Protein 3R7F (pdb70)

Structure (mmCIF, N/CA/C/O backbone):
data_3R7F
#
_entry.id   3R7F
#
_cell.length_a   251.916
_cell.length_b   152.960
_cell.length_c   51.239
_cell.angle_alpha   90.000
_cell.angle_beta   96.100
_cell.angle_gamma   90.000
#
_symmetry.space_group_name_H-M   'C 1 2 1'
#
loop_
_entity.id
_entity.type
_entity.pdbx_description
1 polymer 'Aspartate carbamoyltransferase'
2 non-polymer 'PHOSPHORIC ACID MONO(FORMAMIDE)ESTER'
3 non-polymer 'PHOSPHATE ION'
4 water water
#
loop_
_atom_site.group_PDB
_atom_site.id
_atom_site.type_symbol
_atom_site.label_atom_id
_atom_site.label_alt_id
_atom_site.label_comp_id
_atom_site.label_asym_id
_atom_site.label_entity_id
_atom_site.label_seq_id
_atom_site.pdbx_PDB_ins_code
_atom_site.Cartn_x
_atom_site.Cartn_y
_atom_site.Cartn_z
_atom_site.occupancy
_atom_site.B_iso_or_equiv
_atom_site.auth_seq_id
_atom_site.auth_comp_id
_atom_site.auth_asym_id
_atom_site.auth_atom_id
_atom_site.pdbx_PDB_model_num
ATOM 1 N N . MET A 1 1 ? -31.306 42.954 -1.046 1.00 73.99 1 MET A N 1
ATOM 2 C CA . MET A 1 1 ? -32.070 41.723 -0.841 1.00 67.70 1 MET A CA 1
ATOM 3 C C . MET A 1 1 ? -33.470 42.029 -0.315 1.00 68.89 1 MET A C 1
ATOM 4 O O . MET A 1 1 ? -33.637 42.863 0.592 1.00 64.92 1 MET A O 1
ATOM 9 N N . LYS A 1 2 ? -34.476 41.356 -0.875 1.00 62.71 2 LYS A N 1
ATOM 10 C CA . LYS A 1 2 ? -35.857 41.715 -0.563 1.00 53.48 2 LYS A CA 1
ATOM 11 C C . LYS A 1 2 ? -36.454 40.951 0.621 1.00 46.83 2 LYS A C 1
ATOM 12 O O . LYS A 1 2 ? -37.408 40.188 0.473 1.00 44.12 2 LYS A O 1
ATOM 18 N N . HIS A 1 3 ? -35.869 41.173 1.791 1.00 41.24 3 HIS A N 1
ATOM 19 C CA . HIS A 1 3 ? -36.479 40.804 3.054 1.00 44.66 3 HIS A CA 1
ATOM 20 C C . HIS A 1 3 ? -37.793 41.563 3.191 1.00 41.79 3 HIS A C 1
ATOM 21 O O . HIS A 1 3 ? -38.031 42.542 2.488 1.00 39.70 3 HIS A O 1
ATOM 28 N N . LEU A 1 4 ? -38.651 41.108 4.092 1.00 38.08 4 LEU A N 1
ATOM 29 C CA . LEU A 1 4 ? -39.762 41.939 4.535 1.00 39.66 4 LEU A CA 1
ATOM 30 C C . LEU A 1 4 ? -39.840 41.868 6.047 1.00 43.14 4 LEU A C 1
ATOM 31 O O . LEU A 1 4 ? -40.229 40.849 6.632 1.00 35.31 4 LEU A O 1
ATOM 36 N N . THR A 1 5 ? -39.475 42.974 6.668 1.00 38.47 5 THR A N 1
ATOM 37 C CA . THR A 1 5 ? -39.331 43.046 8.097 1.00 42.02 5 THR A CA 1
ATOM 38 C C . THR A 1 5 ? -40.351 43.981 8.721 1.00 38.19 5 THR A C 1
ATOM 39 O O . THR A 1 5 ? -40.954 43.662 9.736 1.00 35.32 5 THR A O 1
ATOM 43 N N . THR A 1 6 ? -40.526 45.153 8.120 1.00 40.30 6 THR A N 1
ATOM 44 C CA . THR A 1 6 ? -41.380 46.186 8.694 1.00 39.44 6 THR A CA 1
ATOM 45 C C . THR A 1 6 ? -42.044 46.990 7.579 1.00 44.33 6 THR A C 1
ATOM 46 O O . THR A 1 6 ? -41.481 47.133 6.496 1.00 45.36 6 THR A O 1
ATOM 50 N N . MET A 1 7 ? -43.239 47.514 7.834 1.00 39.19 7 MET A N 1
ATOM 51 C CA . MET A 1 7 ? -43.919 48.348 6.844 1.00 41.15 7 MET A CA 1
ATOM 52 C C . MET A 1 7 ? -43.140 49.628 6.517 1.00 43.30 7 MET A C 1
ATOM 53 O O . MET A 1 7 ? -43.205 50.128 5.391 1.00 41.50 7 MET A O 1
ATOM 58 N N . SER A 1 8 ? -42.394 50.131 7.497 1.00 39.25 8 SER A N 1
ATOM 59 C CA . SER A 1 8 ? -41.607 51.355 7.339 1.00 48.01 8 SER A CA 1
ATOM 60 C C . SER A 1 8 ? -40.609 51.294 6.189 1.00 50.80 8 SER A C 1
ATOM 61 O O . SER A 1 8 ? -40.224 52.326 5.652 1.00 49.42 8 SER A O 1
ATOM 64 N N . GLU A 1 9 ? -40.192 50.086 5.819 1.00 47.67 9 GLU A N 1
ATOM 65 C CA . GLU A 1 9 ? -39.174 49.901 4.790 1.00 48.37 9 GLU A CA 1
ATOM 66 C C . GLU A 1 9 ? -39.776 49.861 3.386 1.00 50.72 9 GLU A C 1
ATOM 67 O O . GLU A 1 9 ? -39.045 49.807 2.393 1.00 52.96 9 GLU A O 1
ATOM 73 N N . LEU A 1 10 ? -41.105 49.858 3.299 1.00 43.53 10 LEU A N 1
ATOM 74 C CA . LEU A 1 10 ? -41.770 49.870 2.002 1.00 43.75 10 LEU A CA 1
ATOM 75 C C . LEU A 1 10 ? -42.243 51.283 1.672 1.00 46.73 10 LEU A C 1
ATOM 76 O O . LEU A 1 10 ? -42.772 51.981 2.529 1.00 40.30 10 LEU A O 1
ATOM 81 N N . SER A 1 11 ? -42.055 51.696 0.426 1.00 42.57 11 SER A N 1
ATOM 82 C CA . SER A 1 11 ? -42.569 52.977 -0.017 1.00 46.84 11 SER A CA 1
ATOM 83 C C . SER A 1 11 ? -44.033 52.770 -0.364 1.00 47.01 11 SER A C 1
ATOM 84 O O . SER A 1 11 ? -44.474 51.631 -0.555 1.00 42.02 11 SER A O 1
ATOM 87 N N . THR A 1 12 ? -44.794 53.855 -0.448 1.00 39.85 12 THR A N 1
ATOM 88 C CA . THR A 1 12 ? -46.208 53.737 -0.767 1.00 40.90 12 THR A CA 1
ATOM 89 C C . THR A 1 12 ? -46.372 53.119 -2.149 1.00 43.24 12 THR A C 1
ATOM 90 O O . THR A 1 12 ? -47.365 52.454 -2.431 1.00 45.44 12 THR A O 1
ATOM 94 N N . GLU A 1 13 ? -45.383 53.328 -3.008 1.00 41.58 13 GLU A N 1
ATOM 95 C CA . GLU A 1 13 ? -45.410 52.740 -4.340 1.00 44.94 13 GLU A CA 1
ATOM 96 C C . GLU A 1 13 ? -45.173 51.220 -4.292 1.00 42.05 13 GLU A C 1
ATOM 97 O O . GLU A 1 13 ? -45.842 50.461 -4.990 1.00 43.29 13 GLU A O 1
ATOM 103 N N . GLU A 1 14 ? -44.212 50.785 -3.484 1.00 42.83 14 GLU A N 1
ATOM 104 C CA . GLU A 1 14 ? -43.970 49.352 -3.299 1.00 47.80 14 GLU A CA 1
ATOM 105 C C . GLU A 1 14 ? -45.217 48.686 -2.728 1.00 41.30 14 GLU A C 1
ATOM 106 O O . GLU A 1 14 ? -45.602 47.601 -3.152 1.00 41.87 14 GLU A O 1
ATOM 112 N N . ILE A 1 15 ? -45.846 49.351 -1.763 1.00 39.38 15 ILE A N 1
ATOM 113 C CA . ILE A 1 15 ? -47.045 48.824 -1.125 1.00 40.80 15 ILE A CA 1
ATOM 114 C C . ILE A 1 15 ? -48.128 48.635 -2.169 1.00 44.41 15 ILE A C 1
ATOM 115 O O . ILE A 1 15 ? -48.740 47.572 -2.257 1.00 38.10 15 ILE A O 1
ATOM 120 N N . LYS A 1 16 ? -48.328 49.651 -2.999 1.00 39.46 16 LYS A N 1
ATOM 121 C CA . LYS A 1 16 ? -49.368 49.583 -4.015 1.00 40.34 16 LYS A CA 1
ATOM 122 C C . LYS A 1 16 ? -49.077 48.512 -5.070 1.00 39.72 16 LYS A C 1
ATOM 123 O O . LYS A 1 16 ? -50.003 47.872 -5.584 1.00 37.51 16 LYS A O 1
ATOM 129 N N . ASP A 1 17 ? -47.802 48.309 -5.387 1.00 36.78 17 ASP A N 1
ATOM 130 C CA . ASP A 1 17 ? -47.423 47.246 -6.320 1.00 39.21 17 ASP A CA 1
ATOM 131 C C . ASP A 1 17 ? -47.732 45.860 -5.750 1.00 38.01 17 ASP A C 1
ATOM 132 O O . ASP A 1 17 ? -48.218 44.969 -6.462 1.00 39.75 17 ASP A O 1
ATOM 137 N N . LEU A 1 18 ? -47.447 45.682 -4.466 1.00 35.75 18 LEU A N 1
ATOM 138 C CA . LEU A 1 18 ? -47.727 44.407 -3.797 1.00 36.47 18 LEU A CA 1
ATOM 139 C C . LEU A 1 18 ? -49.226 44.114 -3.778 1.00 35.40 18 LEU A C 1
ATOM 140 O O . LEU A 1 18 ? -49.653 43.010 -4.104 1.00 36.54 18 LEU A O 1
ATOM 145 N N . LEU A 1 19 ? -50.034 45.110 -3.423 1.00 34.88 19 LEU A N 1
ATOM 146 C CA . LEU A 1 19 ? -51.488 44.931 -3.424 1.00 37.24 19 LEU A CA 1
ATOM 147 C C . LEU A 1 19 ? -51.998 44.575 -4.816 1.00 38.51 19 LEU A C 1
ATOM 148 O O . LEU A 1 19 ? -52.897 43.745 -4.982 1.00 36.41 19 LEU A O 1
ATOM 153 N N . GLN A 1 20 ? -51.427 45.218 -5.824 1.00 35.06 20 GLN A N 1
ATOM 154 C CA . GLN A 1 20 ? -51.851 44.970 -7.195 1.00 41.02 20 GLN A CA 1
ATOM 155 C C . GLN A 1 20 ? -51.463 43.554 -7.646 1.00 35.05 20 GLN A C 1
ATOM 156 O O . GLN A 1 20 ? -52.260 42.846 -8.251 1.00 37.74 20 GLN A O 1
ATOM 162 N N . THR A 1 21 ? -50.238 43.144 -7.343 1.00 36.41 21 THR A N 1
ATOM 163 C CA . THR A 1 21 ? -49.814 41.774 -7.636 1.00 42.23 21 THR A CA 1
ATOM 164 C C . THR A 1 21 ? -50.704 40.756 -6.927 1.00 33.74 21 THR A C 1
ATOM 165 O O . THR A 1 21 ? -51.172 39.793 -7.541 1.00 34.86 21 THR A O 1
ATOM 169 N N . ALA A 1 22 ? -50.962 40.987 -5.640 1.00 33.74 22 ALA A N 1
ATOM 170 C CA . ALA A 1 22 ? -51.832 40.088 -4.878 1.00 34.08 22 ALA A CA 1
ATOM 171 C C . ALA A 1 22 ? -53.214 39.997 -5.507 1.00 34.38 22 ALA A C 1
ATOM 172 O O . ALA A 1 22 ? -53.802 38.913 -5.577 1.00 32.98 22 ALA A O 1
ATOM 174 N N . GLN A 1 23 ? -53.736 41.135 -5.960 1.00 35.39 23 GLN A N 1
ATOM 175 C CA . GLN A 1 23 ? -55.071 41.161 -6.562 1.00 36.82 23 GLN A CA 1
ATOM 176 C C . GLN A 1 23 ? -55.101 40.350 -7.862 1.00 37.10 23 GLN A C 1
ATOM 177 O O . GLN A 1 23 ? -56.055 39.624 -8.138 1.00 39.07 23 GLN A O 1
ATOM 183 N N . GLU A 1 24 ? -54.042 40.465 -8.651 1.00 38.23 24 GLU A N 1
ATOM 184 C CA . GLU A 1 24 ? -53.924 39.659 -9.862 1.00 44.10 24 GLU A CA 1
ATOM 185 C C . GLU A 1 24 ? -53.844 38.165 -9.537 1.00 44.00 24 GLU A C 1
ATOM 186 O O . GLU A 1 24 ? -54.506 37.365 -10.186 1.00 41.80 24 GLU A O 1
ATOM 192 N N . LEU A 1 25 ? -53.049 37.794 -8.529 1.00 39.46 25 LEU A N 1
ATOM 193 C CA . LEU A 1 25 ? -52.963 36.389 -8.118 1.00 35.01 25 LEU A CA 1
ATOM 194 C C . LEU A 1 25 ? -54.305 35.875 -7.621 1.00 41.22 25 LEU A C 1
ATOM 195 O O . LEU A 1 25 ? -54.684 34.744 -7.904 1.00 45.94 25 LEU A O 1
ATOM 200 N N . LYS A 1 26 ? -55.018 36.707 -6.868 1.00 38.03 26 LYS A N 1
ATOM 201 C CA . LYS A 1 26 ? -56.360 36.358 -6.402 1.00 42.50 26 LYS A CA 1
ATOM 202 C C . LYS A 1 26 ? -57.300 36.065 -7.579 1.00 45.32 26 LYS A C 1
ATOM 203 O O . LYS A 1 26 ? -58.192 35.214 -7.485 1.00 43.37 26 LYS A O 1
ATOM 209 N N . SER A 1 27 ? -57.106 36.803 -8.673 1.00 47.93 27 SER A N 1
ATOM 210 C CA . SER A 1 27 ? -57.928 36.666 -9.878 1.00 55.79 27 SER A CA 1
ATOM 211 C C . SER A 1 27 ? -57.561 35.441 -10.714 1.00 58.65 27 SER A C 1
ATOM 212 O O . SER A 1 27 ? -58.185 35.187 -11.741 1.00 61.85 27 SER A O 1
ATOM 215 N N . GLY A 1 28 ? -56.542 34.698 -10.288 1.00 62.58 28 GLY A N 1
ATOM 216 C CA . GLY A 1 28 ? -56.198 33.436 -10.929 1.00 60.60 28 GLY A CA 1
ATOM 217 C C . GLY A 1 28 ? -54.870 33.409 -11.671 1.00 61.41 28 GLY A C 1
ATOM 218 O O . GLY A 1 28 ? -54.439 32.362 -12.153 1.00 66.22 28 GLY A O 1
ATOM 219 N N . LYS A 1 29 ? -54.219 34.560 -11.780 1.00 60.14 29 LYS A N 1
ATOM 220 C CA . LYS A 1 29 ? -52.900 34.619 -12.398 1.00 61.66 29 LYS A CA 1
ATOM 221 C C . LYS A 1 29 ? -51.926 33.666 -11.710 1.00 62.03 29 LYS A C 1
ATOM 222 O O . LYS A 1 29 ? -51.818 33.651 -10.489 1.00 67.96 29 LYS A O 1
ATOM 228 N N . THR A 1 30 ? -51.213 32.872 -12.495 1.00 60.54 30 THR A N 1
ATOM 229 C CA . THR A 1 30 ? -50.209 31.967 -11.942 1.00 64.77 30 THR A CA 1
ATOM 230 C C . THR A 1 30 ? -49.012 31.807 -12.877 1.00 70.50 30 THR A C 1
ATOM 231 O O . THR A 1 30 ? -49.137 31.963 -14.096 1.00 75.22 30 THR A O 1
ATOM 235 N N . ASP A 1 31 ? -47.848 31.511 -12.312 1.00 59.92 31 ASP A N 1
ATOM 236 C CA . ASP A 1 31 ? -46.702 31.130 -13.135 1.00 60.53 31 ASP A CA 1
ATOM 237 C C . ASP A 1 31 ? -45.816 30.099 -12.434 1.00 65.48 31 ASP A C 1
ATOM 238 O O . ASP A 1 31 ? -46.011 29.798 -11.251 1.00 65.70 31 ASP A O 1
ATOM 243 N N . ASN A 1 32 ? -44.861 29.543 -13.174 1.00 59.02 32 ASN A N 1
ATOM 244 C CA . ASN A 1 32 ? -44.035 28.456 -12.664 1.00 59.52 32 ASN A CA 1
ATOM 245 C C . ASN A 1 32 ? -42.630 28.874 -12.263 1.00 53.87 32 ASN A C 1
ATOM 246 O O . ASN A 1 32 ? -41.767 28.024 -12.064 1.00 55.34 32 ASN A O 1
ATOM 251 N N . GLN A 1 33 ? -42.397 30.176 -12.147 1.00 50.88 33 GLN A N 1
ATOM 252 C CA . GLN A 1 33 ? -41.056 30.676 -11.872 1.00 50.14 33 GLN A CA 1
ATOM 253 C C . GLN A 1 33 ? -40.444 30.134 -10.575 1.00 50.85 33 GLN A C 1
ATOM 254 O O . GLN A 1 33 ? -39.222 30.003 -10.476 1.00 50.18 33 GLN A O 1
ATOM 260 N N . LEU A 1 34 ? -41.278 29.830 -9.580 1.00 44.96 34 LEU A N 1
ATOM 261 C CA . LEU A 1 34 ? -40.759 29.408 -8.274 1.00 45.82 34 LEU A CA 1
ATOM 262 C C . LEU A 1 34 ? -40.915 27.909 -8.028 1.00 44.71 34 LEU A C 1
ATOM 263 O O . LEU A 1 34 ? -40.578 27.409 -6.955 1.00 40.21 34 LEU A O 1
ATOM 268 N N . THR A 1 35 ? -41.428 27.197 -9.026 1.00 42.02 35 THR A N 1
ATOM 269 C CA . THR A 1 35 ? -41.643 25.757 -8.902 1.00 42.44 35 THR A CA 1
ATOM 270 C C . THR A 1 35 ? -40.376 25.038 -8.443 1.00 43.36 35 THR A C 1
ATOM 271 O O . THR A 1 35 ? -39.309 25.208 -9.027 1.00 41.22 35 THR A O 1
ATOM 275 N N . GLY A 1 36 ? -40.490 24.250 -7.381 1.00 43.17 36 GLY A N 1
ATOM 276 C CA . GLY A 1 36 ? -39.364 23.469 -6.907 1.00 37.28 36 GLY A CA 1
ATOM 277 C C . GLY A 1 36 ? -38.399 24.195 -5.985 1.00 42.02 36 GLY A C 1
ATOM 278 O O . GLY A 1 36 ? -37.504 23.574 -5.407 1.00 43.45 36 GLY A O 1
ATOM 279 N N . LYS A 1 37 ? -38.548 25.507 -5.844 1.00 36.24 37 LYS A N 1
ATOM 280 C CA . LYS A 1 37 ? -37.743 26.227 -4.859 1.00 37.84 37 LYS A CA 1
ATOM 281 C C . LYS A 1 37 ? -38.200 25.855 -3.445 1.00 35.90 37 LYS A C 1
ATOM 282 O O . LYS A 1 37 ? -39.292 25.322 -3.268 1.00 33.70 37 LYS A O 1
ATOM 288 N N . PHE A 1 38 ? -37.358 26.117 -2.452 1.00 31.48 38 PHE A N 1
ATOM 289 C CA . PHE A 1 38 ? -37.657 25.714 -1.086 1.00 35.26 38 PHE A CA 1
ATOM 290 C C . PHE A 1 38 ? -37.933 26.899 -0.177 1.00 33.37 38 PHE A C 1
ATOM 291 O O . PHE A 1 38 ? -37.165 27.849 -0.139 1.00 33.56 38 PHE A O 1
ATOM 299 N N . ALA A 1 39 ? -39.023 26.813 0.577 1.00 32.64 39 ALA A N 1
ATOM 300 C CA . ALA A 1 39 ? -39.316 27.770 1.633 1.00 31.06 39 ALA A CA 1
ATOM 301 C C . ALA A 1 39 ? -39.299 27.049 2.977 1.00 34.08 39 ALA A C 1
ATOM 302 O O . ALA A 1 39 ? -39.770 25.912 3.082 1.00 33.90 39 ALA A O 1
ATOM 304 N N . ALA A 1 40 ? -38.769 27.707 4.004 1.00 33.83 40 ALA A N 1
ATOM 305 C CA . ALA A 1 40 ? -38.828 27.162 5.353 1.00 33.50 40 ALA A CA 1
ATOM 306 C C . ALA A 1 40 ? -39.658 28.070 6.228 1.00 34.90 40 ALA A C 1
ATOM 307 O O . ALA A 1 40 ? -39.454 29.284 6.244 1.00 34.62 40 ALA A O 1
ATOM 309 N N . ASN A 1 41 ? -40.599 27.475 6.950 1.00 33.06 41 ASN A N 1
ATOM 310 C CA . ASN A 1 41 ? -41.427 28.199 7.910 1.00 34.70 41 ASN A CA 1
ATOM 311 C C . ASN A 1 41 ? -40.960 27.886 9.318 1.00 37.99 41 ASN A C 1
ATOM 312 O O . ASN A 1 41 ? -41.104 26.743 9.783 1.00 35.43 41 ASN A O 1
ATOM 317 N N . LEU A 1 42 ? -40.390 28.892 9.978 1.00 35.52 42 LEU A N 1
ATOM 318 C CA . LEU A 1 42 ? -39.864 28.751 11.327 1.00 41.76 42 LEU A CA 1
ATOM 319 C C . LEU A 1 42 ? -40.736 29.513 12.297 1.00 44.30 42 LEU A C 1
ATOM 320 O O . LEU A 1 42 ? -40.572 30.725 12.491 1.00 38.21 42 LEU A O 1
ATOM 325 N N . PHE A 1 43 ? -41.657 28.795 12.911 1.00 41.51 43 PHE A N 1
ATOM 326 C CA . PHE A 1 43 ? -42.591 29.407 13.829 1.00 43.92 43 PHE A CA 1
ATOM 327 C C . PHE A 1 43 ? -42.275 29.042 15.281 1.00 51.04 43 PHE A C 1
ATOM 328 O O . PHE A 1 43 ? -42.493 27.907 15.711 1.00 53.44 43 PHE A O 1
ATOM 336 N N . PHE A 1 44 ? -41.734 30.019 16.009 1.00 48.52 44 PHE A N 1
ATOM 337 C CA . PHE A 1 44 ? -41.331 29.848 17.405 1.00 55.94 44 PHE A CA 1
ATOM 338 C C . PHE A 1 44 ? -42.448 30.234 18.361 1.00 60.15 44 PHE A C 1
ATOM 339 O O . PHE A 1 44 ? -42.317 30.092 19.575 1.00 60.91 44 PHE A O 1
ATOM 347 N N . GLU A 1 45 ? -43.540 30.740 17.802 1.00 50.04 45 GLU A N 1
ATOM 348 C CA . GLU A 1 45 ? -44.719 31.072 18.576 1.00 47.14 45 GLU A CA 1
ATOM 349 C C . GLU A 1 45 ? -45.908 30.504 17.826 1.00 49.32 45 GLU A C 1
ATOM 350 O O . GLU A 1 45 ? -45.826 30.263 16.623 1.00 48.18 45 GLU A O 1
ATOM 356 N N . PRO A 1 46 ? -47.017 30.270 18.536 1.00 48.12 46 PRO A N 1
ATOM 357 C CA . PRO A 1 46 ? -48.203 29.698 17.898 1.00 52.21 46 PRO A CA 1
ATOM 358 C C . PRO A 1 46 ? -48.739 30.610 16.791 1.00 46.40 46 PRO A C 1
ATOM 359 O O . PRO A 1 46 ? -48.619 31.829 16.866 1.00 43.49 46 PRO A O 1
ATOM 363 N N . SER A 1 47 ? -49.327 30.007 15.771 1.00 45.27 47 SER A N 1
ATOM 364 C CA . SER A 1 47 ? -49.948 30.749 14.698 1.00 44.90 47 SER A CA 1
ATOM 365 C C . SER A 1 47 ? -50.856 29.824 13.929 1.00 46.40 47 SER A C 1
ATOM 366 O O . SER A 1 47 ? -50.501 28.671 13.688 1.00 45.25 47 SER A O 1
ATOM 369 N N . THR A 1 48 ? -52.030 30.319 13.548 1.00 42.14 48 THR A N 1
ATOM 370 C CA . THR A 1 48 ? -52.903 29.572 12.647 1.00 41.65 48 THR A CA 1
ATOM 371 C C . THR A 1 48 ? -52.972 30.241 11.272 1.00 41.37 48 THR A C 1
ATOM 372 O O . THR A 1 48 ? -52.552 29.665 10.280 1.00 35.05 48 THR A O 1
ATOM 376 N N . ARG A 1 49 ? -53.505 31.458 11.216 1.00 38.51 49 ARG A N 1
ATOM 377 C CA . ARG A 1 49 ? -53.627 32.176 9.952 1.00 37.75 49 ARG A CA 1
ATOM 378 C C . ARG A 1 49 ? -52.295 32.341 9.224 1.00 33.29 49 ARG A C 1
ATOM 379 O O . ARG A 1 49 ? -52.167 31.992 8.057 1.00 37.15 49 ARG A O 1
ATOM 387 N N . THR A 1 50 ? -51.308 32.902 9.909 1.00 32.24 50 THR A N 1
ATOM 388 C CA . THR A 1 50 ? -50.088 33.317 9.232 1.00 36.12 50 THR A CA 1
ATOM 389 C C . THR A 1 50 ? -49.284 32.097 8.763 1.00 32.25 50 THR A C 1
ATOM 390 O O . THR A 1 50 ? -48.839 32.017 7.610 1.00 32.39 50 THR A O 1
ATOM 394 N N . ARG A 1 51 ? -49.124 31.141 9.663 1.00 31.52 51 ARG A N 1
ATOM 395 C CA . ARG A 1 51 ? -48.392 29.919 9.370 1.00 32.89 51 ARG A CA 1
ATOM 396 C C . ARG A 1 51 ? -49.012 29.160 8.198 1.00 33.15 51 ARG A C 1
ATOM 397 O O . ARG A 1 51 ? -48.329 28.793 7.247 1.00 30.81 51 ARG A O 1
ATOM 405 N N . PHE A 1 52 ? -50.315 28.930 8.247 1.00 32.72 52 PHE A N 1
ATOM 406 C CA . PHE A 1 52 ? -50.932 28.112 7.213 1.00 30.24 52 PHE A CA 1
ATOM 407 C C . PHE A 1 52 ? -51.236 28.861 5.925 1.00 32.00 52 PHE A C 1
ATOM 408 O O . PHE A 1 52 ? -51.184 28.268 4.851 1.00 29.07 52 PHE A O 1
ATOM 416 N N . SER A 1 53 ? -51.494 30.167 6.007 1.00 28.88 53 SER A N 1
ATOM 417 C CA . SER A 1 53 ? -51.647 30.923 4.758 1.00 29.63 53 SER A CA 1
ATOM 418 C C . SER A 1 53 ? -50.301 31.037 4.060 1.00 25.63 53 SER A C 1
ATOM 419 O O . SER A 1 53 ? -50.231 30.988 2.832 1.00 30.35 53 SER A O 1
ATOM 422 N N . PHE A 1 54 ? -49.218 31.173 4.824 1.00 28.24 54 PHE A N 1
ATOM 423 C CA . PHE A 1 54 ? -47.893 31.124 4.204 1.00 27.00 54 PHE A CA 1
ATOM 424 C C . PHE A 1 54 ? -47.643 29.786 3.528 1.00 31.46 54 PHE A C 1
ATOM 425 O O . PHE A 1 54 ? -47.075 29.735 2.430 1.00 31.30 54 PHE A O 1
ATOM 433 N N . GLU A 1 55 ? -48.041 28.698 4.189 1.00 29.35 55 GLU A N 1
ATOM 434 C CA . GLU A 1 55 ? -47.847 27.381 3.593 1.00 31.68 55 GLU A CA 1
ATOM 435 C C . GLU A 1 55 ? -48.661 27.200 2.307 1.00 29.20 55 GLU A C 1
ATOM 436 O O . GLU A 1 55 ? -48.164 26.694 1.306 1.00 30.49 55 GLU A O 1
ATOM 442 N N . VAL A 1 56 ? -49.925 27.594 2.344 1.00 28.17 56 VAL A N 1
ATOM 443 C CA . VAL A 1 56 ? -50.758 27.531 1.153 1.00 29.53 56 VAL A CA 1
ATOM 444 C C . VAL A 1 56 ? -50.125 28.359 0.035 1.00 32.39 56 VAL A C 1
ATOM 445 O O . VAL A 1 56 ? -50.048 27.919 -1.117 1.00 32.87 56 VAL A O 1
ATOM 449 N N . ALA A 1 57 ? -49.649 29.552 0.386 1.00 30.17 57 ALA A N 1
ATOM 450 C CA . ALA A 1 57 ? -49.063 30.453 -0.598 1.00 29.48 57 ALA A CA 1
ATOM 451 C C . ALA A 1 57 ? -47.825 29.824 -1.234 1.00 34.61 57 ALA A C 1
ATOM 452 O O . ALA A 1 57 ? -47.643 29.868 -2.459 1.00 30.71 57 ALA A O 1
ATOM 454 N N . GLU A 1 58 ? -46.972 29.240 -0.397 1.00 29.77 58 GLU A N 1
ATOM 455 C CA . GLU A 1 58 ? -45.773 28.576 -0.898 1.00 34.45 58 GLU A CA 1
ATOM 456 C C . GLU A 1 58 ? -46.129 27.462 -1.868 1.00 34.19 58 GLU A C 1
ATOM 457 O O . GLU A 1 58 ? -45.552 27.364 -2.952 1.00 35.16 58 GLU A O 1
ATOM 463 N N . LYS A 1 59 ? -47.103 26.642 -1.481 1.00 29.24 59 LYS A N 1
ATOM 464 C CA . LYS A 1 59 ? -47.530 25.525 -2.300 1.00 33.48 59 LYS A CA 1
ATOM 465 C C . LYS A 1 59 ? -48.261 25.980 -3.560 1.00 39.45 59 LYS A C 1
ATOM 466 O O . LYS A 1 59 ? -48.099 25.382 -4.620 1.00 36.60 59 LYS A O 1
ATOM 472 N N . LYS A 1 60 ? -49.027 27.063 -3.473 1.00 34.82 60 LYS A N 1
ATOM 473 C CA . LYS A 1 60 ? -49.675 27.574 -4.680 1.00 36.06 60 LYS A CA 1
ATOM 474 C C . LYS A 1 60 ? -48.634 28.106 -5.667 1.00 36.06 60 LYS A C 1
ATOM 475 O O . LYS A 1 60 ? -48.876 28.158 -6.866 1.00 38.13 60 LYS A O 1
ATOM 481 N N . LEU A 1 61 ? -47.470 28.491 -5.157 1.00 33.56 61 LEU A N 1
ATOM 482 C CA . LEU A 1 61 ? -46.373 28.922 -6.017 1.00 33.37 61 LEU A CA 1
ATOM 483 C C . LEU A 1 61 ? -45.540 27.745 -6.520 1.00 38.02 61 LEU A C 1
ATOM 484 O O . LEU A 1 61 ? -44.564 27.939 -7.244 1.00 37.06 61 LEU A O 1
ATOM 489 N N . GLY A 1 62 ? -45.919 26.530 -6.124 1.00 34.91 62 GLY A N 1
ATOM 490 C CA . GLY A 1 62 ? -45.212 25.327 -6.541 1.00 38.80 62 GLY A CA 1
ATOM 491 C C . GLY A 1 62 ? -43.936 25.044 -5.755 1.00 39.27 62 GLY A C 1
ATOM 492 O O . GLY A 1 62 ? -43.085 24.286 -6.206 1.00 38.21 62 GLY A O 1
ATOM 493 N N . MET A 1 63 ? -43.788 25.650 -4.580 1.00 35.55 63 MET A N 1
ATOM 494 C CA . MET A 1 63 ? -42.558 25.479 -3.799 1.00 34.08 63 MET A CA 1
ATOM 495 C C . MET A 1 63 ? -42.584 24.227 -2.921 1.00 37.58 63 MET A C 1
ATOM 496 O O . MET A 1 63 ? -43.648 23.736 -2.562 1.00 31.98 63 MET A O 1
ATOM 501 N N . ASN A 1 64 ? -41.399 23.723 -2.588 1.00 34.89 64 ASN A N 1
ATOM 502 C CA . ASN A 1 64 ? -41.243 22.722 -1.550 1.00 36.71 64 ASN A CA 1
ATOM 503 C C . ASN A 1 64 ? -41.169 23.438 -0.217 1.00 35.12 64 ASN A C 1
ATOM 504 O O . ASN A 1 64 ? -40.584 24.516 -0.129 1.00 33.19 64 ASN A O 1
ATOM 509 N N . VAL A 1 65 ? -41.740 22.833 0.819 1.00 34.83 65 VAL A N 1
ATOM 510 C CA . VAL A 1 65 ? -41.854 23.483 2.122 1.00 32.81 65 VAL A CA 1
ATOM 511 C C . VAL A 1 65 ? -41.237 22.646 3.247 1.00 33.96 65 VAL A C 1
ATOM 512 O O . VAL A 1 65 ? -41.484 21.444 3.350 1.00 35.66 65 VAL A O 1
ATOM 516 N N . LEU A 1 66 ? -40.422 23.288 4.078 1.00 33.90 66 LEU A N 1
ATOM 517 C CA . LEU A 1 66 ? -39.924 22.662 5.298 1.00 40.21 66 LEU A CA 1
ATOM 518 C C . LEU A 1 66 ? -40.590 23.377 6.453 1.00 38.47 66 LEU A C 1
ATOM 519 O O . LEU A 1 66 ? -40.589 24.602 6.509 1.00 33.28 66 LEU A O 1
ATOM 524 N N . ASN A 1 67 ? -41.149 22.625 7.384 1.00 34.83 67 ASN A N 1
ATOM 525 C CA . ASN A 1 67 ? -41.792 23.250 8.532 1.00 40.60 67 ASN A CA 1
ATOM 526 C C . ASN A 1 67 ? -41.007 22.976 9.794 1.00 44.30 67 ASN A C 1
ATOM 527 O O . ASN A 1 67 ? -40.791 21.823 10.146 1.00 39.45 67 ASN A O 1
ATOM 532 N N . LEU A 1 68 ? -40.563 24.035 10.462 1.00 43.26 68 LEU A N 1
ATOM 533 C CA . LEU A 1 68 ? -39.875 23.897 11.739 1.00 49.39 68 LEU A CA 1
ATOM 534 C C . LEU A 1 68 ? -40.661 24.530 12.875 1.00 52.40 68 LEU A C 1
ATOM 535 O O . LEU A 1 68 ? -40.974 25.722 12.831 1.00 49.91 68 LEU A O 1
ATOM 540 N N . ASP A 1 69 ? -40.991 23.733 13.888 1.00 62.49 69 ASP A N 1
ATOM 541 C CA . ASP A 1 69 ? -41.477 24.286 15.149 1.00 68.91 69 ASP A CA 1
ATOM 542 C C . ASP A 1 69 ? -40.276 24.557 16.047 1.00 77.50 69 ASP A C 1
ATOM 543 O O . ASP A 1 69 ? -39.541 23.638 16.412 1.00 85.95 69 ASP A O 1
ATOM 548 N N . GLY A 1 70 ? -40.077 25.822 16.398 1.00 75.74 70 GLY A N 1
ATOM 549 C CA . GLY A 1 70 ? -38.889 26.229 17.127 1.00 79.11 70 GLY A CA 1
ATOM 550 C C . GLY A 1 70 ? -38.944 25.993 18.624 1.00 87.81 70 GLY A C 1
ATOM 551 O O . GLY A 1 70 ? -37.905 25.851 19.278 1.00 89.82 70 GLY A O 1
ATOM 552 N N . THR A 1 71 ? -40.153 25.960 19.173 1.00 89.01 71 THR A N 1
ATOM 553 C CA . THR A 1 71 ? -40.328 25.654 20.588 1.00 96.68 71 THR A CA 1
ATOM 554 C C . THR A 1 71 ? -40.143 24.153 20.832 1.00 98.54 71 THR A C 1
ATOM 555 O O . THR A 1 71 ? -40.196 23.680 21.973 1.00 96.55 71 THR A O 1
ATOM 559 N N . SER A 1 72 ? -39.911 23.413 19.750 1.00 96.67 72 SER A N 1
ATOM 560 C CA . SER A 1 72 ? -39.729 21.969 19.838 1.00 95.49 72 SER A CA 1
ATOM 561 C C . SER A 1 72 ? -38.260 21.563 19.721 1.00 96.72 72 SER A C 1
ATOM 562 O O . SER A 1 72 ? -37.347 22.391 19.839 1.00 86.79 72 SER A O 1
ATOM 565 N N . THR A 1 73 ? -38.060 20.273 19.475 1.00 95.48 73 THR A N 1
ATOM 566 C CA . THR A 1 73 ? -36.737 19.665 19.426 1.00 90.98 73 THR A CA 1
ATOM 567 C C . THR A 1 73 ? -36.024 19.912 18.092 1.00 89.87 73 THR A C 1
ATOM 568 O O . THR A 1 73 ? -34.787 19.940 18.035 1.00 83.06 73 THR A O 1
ATOM 572 N N . SER A 1 74 ? -36.809 20.099 17.030 1.00 86.50 74 SER A N 1
ATOM 573 C CA . SER A 1 74 ? -36.272 20.344 15.689 1.00 84.46 74 SER A CA 1
ATOM 574 C C . SER A 1 74 ? -35.463 21.647 15.566 1.00 84.22 74 SER A C 1
ATOM 575 O O . SER A 1 74 ? -35.002 21.992 14.475 1.00 78.90 74 SER A O 1
ATOM 578 N N . VAL A 1 75 ? -35.313 22.369 16.677 1.00 83.81 75 VAL A N 1
ATOM 579 C CA . VAL A 1 75 ? -34.359 23.480 16.768 1.00 83.38 75 VAL A CA 1
ATOM 580 C C . VAL A 1 75 ? -33.579 23.389 18.080 1.00 85.14 75 VAL A C 1
ATOM 581 O O . VAL A 1 75 ? -34.170 23.374 19.165 1.00 85.35 75 VAL A O 1
ATOM 585 N N . GLN A 1 76 ? -32.254 23.315 17.978 1.00 80.76 76 GLN A N 1
ATOM 586 C CA . GLN A 1 76 ? -31.405 23.208 19.162 1.00 84.57 76 GLN A CA 1
ATOM 587 C C . GLN A 1 76 ? -31.575 24.422 20.082 1.00 87.10 76 GLN A C 1
ATOM 588 O O . GLN A 1 76 ? -31.703 25.563 19.618 1.00 82.55 76 GLN A O 1
ATOM 594 N N . LYS A 1 77 ? -31.592 24.164 21.386 1.00 87.40 77 LYS A N 1
ATOM 595 C CA . LYS A 1 77 ? -31.717 25.228 22.372 1.00 91.55 77 LYS A CA 1
ATOM 596 C C . LYS A 1 77 ? -30.396 25.989 22.488 1.00 89.61 77 LYS A C 1
ATOM 597 O O . LYS A 1 77 ? -29.314 25.395 22.421 1.00 80.98 77 LYS A O 1
ATOM 603 N N . GLY A 1 78 ? -30.492 27.308 22.644 1.00 91.32 78 GLY A N 1
ATOM 604 C CA . GLY A 1 78 ? -29.316 28.155 22.742 1.00 91.53 78 GLY A CA 1
ATOM 605 C C . GLY A 1 78 ? -28.585 28.301 21.418 1.00 88.69 78 GLY A C 1
ATOM 606 O O . GLY A 1 78 ? -27.997 29.350 21.139 1.00 83.36 78 GLY A O 1
ATOM 607 N N . GLU A 1 79 ? -28.620 27.241 20.610 1.00 85.16 79 GLU A N 1
ATOM 608 C CA . GLU A 1 79 ? -28.002 27.228 19.284 1.00 79.68 79 GLU A CA 1
ATOM 609 C C . GLU A 1 79 ? -28.609 28.311 18.389 1.00 68.41 79 GLU A C 1
ATOM 610 O O . GLU A 1 79 ? -29.787 28.258 18.051 1.00 68.74 79 GLU A O 1
ATOM 616 N N . THR A 1 80 ? -27.778 29.277 18.002 1.00 70.13 80 THR A N 1
ATOM 617 C CA . THR A 1 80 ? -28.243 30.572 17.506 1.00 60.78 80 THR A CA 1
ATOM 618 C C . THR A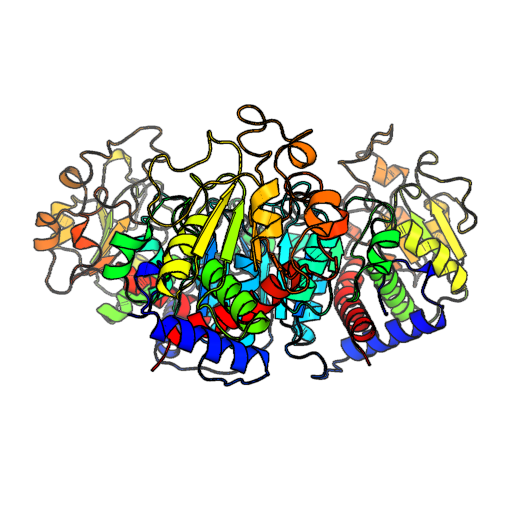 1 80 ? -29.191 30.547 16.298 1.00 57.09 80 THR A C 1
ATOM 619 O O . THR A 1 80 ? -29.129 29.663 15.438 1.00 52.76 80 THR A O 1
ATOM 623 N N . LEU A 1 81 ? -30.072 31.540 16.259 1.00 57.72 81 LEU A N 1
ATOM 624 C CA . LEU A 1 81 ? -30.997 31.725 15.152 1.00 52.53 81 LEU A CA 1
ATOM 625 C C . LEU A 1 81 ? -30.220 31.963 13.860 1.00 49.67 81 LEU A C 1
ATOM 626 O O . LEU A 1 81 ? -30.627 31.506 12.792 1.00 46.88 81 LEU A O 1
ATOM 631 N N . TYR A 1 82 ? -29.103 32.683 13.961 1.00 50.58 82 TYR A N 1
ATOM 632 C CA . TYR A 1 82 ? -28.213 32.871 12.816 1.00 48.91 82 TYR A CA 1
ATOM 633 C C . TYR A 1 82 ? -27.738 31.526 12.250 1.00 45.62 82 TYR A C 1
ATOM 634 O O . TYR A 1 82 ? -27.756 31.319 11.039 1.00 43.46 82 TYR A O 1
ATOM 643 N N . ASP A 1 83 ? -27.333 30.606 13.123 1.00 44.73 83 ASP A N 1
ATOM 644 C CA . ASP A 1 83 ? -26.847 29.306 12.668 1.00 46.95 83 ASP A CA 1
ATOM 645 C C . ASP A 1 83 ? -27.964 28.472 12.047 1.00 44.27 83 ASP A C 1
ATOM 646 O O . ASP A 1 83 ? -27.751 27.749 11.066 1.00 41.56 83 ASP A O 1
ATOM 651 N N . THR A 1 84 ? -29.156 28.574 12.623 1.00 42.14 84 THR A N 1
ATOM 652 C CA . THR A 1 84 ? -30.311 27.883 12.070 1.00 41.50 84 THR A CA 1
ATOM 653 C C . THR A 1 84 ? -30.566 28.347 10.647 1.00 36.46 84 THR A C 1
ATOM 654 O O . THR A 1 84 ? -30.732 27.523 9.754 1.00 42.68 84 THR A O 1
ATOM 658 N N . ILE A 1 85 ? -30.571 29.663 10.429 1.00 37.84 85 ILE A N 1
ATOM 659 C CA . ILE A 1 85 ? -30.771 30.196 9.083 1.00 38.18 85 ILE A CA 1
ATOM 660 C C . ILE A 1 85 ? -29.676 29.756 8.112 1.00 38.32 85 ILE A C 1
ATOM 661 O O . ILE A 1 85 ? -29.964 29.322 6.998 1.00 38.64 85 ILE A O 1
ATOM 666 N N . ARG A 1 86 ? -28.421 29.867 8.538 1.00 40.26 86 ARG A N 1
ATOM 667 C CA . ARG A 1 86 ? -27.290 29.460 7.708 1.00 39.52 86 ARG A CA 1
ATOM 668 C C . ARG A 1 86 ? -27.339 27.960 7.407 1.00 37.26 86 ARG A C 1
ATOM 669 O O . ARG A 1 86 ? -27.021 27.522 6.300 1.00 38.60 86 ARG A O 1
ATOM 677 N N . THR A 1 87 ? -27.755 27.172 8.388 1.00 38.66 87 THR A N 1
ATOM 678 C CA . THR A 1 87 ? -27.966 25.749 8.158 1.00 38.36 87 THR A CA 1
ATOM 679 C C . THR A 1 87 ? -28.998 25.555 7.041 1.00 35.60 87 THR A C 1
ATOM 680 O O . THR A 1 87 ? -28.789 24.782 6.107 1.00 37.49 87 THR A O 1
ATOM 684 N N . LEU A 1 88 ? -30.108 26.277 7.130 1.00 39.66 88 LEU A N 1
ATOM 685 C CA . LEU A 1 88 ? -31.155 26.173 6.114 1.00 34.03 88 LEU A CA 1
ATOM 686 C C . LEU A 1 88 ? -30.673 26.636 4.733 1.00 34.02 88 LEU A C 1
ATOM 687 O O . LEU A 1 88 ? -30.978 26.007 3.723 1.00 36.63 88 LEU A O 1
ATOM 692 N N . GLU A 1 89 ? -29.921 27.734 4.684 1.00 37.42 89 GLU A N 1
ATOM 693 C CA . GLU A 1 89 ? -29.298 28.158 3.432 1.00 37.91 89 GLU A CA 1
ATOM 694 C C . GLU A 1 89 ? -28.459 27.035 2.825 1.00 35.59 89 GLU A C 1
ATOM 695 O O . GLU A 1 89 ? -28.574 26.730 1.634 1.00 35.78 89 GLU A O 1
ATOM 701 N N . SER A 1 90 ? -27.601 26.442 3.653 1.00 36.52 90 SER A N 1
ATOM 702 C CA . SER A 1 90 ? -26.696 25.373 3.217 1.00 36.68 90 SER A CA 1
ATOM 703 C C . SER A 1 90 ? -27.426 24.187 2.604 1.00 39.01 90 SER A C 1
ATOM 704 O O . SER A 1 90 ? -26.979 23.613 1.608 1.00 40.16 90 SER A O 1
ATOM 707 N N . ILE A 1 91 ? -28.549 23.803 3.202 1.00 38.79 91 ILE A N 1
ATOM 708 C CA . ILE A 1 91 ? -29.295 22.669 2.676 1.00 37.42 91 ILE A CA 1
ATOM 709 C C . ILE A 1 91 ? -30.205 23.054 1.504 1.00 40.67 91 ILE A C 1
ATOM 710 O O . ILE A 1 91 ? -30.861 22.193 0.922 1.00 38.64 91 ILE A O 1
ATOM 715 N N . GLY A 1 92 ? -30.238 24.337 1.145 1.00 41.06 92 GLY A N 1
ATOM 716 C CA . GLY A 1 92 ? -30.888 24.736 -0.096 1.00 40.64 92 GLY A CA 1
ATOM 717 C C . GLY A 1 92 ? -32.184 25.519 0.031 1.00 38.86 92 GLY A C 1
ATOM 718 O O . GLY A 1 92 ? -32.911 25.689 -0.947 1.00 37.30 92 GLY A O 1
ATOM 719 N N . VAL A 1 93 ? -32.479 26.004 1.229 1.00 35.87 93 VAL A N 1
ATOM 720 C CA . VAL A 1 93 ? -33.662 26.834 1.432 1.00 38.45 93 VAL A CA 1
ATOM 721 C C . VAL A 1 93 ? -33.486 28.205 0.754 1.00 38.40 93 VAL A C 1
ATOM 722 O O . VAL A 1 93 ? -32.443 28.841 0.894 1.00 36.72 93 VAL A O 1
ATOM 726 N N . ASP A 1 94 ? -34.501 28.649 0.013 1.00 33.61 94 ASP A N 1
ATOM 727 C CA . ASP A 1 94 ? -34.403 29.902 -0.752 1.00 38.92 94 ASP A CA 1
ATOM 728 C C . ASP A 1 94 ? -35.002 31.113 -0.050 1.00 40.58 94 ASP A C 1
ATOM 729 O O . ASP A 1 94 ? -34.646 32.245 -0.350 1.00 39.18 94 ASP A O 1
ATOM 734 N N . VAL A 1 95 ? -35.914 30.867 0.885 1.00 36.73 95 VAL A N 1
ATOM 735 C CA . VAL A 1 95 ? -36.550 31.941 1.637 1.00 35.09 95 VAL A CA 1
ATOM 736 C C . VAL A 1 95 ? -37.019 31.390 2.975 1.00 34.03 95 VAL A C 1
ATOM 737 O O . VAL A 1 95 ? -37.446 30.237 3.072 1.00 34.47 95 VAL A O 1
ATOM 741 N N . CYS A 1 96 ? -36.917 32.204 4.012 1.00 33.64 96 CYS A N 1
ATOM 742 C CA A CYS A 1 96 ? -37.331 31.791 5.347 0.56 37.17 96 CYS A CA 1
ATOM 743 C CA B CYS A 1 96 ? -37.334 31.783 5.332 0.44 37.15 96 CYS A CA 1
ATOM 744 C C . CYS A 1 96 ? -38.437 32.693 5.862 1.00 36.43 96 CYS A C 1
ATOM 745 O O . CYS A 1 96 ? -38.344 33.904 5.768 1.00 36.00 96 CYS A O 1
ATOM 750 N N . VAL A 1 97 ? -39.471 32.086 6.422 1.00 33.11 97 VAL A N 1
ATOM 751 C CA . VAL A 1 97 ? -40.555 32.806 7.061 1.00 33.46 97 VAL A CA 1
ATOM 752 C C . VAL A 1 97 ? -40.421 32.576 8.560 1.00 34.27 97 VAL A C 1
ATOM 753 O O . VAL A 1 97 ? -40.436 31.431 9.007 1.00 36.76 97 VAL A O 1
ATOM 757 N N . ILE A 1 98 ? -40.295 33.646 9.337 1.00 32.70 98 ILE A N 1
ATOM 758 C CA . ILE A 1 98 ? -40.022 33.501 10.761 1.00 38.29 98 ILE A CA 1
ATOM 759 C C . ILE A 1 98 ? -41.001 34.250 11.647 1.00 39.26 98 ILE A C 1
ATOM 760 O O . ILE A 1 98 ? -41.244 35.433 11.442 1.00 38.47 98 ILE A O 1
ATOM 765 N N . ARG A 1 99 ? -41.565 33.555 12.632 1.00 40.85 99 ARG A N 1
ATOM 766 C CA . ARG A 1 99 ? -42.257 34.227 13.728 1.00 41.16 99 ARG A CA 1
ATOM 767 C C . ARG A 1 99 ? -41.460 33.963 14.997 1.00 44.49 99 ARG A C 1
ATOM 768 O O . ARG A 1 99 ? -41.292 32.809 15.394 1.00 41.58 99 ARG A O 1
ATOM 776 N N . HIS A 1 100 ? -40.966 35.036 15.611 1.00 52.10 100 HIS A N 1
ATOM 777 C CA . HIS A 1 100 ? -40.105 34.945 16.785 1.00 59.60 100 HIS A CA 1
ATOM 778 C C . HIS A 1 100 ? -40.610 35.865 17.890 1.00 64.08 100 HIS A C 1
ATOM 779 O O . HIS A 1 100 ? -41.261 36.869 17.621 1.00 64.60 100 HIS A O 1
ATOM 786 N N . SER A 1 101 ? -40.299 35.525 19.136 1.00 72.06 101 SER A N 1
ATOM 787 C CA . SER A 1 101 ? -40.793 36.289 20.280 1.00 75.34 101 SER A CA 1
ATOM 788 C C . SER A 1 101 ? -40.090 37.635 20.478 1.00 72.97 101 SER A C 1
ATOM 789 O O . SER A 1 101 ? -40.656 38.547 21.082 1.00 77.15 101 SER A O 1
ATOM 792 N N . GLU A 1 102 ? -38.867 37.761 19.968 1.00 74.05 102 GLU A N 1
ATOM 793 C CA . GLU A 1 102 ? -38.058 38.955 20.225 1.00 83.16 102 GLU A CA 1
ATOM 794 C C . GLU A 1 102 ? -38.390 40.135 19.312 1.00 85.21 102 GLU A C 1
ATOM 795 O O . GLU A 1 102 ? -38.435 39.992 18.087 1.00 79.26 102 GLU A O 1
ATOM 801 N N . ASP A 1 103 ? -38.608 41.303 19.915 1.00 86.93 103 ASP A N 1
ATOM 802 C CA . ASP A 1 103 ? -38.862 42.523 19.149 1.00 83.29 103 ASP A CA 1
ATOM 803 C C . ASP A 1 103 ? -37.632 42.931 18.353 1.00 89.58 103 ASP A C 1
ATOM 804 O O . ASP A 1 103 ? -36.570 43.204 18.924 1.00 91.23 103 ASP A O 1
ATOM 809 N N . GLU A 1 104 ? -37.781 42.964 17.032 1.00 86.42 104 GLU A N 1
ATOM 810 C CA . GLU A 1 104 ? -36.703 43.382 16.141 1.00 87.64 104 GLU A CA 1
ATOM 811 C C . GLU A 1 104 ? -35.534 42.389 16.094 1.00 87.08 104 GLU A C 1
ATOM 812 O O . GLU A 1 104 ? -34.377 42.786 15.915 1.00 87.66 104 GLU A O 1
ATOM 818 N N . TYR A 1 105 ? -35.844 41.101 16.248 1.00 84.81 105 TYR A N 1
ATOM 819 C CA . TYR A 1 105 ? -34.851 40.048 16.071 1.00 83.67 105 TYR A CA 1
ATOM 820 C C . TYR A 1 105 ? -34.233 40.234 14.695 1.00 81.61 105 TYR A C 1
ATOM 821 O O . TYR A 1 105 ? -33.081 39.872 14.454 1.00 82.18 105 TYR A O 1
ATOM 830 N N . TYR A 1 106 ? -35.022 40.822 13.801 1.00 83.37 106 TYR A N 1
ATOM 831 C CA . TYR A 1 106 ? -34.662 40.973 12.395 1.00 79.82 106 TYR A CA 1
ATOM 832 C C . TYR A 1 106 ? -33.433 41.846 12.102 1.00 77.01 106 TYR A C 1
ATOM 833 O O . TYR A 1 106 ? -32.548 41.432 11.355 1.00 73.21 106 TYR A O 1
ATOM 842 N N . GLU A 1 107 ? -33.386 43.044 12.681 1.00 81.70 107 GLU A N 1
ATOM 843 C CA . GLU A 1 107 ? -32.360 44.038 12.343 1.00 82.83 107 GLU A CA 1
ATOM 844 C C . GLU A 1 107 ? -30.972 43.442 12.104 1.00 73.25 107 GLU A C 1
ATOM 845 O O . GLU A 1 107 ? -30.471 43.427 10.978 1.00 68.12 107 GLU A O 1
ATOM 851 N N . GLU A 1 108 ? -30.358 42.970 13.182 1.00 72.71 108 GLU A N 1
ATOM 852 C CA . GLU A 1 108 ? -29.029 42.385 13.129 1.00 74.82 108 GLU A CA 1
ATOM 853 C C . GLU A 1 108 ? -28.994 41.184 12.187 1.00 70.10 108 GLU A C 1
ATOM 854 O O . GLU A 1 108 ? -28.189 41.132 11.254 1.00 69.18 108 GLU A O 1
ATOM 860 N N . LEU A 1 109 ? -29.889 40.232 12.433 1.00 69.97 109 LEU A N 1
ATOM 861 C CA . LEU A 1 109 ? -29.966 38.992 11.671 1.00 63.75 109 LEU A CA 1
ATOM 862 C C . LEU A 1 109 ? -30.037 39.225 10.167 1.00 62.96 109 LEU A C 1
ATOM 863 O O . LEU A 1 109 ? -29.298 38.618 9.393 1.00 59.17 109 LEU A O 1
ATOM 868 N N . VAL A 1 110 ? -30.938 40.107 9.759 1.00 61.37 110 VAL A N 1
ATOM 869 C CA . VAL A 1 110 ? -31.224 40.321 8.345 1.00 59.08 110 VAL A CA 1
ATOM 870 C C . VAL A 1 110 ? -30.011 40.768 7.541 1.00 64.41 110 VAL A C 1
ATOM 871 O O . VAL A 1 110 ? -29.833 40.348 6.393 1.00 65.70 110 VAL A O 1
ATOM 875 N N . SER A 1 111 ? -29.178 41.614 8.142 1.00 59.88 111 SER A N 1
ATOM 876 C CA . SER A 1 111 ? -27.997 42.121 7.452 1.00 62.95 111 SER A CA 1
ATOM 877 C C . SER A 1 111 ? -26.914 41.054 7.285 1.00 62.93 111 SER A C 1
ATOM 878 O O . SER A 1 111 ? -26.051 41.168 6.414 1.00 67.06 111 SER A O 1
ATOM 881 N N . GLN A 1 112 ? -26.955 40.013 8.109 1.00 57.42 112 GLN A N 1
ATOM 882 C CA . GLN A 1 112 ? -25.878 39.029 8.077 1.00 59.29 112 GLN A CA 1
ATOM 883 C C . GLN A 1 112 ? -26.176 37.725 7.338 1.00 54.28 112 GLN A C 1
ATOM 884 O O . GLN A 1 112 ? -25.264 36.942 7.098 1.00 48.08 112 GLN A O 1
ATOM 890 N N . VAL A 1 113 ? -27.430 37.499 6.952 1.00 47.72 113 VAL A N 1
ATOM 891 C CA . VAL A 1 113 ? -27.764 36.269 6.237 1.00 47.52 113 VAL A CA 1
ATOM 892 C C . VAL A 1 113 ? -27.861 36.528 4.741 1.00 48.69 113 VAL A C 1
ATOM 893 O O . VAL A 1 113 ? -27.829 37.671 4.307 1.00 49.59 113 VAL A O 1
ATOM 897 N N . ASN A 1 114 ? -27.991 35.466 3.954 1.00 45.13 114 ASN A N 1
ATOM 898 C CA . ASN A 1 114 ? -27.846 35.575 2.506 1.00 45.98 114 ASN A CA 1
ATOM 899 C C . ASN A 1 114 ? -29.077 35.139 1.723 1.00 50.57 114 ASN A C 1
ATOM 900 O O . ASN A 1 114 ? -29.033 35.024 0.491 1.00 48.46 114 ASN A O 1
ATOM 905 N N . ILE A 1 115 ? -30.164 34.863 2.439 1.00 44.11 115 ILE A N 1
ATOM 906 C CA . ILE A 1 115 ? -31.451 34.608 1.796 1.00 42.04 115 ILE A CA 1
ATOM 907 C C . ILE A 1 115 ? -32.497 35.522 2.428 1.00 40.52 115 ILE A C 1
ATOM 908 O O . ILE A 1 115 ? -32.344 35.966 3.570 1.00 37.54 115 ILE A O 1
ATOM 913 N N . PRO A 1 116 ? -33.558 35.823 1.679 1.00 35.36 116 PRO A N 1
ATOM 914 C CA . PRO A 1 116 ? -34.575 36.735 2.210 1.00 37.86 116 PRO A CA 1
ATOM 915 C C . PRO A 1 116 ? -35.316 36.142 3.402 1.00 39.67 116 PRO A C 1
ATOM 916 O O . PRO A 1 116 ? -35.666 34.953 3.420 1.00 37.90 116 PRO A O 1
ATOM 920 N N . ILE A 1 117 ? -35.513 36.983 4.407 1.00 37.42 117 ILE A N 1
ATOM 921 C CA . ILE A 1 117 ? -36.262 36.636 5.596 1.00 36.46 117 ILE A CA 1
ATOM 922 C C . ILE A 1 117 ? -37.580 37.404 5.561 1.00 41.41 117 ILE A C 1
ATOM 923 O O . ILE A 1 117 ? -37.593 38.619 5.326 1.00 36.59 117 ILE A O 1
ATOM 928 N N . LEU A 1 118 ? -38.680 36.687 5.782 1.00 32.86 118 LEU A N 1
ATOM 929 C CA . LEU A 1 118 ? -40.007 37.278 5.798 1.00 37.15 118 LEU A CA 1
ATOM 930 C C . LEU A 1 118 ? -40.529 37.236 7.223 1.00 38.30 118 LEU A C 1
ATOM 931 O O . LEU A 1 118 ? -40.699 36.160 7.810 1.00 36.47 118 LEU A O 1
ATOM 936 N N . ASN A 1 119 ? -40.747 38.414 7.790 1.00 34.07 119 ASN A N 1
ATOM 937 C CA . ASN A 1 119 ? -41.214 38.534 9.166 1.00 34.20 119 ASN A CA 1
ATOM 938 C C . ASN A 1 119 ? -42.684 38.140 9.286 1.00 37.76 119 ASN A C 1
ATOM 939 O O . ASN A 1 119 ? -43.562 38.809 8.736 1.00 38.59 119 ASN A O 1
ATOM 944 N N . ALA A 1 120 ? -42.949 37.052 10.010 1.00 36.15 120 ALA A N 1
ATOM 945 C CA . ALA A 1 120 ? -44.312 36.587 10.253 1.00 34.99 120 ALA A CA 1
ATOM 946 C C . ALA A 1 120 ? -44.830 37.073 11.603 1.00 34.70 120 ALA A C 1
ATOM 947 O O . ALA A 1 120 ? -45.836 36.570 12.110 1.00 35.91 120 ALA A O 1
ATOM 949 N N . GLY A 1 121 ? -44.124 38.032 12.191 1.00 38.44 121 GLY A N 1
ATOM 950 C CA . GLY A 1 121 ? -44.482 38.557 13.496 1.00 40.50 121 GLY A CA 1
ATOM 951 C C . GLY A 1 121 ? -43.310 38.491 14.470 1.00 50.55 121 GLY A C 1
ATOM 952 O O . GLY A 1 121 ? -42.826 37.412 14.818 1.00 46.44 121 GLY A O 1
ATOM 953 N N . ASP A 1 122 ? -42.837 39.659 14.890 1.00 46.59 122 ASP A N 1
ATOM 954 C CA . ASP A 1 122 ? -41.795 39.760 15.903 1.00 56.66 122 ASP A CA 1
ATOM 955 C C . ASP A 1 122 ? -42.428 40.501 17.067 1.00 63.91 122 ASP A C 1
ATOM 956 O O . ASP A 1 122 ? -41.759 41.244 17.779 1.00 65.51 122 ASP A O 1
ATOM 961 N N . GLY A 1 123 ? -43.736 40.303 17.223 1.00 70.58 123 GLY A N 1
ATOM 962 C CA . GLY A 1 123 ? -44.542 41.002 18.210 1.00 69.45 123 GLY A CA 1
ATOM 963 C C . GLY A 1 123 ? -43.869 41.139 19.558 1.00 79.96 123 GLY A C 1
ATOM 964 O O . GLY A 1 123 ? -43.094 40.267 19.969 1.00 80.80 123 GLY A O 1
ATOM 965 N N . CYS A 1 124 ? -44.178 42.230 20.255 1.00 76.54 124 CYS A N 1
ATOM 966 C CA . CYS A 1 124 ? -45.195 43.185 19.813 1.00 75.81 124 CYS A CA 1
ATOM 967 C C . CYS A 1 124 ? -44.669 44.248 18.832 1.00 73.56 124 CYS A C 1
ATOM 968 O O . CYS A 1 124 ? -45.149 45.386 18.831 1.00 75.59 124 CYS A O 1
ATOM 971 N N . GLY A 1 125 ? -43.699 43.876 17.996 1.00 71.42 125 GLY A N 1
ATOM 972 C CA . GLY A 1 125 ? -43.091 44.806 17.058 1.00 57.45 125 GLY A CA 1
ATOM 973 C C . GLY A 1 125 ? -43.895 44.998 15.784 1.00 60.02 125 GLY A C 1
ATOM 974 O O . GLY A 1 125 ? -44.773 45.864 15.716 1.00 53.32 125 GLY A O 1
ATOM 975 N N . GLN A 1 126 ? -43.603 44.185 14.772 1.00 48.69 126 GLN A N 1
ATOM 976 C CA . GLN A 1 126 ? -44.232 44.344 13.468 1.00 46.55 126 GLN A CA 1
ATOM 977 C C . GLN A 1 126 ? -44.870 43.043 12.966 1.00 44.43 126 GLN A C 1
ATOM 978 O O . GLN A 1 126 ? -44.465 41.947 13.346 1.00 38.44 126 GLN A O 1
ATOM 984 N N . HIS A 1 127 ? -45.877 43.188 12.115 1.00 42.11 127 HIS A N 1
ATOM 985 C CA . HIS A 1 127 ? -46.504 42.065 11.438 1.00 40.22 127 HIS A CA 1
ATOM 986 C C . HIS A 1 127 ? -46.842 42.529 10.020 1.00 33.08 127 HIS A C 1
ATOM 987 O O . HIS A 1 127 ? -48.000 42.777 9.687 1.00 34.61 127 HIS A O 1
ATOM 994 N N . PRO A 1 128 ? -45.816 42.665 9.181 1.00 34.35 128 PRO A N 1
ATOM 995 C CA . PRO A 1 128 ? -46.002 43.364 7.901 1.00 33.63 128 PRO A CA 1
ATOM 996 C C . PRO A 1 128 ? -46.971 42.677 6.932 1.00 36.43 128 PRO A C 1
ATOM 997 O O . PRO A 1 128 ? -47.696 43.391 6.233 1.00 34.92 128 PRO A O 1
ATOM 1001 N N . THR A 1 129 ? -47.009 41.342 6.880 1.00 32.29 129 THR A N 1
ATOM 1002 C CA . THR A 1 129 ? -47.955 40.710 5.968 1.00 29.54 129 THR A CA 1
ATOM 1003 C C . THR A 1 129 ? -49.385 40.862 6.466 1.00 27.53 129 THR A C 1
ATOM 1004 O O . THR A 1 129 ? -50.324 40.882 5.674 1.00 29.62 129 THR A O 1
ATOM 1008 N N . GLN A 1 130 ? -49.563 40.968 7.776 1.00 28.92 130 GLN A N 1
ATOM 1009 C CA . GLN A 1 130 ? -50.880 41.313 8.297 1.00 29.32 130 GLN A CA 1
ATOM 1010 C C . GLN A 1 130 ? -51.294 42.744 7.881 1.00 28.71 130 GLN A C 1
ATOM 1011 O O . GLN A 1 130 ? -52.423 42.966 7.472 1.00 30.38 130 GLN A O 1
ATOM 1017 N N . SER A 1 131 ? -50.391 43.716 7.976 1.00 32.66 131 SER A N 1
ATOM 1018 C CA . SER A 1 131 ? -50.723 45.066 7.483 1.00 33.22 131 SER A CA 1
ATOM 1019 C C . SER A 1 131 ? -51.051 45.059 6.004 1.00 29.75 131 SER A C 1
ATOM 1020 O O . SER A 1 131 ? -52.032 45.654 5.574 1.00 30.79 131 SER A O 1
ATOM 1023 N N . LEU A 1 132 ? -50.222 44.389 5.215 1.00 29.59 132 LEU A N 1
ATOM 1024 C CA . LEU A 1 132 ? -50.485 44.333 3.784 1.00 28.15 132 LEU A CA 1
ATOM 1025 C C . LEU A 1 132 ? -51.859 43.760 3.458 1.00 32.19 132 LEU A C 1
ATOM 1026 O O . LEU A 1 132 ? -52.556 44.286 2.593 1.00 33.41 132 LEU A O 1
ATOM 1031 N N . LEU A 1 133 ? -52.272 42.689 4.136 1.00 29.40 133 LEU A N 1
ATOM 1032 C CA . LEU A 1 133 ? -53.543 42.079 3.771 1.00 29.73 133 LEU A CA 1
ATOM 1033 C C . LEU A 1 133 ? -54.713 42.942 4.255 1.00 26.86 133 LEU A C 1
ATOM 1034 O O . LEU A 1 133 ? -55.792 42.926 3.656 1.00 31.64 133 LEU A O 1
ATOM 1039 N N . ASP A 1 134 ? -54.519 43.652 5.365 1.00 28.58 134 ASP A N 1
ATOM 1040 C CA . ASP A 1 134 ? -55.511 44.627 5.842 1.00 33.41 134 ASP A CA 1
ATOM 1041 C C . ASP A 1 134 ? -55.663 45.768 4.822 1.00 32.77 134 ASP A C 1
ATOM 1042 O O . ASP A 1 134 ? -56.767 46.168 4.466 1.00 32.48 134 ASP A O 1
ATOM 1047 N N . LEU A 1 135 ? -54.537 46.289 4.359 1.00 29.84 135 LEU A N 1
ATOM 1048 C CA . LEU A 1 135 ? -54.551 47.323 3.322 1.00 30.11 135 LEU A CA 1
ATOM 1049 C C . LEU A 1 135 ? -55.237 46.832 2.054 1.00 35.32 135 LEU A C 1
ATOM 1050 O O . LEU A 1 135 ? -56.034 47.560 1.442 1.00 34.26 135 LEU A O 1
ATOM 1055 N N . MET A 1 136 ? -54.948 45.586 1.669 1.00 32.09 136 MET A N 1
ATOM 1056 C CA . MET A 1 136 ? -55.535 45.018 0.462 1.00 31.03 136 MET A CA 1
ATOM 1057 C C . MET A 1 136 ? -57.044 44.954 0.595 1.00 31.03 136 MET A C 1
ATOM 1058 O O . MET A 1 136 ? -57.780 45.232 -0.349 1.00 29.75 136 MET A O 1
ATOM 1063 N N . THR A 1 137 ? -57.503 44.572 1.779 1.00 27.32 137 THR A N 1
ATOM 1064 C CA . THR A 1 137 ? -58.932 44.440 2.035 1.00 27.09 137 THR A CA 1
ATOM 1065 C C . THR A 1 137 ? -59.617 45.817 2.003 1.00 31.00 137 THR A C 1
ATOM 1066 O O . THR A 1 137 ? -60.719 45.972 1.487 1.00 30.52 137 THR A O 1
ATOM 1070 N N . ILE A 1 138 ? -58.968 46.805 2.594 1.00 28.94 138 ILE A N 1
ATOM 1071 C CA . ILE A 1 138 ? -59.489 48.170 2.583 1.00 31.11 138 ILE A CA 1
ATOM 1072 C C . ILE A 1 138 ? -59.506 48.717 1.152 1.00 28.32 138 ILE A C 1
ATOM 1073 O O . ILE A 1 138 ? -60.484 49.314 0.721 1.00 34.76 138 ILE A O 1
ATOM 1078 N N . TYR A 1 139 ? -58.438 48.463 0.407 1.00 30.58 139 TYR A N 1
ATOM 1079 C CA . TYR A 1 139 ? -58.348 48.953 -0.958 1.00 31.83 139 TYR A CA 1
ATOM 1080 C C . TYR A 1 139 ? -59.408 48.331 -1.851 1.00 35.33 139 TYR A C 1
ATOM 1081 O O . TYR A 1 139 ? -59.978 49.011 -2.693 1.00 30.50 139 TYR A O 1
ATOM 1090 N N . GLU A 1 140 ? -59.692 47.042 -1.664 1.00 32.17 140 GLU A N 1
ATOM 1091 C CA . GLU A 1 140 ? -60.754 46.395 -2.427 1.00 32.43 140 GLU A CA 1
ATOM 1092 C C . GLU A 1 140 ? -62.109 47.009 -2.106 1.00 34.53 140 GLU A C 1
ATOM 1093 O O . GLU A 1 140 ? -62.993 47.033 -2.953 1.00 34.81 140 GLU A O 1
ATOM 1099 N N . GLU A 1 141 ? -62.287 47.475 -0.873 1.00 32.04 141 GLU A N 1
ATOM 1100 C CA . GLU A 1 141 ? -63.573 48.015 -0.459 1.00 34.02 141 GLU A CA 1
ATOM 1101 C C . GLU A 1 141 ? -63.832 49.429 -0.994 1.00 31.52 141 GLU A C 1
ATOM 1102 O O . GLU A 1 141 ? -64.956 49.747 -1.389 1.00 38.82 141 GLU A O 1
ATOM 1108 N N . PHE A 1 142 ? -62.805 50.273 -1.002 1.00 31.31 142 PHE A N 1
ATOM 1109 C CA . PHE A 1 142 ? -62.990 51.694 -1.328 1.00 32.94 142 PHE A CA 1
ATOM 1110 C C . PHE A 1 142 ? -62.207 52.188 -2.538 1.00 35.70 142 PHE A C 1
ATOM 1111 O O . PHE A 1 142 ? -62.469 53.283 -3.052 1.00 33.78 142 PHE A O 1
ATOM 1119 N N . ASN A 1 143 ? -61.225 51.409 -2.969 1.00 29.44 143 ASN A N 1
ATOM 1120 C CA . ASN A 1 143 ? -60.418 51.763 -4.138 1.00 34.26 143 ASN A CA 1
ATOM 1121 C C . ASN A 1 143 ? -59.528 52.979 -3.923 1.00 40.92 143 ASN A C 1
ATOM 1122 O O . ASN A 1 143 ? -58.955 53.528 -4.872 1.00 38.90 143 ASN A O 1
ATOM 1127 N N . THR A 1 144 ? -59.398 53.390 -2.669 1.00 31.69 144 THR A N 1
ATOM 1128 C CA . THR A 1 144 ? -58.418 54.392 -2.312 1.00 33.98 144 THR A CA 1
ATOM 1129 C C . THR A 1 144 ? -58.186 54.317 -0.807 1.00 31.39 144 THR A C 1
ATOM 1130 O O . THR A 1 144 ? -59.008 53.764 -0.083 1.00 34.77 144 THR A O 1
ATOM 1134 N N . PHE A 1 145 ? -57.067 54.862 -0.346 1.00 29.83 145 PHE A N 1
ATOM 1135 C CA . PHE A 1 145 ? -56.857 55.117 1.074 1.00 30.54 145 PHE A CA 1
ATOM 1136 C C . PHE A 1 145 ? -57.066 56.600 1.407 1.00 34.50 145 PHE A C 1
ATOM 1137 O O . PHE A 1 145 ? -57.242 56.958 2.569 1.00 31.64 145 PHE A O 1
ATOM 1145 N N . LYS A 1 146 ? -57.048 57.456 0.389 1.00 32.31 146 LYS A N 1
ATOM 1146 C CA . LYS A 1 146 ? -57.090 58.912 0.608 1.00 34.09 146 LYS A CA 1
ATOM 1147 C C . LYS A 1 146 ? -58.446 59.389 1.105 1.00 33.34 146 LYS A C 1
ATOM 1148 O O . LYS A 1 146 ? -59.466 59.178 0.457 1.00 33.98 146 LYS A O 1
ATOM 1154 N N . GLY A 1 147 ? -58.456 60.004 2.281 1.00 28.24 147 GLY A N 1
ATOM 1155 C CA . GLY A 1 147 ? -59.696 60.531 2.830 1.00 34.23 147 GLY A CA 1
ATOM 1156 C C . GLY A 1 147 ? -60.538 59.553 3.627 1.00 39.08 147 GLY A C 1
ATOM 1157 O O . GLY A 1 147 ? -61.625 59.899 4.084 1.00 33.15 147 GLY A O 1
ATOM 1158 N N . LEU A 1 148 ? -60.050 58.325 3.791 1.00 32.60 148 LEU A N 1
ATOM 1159 C CA . LEU A 1 148 ? -60.728 57.357 4.652 1.00 34.19 148 LEU A CA 1
ATOM 1160 C C . LEU A 1 148 ? -60.485 57.709 6.118 1.00 34.67 148 LEU A C 1
ATOM 1161 O O . LEU A 1 148 ? -59.454 58.292 6.466 1.00 31.28 148 LEU A O 1
ATOM 1166 N N . THR A 1 149 ? -61.438 57.361 6.971 1.00 32.48 149 THR A N 1
ATOM 1167 C CA . THR A 1 149 ? -61.170 57.319 8.402 1.00 34.01 149 THR A CA 1
ATOM 1168 C C . THR A 1 149 ? -61.149 55.856 8.853 1.00 31.11 149 THR A C 1
ATOM 1169 O O . THR A 1 149 ? -62.109 55.117 8.631 1.00 29.13 149 THR A O 1
ATOM 1173 N N . VAL A 1 150 ? -60.032 55.439 9.444 1.00 34.36 150 VAL A N 1
ATOM 1174 C CA . VAL A 1 150 ? -59.870 54.075 9.938 1.00 30.86 150 VAL A CA 1
ATOM 1175 C C . VAL A 1 150 ? -59.655 54.171 11.447 1.00 34.03 150 VAL A C 1
ATOM 1176 O O . VAL A 1 150 ? -58.791 54.905 11.904 1.00 34.03 150 VAL A O 1
ATOM 1180 N N . SER A 1 151 ? -60.467 53.471 12.225 1.00 33.08 151 SER A N 1
ATOM 1181 C CA . SER A 1 151 ? -60.272 53.482 13.669 1.00 30.58 151 SER A CA 1
ATOM 1182 C C . SER A 1 151 ? -59.793 52.099 14.137 1.00 32.03 151 SER A C 1
ATOM 1183 O O . SER A 1 151 ? -60.240 51.056 13.625 1.00 30.60 151 SER A O 1
ATOM 1186 N N . ILE A 1 152 ? -58.870 52.108 15.094 1.00 32.18 152 ILE A N 1
ATOM 1187 C CA . ILE A 1 152 ? -58.245 50.889 15.613 1.00 31.80 152 ILE A CA 1
ATOM 1188 C C . ILE A 1 152 ? -58.468 50.829 17.124 1.00 33.11 152 ILE A C 1
ATOM 1189 O O . ILE A 1 152 ? -58.233 51.804 17.834 1.00 30.95 152 ILE A O 1
ATOM 1194 N N . HIS A 1 153 ? -58.930 49.685 17.615 1.00 30.82 153 HIS A N 1
ATOM 1195 C CA . HIS A 1 153 ? -59.499 49.626 18.955 1.00 31.07 153 HIS A CA 1
ATOM 1196 C C . HIS A 1 153 ? -58.896 48.544 19.831 1.00 35.66 153 HIS A C 1
ATOM 1197 O O . HIS A 1 153 ? -58.846 47.381 19.444 1.00 31.21 153 HIS A O 1
ATOM 1204 N N . GLY A 1 154 ? -58.500 48.924 21.036 1.00 31.48 154 GLY A N 1
ATOM 1205 C CA . GLY A 1 154 ? -58.054 47.963 22.016 1.00 33.95 154 GLY A CA 1
ATOM 1206 C C . GLY A 1 154 ? -56.732 48.360 22.628 1.00 35.67 154 GLY A C 1
ATOM 1207 O O . GLY A 1 154 ? -56.515 49.530 22.952 1.00 34.86 154 GLY A O 1
ATOM 1208 N N . ASP A 1 155 ? -55.840 47.382 22.783 1.00 35.12 155 ASP A N 1
ATOM 1209 C CA . ASP A 1 155 ? -54.556 47.615 23.428 1.00 36.52 155 ASP A CA 1
ATOM 1210 C C . ASP A 1 155 ? -53.542 48.104 22.402 1.00 40.64 155 ASP A C 1
ATOM 1211 O O . ASP A 1 155 ? -52.711 47.335 21.918 1.00 44.31 155 ASP A O 1
ATOM 1216 N N . ILE A 1 156 ? -53.613 49.391 22.082 1.00 37.73 156 ILE A N 1
ATOM 1217 C CA . ILE A 1 156 ? -52.808 49.975 21.020 1.00 37.37 156 ILE A CA 1
ATOM 1218 C C . ILE A 1 156 ? -51.321 49.919 21.345 1.00 46.54 156 ILE A C 1
ATOM 1219 O O . ILE A 1 156 ? -50.496 49.639 20.484 1.00 46.46 156 ILE A O 1
ATOM 1224 N N . LYS A 1 157 ? -50.987 50.208 22.594 1.00 44.93 157 LYS A N 1
ATOM 1225 C CA . LYS A 1 157 ? -49.596 50.275 23.013 1.00 52.64 157 LYS A CA 1
ATOM 1226 C C . LYS A 1 157 ? -48.836 48.963 22.761 1.00 50.89 157 LYS A C 1
ATOM 1227 O O . LYS A 1 157 ? -47.674 48.983 22.358 1.00 53.51 157 LYS A O 1
ATOM 1233 N N . HIS A 1 158 ? -49.489 47.824 22.971 1.00 48.27 158 HIS A N 1
ATOM 1234 C CA . HIS A 1 158 ? -48.801 46.544 22.812 1.00 49.01 158 HIS A CA 1
ATOM 1235 C C . HIS A 1 158 ? -49.118 45.807 21.514 1.00 55.39 158 HIS A C 1
ATOM 1236 O O . HIS A 1 158 ? -48.795 44.632 21.383 1.00 52.91 158 HIS A O 1
ATOM 1243 N N . SER A 1 159 ? -49.740 46.479 20.552 1.00 49.69 159 SER A N 1
ATOM 1244 C CA . SER A 1 159 ? -50.169 45.781 19.334 1.00 46.54 159 SER A CA 1
ATOM 1245 C C . SER A 1 159 ? -49.197 45.931 18.159 1.00 50.89 159 SER A C 1
ATOM 1246 O O . SER A 1 159 ? -48.884 47.045 17.738 1.00 53.90 159 SER A O 1
ATOM 1249 N N . ARG A 1 160 ? -48.720 44.808 17.625 1.00 53.30 160 ARG A N 1
ATOM 1250 C CA . ARG A 1 160 ? -47.920 44.857 16.400 1.00 52.22 160 ARG A CA 1
ATOM 1251 C C . ARG A 1 160 ? -48.778 45.182 15.174 1.00 44.59 160 ARG A C 1
ATOM 1252 O O . ARG A 1 160 ? -48.323 45.844 14.249 1.00 48.10 160 ARG A O 1
ATOM 1260 N N . VAL A 1 161 ? -50.019 44.709 15.173 1.00 41.24 161 VAL A N 1
ATOM 1261 C CA . VAL A 1 161 ? -50.966 45.059 14.119 1.00 44.17 161 VAL A CA 1
ATOM 1262 C C . VAL A 1 161 ? -51.234 46.587 14.141 1.00 46.12 161 VAL A C 1
ATOM 1263 O O . VAL A 1 161 ? -51.019 47.274 13.145 1.00 43.53 161 VAL A O 1
ATOM 1267 N N . ALA A 1 162 ? -51.661 47.114 15.287 1.00 40.05 162 ALA A N 1
ATOM 1268 C CA . ALA A 1 162 ? -52.029 48.525 15.392 1.00 39.54 162 ALA A CA 1
ATOM 1269 C C . ALA A 1 162 ? -50.860 49.424 14.991 1.00 46.57 162 ALA A C 1
ATOM 1270 O O . ALA A 1 162 ? -51.056 50.444 14.327 1.00 43.63 162 ALA A O 1
ATOM 1272 N N . ARG A 1 163 ? -49.654 49.006 15.384 1.00 52.51 163 ARG A N 1
ATOM 1273 C CA . ARG A 1 163 ? -48.375 49.659 15.046 1.00 57.42 163 ARG A CA 1
ATOM 1274 C C . ARG A 1 163 ? -47.986 49.596 13.551 1.00 51.49 163 ARG A C 1
ATOM 1275 O O . ARG A 1 163 ? -47.645 50.604 12.954 1.00 47.88 163 ARG A O 1
ATOM 1283 N N . SER A 1 164 ? -47.998 48.402 12.959 1.00 51.58 164 SER A N 1
ATOM 1284 C CA . SER A 1 164 ? -47.784 48.288 11.522 1.00 46.44 164 SER A CA 1
ATOM 1285 C C . SER A 1 164 ? -48.802 49.204 10.781 1.00 55.57 164 SER A C 1
ATOM 1286 O O . SER A 1 164 ? -48.457 49.857 9.795 1.00 52.12 164 SER A O 1
ATOM 1289 N N . ASN A 1 165 ? -50.039 49.269 11.280 1.00 42.86 165 ASN A N 1
ATOM 1290 C CA . ASN A 1 165 ? -51.146 49.882 10.538 1.00 38.95 165 ASN A CA 1
ATOM 1291 C C . ASN A 1 165 ? -51.313 51.403 10.645 1.00 38.11 165 ASN A C 1
ATOM 1292 O O . ASN A 1 165 ? -51.520 52.062 9.639 1.00 36.77 165 ASN A O 1
ATOM 1297 N N . ALA A 1 166 ? -51.243 51.955 11.851 1.00 38.19 166 ALA A N 1
ATOM 1298 C CA . ALA A 1 166 ? -51.556 53.367 12.038 1.00 41.02 166 ALA A CA 1
ATOM 1299 C C . ALA A 1 166 ? -50.642 54.259 11.207 1.00 41.55 166 ALA A C 1
ATOM 1300 O O . ALA A 1 166 ? -51.105 55.144 10.505 1.00 39.45 166 ALA A O 1
ATOM 1302 N N . GLU A 1 167 ? -49.341 54.037 11.302 1.00 37.68 167 GLU A N 1
ATOM 1303 C CA . GLU A 1 167 ? -48.399 54.885 10.593 1.00 41.02 167 GLU A CA 1
ATOM 1304 C C . GLU A 1 167 ? -48.518 54.718 9.078 1.00 37.72 167 GLU A C 1
ATOM 1305 O O . GLU A 1 167 ? -48.494 55.700 8.340 1.00 36.29 167 GLU A O 1
ATOM 1311 N N . VAL A 1 168 ? -48.661 53.485 8.606 1.00 34.27 168 VAL A N 1
ATOM 1312 C CA . VAL A 1 168 ? -48.714 53.284 7.167 1.00 33.48 168 VAL A CA 1
ATOM 1313 C C . VAL A 1 168 ? -50.002 53.846 6.568 1.00 35.42 168 VAL A C 1
ATOM 1314 O O . VAL A 1 168 ? -49.978 54.429 5.488 1.00 33.42 168 VAL A O 1
ATOM 1318 N N . LEU A 1 169 ? -51.118 53.688 7.272 1.00 31.97 169 LEU A N 1
ATOM 1319 C CA . LEU A 1 169 ? -52.382 54.258 6.813 1.00 32.31 169 LEU A CA 1
ATOM 1320 C C . LEU A 1 169 ? -52.263 55.782 6.658 1.00 37.67 169 LEU A C 1
ATOM 1321 O O . LEU A 1 169 ? -52.720 56.347 5.667 1.00 33.20 169 LEU A O 1
ATOM 1326 N N . THR A 1 170 ? -51.649 56.449 7.627 1.00 35.10 170 THR A N 1
ATOM 1327 C CA . THR A 1 170 ? -51.500 57.901 7.512 1.00 36.46 170 THR A CA 1
ATOM 1328 C C . THR A 1 170 ? -50.582 58.265 6.329 1.00 38.54 170 THR A C 1
ATOM 1329 O O . THR A 1 170 ? -50.850 59.228 5.617 1.00 33.49 170 THR A O 1
ATOM 1333 N N . ARG A 1 171 ? -49.520 57.490 6.107 1.00 37.07 171 ARG A N 1
ATOM 1334 C CA . ARG A 1 171 ? -48.645 57.721 4.955 1.00 40.72 171 ARG A CA 1
ATOM 1335 C C . ARG A 1 171 ? -49.441 57.599 3.659 1.00 41.87 171 ARG A C 1
ATOM 1336 O O . ARG A 1 171 ? -49.152 58.280 2.678 1.00 41.71 171 ARG A O 1
ATOM 1344 N N . LEU A 1 172 ? -50.447 56.730 3.663 1.00 35.65 172 LEU A N 1
ATOM 1345 C CA . LEU A 1 172 ? -51.273 56.486 2.475 1.00 32.49 172 LEU A CA 1
ATOM 1346 C C . LEU A 1 172 ? -52.436 57.468 2.318 1.00 33.91 172 LEU A C 1
ATOM 1347 O O . LEU A 1 172 ? -53.178 57.405 1.337 1.00 33.52 172 LEU A O 1
ATOM 1352 N N . GLY A 1 173 ? -52.606 58.365 3.280 1.00 34.26 173 GLY A N 1
ATOM 1353 C CA . GLY A 1 173 ? -53.582 59.430 3.135 1.00 32.31 173 GLY A CA 1
ATOM 1354 C C . GLY A 1 173 ? -54.834 59.266 3.968 1.00 38.44 173 GLY A C 1
ATOM 1355 O O . GLY A 1 173 ? -55.788 60.030 3.813 1.00 32.95 173 GLY A O 1
ATOM 1356 N N . ALA A 1 174 ? -54.853 58.269 4.848 1.00 30.98 174 ALA A N 1
ATOM 1357 C CA . ALA A 1 174 ? -56.029 58.054 5.693 1.00 33.16 174 ALA A CA 1
ATOM 1358 C C . ALA A 1 174 ? -55.898 58.770 7.030 1.00 29.58 174 ALA A C 1
ATOM 1359 O O . ALA A 1 174 ? -54.798 59.083 7.471 1.00 33.66 174 ALA A O 1
ATOM 1361 N N . ARG A 1 175 ? -57.031 59.013 7.675 1.00 31.91 175 ARG A N 1
ATOM 1362 C CA . ARG A 1 175 ? -57.063 59.566 9.032 1.00 36.06 175 ARG A CA 1
ATOM 1363 C C . ARG A 1 175 ? -57.247 58.403 10.010 1.00 33.58 175 ARG A C 1
ATOM 1364 O O . ARG A 1 175 ? -58.155 57.60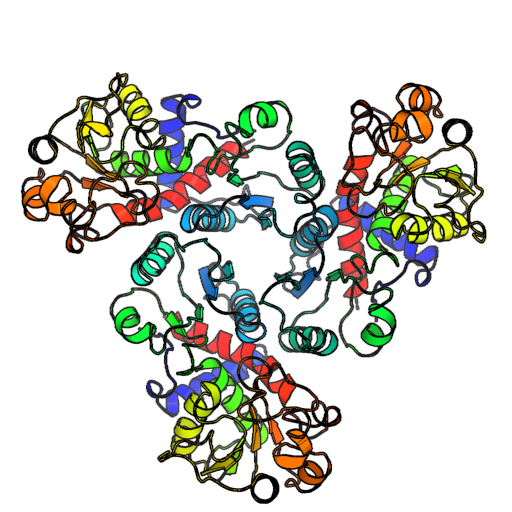2 9.827 1.00 33.67 175 ARG A O 1
ATOM 1372 N N . VAL A 1 176 ? -56.393 58.294 11.025 1.00 32.53 176 VAL A N 1
ATOM 1373 C CA . VAL A 1 176 ? -56.469 57.158 11.963 1.00 34.62 176 VAL A CA 1
ATOM 1374 C C . VAL A 1 176 ? -56.992 57.596 13.332 1.00 33.04 176 VAL A C 1
ATOM 1375 O O . VAL A 1 176 ? -56.578 58.628 13.871 1.00 34.89 176 VAL A O 1
ATOM 1379 N N . LEU A 1 177 ? -57.940 56.836 13.868 1.00 30.26 177 LEU A N 1
ATOM 1380 C CA . LEU A 1 177 ? -58.443 57.064 15.221 1.00 31.45 177 LEU A CA 1
ATOM 1381 C C . LEU A 1 177 ? -58.121 55.846 16.083 1.00 33.31 177 LEU A C 1
ATOM 1382 O O . LEU A 1 177 ? -58.047 54.731 15.568 1.00 31.03 177 LEU A O 1
ATOM 1387 N N . PHE A 1 178 ? -57.937 56.058 17.385 1.00 32.11 178 PHE A N 1
ATOM 1388 C CA . PHE A 1 178 ? -57.759 54.955 18.332 1.00 32.21 178 PHE A CA 1
ATOM 1389 C C . PHE A 1 178 ? -58.853 55.030 19.385 1.00 36.33 178 PHE A C 1
ATOM 1390 O O . PHE A 1 178 ? -59.280 56.119 19.758 1.00 32.18 178 PHE A O 1
ATOM 1398 N N . SER A 1 179 ? -59.272 53.885 19.907 1.00 31.91 179 SER A N 1
ATOM 1399 C CA . SER A 1 179 ? -60.101 53.876 21.111 1.00 32.47 179 SER A CA 1
ATOM 1400 C C . SER A 1 179 ? -59.721 52.686 21.969 1.00 34.49 179 SER A C 1
ATOM 1401 O O . SER A 1 179 ? -59.077 51.738 21.495 1.00 33.38 179 SER A O 1
ATOM 1404 N N . GLY A 1 180 ? -60.109 52.745 23.237 1.00 33.05 180 GLY A N 1
ATOM 1405 C CA . GLY A 1 180 ? -59.928 51.630 24.155 1.00 30.43 180 GLY A CA 1
ATOM 1406 C C . GLY A 1 180 ? -59.566 52.171 25.527 1.00 35.03 180 GLY A C 1
ATOM 1407 O O . GLY A 1 180 ? -59.583 53.387 25.743 1.00 33.88 180 GLY A O 1
ATOM 1408 N N . PRO A 1 181 ? -59.242 51.278 26.472 1.00 34.86 181 PRO A N 1
ATOM 1409 C CA . PRO A 1 181 ? -58.863 51.758 27.805 1.00 33.41 181 PRO A CA 1
ATOM 1410 C C . PRO A 1 181 ? -57.736 52.767 27.685 1.00 35.85 181 PRO A C 1
ATOM 1411 O O . PRO A 1 181 ? -56.771 52.550 26.940 1.00 34.21 181 PRO A O 1
ATOM 1415 N N . SER A 1 182 ? -57.859 53.881 28.397 1.00 35.20 182 SER A N 1
ATOM 1416 C CA . SER A 1 182 ? -56.886 54.950 28.251 1.00 33.95 182 SER A CA 1
ATOM 1417 C C . SER A 1 182 ? -55.502 54.473 28.681 1.00 38.18 182 SER A C 1
ATOM 1418 O O . SER A 1 182 ? -54.494 54.976 28.202 1.00 35.69 182 SER A O 1
ATOM 1421 N N . GLU A 1 183 ? -55.453 53.491 29.577 1.00 39.41 183 GLU A N 1
ATOM 1422 C CA . GLU A 1 183 ? -54.166 53.025 30.078 1.00 44.63 183 GLU A CA 1
ATOM 1423 C C . GLU A 1 183 ? -53.423 52.160 29.057 1.00 46.31 183 GLU A C 1
ATOM 1424 O O . GLU A 1 183 ? -52.237 51.896 29.223 1.00 47.05 183 GLU A O 1
ATOM 1430 N N . TRP A 1 184 ? -54.116 51.748 27.993 1.00 40.89 184 TRP A N 1
ATOM 1431 C CA . TRP A 1 184 ? -53.515 50.928 26.937 1.00 41.28 184 TRP A CA 1
ATOM 1432 C C . TRP A 1 184 ? -53.142 51.772 25.733 1.00 44.99 184 TRP A C 1
ATOM 1433 O O . TRP A 1 184 ? -52.787 51.252 24.681 1.00 46.48 184 TRP A O 1
ATOM 1444 N N . GLN A 1 185 ? -53.268 53.079 25.878 1.00 42.05 185 GLN A N 1
ATOM 1445 C CA . GLN A 1 185 ? -52.953 53.984 24.798 1.00 49.02 185 GLN A CA 1
ATOM 1446 C C . GLN A 1 185 ? -51.512 54.439 24.978 1.00 60.26 185 GLN A C 1
ATOM 1447 O O . GLN A 1 185 ? -51.010 54.502 26.101 1.00 56.25 185 GLN A O 1
ATOM 1453 N N . ASP A 1 186 ? -50.831 54.725 23.877 1.00 59.74 186 ASP A N 1
ATOM 1454 C CA . ASP A 1 186 ? -49.577 55.446 23.992 1.00 68.02 186 ASP A CA 1
ATOM 1455 C C . ASP A 1 186 ? -49.834 56.900 23.620 1.00 74.91 186 ASP A C 1
ATOM 1456 O O . ASP A 1 186 ? -49.801 57.276 22.448 1.00 73.28 186 ASP A O 1
ATOM 1461 N N . GLU A 1 187 ? -50.138 57.707 24.632 1.00 76.27 187 GLU A N 1
ATOM 1462 C CA . GLU A 1 187 ? -50.435 59.117 24.412 1.00 84.27 187 GLU A CA 1
ATOM 1463 C C . GLU A 1 187 ? -49.187 59.911 24.029 1.00 86.50 187 GLU A C 1
ATOM 1464 O O . GLU A 1 187 ? -49.018 61.063 24.429 1.00 91.55 187 GLU A O 1
ATOM 1470 N N . GLU A 1 188 ? -48.314 59.271 23.257 1.00 83.56 188 GLU A N 1
ATOM 1471 C CA . GLU A 1 188 ? -47.203 59.948 22.604 1.00 88.36 188 GLU A CA 1
ATOM 1472 C C . GLU A 1 188 ? -47.259 59.624 21.111 1.00 87.09 188 GLU A C 1
ATOM 1473 O O . GLU A 1 188 ? -46.303 59.860 20.369 1.00 84.18 188 GLU A O 1
ATOM 1479 N N . ASN A 1 189 ? -48.391 59.077 20.676 1.00 83.52 189 ASN A N 1
ATOM 1480 C CA . ASN A 1 189 ? -48.564 58.707 19.276 1.00 78.75 189 ASN A CA 1
ATOM 1481 C C . ASN A 1 189 ? -48.862 59.914 18.396 1.00 72.21 189 ASN A C 1
ATOM 1482 O O . ASN A 1 189 ? -49.706 60.756 18.717 1.00 67.00 189 ASN A O 1
ATOM 1487 N N . THR A 1 190 ? -48.161 59.991 17.276 1.00 64.63 190 THR A N 1
ATOM 1488 C CA . THR A 1 190 ? -48.377 61.085 16.350 1.00 66.62 190 THR A CA 1
ATOM 1489 C C . THR A 1 190 ? -49.338 60.673 15.238 1.00 66.26 190 THR A C 1
ATOM 1490 O O . THR A 1 190 ? -49.876 61.532 14.527 1.00 63.71 190 THR A O 1
ATOM 1494 N N . PHE A 1 191 ? -49.577 59.364 15.113 1.00 58.54 191 PHE A N 1
ATOM 1495 C CA . PHE A 1 191 ? -50.294 58.828 13.953 1.00 54.65 191 PHE A CA 1
ATOM 1496 C C . PHE A 1 191 ? -51.800 58.639 14.107 1.00 55.45 191 PHE A C 1
ATOM 1497 O O . PHE A 1 191 ? -52.496 58.416 13.118 1.00 59.78 191 PHE A O 1
ATOM 1505 N N . GLY A 1 192 ? -52.317 58.730 15.323 1.00 48.15 192 GLY A N 1
ATOM 1506 C CA . GLY A 1 192 ? -53.751 58.607 15.501 1.00 45.27 192 GLY A CA 1
ATOM 1507 C C . GLY A 1 192 ? -54.324 59.554 16.532 1.00 43.62 192 GLY A C 1
ATOM 1508 O O . GLY A 1 192 ? -53.596 60.100 17.353 1.00 42.67 192 GLY A O 1
ATOM 1509 N N . THR A 1 193 ? -55.637 59.746 16.484 1.00 38.03 193 THR A N 1
ATOM 1510 C CA . THR A 1 193 ? -56.322 60.567 17.472 1.00 42.07 193 THR A CA 1
ATOM 1511 C C . THR A 1 193 ? -57.178 59.655 18.324 1.00 37.78 193 THR A C 1
ATOM 1512 O O . THR A 1 193 ? -57.985 58.888 17.801 1.00 35.69 193 THR A O 1
ATOM 1516 N N . TYR A 1 194 ? -56.992 59.743 19.633 1.00 34.03 194 TYR A N 1
ATOM 1517 C CA . TYR A 1 194 ? -57.738 58.937 20.589 1.00 33.70 194 TYR A CA 1
ATOM 1518 C C . TYR A 1 194 ? -59.148 59.494 20.763 1.00 39.23 194 TYR A C 1
ATOM 1519 O O . TYR A 1 194 ? -59.328 60.698 20.957 1.00 36.91 194 TYR A O 1
ATOM 1528 N N . VAL A 1 195 ? -60.152 58.621 20.658 1.00 33.79 195 VAL A N 1
ATOM 1529 C CA . VAL A 1 195 ? -61.554 59.017 20.837 1.00 34.57 195 VAL A CA 1
ATOM 1530 C C . VAL A 1 195 ? -62.286 57.889 21.561 1.00 37.34 195 VAL A C 1
ATOM 1531 O O . VAL A 1 195 ? -61.675 56.865 21.881 1.00 35.59 195 VAL A O 1
ATOM 1535 N N . SER A 1 196 ? -63.583 58.060 21.820 1.00 33.01 196 SER A N 1
ATOM 1536 C CA . SER A 1 196 ? -64.392 56.940 22.313 1.00 29.70 196 SER A CA 1
ATOM 1537 C C . SER A 1 196 ? -64.865 56.054 21.163 1.00 32.84 196 SER A C 1
ATOM 1538 O O . SER A 1 196 ? -65.055 56.531 20.045 1.00 33.31 196 SER A O 1
ATOM 1541 N N . MET A 1 197 ? -65.062 54.766 21.441 1.00 29.94 197 MET A N 1
ATOM 1542 C CA . MET A 1 197 ? -65.653 53.856 20.467 1.00 31.50 197 MET A CA 1
ATOM 1543 C C . MET A 1 197 ? -66.983 54.420 19.933 1.00 34.59 197 MET A C 1
ATOM 1544 O O . MET A 1 197 ? -67.277 54.314 18.744 1.00 31.96 197 MET A O 1
ATOM 1549 N N . ASP A 1 198 ? -67.786 55.014 20.814 1.00 32.02 198 ASP A N 1
ATOM 1550 C CA . ASP A 1 198 ? -69.097 55.534 20.420 1.00 33.80 198 ASP A CA 1
ATOM 1551 C C . ASP A 1 198 ? -68.996 56.645 19.385 1.00 33.90 198 ASP A C 1
ATOM 1552 O O . ASP A 1 198 ? -69.863 56.772 18.521 1.00 33.20 198 ASP A O 1
ATOM 1557 N N . GLU A 1 199 ? -67.928 57.427 19.458 1.00 32.26 199 GLU A N 1
ATOM 1558 C CA . GLU A 1 199 ? -67.662 58.429 18.437 1.00 36.51 199 GLU A CA 1
ATOM 1559 C C . GLU A 1 199 ? -67.052 57.800 17.180 1.00 38.27 199 GLU A C 1
ATOM 1560 O O . GLU A 1 199 ? -67.468 58.108 16.060 1.00 35.50 199 GLU A O 1
ATOM 1566 N N . ALA A 1 200 ? -66.060 56.933 17.371 1.00 34.46 200 ALA A N 1
ATOM 1567 C CA . ALA A 1 200 ? -65.393 56.261 16.251 1.00 36.67 200 ALA A CA 1
ATOM 1568 C C . ALA A 1 200 ? -66.352 55.514 15.325 1.00 31.09 200 ALA A C 1
ATOM 1569 O O . ALA A 1 200 ? -66.199 55.575 14.109 1.00 36.53 200 ALA A O 1
ATOM 1571 N N . VAL A 1 201 ? -67.333 54.802 15.869 1.00 31.82 201 VAL A N 1
ATOM 1572 C CA . VAL A 1 201 ? -68.185 53.998 14.991 1.00 34.35 201 VAL A CA 1
ATOM 1573 C C . VAL A 1 201 ? -68.957 54.828 13.988 1.00 39.59 201 VAL A C 1
ATOM 1574 O O . VAL A 1 201 ? -69.276 54.344 12.898 1.00 37.79 201 VAL A O 1
ATOM 1578 N N . GLU A 1 202 ? -69.253 56.075 14.333 1.00 34.93 202 GLU A N 1
ATOM 1579 C CA . GLU A 1 202 ? -70.048 56.896 13.427 1.00 37.24 202 GLU A CA 1
ATOM 1580 C C . GLU A 1 202 ? -69.198 57.569 12.367 1.00 36.18 202 GLU A C 1
ATOM 1581 O O . GLU A 1 202 ? -69.681 57.848 11.271 1.00 42.02 202 GLU A O 1
ATOM 1587 N N . SER A 1 203 ? -67.933 57.833 12.678 1.00 34.42 203 SER A N 1
ATOM 1588 C CA . SER A 1 203 ? -67.083 58.559 11.736 1.00 37.08 203 SER A CA 1
ATOM 1589 C C . SER A 1 203 ? -66.147 57.679 10.900 1.00 40.31 203 SER A C 1
ATOM 1590 O O . SER A 1 203 ? -65.505 58.164 9.969 1.00 37.44 203 SER A O 1
ATOM 1593 N N . SER A 1 204 ? -66.074 56.390 11.211 1.00 31.97 204 SER A N 1
ATOM 1594 C CA . SER A 1 204 ? -65.092 55.524 10.556 1.00 34.18 204 SER A CA 1
ATOM 1595 C C . SER A 1 204 ? -65.609 54.899 9.273 1.00 33.78 204 SER A C 1
ATOM 1596 O O . SER A 1 204 ? -66.759 54.485 9.208 1.00 32.68 204 SER A O 1
ATOM 1599 N N . ASP A 1 205 ? -64.745 54.814 8.263 1.00 30.47 205 ASP A N 1
ATOM 1600 C CA . ASP A 1 205 ? -64.995 53.926 7.121 1.00 31.48 205 ASP A CA 1
ATOM 1601 C C . ASP A 1 205 ? -64.569 52.480 7.424 1.00 34.02 205 ASP A C 1
ATOM 1602 O O . ASP A 1 205 ? -65.081 51.532 6.827 1.00 33.25 205 ASP A O 1
ATOM 1607 N N . VAL A 1 206 ? -63.614 52.326 8.338 1.00 31.74 206 VAL A N 1
ATOM 1608 C CA . VAL A 1 206 ? -63.122 51.017 8.735 1.00 31.75 206 VAL A CA 1
ATOM 1609 C C . VAL A 1 206 ? -63.060 50.981 10.261 1.00 32.56 206 VAL A C 1
ATOM 1610 O O . VAL A 1 206 ? -62.442 51.837 10.877 1.00 33.00 206 VAL A O 1
ATOM 1614 N N . VAL A 1 207 ? -63.722 49.997 10.861 1.00 33.14 207 VAL A N 1
ATOM 1615 C CA . VAL A 1 207 ? -63.625 49.773 12.297 1.00 28.56 207 VAL A CA 1
ATOM 1616 C C . VAL A 1 207 ? -62.755 48.529 12.511 1.00 34.81 207 VAL A C 1
ATOM 1617 O O . VAL A 1 207 ? -63.197 47.403 12.266 1.00 30.70 207 VAL A O 1
ATOM 1621 N N . MET A 1 208 ? -61.502 48.739 12.905 1.00 32.75 208 MET A N 1
ATOM 1622 C CA . MET A 1 208 ? -60.558 47.623 13.038 1.00 34.38 208 MET A CA 1
ATOM 1623 C C . MET A 1 208 ? -60.396 47.241 14.499 1.00 34.95 208 MET A C 1
ATOM 1624 O O . MET A 1 208 ? -59.915 48.047 15.299 1.00 31.85 208 MET A O 1
ATOM 1629 N N . LEU A 1 209 ? -60.822 46.023 14.846 1.00 32.44 209 LEU A N 1
ATOM 1630 C CA . LEU A 1 209 ? -60.749 45.542 16.225 1.00 30.50 209 LEU A CA 1
ATOM 1631 C C . LEU A 1 209 ? -59.486 44.717 16.457 1.00 34.10 209 LEU A C 1
ATOM 1632 O O . LEU A 1 209 ? -58.997 44.041 15.560 1.00 37.40 209 LEU A O 1
ATOM 1637 N N . LEU A 1 210 ? -58.947 44.795 17.661 1.00 36.73 210 LEU A N 1
ATOM 1638 C CA . LEU A 1 210 ? -57.814 43.971 18.041 1.00 32.00 210 LEU A CA 1
ATOM 1639 C C . LEU A 1 210 ? -58.313 42.877 18.992 1.00 35.50 210 LEU A C 1
ATOM 1640 O O . LEU A 1 210 ? -59.351 43.032 19.643 1.00 31.47 210 LEU A O 1
ATOM 1645 N N . ARG A 1 211 ? -57.581 41.771 19.076 1.00 33.51 211 ARG A N 1
ATOM 1646 C CA . ARG A 1 211 ? -57.914 40.752 20.057 1.00 36.25 211 ARG A CA 1
ATOM 1647 C C . ARG A 1 211 ? -57.620 41.295 21.457 1.00 32.56 211 ARG A C 1
ATOM 1648 O O . ARG A 1 211 ? -56.551 41.845 21.700 1.00 35.28 211 ARG A O 1
ATOM 1656 N N . ILE A 1 212 ? -58.574 41.162 22.368 1.00 33.41 212 ILE A N 1
ATOM 1657 C CA . ILE A 1 212 ? -58.310 41.506 23.765 1.00 40.00 212 ILE A CA 1
ATOM 1658 C C . ILE A 1 212 ? -57.804 40.230 24.436 1.00 53.45 212 ILE A C 1
ATOM 1659 O O . ILE A 1 212 ? -58.581 39.306 24.680 1.00 48.97 212 ILE A O 1
ATOM 1664 N N . GLN A 1 213 ? -56.499 40.172 24.691 1.00 58.56 213 GLN A N 1
ATOM 1665 C CA . GLN A 1 213 ? -55.851 38.949 25.161 1.00 68.92 213 GLN A CA 1
ATOM 1666 C C . GLN A 1 213 ? -56.279 38.562 26.581 1.00 80.08 213 GLN A C 1
ATOM 1667 O O . GLN A 1 213 ? -56.270 39.399 27.490 1.00 77.99 213 GLN A O 1
ATOM 1673 N N . ASN A 1 214 ? -56.667 37.296 26.752 1.00 82.78 214 ASN A N 1
ATOM 1674 C CA . ASN A 1 214 ? -56.958 36.736 28.074 1.00 88.44 214 ASN A CA 1
ATOM 1675 C C . ASN A 1 214 ? -55.647 36.476 28.796 1.00 96.11 214 ASN A C 1
ATOM 1676 O O . ASN A 1 214 ? -55.536 36.648 30.012 1.00 100.18 214 ASN A O 1
ATOM 1681 N N . GLU A 1 215 ? -54.658 36.053 28.013 1.00 98.78 215 GLU A N 1
ATOM 1682 C CA . GLU A 1 215 ? -53.415 35.496 28.533 1.00 101.68 215 GLU A CA 1
ATOM 1683 C C . GLU A 1 215 ? -52.347 36.552 28.827 1.00 106.15 215 GLU A C 1
ATOM 1684 O O . GLU A 1 215 ? -51.298 36.231 29.389 1.00 109.49 215 GLU A O 1
ATOM 1690 N N . ARG A 1 216 ? -52.608 37.804 28.456 1.00 99.14 216 ARG A N 1
ATOM 1691 C CA . ARG A 1 216 ? -51.578 38.833 28.571 1.00 102.47 216 ARG A CA 1
ATOM 1692 C C . ARG A 1 216 ? -52.011 40.085 29.330 1.00 105.01 216 ARG A C 1
ATOM 1693 O O . ARG A 1 216 ? -51.161 40.855 29.779 1.00 104.35 216 ARG A O 1
ATOM 1701 N N . HIS A 1 217 ? -53.319 40.294 29.475 1.00 105.16 217 HIS A N 1
ATOM 1702 C CA . HIS A 1 217 ? -53.806 41.533 30.088 1.00 109.93 217 HIS A CA 1
ATOM 1703 C C . HIS A 1 217 ? -53.514 41.611 31.594 1.00 113.19 217 HIS A C 1
ATOM 1704 O O . HIS A 1 217 ? -54.361 41.300 32.436 1.00 110.40 217 HIS A O 1
ATOM 1711 N N . GLN A 1 218 ? -52.287 42.026 31.904 1.00 117.28 218 GLN A N 1
ATOM 1712 C CA . GLN A 1 218 ? -51.825 42.227 33.274 1.00 117.08 218 GLN A CA 1
ATOM 1713 C C . GLN A 1 218 ? -52.333 43.583 33.753 1.00 116.26 218 GLN A C 1
ATOM 1714 O O . GLN A 1 218 ? -51.558 44.443 34.185 1.00 111.38 218 GLN A O 1
ATOM 1720 N N . SER A 1 219 ? -53.649 43.757 33.676 1.00 112.83 219 SER A N 1
ATOM 1721 C CA . SER A 1 219 ? -54.272 45.065 33.825 1.00 108.57 219 SER A CA 1
ATOM 1722 C C . SER A 1 219 ? -55.440 45.068 34.809 1.00 104.79 219 SER A C 1
ATOM 1723 O O . SER A 1 219 ? -55.774 44.042 35.410 1.00 99.48 219 SER A O 1
ATOM 1726 N N . ALA A 1 220 ? -56.052 46.241 34.961 1.00 102.55 220 ALA A N 1
ATOM 1727 C CA . ALA A 1 220 ? -57.271 46.398 35.744 1.00 98.73 220 ALA A CA 1
ATOM 1728 C C . ALA A 1 220 ? -58.481 46.397 34.808 1.00 94.05 220 ALA A C 1
ATOM 1729 O O . ALA A 1 220 ? -59.507 47.027 35.095 1.00 89.57 220 ALA A O 1
ATOM 1731 N N . VAL A 1 221 ? -58.348 45.681 33.690 1.00 88.82 221 VAL A N 1
ATOM 1732 C CA . VAL A 1 221 ? -59.363 45.680 32.637 1.00 79.73 221 VAL A CA 1
ATOM 1733 C C . VAL A 1 221 ? -60.070 44.323 32.476 1.00 74.96 221 VAL A C 1
ATOM 1734 O O . VAL A 1 221 ? -59.554 43.394 31.841 1.00 74.13 221 VAL A O 1
ATOM 1738 N N . SER A 1 222 ? -61.260 44.237 33.066 1.00 65.74 222 SER A N 1
ATOM 1739 C CA . SER A 1 222 ? -62.091 43.039 33.042 1.00 65.25 222 SER A CA 1
ATOM 1740 C C . SER A 1 222 ? -62.589 42.690 31.634 1.00 63.82 222 SER A C 1
ATOM 1741 O O . SER A 1 222 ? -62.963 43.574 30.859 1.00 52.21 222 SER A O 1
ATOM 1744 N N . GLN A 1 223 ? -62.596 41.398 31.312 1.00 54.61 223 GLN A N 1
ATOM 1745 C CA . GLN A 1 223 ? -63.082 40.941 30.018 1.00 52.72 223 GLN A CA 1
ATOM 1746 C C . GLN A 1 223 ? -64.600 40.837 30.007 1.00 54.64 223 GLN A C 1
ATOM 1747 O O . GLN A 1 223 ? -65.225 40.977 28.956 1.00 50.05 223 GLN A O 1
ATOM 1753 N N . GLU A 1 224 ? -65.188 40.589 31.176 1.00 54.44 224 GLU A N 1
ATOM 1754 C CA . GLU A 1 224 ? -66.623 40.324 31.280 1.00 54.61 224 GLU A CA 1
ATOM 1755 C C . GLU A 1 224 ? -67.477 41.524 30.854 1.00 52.02 224 GLU A C 1
ATOM 1756 O O . GLU A 1 224 ? -68.498 41.362 30.167 1.00 52.82 224 GLU A O 1
ATOM 1762 N N . GLY A 1 225 ? -67.062 42.719 31.261 1.00 40.39 225 GLY A N 1
ATOM 1763 C CA . GLY A 1 225 ? -67.786 43.925 30.890 1.00 43.98 225 GLY A CA 1
ATOM 1764 C C . GLY A 1 225 ? -67.189 44.657 29.697 1.00 37.94 225 GLY A C 1
ATOM 1765 O O . GLY A 1 225 ? -67.685 45.717 29.310 1.00 37.16 225 GLY A O 1
ATOM 1766 N N . TYR A 1 226 ? -66.138 44.092 29.106 1.00 34.88 226 TYR A N 1
ATOM 1767 C CA . TYR A 1 226 ? -65.374 44.798 28.079 1.00 35.87 226 TYR A CA 1
ATOM 1768 C C . TYR A 1 226 ? -66.244 45.188 26.892 1.00 34.72 226 TYR A C 1
ATOM 1769 O O . TYR A 1 226 ? -66.184 46.315 26.415 1.00 36.94 226 TYR A O 1
ATOM 1778 N N . LEU A 1 227 ? -67.049 44.247 26.415 1.00 34.21 227 LEU A N 1
ATOM 1779 C CA . LEU A 1 227 ? -67.842 44.462 25.213 1.00 34.77 227 LEU A CA 1
ATOM 1780 C C . LEU A 1 227 ? -68.754 45.683 25.364 1.00 35.47 227 LEU A C 1
ATOM 1781 O O . LEU A 1 227 ? -68.733 46.602 24.538 1.00 34.05 227 LEU A O 1
ATOM 1786 N N . ASN A 1 228 ? -69.539 45.696 26.435 1.00 33.35 228 ASN A N 1
ATOM 1787 C CA . ASN A 1 228 ? -70.427 46.815 26.723 1.00 34.24 228 ASN A CA 1
ATOM 1788 C C . ASN A 1 228 ? -69.658 48.134 26.910 1.00 35.31 228 ASN A C 1
ATOM 1789 O O . ASN A 1 228 ? -70.034 49.166 26.386 1.00 35.06 228 ASN A O 1
ATOM 1794 N N . LYS A 1 229 ? -68.567 48.073 27.654 1.00 33.18 229 LYS A N 1
ATOM 1795 C CA . LYS A 1 229 ? -67.806 49.246 28.010 1.00 34.98 229 LYS A CA 1
ATOM 1796 C C . LYS A 1 229 ? -67.030 49.864 26.844 1.00 37.04 229 LYS A C 1
ATOM 1797 O O . LYS A 1 229 ? -67.071 51.090 26.644 1.00 35.72 229 LYS A O 1
ATOM 1803 N N . TYR A 1 230 ? -66.341 49.017 26.077 1.00 33.09 230 TYR A N 1
ATOM 1804 C CA . TYR A 1 230 ? -65.369 49.468 25.086 1.00 33.17 230 TYR A CA 1
ATOM 1805 C C . TYR A 1 230 ? -65.542 48.858 23.700 1.00 34.31 230 TYR A C 1
ATOM 1806 O O . TYR A 1 230 ? -65.036 49.399 22.724 1.00 35.05 230 TYR A O 1
ATOM 1815 N N . GLY A 1 231 ? -66.198 47.707 23.619 1.00 31.76 231 GLY A N 1
ATOM 1816 C CA . GLY A 1 231 ? -66.176 46.914 22.399 1.00 33.28 231 GLY A CA 1
ATOM 1817 C C . GLY A 1 231 ? -67.245 47.236 21.373 1.00 35.67 231 GLY A C 1
ATOM 1818 O O . GLY A 1 231 ? -68.060 48.134 21.566 1.00 32.29 231 GLY A O 1
ATOM 1819 N N . LEU A 1 232 ? -67.238 46.495 20.270 1.00 29.95 232 LEU A N 1
ATOM 1820 C CA . LEU A 1 232 ? -68.209 46.722 19.221 1.00 32.12 232 LEU A CA 1
ATOM 1821 C C . LEU A 1 232 ? -69.475 45.939 19.529 1.00 34.22 232 LEU A C 1
ATOM 1822 O O . LEU A 1 232 ? -69.602 44.774 19.160 1.00 32.34 232 LEU A O 1
ATOM 1827 N N . THR A 1 233 ? -70.403 46.587 20.223 1.00 31.66 233 THR A N 1
ATOM 1828 C CA . THR A 1 233 ? -71.702 46.003 20.515 1.00 31.63 233 THR A CA 1
ATOM 1829 C C . THR A 1 233 ? -72.567 46.061 19.261 1.00 30.67 233 THR A C 1
ATOM 1830 O O . THR A 1 233 ? -72.244 46.759 18.299 1.00 34.55 233 THR A O 1
ATOM 1834 N N . VAL A 1 234 ? -73.674 45.333 19.285 1.00 33.49 234 VAL A N 1
ATOM 1835 C CA . VAL A 1 234 ? -74.670 45.406 18.229 1.00 34.72 234 VAL A CA 1
ATOM 1836 C C . VAL A 1 234 ? -75.191 46.846 18.078 1.00 35.99 234 VAL A C 1
ATOM 1837 O O . VAL A 1 234 ? -75.319 47.354 16.965 1.00 36.74 234 VAL A O 1
ATOM 1841 N N . GLU A 1 235 ? -75.482 47.501 19.200 1.00 34.98 235 GLU A N 1
ATOM 1842 C CA . GLU A 1 235 ? -75.969 48.882 19.170 1.00 38.75 235 GLU A CA 1
ATOM 1843 C C . GLU A 1 235 ? -74.945 49.835 18.547 1.00 35.29 235 GLU A C 1
ATOM 1844 O O . GLU A 1 235 ? -75.303 50.744 17.803 1.00 36.62 235 GLU A O 1
ATOM 1850 N N . ARG A 1 236 ? -73.668 49.635 18.849 1.00 35.04 236 ARG A N 1
ATOM 1851 C CA . ARG A 1 236 ? -72.623 50.468 18.245 1.00 32.47 236 ARG A CA 1
ATOM 1852 C C . ARG A 1 236 ? -72.458 50.167 16.766 1.00 36.38 236 ARG A C 1
ATOM 1853 O O . ARG A 1 236 ? -72.273 51.080 15.956 1.00 32.18 236 ARG A O 1
ATOM 1861 N N . ALA A 1 237 ? -72.529 48.886 16.404 1.00 33.21 237 ALA A N 1
ATOM 1862 C CA . ALA A 1 237 ? -72.385 48.505 14.998 1.00 33.72 237 ALA A CA 1
ATOM 1863 C C . ALA A 1 237 ? -73.522 49.072 14.161 1.00 34.72 237 ALA A C 1
ATOM 1864 O O . ALA A 1 237 ? -73.318 49.458 13.012 1.00 34.52 237 ALA A O 1
ATOM 1866 N N . GLU A 1 238 ? -74.726 49.097 14.727 1.00 33.18 238 GLU A N 1
ATOM 1867 C CA . GLU A 1 238 ? -75.881 49.677 14.030 1.00 39.88 238 GLU A CA 1
ATOM 1868 C C . GLU A 1 238 ? -75.698 51.158 13.709 1.00 40.86 238 GLU A C 1
ATOM 1869 O O . GLU A 1 238 ? -76.392 51.700 12.848 1.00 40.57 238 GLU A O 1
ATOM 1875 N N . ARG A 1 239 ? -74.765 51.821 14.388 1.00 35.15 239 ARG A N 1
ATOM 1876 C CA . ARG A 1 239 ? -74.536 53.238 14.110 1.00 36.98 239 ARG A CA 1
ATOM 1877 C C . ARG A 1 239 ? -73.367 53.459 13.163 1.00 39.30 239 ARG A C 1
ATOM 1878 O O . ARG A 1 239 ? -72.925 54.588 12.971 1.00 34.07 239 ARG A O 1
ATOM 1886 N N . MET A 1 240 ? -72.871 52.382 12.560 1.00 34.93 240 MET A N 1
ATOM 1887 C CA . MET A 1 240 ? -71.769 52.508 11.611 1.00 34.56 240 MET A CA 1
ATOM 1888 C C . MET A 1 240 ? -72.245 53.136 10.318 1.00 35.91 240 MET A C 1
ATOM 1889 O O . MET A 1 240 ? -73.432 53.067 9.994 1.00 33.56 240 MET A O 1
ATOM 1894 N N . LYS A 1 241 ? -71.316 53.727 9.569 1.00 32.22 241 LYS A N 1
ATOM 1895 C CA . LYS A 1 241 ? -71.642 54.302 8.270 1.00 38.12 241 LYS A CA 1
ATOM 1896 C C . LYS A 1 241 ? -72.130 53.226 7.316 1.00 42.30 241 LYS A C 1
ATOM 1897 O O . LYS A 1 241 ? -71.800 52.044 7.468 1.00 38.54 241 LYS A O 1
ATOM 1903 N N . ARG A 1 242 ? -72.936 53.636 6.342 1.00 42.43 242 ARG A N 1
ATOM 1904 C CA . ARG A 1 242 ? -73.579 52.696 5.425 1.00 45.20 242 ARG A CA 1
ATOM 1905 C C . ARG A 1 242 ? -72.584 51.766 4.738 1.00 40.07 242 ARG A C 1
ATOM 1906 O O . ARG A 1 242 ? -72.827 50.560 4.609 1.00 40.78 242 ARG A O 1
ATOM 1914 N N . HIS A 1 243 ? -71.472 52.334 4.289 1.00 36.27 243 HIS A N 1
ATOM 1915 C CA . HIS A 1 243 ? -70.488 51.577 3.525 1.00 40.79 243 HIS A CA 1
ATOM 1916 C C . HIS A 1 243 ? -69.258 51.196 4.343 1.00 34.90 243 HIS A C 1
ATOM 1917 O O . HIS A 1 243 ? -68.256 50.751 3.792 1.00 35.23 243 HIS A O 1
ATOM 1924 N N . ALA A 1 244 ? -69.344 51.346 5.659 1.00 31.93 244 ALA A N 1
ATOM 1925 C CA . ALA A 1 244 ? -68.210 51.026 6.520 1.00 32.10 244 ALA A CA 1
ATOM 1926 C C . ALA A 1 244 ? -68.072 49.515 6.731 1.00 29.69 244 ALA A C 1
ATOM 1927 O O . ALA A 1 244 ? -69.023 48.761 6.565 1.00 29.97 244 ALA A O 1
ATOM 1929 N N . ILE A 1 245 ? -66.876 49.086 7.112 1.00 29.28 245 ILE A N 1
ATOM 1930 C CA . ILE A 1 245 ? -66.611 47.675 7.319 1.00 33.69 245 ILE A CA 1
ATOM 1931 C C . ILE A 1 245 ? -65.932 47.413 8.661 1.00 29.92 245 ILE A C 1
ATOM 1932 O O . ILE A 1 245 ? -65.262 48.280 9.227 1.00 29.64 245 ILE A O 1
ATOM 1937 N N . ILE A 1 246 ? -66.127 46.198 9.155 1.00 30.83 246 ILE A N 1
ATOM 1938 C CA . ILE A 1 246 ? -65.485 45.731 10.370 1.00 31.20 246 ILE A CA 1
ATOM 1939 C C . ILE A 1 246 ? -64.314 44.815 10.001 1.00 33.51 246 ILE A C 1
ATOM 1940 O O . ILE A 1 246 ? -64.464 43.935 9.167 1.00 31.50 246 ILE A O 1
ATOM 1945 N N . MET A 1 247 ? -63.159 45.032 10.626 1.00 30.90 247 MET A N 1
ATOM 1946 C CA . MET A 1 247 ? -61.982 44.201 10.423 1.00 28.49 247 MET A CA 1
ATOM 1947 C C . MET A 1 247 ? -61.407 43.726 11.764 1.00 32.58 247 MET A C 1
ATOM 1948 O O . MET A 1 247 ? -61.616 44.361 12.801 1.00 31.65 247 MET A O 1
ATOM 1953 N N . HIS A 1 248 ? -60.683 42.610 11.730 1.00 29.10 248 HIS A N 1
ATOM 1954 C CA . HIS A 1 248 ? -60.101 42.004 12.931 1.00 29.11 248 HIS A CA 1
ATOM 1955 C C . HIS A 1 248 ? -59.054 41.014 12.434 1.00 29.02 248 HIS A C 1
ATOM 1956 O O . HIS A 1 248 ? -59.347 40.195 11.579 1.00 29.63 248 HIS A O 1
ATOM 1963 N N . PRO A 1 249 ? -57.816 41.101 12.932 1.00 32.43 249 PRO A N 1
ATOM 1964 C CA . PRO A 1 249 ? -56.824 40.178 12.362 1.00 29.12 249 PRO A CA 1
ATOM 1965 C C . PRO A 1 249 ? -57.023 38.732 12.830 1.00 33.95 249 PRO A C 1
ATOM 1966 O O . PRO A 1 249 ? -56.419 37.845 12.234 1.00 29.58 249 PRO A O 1
ATOM 1970 N N . ALA A 1 250 ? -57.846 38.513 13.859 1.00 31.93 250 ALA A N 1
ATOM 1971 C CA . ALA A 1 250 ? -58.081 37.180 14.409 1.00 32.45 250 ALA A CA 1
ATOM 1972 C C . ALA A 1 250 ? -56.823 36.627 15.102 1.00 35.56 250 ALA A C 1
ATOM 1973 O O . ALA A 1 250 ? -55.727 37.117 14.876 1.00 33.36 250 ALA A O 1
ATOM 1975 N N . PRO A 1 251 ? -56.977 35.610 15.967 1.00 35.71 251 PRO A N 1
ATOM 1976 C CA . PRO A 1 251 ? -58.233 34.946 16.328 1.00 35.70 251 PRO A CA 1
ATOM 1977 C C . PRO A 1 251 ? -59.143 35.892 17.104 1.00 33.98 251 PRO A C 1
ATOM 1978 O O . PRO A 1 251 ? -58.660 36.751 17.845 1.00 34.26 251 PRO A O 1
ATOM 1982 N N . VAL A 1 252 ? -60.449 35.746 16.911 1.00 32.42 252 VAL A N 1
ATOM 1983 C CA . VAL A 1 252 ? -61.415 36.617 17.559 1.00 35.45 252 VAL A CA 1
ATOM 1984 C C . VAL A 1 252 ? -61.815 36.078 18.926 1.00 40.34 252 VAL A C 1
ATOM 1985 O O . VAL A 1 252 ? -62.147 34.898 19.068 1.00 36.54 252 VAL A O 1
ATOM 1989 N N . ASN A 1 253 ? -61.787 36.950 19.924 1.00 38.70 253 ASN A N 1
ATOM 1990 C CA . ASN A 1 253 ? -62.284 36.623 21.254 1.00 37.99 253 ASN A CA 1
ATOM 1991 C C . ASN A 1 253 ? -63.752 37.007 21.296 1.00 37.02 253 ASN A C 1
ATOM 1992 O O . ASN A 1 253 ? -64.108 38.115 21.705 1.00 37.40 253 ASN A O 1
ATOM 1997 N N . ARG A 1 254 ? -64.609 36.101 20.843 1.00 33.78 254 ARG A N 1
ATOM 1998 C CA . ARG A 1 254 ? -66.025 36.402 20.686 1.00 37.81 254 ARG A CA 1
ATOM 1999 C C . ARG A 1 254 ? -66.678 36.827 22.007 1.00 41.13 254 ARG A C 1
ATOM 2000 O O . ARG A 1 254 ? -66.491 36.182 23.032 1.00 36.97 254 ARG A O 1
ATOM 2008 N N . GLY A 1 255 ? -67.427 37.926 21.976 1.00 37.03 255 GLY A N 1
ATOM 2009 C CA . GLY A 1 255 ? -68.104 38.416 23.159 1.00 33.55 255 GLY A CA 1
ATOM 2010 C C . GLY A 1 255 ? -67.235 39.327 24.004 1.00 36.22 255 GLY A C 1
ATOM 2011 O O . GLY A 1 255 ? -67.669 39.805 25.058 1.00 36.14 255 GLY A O 1
ATOM 2012 N N . VAL A 1 256 ? -66.001 39.561 23.563 1.00 34.95 256 VAL A N 1
ATOM 2013 C CA . VAL A 1 256 ? -65.123 40.502 24.262 1.00 35.16 256 VAL A CA 1
ATOM 2014 C C . VAL A 1 256 ? -64.910 41.785 23.438 1.00 36.45 256 VAL A C 1
ATOM 2015 O O . VAL A 1 256 ? -65.564 42.791 23.697 1.00 36.10 256 VAL A O 1
ATOM 2019 N N . GLU A 1 257 ? -64.033 41.761 22.434 1.00 32.62 257 GLU A N 1
ATOM 2020 C CA . GLU A 1 257 ? -63.874 42.952 21.587 1.00 33.03 257 GLU A CA 1
ATOM 2021 C C . GLU A 1 257 ? -65.065 43.194 20.652 1.00 33.14 257 GLU A C 1
ATOM 2022 O O . GLU A 1 257 ? -65.267 44.308 20.170 1.00 31.28 257 GLU A O 1
ATOM 2028 N N . ILE A 1 258 ? -65.852 42.154 20.396 1.00 31.18 258 ILE A N 1
ATOM 2029 C CA . ILE A 1 258 ? -66.936 42.252 19.430 1.00 31.02 258 ILE A CA 1
ATOM 2030 C C . ILE A 1 258 ? -68.076 41.338 19.838 1.00 34.16 258 ILE A C 1
ATOM 2031 O O . ILE A 1 258 ? -67.847 40.303 20.448 1.00 36.38 258 ILE A O 1
ATOM 2036 N N . ASP A 1 259 ? -69.306 41.728 19.520 1.00 33.84 259 ASP A N 1
ATOM 2037 C CA . ASP A 1 259 ? -70.455 40.868 19.772 1.00 32.25 259 ASP A CA 1
ATOM 2038 C C . ASP A 1 259 ? -70.382 39.656 18.853 1.00 37.68 259 ASP A C 1
ATOM 2039 O O . ASP A 1 259 ? -70.059 39.781 17.667 1.00 32.99 259 ASP A O 1
ATOM 2044 N N . ASP A 1 260 ? -70.716 38.495 19.397 1.00 33.90 260 ASP A N 1
ATOM 2045 C CA . ASP A 1 260 ? -70.606 37.234 18.665 1.00 36.26 260 ASP A CA 1
ATOM 2046 C C . ASP A 1 260 ? -71.373 37.279 17.340 1.00 40.17 260 ASP A C 1
ATOM 2047 O O . ASP A 1 260 ? -70.934 36.714 16.331 1.00 36.31 260 ASP A O 1
ATOM 2052 N N . SER A 1 261 ? -72.496 37.990 17.332 1.00 39.57 261 SER A N 1
ATOM 2053 C CA . SER A 1 261 ? -73.359 38.027 16.161 1.00 36.06 261 SER A CA 1
ATOM 2054 C C . SER A 1 261 ? -72.766 38.836 15.007 1.00 41.99 261 SER A C 1
ATOM 2055 O O . SER A 1 261 ? -73.287 38.793 13.893 1.00 33.32 261 SER A O 1
ATOM 2058 N N . LEU A 1 262 ? -71.690 39.578 15.265 1.00 33.10 262 LEU A N 1
ATOM 2059 C CA . LEU A 1 262 ? -71.177 40.505 14.254 1.00 35.22 262 LEU A CA 1
ATOM 2060 C C . LEU A 1 262 ? -70.013 39.953 13.418 1.00 36.02 262 LEU A C 1
ATOM 2061 O O . LEU A 1 262 ? -69.700 40.495 12.355 1.00 36.86 262 LEU A O 1
ATOM 2066 N N . VAL A 1 263 ? -69.362 38.899 13.903 1.00 32.24 263 VAL A N 1
ATOM 2067 C CA . VAL A 1 263 ? -68.170 38.350 13.226 1.00 30.83 263 VAL A CA 1
ATOM 2068 C C . VAL A 1 263 ? -68.416 38.021 11.744 1.00 31.63 263 VAL A C 1
ATOM 2069 O O . VAL A 1 263 ? -67.567 38.254 10.885 1.00 33.34 263 VAL A O 1
ATOM 2073 N N . GLU A 1 264 ? -69.604 37.519 11.446 1.00 31.42 264 GLU A N 1
ATOM 2074 C CA . GLU A 1 264 ? -69.974 37.219 10.075 1.00 37.48 264 GLU A CA 1
ATOM 2075 C C . GLU A 1 264 ? -71.212 37.987 9.630 1.00 38.45 264 GLU A C 1
ATOM 2076 O O . GLU A 1 264 ? -72.012 37.486 8.847 1.00 45.20 264 GLU A O 1
ATOM 2082 N N . SER A 1 265 ? -71.357 39.213 10.113 1.00 40.84 265 SER A N 1
ATOM 2083 C CA . SER A 1 265 ? -72.463 40.064 9.700 1.00 35.00 265 SER A CA 1
ATOM 2084 C C . SER A 1 265 ? -72.127 40.715 8.355 1.00 38.00 265 SER A C 1
ATOM 2085 O O . SER A 1 265 ? -71.013 40.578 7.857 1.00 35.31 265 SER A O 1
ATOM 2088 N N . GLU A 1 266 ? -73.098 41.417 7.777 1.00 33.42 266 GLU A N 1
ATOM 2089 C CA . GLU A 1 266 ? -72.960 42.040 6.455 1.00 39.51 266 GLU A CA 1
ATOM 2090 C C . GLU A 1 266 ? -71.753 42.975 6.272 1.00 34.57 266 GLU A C 1
ATOM 2091 O O . GLU A 1 266 ? -71.140 42.996 5.195 1.00 34.53 266 GLU A O 1
ATOM 2097 N N . LYS A 1 267 ? -71.418 43.757 7.297 1.00 31.67 267 LYS A N 1
ATOM 2098 C CA . LYS A 1 267 ? -70.323 44.735 7.173 1.00 34.85 267 LYS A CA 1
ATOM 2099 C C . LYS A 1 267 ? -68.961 44.137 7.540 1.00 33.55 267 LYS A C 1
ATOM 2100 O O . LYS A 1 267 ? -67.912 44.764 7.373 1.00 34.70 267 LYS A O 1
ATOM 2106 N N . SER A 1 268 ? -68.972 42.903 8.010 1.00 31.28 268 SER A N 1
ATOM 2107 C CA . SER A 1 268 ? -67.727 42.261 8.402 1.00 32.49 268 SER A CA 1
ATOM 2108 C C . SER A 1 268 ? -66.900 41.794 7.212 1.00 30.58 268 SER A C 1
ATOM 2109 O O . SER A 1 268 ? -67.431 41.195 6.270 1.00 32.66 268 SER A O 1
ATOM 2112 N N . ARG A 1 269 ? -65.597 42.059 7.265 1.00 29.84 269 ARG A N 1
ATOM 2113 C CA . ARG A 1 269 ? -64.661 41.520 6.280 1.00 32.18 269 ARG A CA 1
ATOM 2114 C C . ARG A 1 269 ? -63.598 40.648 6.942 1.00 29.26 269 ARG A C 1
ATOM 2115 O O . ARG A 1 269 ? -62.527 40.419 6.385 1.00 31.07 269 ARG A O 1
ATOM 2123 N N . ILE A 1 270 ? -63.908 40.142 8.127 1.00 29.88 270 ILE A N 1
ATOM 2124 C CA . ILE A 1 270 ? -62.930 39.403 8.914 1.00 27.03 270 ILE A CA 1
ATOM 2125 C C . ILE A 1 270 ? -62.414 38.159 8.189 1.00 29.58 270 ILE A C 1
ATOM 2126 O O . ILE A 1 270 ? -61.211 37.943 8.118 1.00 31.18 270 ILE A O 1
ATOM 2131 N N . PHE A 1 271 ? -63.314 37.349 7.644 1.00 28.95 271 PHE A N 1
ATOM 2132 C CA . PHE A 1 271 ? -62.882 36.173 6.881 1.00 32.15 271 PHE A CA 1
ATOM 2133 C C . PHE A 1 271 ? -62.343 36.523 5.487 1.00 31.66 271 PHE A C 1
ATOM 2134 O O . PHE A 1 271 ? -61.468 35.836 4.976 1.00 32.18 271 PHE A O 1
ATOM 2142 N N . LYS A 1 272 ? -62.812 37.622 4.900 1.00 29.54 272 LYS A N 1
ATOM 2143 C CA . LYS A 1 272 ? -62.210 38.085 3.650 1.00 29.98 272 LYS A CA 1
ATOM 2144 C C . LYS A 1 272 ? -60.725 38.440 3.834 1.00 29.27 272 LYS A C 1
ATOM 2145 O O . LYS A 1 272 ? -59.891 38.165 2.969 1.00 30.39 272 LYS A O 1
ATOM 2151 N N . GLN A 1 273 ? -60.391 39.054 4.963 1.00 29.64 273 GLN A N 1
ATOM 2152 C CA . GLN A 1 273 ? -58.991 39.311 5.304 1.00 27.83 273 GLN A CA 1
ATOM 2153 C C . GLN A 1 273 ? -58.153 38.038 5.187 1.00 30.39 273 GLN A C 1
ATOM 2154 O O . GLN A 1 273 ? -57.073 38.031 4.591 1.00 29.35 273 GLN A O 1
ATOM 2160 N N . MET A 1 274 ? -58.645 36.959 5.783 1.00 30.20 274 MET A N 1
ATOM 2161 C CA . MET A 1 274 ? -57.903 35.705 5.766 1.00 33.97 274 MET A CA 1
ATOM 2162 C C . MET A 1 274 ? -57.743 35.163 4.354 1.00 28.60 274 MET A C 1
ATOM 2163 O O . MET A 1 274 ? -56.697 34.616 4.031 1.00 32.04 274 MET A O 1
ATOM 2168 N N . LYS A 1 275 ? -58.773 35.315 3.516 1.00 28.45 275 LYS A N 1
ATOM 2169 C CA . LYS A 1 275 ? -58.659 34.919 2.110 1.00 29.76 275 LYS A CA 1
ATOM 2170 C C . LYS A 1 275 ? -57.512 35.667 1.452 1.00 31.19 275 LYS A C 1
ATOM 2171 O O . LYS A 1 275 ? -56.679 35.068 0.766 1.00 29.12 275 LYS A O 1
ATOM 2177 N N . ASN A 1 276 ? -57.482 36.986 1.678 1.00 29.74 276 ASN A N 1
ATOM 2178 C CA . ASN A 1 276 ? -56.525 37.887 1.045 1.00 27.90 276 ASN A CA 1
ATOM 2179 C C . ASN A 1 276 ? -55.102 37.629 1.499 1.00 28.88 276 ASN A C 1
ATOM 2180 O O . ASN A 1 276 ? -54.151 37.836 0.744 1.00 30.49 276 ASN A O 1
ATOM 2185 N N . GLY A 1 277 ? -54.947 37.211 2.752 1.00 26.45 277 GLY A N 1
ATOM 2186 C CA . GLY A 1 277 ? -53.619 36.949 3.279 1.00 26.59 277 GLY A CA 1
ATOM 2187 C C . GLY A 1 277 ? -52.817 35.968 2.438 1.00 29.97 277 GLY A C 1
ATOM 2188 O O . GLY A 1 277 ? -51.599 36.085 2.339 1.00 29.96 277 GLY A O 1
ATOM 2189 N N . VAL A 1 278 ? -53.476 34.981 1.839 1.00 28.14 278 VAL A N 1
ATOM 2190 C CA . VAL A 1 278 ? -52.732 34.028 1.016 1.00 28.15 278 VAL A CA 1
ATOM 2191 C C . VAL A 1 278 ? -52.095 34.730 -0.197 1.00 32.37 278 VAL A C 1
ATOM 2192 O O . VAL A 1 278 ? -50.914 34.548 -0.491 1.00 30.73 278 VAL A O 1
ATOM 2196 N N . PHE A 1 279 ? -52.882 35.539 -0.897 1.00 28.61 279 PHE A N 1
ATOM 2197 C CA . PHE A 1 279 ? -52.392 36.228 -2.102 1.00 31.88 279 PHE A CA 1
ATOM 2198 C C . PHE A 1 279 ? -51.372 37.302 -1.802 1.00 29.60 279 PHE A C 1
ATOM 2199 O O . PHE A 1 279 ? -50.393 37.458 -2.533 1.00 32.01 279 PHE A O 1
ATOM 2207 N N . ILE A 1 280 ? -51.569 38.017 -0.698 1.00 30.77 280 ILE A N 1
ATOM 2208 C CA . ILE A 1 280 ? -50.549 38.933 -0.213 1.00 27.55 280 ILE A CA 1
ATOM 2209 C C . ILE A 1 280 ? -49.223 38.202 0.025 1.00 30.25 280 ILE A C 1
ATOM 2210 O O . ILE A 1 280 ? -48.156 38.661 -0.389 1.00 33.23 280 ILE A O 1
ATOM 2215 N N . ARG A 1 281 ? -49.284 37.059 0.702 1.00 31.57 281 ARG A N 1
ATOM 2216 C CA . ARG A 1 281 ? -48.073 36.306 1.017 1.00 31.36 281 ARG A CA 1
ATOM 2217 C C . ARG A 1 281 ? -47.418 35.700 -0.231 1.00 28.20 281 ARG A C 1
ATOM 2218 O O . ARG A 1 281 ? -46.192 35.621 -0.327 1.00 28.46 281 ARG A O 1
ATOM 2226 N N . MET A 1 282 ? -48.230 35.298 -1.201 1.00 28.42 282 MET A N 1
ATOM 2227 C CA . MET A 1 282 ? -47.686 34.914 -2.510 1.00 28.69 282 MET A CA 1
ATOM 2228 C C . MET A 1 282 ? -46.912 36.075 -3.142 1.00 31.63 282 MET A C 1
ATOM 2229 O O . MET A 1 282 ? -45.771 35.904 -3.578 1.00 31.07 282 MET A O 1
ATOM 2234 N N . ALA A 1 283 ? -47.512 37.267 -3.150 1.00 30.81 283 ALA A N 1
ATOM 2235 C CA . ALA A 1 283 ? -46.853 38.436 -3.747 1.00 28.14 283 ALA A CA 1
ATOM 2236 C C . ALA A 1 283 ? -45.546 38.763 -3.031 1.00 31.56 283 ALA A C 1
ATOM 2237 O O . ALA A 1 283 ? -44.534 39.096 -3.653 1.00 34.01 283 ALA A O 1
ATOM 2239 N N . VAL A 1 284 ? -45.559 38.650 -1.710 1.00 32.85 284 VAL A N 1
ATOM 2240 C CA . VAL A 1 284 ? -44.371 38.958 -0.918 1.00 29.79 284 VAL A CA 1
ATOM 2241 C C . VAL A 1 284 ? -43.237 37.963 -1.158 1.00 31.50 284 VAL A C 1
ATOM 2242 O O . VAL A 1 284 ? -42.062 38.337 -1.150 1.00 32.50 284 VAL A O 1
ATOM 2246 N N . ILE A 1 285 ? -43.590 36.693 -1.349 1.00 33.00 285 ILE A N 1
ATOM 2247 C CA . ILE A 1 285 ? -42.596 35.673 -1.678 1.00 34.57 285 ILE A CA 1
ATOM 2248 C C . ILE A 1 285 ? -42.025 35.917 -3.085 1.00 35.60 285 ILE A C 1
ATOM 2249 O O . ILE A 1 285 ? -40.816 35.793 -3.310 1.00 32.47 285 ILE A O 1
ATOM 2254 N N . GLN A 1 286 ? -42.897 36.270 -4.026 1.00 31.43 286 GLN A N 1
ATOM 2255 C CA . GLN A 1 286 ? -42.446 36.600 -5.375 1.00 35.62 286 GLN A CA 1
ATOM 2256 C C . GLN A 1 286 ? -41.511 37.798 -5.347 1.00 36.25 286 GLN A C 1
ATOM 2257 O O . GLN A 1 286 ? -40.521 37.822 -6.045 1.00 38.94 286 GLN A O 1
ATOM 2263 N N . ARG A 1 287 ? -41.811 38.783 -4.515 1.00 35.52 287 ARG A N 1
ATOM 2264 C CA . ARG A 1 287 ? -40.914 39.921 -4.356 1.00 34.99 287 ARG A CA 1
ATOM 2265 C C . ARG A 1 287 ? -39.565 39.493 -3.758 1.00 42.31 287 ARG A C 1
ATOM 2266 O O . ARG A 1 287 ? -38.511 39.986 -4.165 1.00 39.36 287 ARG A O 1
ATOM 2274 N N . ALA A 1 288 ? -39.601 38.573 -2.792 1.00 35.84 288 ALA A N 1
ATOM 2275 C CA . ALA A 1 288 ? -38.386 38.062 -2.152 1.00 36.21 288 ALA A CA 1
ATOM 2276 C C . ALA A 1 288 ? -37.435 37.364 -3.124 1.00 38.38 288 ALA A C 1
ATOM 2277 O O . ALA A 1 288 ? -36.222 37.483 -2.999 1.00 39.40 288 ALA A O 1
ATOM 2279 N N . LEU A 1 289 ? -37.992 36.618 -4.071 1.00 36.40 289 LEU A N 1
ATOM 2280 C CA . LEU A 1 289 ? -37.201 35.688 -4.877 1.00 43.78 289 LEU A CA 1
ATOM 2281 C C . LEU A 1 289 ? -37.056 36.098 -6.339 1.00 52.83 289 LEU A C 1
ATOM 2282 O O . LEU A 1 289 ? -36.519 35.342 -7.146 1.00 54.07 289 LEU A O 1
ATOM 2287 N N . GLN A 1 290 ? -37.547 37.275 -6.699 1.00 50.74 290 GLN A N 1
ATOM 2288 C CA . GLN A 1 290 ? -37.428 37.694 -8.092 1.00 65.88 290 GLN A CA 1
ATOM 2289 C C . GLN A 1 290 ? -36.035 38.206 -8.409 1.00 68.40 290 GLN A C 1
ATOM 2290 O O . GLN A 1 290 ? -35.333 38.721 -7.535 1.00 64.58 290 GLN A O 1
ATOM 2296 N N . THR A 1 291 ? -35.640 38.028 -9.666 1.00 75.82 291 THR A N 1
ATOM 2297 C CA . THR A 1 291 ? -34.361 38.520 -10.166 1.00 86.07 291 THR A CA 1
ATOM 2298 C C . THR A 1 291 ? -34.573 39.315 -11.453 1.00 90.04 291 THR A C 1
ATOM 2299 O O . THR A 1 291 ? -35.630 39.922 -11.652 1.00 89.43 291 THR A O 1
ATOM 2303 N N . MET B 1 1 ? -70.676 18.402 -1.745 1.00 73.40 1 MET B N 1
ATOM 2304 C CA . MET B 1 1 ? -70.083 18.315 -0.412 1.00 64.92 1 MET B CA 1
ATOM 2305 C C . MET B 1 1 ? -70.714 17.203 0.429 1.00 61.12 1 MET B C 1
ATOM 2306 O O . MET B 1 1 ? -71.866 17.309 0.866 1.00 67.69 1 MET B O 1
ATOM 2311 N N . LYS B 1 2 ? -69.948 16.141 0.658 1.00 57.69 2 LYS B N 1
ATOM 2312 C CA . LYS B 1 2 ? -70.411 15.004 1.446 1.00 41.61 2 LYS B CA 1
ATOM 2313 C C . LYS B 1 2 ? -69.502 14.781 2.644 1.00 40.57 2 LYS B C 1
ATOM 2314 O O . LYS B 1 2 ? -68.364 14.355 2.481 1.00 37.28 2 LYS B O 1
ATOM 2320 N N . HIS B 1 3 ? -70.004 15.071 3.839 1.00 36.13 3 HIS B N 1
ATOM 2321 C CA . HIS B 1 3 ? -69.267 14.822 5.066 1.00 35.07 3 HIS B CA 1
ATOM 2322 C C . HIS B 1 3 ? -69.201 13.317 5.325 1.00 35.84 3 HIS B C 1
ATOM 2323 O O . HIS B 1 3 ? -70.053 12.563 4.852 1.00 36.81 3 HIS B O 1
ATOM 2330 N N . LEU B 1 4 ? -68.194 12.874 6.068 1.00 30.75 4 LEU B N 1
ATOM 2331 C CA . LEU B 1 4 ? -68.218 11.513 6.613 1.00 33.90 4 LEU B CA 1
ATOM 2332 C C . LEU B 1 4 ? -68.118 11.558 8.139 1.00 32.51 4 LEU B C 1
ATOM 2333 O O . LEU B 1 4 ? -67.064 11.859 8.697 1.00 36.57 4 LEU B O 1
ATOM 2338 N N . THR B 1 5 ? -69.212 11.271 8.817 1.00 31.68 5 THR B N 1
ATOM 2339 C CA . THR B 1 5 ? -69.219 11.340 10.272 1.00 36.52 5 THR B CA 1
ATOM 2340 C C . THR B 1 5 ? -69.298 9.962 10.917 1.00 33.75 5 THR B C 1
ATOM 2341 O O . THR B 1 5 ? -68.412 9.591 11.673 1.00 35.75 5 THR B O 1
ATOM 2345 N N . THR B 1 6 ? -70.362 9.214 10.627 1.00 34.95 6 THR B N 1
ATOM 2346 C CA . THR B 1 6 ? -70.546 7.875 11.195 1.00 37.73 6 THR B CA 1
ATOM 2347 C C . THR B 1 6 ? -71.045 6.890 10.131 1.00 39.95 6 THR B C 1
ATOM 2348 O O . THR B 1 6 ? -71.636 7.294 9.130 1.00 38.58 6 THR B O 1
ATOM 2352 N N . MET B 1 7 ? -70.831 5.597 10.370 1.00 35.04 7 MET B N 1
ATOM 2353 C CA . MET B 1 7 ? -71.336 4.552 9.482 1.00 38.40 7 MET B CA 1
ATOM 2354 C C . MET B 1 7 ? -72.864 4.565 9.398 1.00 37.46 7 MET B C 1
ATOM 2355 O O . MET B 1 7 ? -73.439 4.337 8.334 1.00 35.86 7 MET B O 1
ATOM 2360 N N . SER B 1 8 ? -73.520 4.849 10.515 1.00 36.60 8 SER B N 1
ATOM 2361 C CA . SER B 1 8 ? -74.979 4.833 10.542 1.00 41.83 8 SER B CA 1
ATOM 2362 C C . SER B 1 8 ? -75.613 5.886 9.637 1.00 46.23 8 SER B C 1
ATOM 2363 O O . SER B 1 8 ? -76.787 5.763 9.273 1.00 45.91 8 SER B O 1
ATOM 2366 N N . GLU B 1 9 ? -74.846 6.910 9.265 1.00 45.87 9 GLU B N 1
ATOM 2367 C CA . GLU B 1 9 ? -75.349 7.938 8.348 1.00 45.91 9 GLU B CA 1
ATOM 2368 C C . GLU B 1 9 ? -75.209 7.542 6.884 1.00 47.85 9 GLU B C 1
ATOM 2369 O O . GLU B 1 9 ? -75.747 8.219 6.006 1.00 51.95 9 GLU B O 1
ATOM 2375 N N . LEU B 1 10 ? -74.472 6.468 6.607 1.00 41.47 10 LEU B N 1
ATOM 2376 C CA . LEU B 1 10 ? -74.373 5.972 5.236 1.00 40.67 10 LEU B CA 1
ATOM 2377 C C . LEU B 1 10 ? -75.421 4.908 4.960 1.00 46.99 10 LEU B C 1
ATOM 2378 O O . LEU B 1 10 ? -75.688 4.059 5.812 1.00 42.90 10 LEU B O 1
ATOM 2383 N N . SER B 1 11 ? -76.008 4.945 3.768 1.00 43.46 11 SER B N 1
ATOM 2384 C CA . SER B 1 11 ? -76.884 3.870 3.338 1.00 44.81 11 SER B CA 1
ATOM 2385 C C . SER B 1 11 ? -76.018 2.675 2.937 1.00 44.74 11 SER B C 1
ATOM 2386 O O . SER B 1 11 ? -74.805 2.821 2.734 1.00 38.24 11 SER B O 1
ATOM 2389 N N . THR B 1 12 ? -76.625 1.494 2.823 1.00 39.32 12 THR B N 1
ATOM 2390 C CA . THR B 1 12 ? -75.868 0.316 2.411 1.00 42.29 12 THR B CA 1
ATOM 2391 C C . THR B 1 12 ? -75.387 0.483 0.973 1.00 43.09 12 THR B C 1
ATOM 2392 O O . THR B 1 12 ? -74.297 0.034 0.621 1.00 40.97 12 THR B O 1
ATOM 2396 N N . GLU B 1 13 ? -76.187 1.145 0.142 1.00 41.51 13 GLU B N 1
ATOM 2397 C CA . GLU B 1 13 ? -75.751 1.452 -1.220 1.00 47.29 13 GLU B CA 1
ATOM 2398 C C . GLU B 1 13 ? -74.528 2.399 -1.243 1.00 40.62 13 GLU B C 1
ATOM 2399 O O . GLU B 1 13 ? -73.598 2.202 -2.022 1.00 42.01 13 GLU B O 1
ATOM 2405 N N . GLU B 1 14 ? -74.529 3.420 -0.390 1.00 41.95 14 GLU B N 1
ATOM 2406 C CA . GLU B 1 14 ? -73.379 4.321 -0.283 1.00 39.56 14 GLU B CA 1
ATOM 2407 C C . GLU B 1 14 ? -72.113 3.575 0.146 1.00 34.65 14 GLU B C 1
ATOM 2408 O O . GLU B 1 14 ? -71.039 3.787 -0.403 1.00 35.72 14 GLU B O 1
ATOM 2414 N N . ILE B 1 15 ? -72.252 2.704 1.138 1.00 36.43 15 ILE B N 1
ATOM 2415 C CA . ILE B 1 15 ? -71.143 1.873 1.601 1.00 37.03 15 ILE B CA 1
ATOM 2416 C C . ILE B 1 15 ? -70.597 1.006 0.459 1.00 36.22 15 ILE B C 1
ATOM 2417 O O . ILE B 1 15 ? -69.389 0.943 0.216 1.00 32.97 15 ILE B O 1
ATOM 2422 N N . LYS B 1 16 ? -71.497 0.353 -0.260 1.00 37.19 16 LYS B N 1
ATOM 2423 C CA . LYS B 1 16 ? -71.091 -0.511 -1.366 1.00 37.86 16 LYS B CA 1
ATOM 2424 C C . LYS B 1 16 ? -70.413 0.265 -2.497 1.00 32.97 16 LYS B C 1
ATOM 2425 O O . LYS B 1 16 ? -69.436 -0.208 -3.092 1.00 36.77 16 LYS B O 1
ATOM 2431 N N . ASP B 1 17 ? -70.913 1.461 -2.782 1.00 33.73 17 ASP B N 1
ATOM 2432 C CA . ASP B 1 17 ? -70.265 2.323 -3.775 1.00 38.05 17 ASP B CA 1
ATOM 2433 C C . ASP B 1 17 ? -68.844 2.717 -3.360 1.00 34.44 17 ASP B C 1
ATOM 2434 O O . ASP B 1 17 ? -67.917 2.663 -4.166 1.00 37.92 17 ASP B O 1
ATOM 2439 N N . LEU B 1 18 ? -68.669 3.103 -2.098 1.00 32.92 18 LEU B N 1
ATOM 2440 C CA . LEU B 1 18 ? -67.337 3.465 -1.592 1.00 29.99 18 LEU B CA 1
ATOM 2441 C C . LEU B 1 18 ? -66.335 2.319 -1.684 1.00 30.29 18 LEU B C 1
ATOM 2442 O O . LEU B 1 18 ? -65.186 2.511 -2.095 1.00 33.26 18 LEU B O 1
ATOM 2447 N N . LEU B 1 19 ? -66.773 1.126 -1.292 1.00 30.85 19 LEU B N 1
ATOM 2448 C CA . LEU B 1 19 ? -65.938 -0.066 -1.363 1.00 32.62 19 LEU B CA 1
ATOM 2449 C C . LEU B 1 19 ? -65.568 -0.330 -2.815 1.00 30.05 19 LEU B C 1
ATOM 2450 O O . LEU B 1 19 ? -64.430 -0.664 -3.139 1.00 31.93 19 LEU B O 1
ATOM 2455 N N . GLN B 1 20 ? -66.534 -0.143 -3.697 1.00 31.95 20 GLN B N 1
ATOM 2456 C CA . GLN B 1 20 ? -66.303 -0.371 -5.121 1.00 35.52 20 GLN B CA 1
ATOM 2457 C C . GLN B 1 20 ? -65.333 0.634 -5.708 1.00 35.99 20 GLN B C 1
ATOM 2458 O O . GLN B 1 20 ? -64.438 0.278 -6.468 1.00 34.29 20 GLN B O 1
ATOM 2464 N N . THR B 1 21 ? -65.511 1.904 -5.359 1.00 35.89 21 THR B N 1
ATOM 2465 C CA . THR B 1 21 ? -64.556 2.915 -5.779 1.00 33.23 21 THR B CA 1
ATOM 2466 C C . THR B 1 21 ? -63.168 2.590 -5.225 1.00 31.54 21 THR B C 1
ATOM 2467 O O . THR B 1 21 ? -62.162 2.644 -5.941 1.00 33.92 21 THR B O 1
ATOM 2471 N N . ALA B 1 22 ? -63.103 2.226 -3.949 1.00 28.36 22 ALA B N 1
ATOM 2472 C CA . ALA B 1 22 ? -61.800 1.959 -3.350 1.00 28.96 22 ALA B CA 1
ATOM 2473 C C . ALA B 1 22 ? -61.118 0.785 -4.063 1.00 33.67 22 ALA B C 1
ATOM 2474 O O . ALA B 1 22 ? -59.908 0.802 -4.326 1.00 31.66 22 ALA B O 1
ATOM 2476 N N . GLN B 1 23 ? -61.902 -0.238 -4.375 1.00 33.00 23 GLN B N 1
ATOM 2477 C CA . GLN B 1 23 ? -61.363 -1.392 -5.084 1.00 38.37 23 GLN B CA 1
ATOM 2478 C C . GLN B 1 23 ? -60.803 -0.964 -6.444 1.00 36.70 23 GLN B C 1
ATOM 2479 O O . GLN B 1 23 ? -59.731 -1.416 -6.852 1.00 36.58 23 GLN B O 1
ATOM 2485 N N . GLU B 1 24 ? -61.504 -0.065 -7.130 1.00 36.86 24 GLU B N 1
ATOM 2486 C CA . GLU B 1 24 ? -61.009 0.443 -8.420 1.00 39.01 24 GLU B CA 1
ATOM 2487 C C . GLU B 1 24 ? -59.710 1.218 -8.273 1.00 42.07 24 GLU B C 1
ATOM 2488 O O . GLU B 1 24 ? -58.800 1.075 -9.091 1.00 38.32 24 GLU B O 1
ATOM 2494 N N . LEU B 1 25 ? -59.614 2.040 -7.228 1.00 37.41 25 LEU B N 1
ATOM 2495 C CA . LEU B 1 25 ? -58.391 2.800 -6.997 1.00 36.18 25 LEU B CA 1
ATOM 2496 C C . LEU B 1 25 ? -57.245 1.869 -6.628 1.00 36.14 25 LEU B C 1
ATOM 2497 O O . LEU B 1 25 ? -56.101 2.079 -7.034 1.00 40.62 25 LEU B O 1
ATOM 2502 N N . LYS B 1 26 ? -57.549 0.852 -5.832 1.00 34.09 26 LYS B N 1
ATOM 2503 C CA . LYS B 1 26 ? -56.554 -0.147 -5.469 1.00 37.12 26 LYS B CA 1
ATOM 2504 C C . LYS B 1 26 ? -56.003 -0.832 -6.727 1.00 39.92 26 LYS B C 1
ATOM 2505 O O . LYS B 1 26 ? -54.817 -1.180 -6.802 1.00 38.32 26 LYS B O 1
ATOM 2511 N N . SER B 1 27 ? -56.879 -1.028 -7.708 1.00 41.57 27 SER B N 1
ATOM 2512 C CA . SER B 1 27 ? -56.494 -1.618 -8.995 1.00 52.67 27 SER B CA 1
ATOM 2513 C C . SER B 1 27 ? -55.620 -0.698 -9.847 1.00 59.70 27 SER B C 1
ATOM 2514 O O . SER B 1 27 ? -55.034 -1.145 -10.827 1.00 63.61 27 SER B O 1
ATOM 2517 N N . GLY B 1 28 ? -55.549 0.583 -9.493 1.00 52.15 28 GLY B N 1
ATOM 2518 C CA . GLY B 1 28 ? -54.693 1.510 -10.220 1.00 58.42 28 GLY B CA 1
ATOM 2519 C C . GLY B 1 28 ? -55.405 2.628 -10.971 1.00 60.60 28 GLY B C 1
ATOM 2520 O O . GLY B 1 28 ? -54.762 3.506 -11.554 1.00 60.66 28 GLY B O 1
ATOM 2521 N N . LYS B 1 29 ? -56.732 2.601 -10.971 1.00 55.36 29 LYS B N 1
ATOM 2522 C CA . LYS B 1 29 ? -57.493 3.703 -11.543 1.00 54.91 29 LYS B CA 1
ATOM 2523 C C . LYS B 1 29 ? -57.081 5.026 -10.906 1.00 60.61 29 LYS B C 1
ATOM 2524 O O . LYS B 1 29 ? -56.960 5.139 -9.688 1.00 59.59 29 LYS B O 1
ATOM 2530 N N . THR B 1 30 ? -56.859 6.033 -11.735 1.00 63.69 30 THR B N 1
ATOM 2531 C CA . THR B 1 30 ? -56.387 7.309 -11.231 1.00 60.51 30 THR B CA 1
ATOM 2532 C C . THR B 1 30 ? -56.878 8.418 -12.142 1.00 64.14 30 THR B C 1
ATOM 2533 O O . THR B 1 30 ? -57.146 8.187 -13.327 1.00 65.05 30 THR B O 1
ATOM 2537 N N . ASP B 1 31 ? -57.020 9.616 -11.588 1.00 53.54 31 ASP B N 1
ATOM 2538 C CA . ASP B 1 31 ? -57.319 10.790 -12.401 1.00 56.65 31 ASP B CA 1
ATOM 2539 C C . ASP B 1 31 ? -56.816 12.073 -11.747 1.00 59.49 31 ASP B C 1
ATOM 2540 O O . ASP B 1 31 ? -56.330 12.058 -10.614 1.00 51.98 31 ASP B O 1
ATOM 2545 N N . ASN B 1 32 ? -56.925 13.180 -12.473 1.00 51.85 32 ASN B N 1
ATOM 2546 C CA . ASN B 1 32 ? -56.314 14.420 -12.037 1.00 56.20 32 ASN B CA 1
ATOM 2547 C C . ASN B 1 32 ? -57.317 15.399 -11.473 1.00 46.68 32 ASN B C 1
ATOM 2548 O O . ASN B 1 32 ? -57.001 16.569 -11.298 1.00 47.81 32 ASN B O 1
ATOM 2553 N N . GLN B 1 33 ? -58.528 14.929 -11.201 1.00 45.69 33 GLN B N 1
ATOM 2554 C CA . GLN B 1 33 ? -59.596 15.826 -10.767 1.00 51.33 33 GLN B CA 1
ATOM 2555 C C . GLN B 1 33 ? -59.302 16.607 -9.482 1.00 49.39 33 GLN B C 1
ATOM 2556 O O . GLN B 1 33 ? -59.855 17.695 -9.283 1.00 46.51 33 GLN B O 1
ATOM 2562 N N . LEU B 1 34 ? -58.462 16.060 -8.602 1.00 43.10 34 LEU B N 1
ATOM 2563 C CA . LEU B 1 34 ? -58.212 16.731 -7.322 1.00 42.53 34 LEU B CA 1
ATOM 2564 C C . LEU B 1 34 ? -56.792 17.271 -7.215 1.00 38.59 34 LEU B C 1
ATOM 2565 O O . LEU B 1 34 ? -56.411 17.816 -6.185 1.00 36.72 34 LEU B O 1
ATOM 2570 N N . THR B 1 35 ? -56.010 17.125 -8.280 1.00 36.29 35 THR B N 1
ATOM 2571 C CA . THR B 1 35 ? -54.638 17.611 -8.268 1.00 39.57 35 THR B CA 1
ATOM 2572 C C . THR B 1 35 ? -54.608 19.093 -7.899 1.00 42.82 35 THR B C 1
ATOM 2573 O O . THR B 1 35 ? -55.361 19.891 -8.454 1.00 39.96 35 THR B O 1
ATOM 2577 N N . GLY B 1 36 ? -53.744 19.452 -6.956 1.00 37.88 36 GLY B N 1
ATOM 2578 C CA . GLY B 1 36 ? -53.620 20.832 -6.531 1.00 39.07 36 GLY B CA 1
ATOM 2579 C C . GLY B 1 36 ? -54.574 21.284 -5.441 1.00 38.84 36 GLY B C 1
ATOM 2580 O O . GLY B 1 36 ? -54.324 22.302 -4.792 1.00 36.65 36 GLY B O 1
ATOM 2581 N N . LYS B 1 37 ? -55.667 20.555 -5.232 1.00 33.57 37 LYS B N 1
ATOM 2582 C CA . LYS B 1 37 ? -56.579 20.886 -4.129 1.00 36.83 37 LYS B CA 1
ATOM 2583 C C . LYS B 1 37 ? -55.903 20.716 -2.759 1.00 35.19 37 LYS B C 1
ATOM 2584 O O . LYS B 1 37 ? -54.868 20.066 -2.666 1.00 34.60 37 LYS B O 1
ATOM 2590 N N . PHE B 1 38 ? -56.469 21.320 -1.714 1.00 31.57 38 PHE B N 1
ATOM 2591 C CA . PHE B 1 38 ? -55.852 21.297 -0.383 1.00 29.30 38 PHE B CA 1
ATOM 2592 C C . PHE B 1 38 ? -56.667 20.478 0.608 1.00 29.28 38 PHE B C 1
ATOM 2593 O O . PHE B 1 38 ? -57.878 20.649 0.725 1.00 29.40 38 PHE B O 1
ATOM 2601 N N . ALA B 1 39 ? -55.988 19.571 1.297 1.00 27.54 39 ALA B N 1
ATOM 2602 C CA . ALA B 1 39 ? -56.579 18.829 2.396 1.00 31.87 39 ALA B CA 1
ATOM 2603 C C . ALA B 1 39 ? -55.885 19.261 3.675 1.00 29.51 39 ALA B C 1
ATOM 2604 O O . ALA B 1 39 ? -54.659 19.425 3.696 1.00 31.42 39 ALA B O 1
ATOM 2606 N N . ALA B 1 40 ? -56.655 19.449 4.742 1.00 30.78 40 ALA B N 1
ATOM 2607 C CA . ALA B 1 40 ? -56.050 19.730 6.049 1.00 28.75 40 ALA B CA 1
ATOM 2608 C C . ALA B 1 40 ? -56.299 18.566 7.011 1.00 30.63 40 ALA B C 1
ATOM 2609 O O . ALA B 1 40 ? -57.432 18.150 7.194 1.00 27.96 40 ALA B O 1
ATOM 2611 N N . ASN B 1 41 ? -55.231 18.045 7.608 1.00 26.68 41 ASN B N 1
ATOM 2612 C CA . ASN B 1 41 ? -55.344 17.000 8.622 1.00 30.48 41 ASN B CA 1
ATOM 2613 C C . ASN B 1 41 ? -55.210 17.616 10.007 1.00 33.67 41 ASN B C 1
ATOM 2614 O O . ASN B 1 41 ? -54.133 18.072 10.392 1.00 33.03 41 ASN B O 1
ATOM 2619 N N . LEU B 1 42 ? -56.312 17.645 10.740 1.00 33.47 42 LEU B N 1
ATOM 2620 C CA . LEU B 1 42 ? -56.346 18.269 12.053 1.00 34.38 42 LEU B CA 1
ATOM 2621 C C . LEU B 1 42 ? -56.410 17.168 13.072 1.00 36.32 42 LEU B C 1
ATOM 2622 O O . LEU B 1 42 ? -57.488 16.739 13.482 1.00 32.53 42 LEU B O 1
ATOM 2627 N N . PHE B 1 43 ? -55.251 16.680 13.466 1.00 33.52 43 PHE B N 1
ATOM 2628 C CA . PHE B 1 43 ? -55.225 15.618 14.439 1.00 40.44 43 PHE B CA 1
ATOM 2629 C C . PHE B 1 43 ? -54.952 16.209 15.822 1.00 47.69 43 PHE B C 1
ATOM 2630 O O . PHE B 1 43 ? -53.807 16.304 16.256 1.00 45.45 43 PHE B O 1
ATOM 2638 N N . PHE B 1 44 ? -56.025 16.654 16.478 1.00 49.06 44 PHE B N 1
ATOM 2639 C CA . PHE B 1 44 ? -55.929 17.271 17.804 1.00 56.22 44 PHE B CA 1
ATOM 2640 C C . PHE B 1 44 ? -55.513 16.231 18.821 1.00 56.68 44 PHE B C 1
ATOM 2641 O O . PHE B 1 44 ? -54.871 16.547 19.821 1.00 64.47 44 PHE B O 1
ATOM 2649 N N . GLU B 1 45 ? -55.897 14.990 18.546 1.00 51.09 45 GLU B N 1
ATOM 2650 C CA . GLU B 1 45 ? -55.498 13.840 19.339 1.00 51.57 45 GLU B CA 1
ATOM 2651 C C . GLU B 1 45 ? -54.594 12.973 18.490 1.00 58.04 45 GLU B C 1
ATOM 2652 O O . GLU B 1 45 ? -54.710 12.959 17.267 1.00 57.06 45 GLU B O 1
ATOM 2658 N N . PRO B 1 46 ? -53.702 12.220 19.135 1.00 68.50 46 PRO B N 1
ATOM 2659 C CA . PRO B 1 46 ? -52.676 11.491 18.391 1.00 67.03 46 PRO B CA 1
ATOM 2660 C C . PRO B 1 46 ? -53.239 10.316 17.608 1.00 62.82 46 PRO B C 1
ATOM 2661 O O . PRO B 1 46 ? -54.354 9.862 17.844 1.00 64.88 46 PRO B O 1
ATOM 2665 N N . SER B 1 47 ? -52.441 9.827 16.672 1.00 62.29 47 SER B N 1
ATOM 2666 C CA . SER B 1 47 ? -52.743 8.614 15.948 1.00 60.51 47 SER B CA 1
ATOM 2667 C C . SER B 1 47 ? -51.519 8.268 15.137 1.00 62.34 47 SER B C 1
ATOM 2668 O O . SER B 1 47 ? -50.969 9.101 14.434 1.00 56.25 47 SER B O 1
ATOM 2671 N N . THR B 1 48 ? -51.074 7.030 15.213 1.00 73.56 48 THR B N 1
ATOM 2672 C CA . THR B 1 48 ? -49.986 6.683 14.332 1.00 79.18 48 THR B CA 1
ATOM 2673 C C . THR B 1 48 ? -50.532 6.669 12.912 1.00 68.59 48 THR B C 1
ATOM 2674 O O . THR B 1 48 ? -50.350 7.630 12.126 1.00 62.59 48 THR B O 1
ATOM 2678 N N . ARG B 1 49 ? -51.284 5.610 12.641 1.00 55.09 49 ARG B N 1
ATOM 2679 C CA . ARG B 1 49 ? -51.547 5.154 11.292 1.00 49.56 49 ARG B CA 1
ATOM 2680 C C . ARG B 1 49 ? -52.692 5.826 10.527 1.00 49.88 49 ARG B C 1
ATOM 2681 O O . ARG B 1 49 ? -52.691 5.809 9.292 1.00 47.88 49 ARG B O 1
ATOM 2689 N N . THR B 1 50 ? -53.686 6.372 11.225 1.00 43.04 50 THR B N 1
ATOM 2690 C CA . THR B 1 50 ? -54.830 6.942 10.518 1.00 42.16 50 THR B CA 1
ATOM 2691 C C . THR B 1 50 ? -54.386 8.208 9.774 1.00 31.56 50 THR B C 1
ATOM 2692 O O . THR B 1 50 ? -54.715 8.371 8.600 1.00 29.62 50 THR B O 1
ATOM 2696 N N . ARG B 1 51 ? -53.585 9.052 10.428 1.00 34.47 51 ARG B N 1
ATOM 2697 C CA . ARG B 1 51 ? -53.099 10.279 9.802 1.00 35.60 51 ARG B CA 1
ATOM 2698 C C . ARG B 1 51 ? -52.209 10.014 8.594 1.00 33.96 51 ARG B C 1
ATOM 2699 O O . ARG B 1 51 ? -52.362 10.659 7.560 1.00 31.10 51 ARG B O 1
ATOM 2707 N N . PHE B 1 52 ? -51.276 9.076 8.734 1.00 33.63 52 PHE B N 1
ATOM 2708 C CA . PHE B 1 52 ? -50.366 8.713 7.652 1.00 33.18 52 PHE B CA 1
ATOM 2709 C C . PHE B 1 52 ? -51.099 8.110 6.458 1.00 34.16 52 PHE B C 1
ATOM 2710 O O . PHE B 1 52 ? -50.769 8.379 5.301 1.00 30.16 52 PHE B O 1
ATOM 2718 N N . SER B 1 53 ? -52.109 7.306 6.753 1.00 28.06 53 SER B N 1
ATOM 2719 C CA . SER B 1 53 ? -52.928 6.688 5.723 1.00 33.99 53 SER B CA 1
ATOM 2720 C C . SER B 1 53 ? -53.723 7.750 4.937 1.00 28.79 53 SER B C 1
ATOM 2721 O O . SER B 1 53 ? -53.808 7.712 3.708 1.00 30.23 53 SER B O 1
ATOM 2724 N N . PHE B 1 54 ? -54.321 8.691 5.655 1.00 28.69 54 PHE B N 1
ATOM 2725 C CA . PHE B 1 54 ? -54.974 9.836 5.014 1.00 32.12 54 PHE B CA 1
ATOM 2726 C C . PHE B 1 54 ? -53.996 10.673 4.185 1.00 27.94 54 PHE B C 1
ATOM 2727 O O . PHE B 1 54 ? -54.313 11.112 3.079 1.00 28.50 54 PHE B O 1
ATOM 2735 N N . GLU B 1 55 ? -52.805 10.892 4.718 1.00 27.27 55 GLU B N 1
ATOM 2736 C CA . GLU B 1 55 ? -51.834 11.705 4.002 1.00 29.38 55 GLU B CA 1
ATOM 2737 C C . GLU B 1 55 ? -51.372 11.033 2.703 1.00 31.97 55 GLU B C 1
ATOM 2738 O O . GLU B 1 55 ? -51.249 11.691 1.679 1.00 30.83 55 GLU B O 1
ATOM 2744 N N . VAL B 1 56 ? -51.090 9.727 2.742 1.00 27.20 56 VAL B N 1
ATOM 2745 C CA . VAL B 1 56 ? -50.793 9.007 1.506 1.00 28.26 56 VAL B CA 1
ATOM 2746 C C . VAL B 1 56 ? -51.955 9.120 0.505 1.00 27.74 56 VAL B C 1
ATOM 2747 O O . VAL B 1 56 ? -51.742 9.362 -0.681 1.00 32.18 56 VAL B O 1
ATOM 2751 N N . ALA B 1 57 ? -53.184 8.945 0.992 1.00 25.32 57 ALA B N 1
ATOM 2752 C CA . ALA B 1 57 ? -54.360 9.020 0.142 1.00 27.97 57 ALA B CA 1
ATOM 2753 C C . ALA B 1 57 ? -54.431 10.381 -0.526 1.00 33.60 57 ALA B C 1
ATOM 2754 O O . ALA B 1 57 ? -54.609 10.474 -1.744 1.00 30.88 57 ALA B O 1
ATOM 2756 N N . GLU B 1 58 ? -54.284 11.434 0.276 1.00 32.24 58 GLU B N 1
ATOM 2757 C CA . GLU B 1 58 ? -54.340 12.807 -0.231 1.00 29.73 58 GLU B CA 1
ATOM 2758 C C . GLU B 1 58 ? -53.271 13.018 -1.295 1.00 30.16 58 GLU B C 1
ATOM 2759 O O . GLU B 1 58 ? -53.535 13.551 -2.371 1.00 29.81 58 GLU B O 1
ATOM 2765 N N . LYS B 1 59 ? -52.060 12.581 -0.990 1.00 29.51 59 LYS B N 1
ATOM 2766 C CA . LYS B 1 59 ? -50.954 12.748 -1.915 1.00 31.02 59 LYS B CA 1
ATOM 2767 C C . LYS B 1 59 ? -51.096 11.919 -3.188 1.00 36.42 59 LYS B C 1
ATOM 2768 O O . LYS B 1 59 ? -50.753 12.393 -4.266 1.00 35.13 59 LYS B O 1
ATOM 2774 N N . LYS B 1 60 ? -51.633 10.704 -3.075 1.00 31.88 60 LYS B N 1
ATOM 2775 C CA . LYS B 1 60 ? -51.917 9.906 -4.274 1.00 35.21 60 LYS B CA 1
ATOM 2776 C C . LYS B 1 60 ? -53.002 10.532 -5.145 1.00 37.66 60 LYS B C 1
ATOM 2777 O O . LYS B 1 60 ? -53.069 10.273 -6.339 1.00 38.33 60 LYS B O 1
ATOM 2783 N N . LEU B 1 61 ? -53.856 11.354 -4.551 1.00 32.51 61 LEU B N 1
ATOM 2784 C CA . LEU B 1 61 ? -54.866 12.063 -5.326 1.00 30.70 61 LEU B CA 1
ATOM 2785 C C . LEU B 1 61 ? -54.302 13.359 -5.921 1.00 33.03 61 LEU B C 1
ATOM 2786 O O . LEU B 1 61 ? -55.028 14.125 -6.557 1.00 34.63 61 LEU B O 1
ATOM 2791 N N . GLY B 1 62 ? -53.015 13.611 -5.700 1.00 33.79 62 GLY B N 1
ATOM 2792 C CA . GLY B 1 62 ? -52.389 14.845 -6.165 1.00 34.22 62 GLY B CA 1
ATOM 2793 C C . GLY B 1 62 ? -52.651 16.082 -5.299 1.00 37.72 62 GLY B C 1
ATOM 2794 O O . GLY B 1 62 ? -52.404 17.208 -5.731 1.00 35.02 62 GLY B O 1
ATOM 2795 N N . MET B 1 63 ? -53.136 15.893 -4.075 1.00 32.33 63 MET B N 1
ATOM 2796 C CA . MET B 1 63 ? -53.503 17.048 -3.244 1.00 29.18 63 MET B CA 1
ATOM 2797 C C . MET B 1 63 ? -52.319 17.643 -2.493 1.00 31.56 63 MET B C 1
ATOM 2798 O O . MET B 1 63 ? -51.354 16.947 -2.201 1.00 31.94 63 MET B O 1
ATOM 2803 N N . ASN B 1 64 ? -52.390 18.943 -2.212 1.00 30.22 64 ASN B N 1
ATOM 2804 C CA . ASN B 1 64 ? -51.496 19.579 -1.257 1.00 30.05 64 ASN B CA 1
ATOM 2805 C C . ASN B 1 64 ? -52.042 19.334 0.133 1.00 27.29 64 ASN B C 1
ATOM 2806 O O . ASN B 1 64 ? -53.252 19.233 0.304 1.00 30.46 64 ASN B O 1
ATOM 2811 N N . VAL B 1 65 ? -51.157 19.266 1.123 1.00 31.59 65 VAL B N 1
ATOM 2812 C CA . VAL B 1 65 ? -51.533 18.809 2.460 1.00 32.84 65 VAL B CA 1
ATOM 2813 C C . VAL B 1 65 ? -51.070 19.764 3.550 1.00 31.86 65 VAL B C 1
ATOM 2814 O O . VAL B 1 65 ? -49.903 20.150 3.594 1.00 31.42 65 VAL B O 1
ATOM 2818 N N . LEU B 1 66 ? -51.986 20.142 4.434 1.00 29.74 66 LEU B N 1
ATOM 2819 C CA . LEU B 1 66 ? -51.610 20.920 5.614 1.00 30.96 66 LEU B CA 1
ATOM 2820 C C . LEU B 1 66 ? -51.811 20.025 6.833 1.00 33.02 66 LEU B C 1
ATOM 2821 O O . LEU B 1 66 ? -52.859 19.395 6.988 1.00 32.17 66 LEU B O 1
ATOM 2826 N N . ASN B 1 67 ? -50.802 19.948 7.688 1.00 32.56 67 ASN B N 1
ATOM 2827 C CA . ASN B 1 67 ? -50.919 19.156 8.911 1.00 36.50 67 ASN B CA 1
ATOM 2828 C C . ASN B 1 67 ? -50.971 20.048 10.140 1.00 36.13 67 ASN B C 1
ATOM 2829 O O . ASN B 1 67 ? -50.070 20.844 10.342 1.00 33.65 67 ASN B O 1
ATOM 2834 N N . LEU B 1 68 ? -52.039 19.923 10.930 1.00 38.36 68 LEU B N 1
ATOM 2835 C CA . LEU B 1 68 ? -52.204 20.635 12.206 1.00 43.57 68 LEU B CA 1
ATOM 2836 C C . LEU B 1 68 ? -52.371 19.655 13.377 1.00 52.47 68 LEU B C 1
ATOM 2837 O O . LEU B 1 68 ? -52.793 18.506 13.181 1.00 49.59 68 LEU B O 1
ATOM 2842 N N . ASP B 1 69 ? -52.070 20.096 14.597 1.00 64.10 69 ASP B N 1
ATOM 2843 C CA . ASP B 1 69 ? -52.350 19.256 15.777 1.00 70.42 69 ASP B CA 1
ATOM 2844 C C . ASP B 1 69 ? -52.689 19.997 17.074 1.00 77.52 69 ASP B C 1
ATOM 2845 O O . ASP B 1 69 ? -52.574 19.428 18.168 1.00 80.11 69 ASP B O 1
ATOM 2850 N N . GLY B 1 70 ? -53.108 21.253 16.950 1.00 80.86 70 GLY B N 1
ATOM 2851 C CA . GLY B 1 70 ? -53.617 22.007 18.086 1.00 88.49 70 GLY B CA 1
ATOM 2852 C C . GLY B 1 70 ? -52.568 22.646 18.980 1.00 92.49 70 GLY B C 1
ATOM 2853 O O . GLY B 1 70 ? -52.800 23.710 19.562 1.00 92.55 70 GLY B O 1
ATOM 2854 N N . THR B 1 71 ? -51.415 21.996 19.095 1.00 92.03 71 THR B N 1
ATOM 2855 C CA . THR B 1 71 ? -50.337 22.490 19.947 1.00 97.09 71 THR B CA 1
ATOM 2856 C C . THR B 1 71 ? -49.857 23.889 19.532 1.00 100.00 71 THR B C 1
ATOM 2857 O O . THR B 1 71 ? -50.077 24.877 20.246 1.00 95.57 71 THR B O 1
ATOM 2861 N N . SER B 1 72 ? -49.210 23.970 18.371 1.00 95.09 72 SER B N 1
ATOM 2862 C CA . SER B 1 72 ? -48.586 25.216 17.934 1.00 88.52 72 SER B CA 1
ATOM 2863 C C . SER B 1 72 ? -49.516 26.080 17.068 1.00 83.92 72 SER B C 1
ATOM 2864 O O . SER B 1 72 ? -49.067 27.017 16.397 1.00 70.75 72 SER B O 1
ATOM 2867 N N . THR B 1 73 ? -50.811 25.772 17.083 1.00 81.66 73 THR B N 1
ATOM 2868 C CA . THR B 1 73 ? -51.780 26.644 16.417 1.00 80.51 73 THR B CA 1
ATOM 2869 C C . THR B 1 73 ? -52.471 27.588 17.408 1.00 75.62 73 THR B C 1
ATOM 2870 O O . THR B 1 73 ? -52.513 27.319 18.615 1.00 79.57 73 THR B O 1
ATOM 2874 N N . SER B 1 74 ? -52.986 28.702 16.885 1.00 78.01 74 SER B N 1
ATOM 2875 C CA . SER B 1 74 ? -53.805 29.638 17.661 1.00 79.62 74 SER B CA 1
ATOM 2876 C C . SER B 1 74 ? -55.113 28.980 18.146 1.00 85.43 74 SER B C 1
ATOM 2877 O O . SER B 1 74 ? -55.998 29.657 18.684 1.00 79.71 74 SER B O 1
ATOM 2880 N N . VAL B 1 75 ? -55.225 27.665 17.935 1.00 84.23 75 VAL B N 1
ATOM 2881 C CA . VAL B 1 75 ? -56.321 26.863 18.484 1.00 85.17 75 VAL B CA 1
ATOM 2882 C C . VAL B 1 75 ? -56.236 26.872 20.007 1.00 91.97 75 VAL B C 1
ATOM 2883 O O . VAL B 1 75 ? -57.249 27.034 20.697 1.00 89.78 75 VAL B O 1
ATOM 2887 N N . GLN B 1 76 ? -55.014 26.703 20.518 1.00 94.91 76 GLN B N 1
ATOM 2888 C CA . GLN B 1 76 ? -54.755 26.684 21.956 1.00 97.85 76 GLN B CA 1
ATOM 2889 C C . GLN B 1 76 ? -55.133 28.012 22.614 1.00 96.89 76 GLN B C 1
ATOM 2890 O O . GLN B 1 76 ? -55.226 28.105 23.843 1.00 94.51 76 GLN B O 1
ATOM 2896 N N . LYS B 1 77 ? -55.339 29.039 21.789 1.00 94.03 77 LYS B N 1
ATOM 2897 C CA . LYS B 1 77 ? -56.020 30.251 22.237 1.00 91.35 77 LYS B CA 1
ATOM 2898 C C . LYS B 1 77 ? -57.493 29.904 22.449 1.00 86.78 77 LYS B C 1
ATOM 2899 O O . LYS B 1 77 ? -57.857 28.731 22.561 1.00 85.80 77 LYS B O 1
ATOM 2905 N N . GLY B 1 78 ? -58.346 30.917 22.498 1.00 85.38 78 GLY B N 1
ATOM 2906 C CA . GLY B 1 78 ? -59.758 30.664 22.704 1.00 82.67 78 GLY B CA 1
ATOM 2907 C C . GLY B 1 78 ? -60.482 30.278 21.428 1.00 73.72 78 GLY B C 1
ATOM 2908 O O . GLY B 1 78 ? -61.703 30.102 21.440 1.00 76.37 78 GLY B O 1
ATOM 2909 N N . GLU B 1 79 ? -59.742 30.139 20.328 1.00 66.55 79 GLU B N 1
ATOM 2910 C CA . GLU B 1 79 ? -60.376 29.984 19.017 1.00 59.63 79 GLU B CA 1
ATOM 2911 C C . GLU B 1 79 ? -61.257 28.735 18.911 1.00 51.84 79 GLU B C 1
ATOM 2912 O O . GLU B 1 79 ? -60.810 27.615 19.158 1.00 50.39 79 GLU B O 1
ATOM 2918 N N . THR B 1 80 ? -62.519 28.938 18.544 1.00 51.42 80 THR B N 1
ATOM 2919 C CA . THR B 1 80 ? -63.449 27.822 18.412 1.00 47.94 80 THR B CA 1
ATOM 2920 C C . THR B 1 80 ? -63.121 26.958 17.196 1.00 46.72 80 THR B C 1
ATOM 2921 O O . THR B 1 80 ? -62.479 27.410 16.239 1.00 43.48 80 THR B O 1
ATOM 2925 N N . LEU B 1 81 ? -63.575 25.712 17.238 1.00 47.24 81 LEU B N 1
ATOM 2926 C CA . LEU B 1 81 ? -63.338 24.777 16.151 1.00 44.72 81 LEU B CA 1
ATOM 2927 C C . LEU B 1 81 ? -63.955 25.310 14.860 1.00 40.18 81 LEU B C 1
ATOM 2928 O O . LEU B 1 81 ? -63.345 25.241 13.791 1.00 36.47 81 LEU B O 1
ATOM 2933 N N . TYR B 1 82 ? -65.177 25.822 14.972 1.00 39.22 82 TYR B N 1
ATOM 2934 C CA . TYR B 1 82 ? -65.844 26.484 13.861 1.00 39.24 82 TYR B CA 1
ATOM 2935 C C . TYR B 1 82 ? -64.953 27.567 13.235 1.00 40.20 82 TYR B C 1
ATOM 2936 O O . TYR B 1 82 ? -64.779 27.611 12.017 1.00 37.05 82 TYR B O 1
ATOM 2945 N N . ASP B 1 83 ? -64.391 28.439 14.067 1.00 38.05 83 ASP B N 1
ATOM 2946 C CA . ASP B 1 83 ? -63.537 29.511 13.566 1.00 38.79 83 ASP B CA 1
ATOM 2947 C C . ASP B 1 83 ? -62.281 28.964 12.879 1.00 35.60 83 ASP B C 1
ATOM 2948 O O . ASP B 1 83 ? -61.835 29.504 11.871 1.00 35.25 83 ASP B O 1
ATOM 2953 N N . THR B 1 84 ? -61.720 27.894 13.431 1.00 34.23 84 THR B N 1
ATOM 2954 C CA . THR B 1 84 ? -60.556 27.232 12.840 1.00 36.78 84 THR B CA 1
ATOM 2955 C C . THR B 1 84 ? -60.884 26.696 11.450 1.00 32.49 84 THR B C 1
ATOM 2956 O O . THR B 1 84 ? -60.140 26.925 10.501 1.00 32.97 84 THR B O 1
ATOM 2960 N N . ILE B 1 85 ? -62.015 26.009 11.329 1.00 35.04 85 ILE B N 1
ATOM 2961 C CA . ILE B 1 85 ? -62.436 25.485 10.038 1.00 33.46 85 ILE B CA 1
ATOM 2962 C C . ILE B 1 85 ? -62.734 26.620 9.053 1.00 35.49 85 ILE B C 1
ATOM 2963 O O . ILE B 1 85 ? -62.259 26.588 7.915 1.00 33.46 85 ILE B O 1
ATOM 2968 N N . ARG B 1 86 ? -63.507 27.625 9.480 1.00 33.25 86 ARG B N 1
ATOM 2969 C CA . ARG B 1 86 ? -63.786 28.778 8.613 1.00 32.96 86 ARG B CA 1
ATOM 2970 C C . ARG B 1 86 ? -62.501 29.472 8.168 1.00 28.15 86 ARG B C 1
ATOM 2971 O O . ARG B 1 86 ? -62.384 29.923 7.027 1.00 33.98 86 ARG B O 1
ATOM 2979 N N . THR B 1 87 ? -61.530 29.543 9.068 1.00 27.93 87 THR B N 1
ATOM 2980 C CA . THR B 1 87 ? -60.212 30.068 8.731 1.00 31.00 87 THR B CA 1
ATOM 2981 C C . THR B 1 87 ? -59.561 29.230 7.622 1.00 31.92 87 THR B C 1
ATOM 2982 O O . THR B 1 87 ? -59.035 29.773 6.650 1.00 30.07 87 THR B O 1
ATOM 2986 N N . LEU B 1 88 ? -59.598 27.906 7.774 1.00 28.29 88 LEU B N 1
ATOM 2987 C CA . LEU B 1 88 ? -59.029 27.008 6.766 1.00 29.20 88 LEU B CA 1
ATOM 2988 C C . LEU B 1 88 ? -59.760 27.143 5.428 1.00 28.67 88 LEU B C 1
ATOM 2989 O O . LEU B 1 88 ? -59.120 27.192 4.376 1.00 31.85 88 LEU B O 1
ATOM 2994 N N . GLU B 1 89 ? -61.091 27.205 5.460 1.00 28.81 89 GLU B N 1
ATOM 2995 C CA . GLU B 1 89 ? -61.857 27.517 4.245 1.00 32.31 89 GLU B CA 1
ATOM 2996 C C . GLU B 1 89 ? -61.342 28.772 3.547 1.00 35.87 89 GLU B C 1
ATOM 2997 O O . GLU B 1 89 ? -61.136 28.777 2.323 1.00 31.07 89 GLU B O 1
ATOM 3003 N N . SER B 1 90 ? -61.151 29.841 4.320 1.00 29.53 90 SER B N 1
ATOM 3004 C CA . SER B 1 90 ? -60.759 31.133 3.750 1.00 29.43 90 SER B CA 1
ATOM 3005 C C . SER B 1 90 ? -59.400 31.079 3.062 1.00 32.34 90 SER B C 1
ATOM 3006 O O . SER B 1 90 ? -59.202 31.699 2.005 1.00 31.04 90 SER B O 1
ATOM 3009 N N . ILE B 1 91 ? -58.449 30.355 3.657 1.00 29.79 91 ILE B N 1
ATOM 3010 C CA . ILE B 1 91 ? -57.125 30.238 3.043 1.00 29.42 91 ILE B CA 1
ATOM 3011 C C . ILE B 1 91 ? -57.060 29.174 1.933 1.00 31.91 91 ILE B C 1
ATOM 3012 O O . ILE B 1 91 ? -56.013 28.963 1.315 1.00 32.61 91 ILE B O 1
ATOM 3017 N N . GLY B 1 92 ? -58.182 28.527 1.661 1.00 29.76 92 GLY B N 1
ATOM 3018 C CA . GLY B 1 92 ? -58.284 27.684 0.476 1.00 29.70 92 GLY B CA 1
ATOM 3019 C C . GLY B 1 92 ? -58.314 26.172 0.705 1.00 32.99 92 GLY B C 1
ATOM 3020 O O . GLY B 1 92 ? -58.163 25.412 -0.236 1.00 31.56 92 GLY B O 1
ATOM 3021 N N . VAL B 1 93 ? -58.516 25.725 1.938 1.00 30.42 93 VAL B N 1
ATOM 3022 C CA . VAL B 1 93 ? -58.624 24.286 2.190 1.00 29.15 93 VAL B CA 1
ATOM 3023 C C . VAL B 1 93 ? -59.941 23.760 1.631 1.00 31.69 93 VAL B C 1
ATOM 3024 O O . VAL B 1 93 ? -60.983 24.375 1.832 1.00 29.54 93 VAL B O 1
ATOM 3028 N N . ASP B 1 94 ? -59.900 22.620 0.933 1.00 31.68 94 ASP B N 1
ATOM 3029 C CA . ASP B 1 94 ? -61.103 22.055 0.323 1.00 26.66 94 ASP B CA 1
ATOM 3030 C C . ASP B 1 94 ? -61.780 20.973 1.155 1.00 28.35 94 ASP B C 1
ATOM 3031 O O . ASP B 1 94 ? -62.970 20.724 1.000 1.00 31.04 94 ASP B O 1
ATOM 3036 N N . VAL B 1 95 ? -61.020 20.330 2.034 1.00 28.42 95 VAL B N 1
ATOM 3037 C CA . VAL B 1 95 ? -61.568 19.268 2.867 1.00 30.03 95 VAL B CA 1
ATOM 3038 C C . VAL B 1 95 ? -60.744 19.156 4.145 1.00 29.90 95 VAL B C 1
ATOM 3039 O O . VAL B 1 95 ? -59.525 19.328 4.135 1.00 26.66 95 VAL B O 1
ATOM 3043 N N . CYS B 1 96 ? -61.413 18.878 5.253 1.00 29.05 96 CYS B N 1
ATOM 3044 C CA A CYS B 1 96 ? -60.717 18.706 6.523 0.73 30.02 96 CYS B CA 1
ATOM 3045 C CA B CYS B 1 96 ? -60.721 18.718 6.512 0.27 29.95 96 CYS B CA 1
ATOM 3046 C C . CYS B 1 96 ? -60.898 17.309 7.070 1.00 28.64 96 CYS B C 1
ATOM 3047 O O . CYS B 1 96 ? -62.006 16.798 7.129 1.00 29.13 96 CYS B O 1
ATOM 3052 N N . VAL B 1 97 ? -59.798 16.705 7.494 1.00 29.70 97 VAL B N 1
ATOM 3053 C CA . VAL B 1 97 ? -59.843 15.432 8.181 1.00 30.52 97 VAL B CA 1
ATOM 3054 C C . VAL B 1 97 ? -59.569 15.710 9.661 1.00 34.98 97 VAL B C 1
ATOM 3055 O O . VAL B 1 97 ? -58.541 16.296 10.008 1.00 35.12 97 VAL B O 1
ATOM 3059 N N . ILE B 1 98 ? -60.477 15.285 10.529 1.00 31.05 98 ILE B N 1
ATOM 3060 C CA . ILE B 1 98 ? -60.390 15.662 11.934 1.00 35.24 98 ILE B CA 1
ATOM 3061 C C . ILE B 1 98 ? -60.430 14.489 12.901 1.00 33.17 98 ILE B C 1
ATOM 3062 O O . ILE B 1 98 ? -61.365 13.673 12.881 1.00 32.36 98 ILE B O 1
ATOM 3067 N N . ARG B 1 99 ? -59.407 14.397 13.745 1.00 35.08 99 ARG B N 1
ATOM 3068 C CA . ARG B 1 99 ? -59.485 13.541 14.927 1.00 38.94 99 ARG B CA 1
ATOM 3069 C C . ARG B 1 99 ? -59.513 14.453 16.154 1.00 43.69 99 ARG B C 1
ATOM 3070 O O . ARG B 1 99 ? -58.597 15.249 16.356 1.00 40.31 99 ARG B O 1
ATOM 3078 N N . HIS B 1 100 ? -60.573 14.357 16.953 1.00 43.98 100 HIS B N 1
ATOM 3079 C CA . HIS B 1 100 ? -60.818 15.340 18.015 1.00 46.56 100 HIS B CA 1
ATOM 3080 C C . HIS B 1 100 ? -61.394 14.648 19.240 1.00 54.03 100 HIS B C 1
ATOM 3081 O O . HIS B 1 100 ? -62.126 13.672 19.110 1.00 55.31 100 HIS B O 1
ATOM 3088 N N . SER B 1 101 ? -61.083 15.171 20.424 1.00 56.64 101 SER B N 1
ATOM 3089 C CA . SER B 1 101 ? -61.457 14.520 21.682 1.00 61.53 101 SER B CA 1
ATOM 3090 C C . SER B 1 101 ? -62.907 14.757 22.105 1.00 61.55 101 SER B C 1
ATOM 3091 O O . SER B 1 101 ? -63.457 13.993 22.896 1.00 63.62 101 SER B O 1
ATOM 3094 N N . GLU B 1 102 ? -63.521 15.822 21.596 1.00 60.44 102 GLU B N 1
ATOM 3095 C CA . GLU B 1 102 ? -64.886 16.160 21.989 1.00 62.30 102 GLU B CA 1
ATOM 3096 C C . GLU B 1 102 ? -65.906 15.180 21.423 1.00 63.47 102 GLU B C 1
ATOM 3097 O O . GLU B 1 102 ? -65.862 14.835 20.235 1.00 60.27 102 GLU B O 1
ATOM 3103 N N . ASP B 1 103 ? -66.817 14.737 22.288 1.00 62.94 103 ASP B N 1
ATOM 3104 C CA . ASP B 1 103 ? -67.941 13.899 21.883 1.00 63.23 103 ASP B CA 1
ATOM 3105 C C . ASP B 1 103 ? -68.705 14.555 20.746 1.00 64.60 103 ASP B C 1
ATOM 3106 O O . ASP B 1 103 ? -69.181 15.688 20.885 1.00 69.31 103 ASP B O 1
ATOM 3111 N N . GLU B 1 104 ? -68.822 13.839 19.631 1.00 58.49 104 GLU B N 1
ATOM 3112 C CA . GLU B 1 104 ? -69.602 14.301 18.488 1.00 61.21 104 GLU B CA 1
ATOM 3113 C C . GLU B 1 104 ? -69.325 15.764 18.140 1.00 58.46 104 GLU B C 1
ATOM 3114 O O . GLU B 1 104 ? -70.250 16.545 17.898 1.00 60.43 104 GLU B O 1
ATOM 3120 N N . TYR B 1 105 ? -68.048 16.129 18.122 1.00 56.21 105 TYR B N 1
ATOM 3121 C CA . TYR B 1 105 ? -67.649 17.485 17.749 1.00 62.32 105 TYR B CA 1
ATOM 3122 C C . TYR B 1 105 ? -68.303 17.830 16.410 1.00 56.25 105 TYR B C 1
ATOM 3123 O O . TYR B 1 105 ? -68.723 18.959 16.188 1.00 60.47 105 TYR B O 1
ATOM 3132 N N . TYR B 1 106 ? -68.406 16.827 15.538 1.00 60.01 106 TYR B N 1
ATOM 3133 C CA . TYR B 1 106 ? -68.883 17.006 14.164 1.00 60.51 106 TYR B CA 1
ATOM 3134 C C . TYR B 1 106 ? -70.328 17.497 14.031 1.00 60.94 106 TYR B C 1
ATOM 3135 O O . TYR B 1 106 ? -70.622 18.313 13.161 1.00 62.54 106 TYR B O 1
ATOM 3144 N N . GLU B 1 107 ? -71.228 16.995 14.874 1.00 65.26 107 GLU B N 1
ATOM 3145 C CA . GLU B 1 107 ? -72.663 17.222 14.669 1.00 66.73 107 GLU B CA 1
ATOM 3146 C C . GLU B 1 107 ? -73.041 18.694 14.560 1.00 65.55 107 GLU B C 1
ATOM 3147 O O . GLU B 1 107 ? -73.767 19.096 13.641 1.00 62.11 107 GLU B O 1
ATOM 3153 N N . GLU B 1 108 ? -72.557 19.491 15.504 1.00 62.87 108 GLU B N 1
ATOM 3154 C CA . GLU B 1 108 ? -72.768 20.925 15.453 1.00 64.71 108 GLU B CA 1
ATOM 3155 C C . GLU B 1 108 ? -72.042 21.483 14.234 1.00 61.24 108 GLU B C 1
ATOM 3156 O O . GLU B 1 108 ? -72.630 22.163 13.393 1.00 63.01 108 GLU B O 1
ATOM 3162 N N . LEU B 1 109 ? -70.757 21.162 14.146 1.00 59.61 109 LEU B N 1
ATOM 3163 C CA . LEU B 1 109 ? -69.874 21.642 13.085 1.00 52.89 109 LEU B CA 1
ATOM 3164 C C . LEU B 1 109 ? -70.366 21.418 11.644 1.00 56.22 109 LEU B C 1
ATOM 3165 O O . LEU B 1 109 ? -70.292 22.326 10.822 1.00 51.99 109 LEU B O 1
ATOM 3170 N N . VAL B 1 110 ? -70.861 20.220 11.325 1.00 53.40 110 VAL B N 1
ATOM 3171 C CA . VAL B 1 110 ? -71.215 19.911 9.936 1.00 49.02 110 VAL B CA 1
ATOM 3172 C C . VAL B 1 110 ? -72.434 20.663 9.412 1.00 54.83 110 VAL B C 1
ATOM 3173 O O . VAL B 1 110 ? -72.586 20.835 8.203 1.00 54.93 110 VAL B O 1
ATOM 3177 N N . SER B 1 111 ? -73.314 21.107 10.299 1.00 53.42 111 SER B N 1
ATOM 3178 C CA . SER B 1 111 ? -74.416 21.951 9.848 1.00 57.98 111 SER B CA 1
ATOM 3179 C C . SER B 1 111 ? -73.946 23.389 9.597 1.00 54.68 111 SER B C 1
ATOM 3180 O O . SER B 1 111 ? -74.627 24.167 8.924 1.00 57.63 111 SER B O 1
ATOM 3183 N N . GLN B 1 112 ? -72.775 23.732 10.128 1.00 55.34 112 GLN B N 1
ATOM 3184 C CA . GLN B 1 112 ? -72.304 25.123 10.123 1.00 50.88 112 GLN B CA 1
ATOM 3185 C C . GLN B 1 112 ? -71.321 25.450 9.003 1.00 49.76 112 GLN B C 1
ATOM 3186 O O . GLN B 1 112 ? -71.350 26.542 8.451 1.00 47.10 112 GLN B O 1
ATOM 3192 N N . VAL B 1 113 ? -70.432 24.512 8.680 1.00 47.87 113 VAL B N 1
ATOM 3193 C CA . VAL B 1 113 ? -69.309 24.828 7.803 1.00 39.53 113 VAL B CA 1
ATOM 3194 C C . VAL B 1 113 ? -69.636 24.605 6.337 1.00 42.43 113 VAL B C 1
ATOM 3195 O O . VAL B 1 113 ? -70.691 24.088 6.000 1.00 41.66 113 VAL B O 1
ATOM 3199 N N . ASN B 1 114 ? -68.721 25.001 5.463 1.00 39.87 114 ASN B N 1
ATOM 3200 C CA . ASN B 1 114 ? -69.009 25.018 4.037 1.00 42.87 114 ASN B CA 1
ATOM 3201 C C . ASN B 1 114 ? -68.096 24.116 3.221 1.00 41.02 114 ASN B C 1
ATOM 3202 O O . ASN B 1 114 ? -68.114 24.158 1.997 1.00 45.77 114 ASN B O 1
ATOM 3207 N N . ILE B 1 115 ? -67.270 23.333 3.906 1.00 36.35 115 ILE B N 1
ATOM 3208 C CA . ILE B 1 115 ? -66.441 22.329 3.240 1.00 36.58 115 ILE B CA 1
ATOM 3209 C C . ILE B 1 115 ? -66.639 21.006 3.956 1.00 35.87 115 ILE B C 1
ATOM 3210 O O . ILE B 1 115 ? -67.031 20.984 5.125 1.00 32.57 115 ILE B O 1
ATOM 3215 N N . PRO B 1 116 ? -66.393 19.896 3.254 1.00 34.18 116 PRO B N 1
ATOM 3216 C CA . PRO B 1 116 ? -66.608 18.587 3.893 1.00 34.50 116 PRO B CA 1
ATOM 3217 C C . PRO B 1 116 ? -65.620 18.283 5.022 1.00 28.51 116 PRO B C 1
ATOM 3218 O O . PRO B 1 116 ? -64.429 18.619 4.977 1.00 29.46 116 PRO B O 1
ATOM 3222 N N . ILE B 1 117 ? -66.164 17.669 6.062 1.00 30.44 117 ILE B N 1
ATOM 3223 C CA 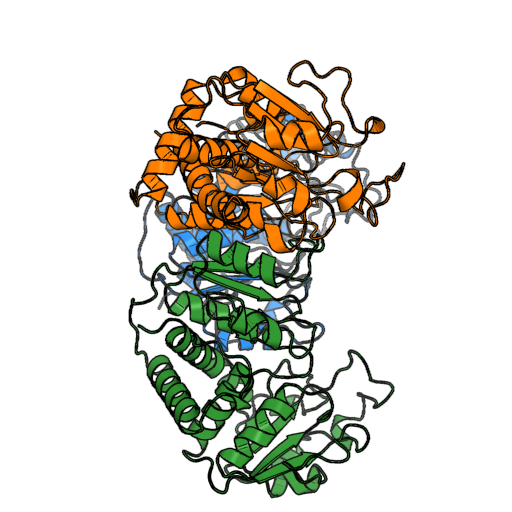. ILE B 1 117 ? -65.410 17.224 7.221 1.00 30.16 117 ILE B CA 1
ATOM 3224 C C . ILE B 1 117 ? -65.415 15.701 7.218 1.00 29.28 117 ILE B C 1
ATOM 3225 O O . ILE B 1 117 ? -66.477 15.091 7.111 1.00 30.46 117 ILE B O 1
ATOM 3230 N N . LEU B 1 118 ? -64.232 15.103 7.319 1.00 27.62 118 LEU B N 1
ATOM 3231 C CA . LEU B 1 118 ? -64.091 13.657 7.377 1.00 31.94 118 LEU B CA 1
ATOM 3232 C C . LEU B 1 118 ? -63.643 13.278 8.787 1.00 32.63 118 LEU B C 1
ATOM 3233 O O . LEU B 1 118 ? -62.535 13.616 9.222 1.00 29.67 118 LEU B O 1
ATOM 3238 N N . ASN B 1 119 ? -64.524 12.594 9.503 1.00 30.68 119 ASN B N 1
ATOM 3239 C CA . ASN B 1 119 ? -64.249 12.181 10.873 1.00 32.68 119 ASN B CA 1
ATOM 3240 C C . ASN B 1 119 ? -63.215 11.063 10.931 1.00 33.06 119 ASN B C 1
ATOM 3241 O O . ASN B 1 119 ? -63.476 9.949 10.480 1.00 33.31 119 ASN B O 1
ATOM 3246 N N . ALA B 1 120 ? -62.034 11.369 11.461 1.00 32.45 120 ALA B N 1
ATOM 3247 C CA . ALA B 1 120 ? -60.993 10.374 11.647 1.00 29.57 120 ALA B CA 1
ATOM 3248 C C . ALA B 1 120 ? -60.988 9.870 13.091 1.00 38.21 120 ALA B C 1
ATOM 3249 O O . ALA B 1 120 ? -60.068 9.166 13.495 1.00 35.87 120 ALA B O 1
ATOM 3251 N N . GLY B 1 121 ? -62.012 10.240 13.861 1.00 38.01 121 GLY B N 1
ATOM 3252 C CA . GLY B 1 121 ? -62.142 9.797 15.245 1.00 42.97 121 GLY B CA 1
ATOM 3253 C C . GLY B 1 121 ? -62.663 10.907 16.147 1.00 42.27 121 GLY B C 1
ATOM 3254 O O . GLY B 1 121 ? -62.083 11.990 16.198 1.00 46.11 121 GLY B O 1
ATOM 3255 N N . ASP B 1 122 ? -63.771 10.660 16.845 1.00 47.41 122 ASP B N 1
ATOM 3256 C CA . ASP B 1 122 ? -64.313 11.656 17.781 1.00 51.16 122 ASP B CA 1
ATOM 3257 C C . ASP B 1 122 ? -64.261 11.170 19.240 1.00 56.68 122 ASP B C 1
ATOM 3258 O O . ASP B 1 122 ? -63.740 10.087 19.532 1.00 54.80 122 ASP B O 1
ATOM 3263 N N . GLY B 1 123 ? -64.816 11.971 20.148 1.00 58.73 123 GLY B N 1
ATOM 3264 C CA . GLY B 1 123 ? -64.827 11.634 21.562 1.00 62.90 123 GLY B CA 1
ATOM 3265 C C . GLY B 1 123 ? -65.555 10.331 21.859 1.00 60.90 123 GLY B C 1
ATOM 3266 O O . GLY B 1 123 ? -65.164 9.578 22.747 1.00 62.96 123 GLY B O 1
ATOM 3267 N N . CYS B 1 124 ? -66.622 10.071 21.110 1.00 62.30 124 CYS B N 1
ATOM 3268 C CA . CYS B 1 124 ? -67.406 8.853 21.272 1.00 55.85 124 CYS B CA 1
ATOM 3269 C C . CYS B 1 124 ? -66.685 7.619 20.723 1.00 66.95 124 CYS B C 1
ATOM 3270 O O . CYS B 1 124 ? -66.998 6.491 21.099 1.00 67.38 124 CYS B O 1
ATOM 3273 N N . GLY B 1 125 ? -65.717 7.829 19.840 1.00 60.92 125 GLY B N 1
ATOM 3274 C CA . GLY B 1 125 ? -64.980 6.716 19.271 1.00 57.77 125 GLY B CA 1
ATOM 3275 C C . GLY B 1 125 ? -65.427 6.280 17.881 1.00 50.74 125 GLY B C 1
ATOM 3276 O O . GLY B 1 125 ? -64.857 5.342 17.331 1.00 55.42 125 GLY B O 1
ATOM 3277 N N . GLN B 1 126 ? -66.436 6.939 17.312 1.00 48.19 126 GLN B N 1
ATOM 3278 C CA . GLN B 1 126 ? -66.840 6.652 15.937 1.00 46.36 126 GLN B CA 1
ATOM 3279 C C . GLN B 1 126 ? -65.645 6.840 15.005 1.00 44.28 126 GLN B C 1
ATOM 3280 O O . GLN B 1 126 ? -65.001 7.893 15.014 1.00 40.14 126 GLN B O 1
ATOM 3286 N N . HIS B 1 127 ? -65.363 5.830 14.187 1.00 37.94 127 HIS B N 1
ATOM 3287 C CA . HIS B 1 127 ? -64.213 5.869 13.289 1.00 37.97 127 HIS B CA 1
ATOM 3288 C C . HIS B 1 127 ? -64.568 5.242 11.930 1.00 36.32 127 HIS B C 1
ATOM 3289 O O . HIS B 1 127 ? -64.136 4.130 11.616 1.00 33.81 127 HIS B O 1
ATOM 3296 N N . PRO B 1 128 ? -65.348 5.964 11.118 1.00 33.46 128 PRO B N 1
ATOM 3297 C CA . PRO B 1 128 ? -65.966 5.347 9.941 1.00 32.49 128 PRO B CA 1
ATOM 3298 C C . PRO B 1 128 ? -64.980 4.793 8.911 1.00 33.85 128 PRO B C 1
ATOM 3299 O O . PRO B 1 128 ? -65.304 3.775 8.303 1.00 31.33 128 PRO B O 1
ATOM 3303 N N . THR B 1 129 ? -63.822 5.418 8.710 1.00 30.99 129 THR B N 1
ATOM 3304 C CA . THR B 1 129 ? -62.909 4.896 7.698 1.00 32.48 129 THR B CA 1
ATOM 3305 C C . THR B 1 129 ? -62.275 3.585 8.163 1.00 34.00 129 THR B C 1
ATOM 3306 O O . THR B 1 129 ? -61.856 2.775 7.339 1.00 30.06 129 THR B O 1
ATOM 3310 N N . GLN B 1 130 ? -62.208 3.370 9.475 1.00 33.94 130 GLN B N 1
ATOM 3311 C CA . GLN B 1 130 ? -61.752 2.079 9.983 1.00 32.04 130 GLN B CA 1
ATOM 3312 C C . GLN B 1 130 ? -62.807 1.022 9.662 1.00 32.05 130 GLN B C 1
ATOM 3313 O O . GLN B 1 130 ? -62.481 -0.042 9.142 1.00 32.68 130 GLN B O 1
ATOM 3319 N N . SER B 1 131 ? -64.069 1.316 9.969 1.00 30.97 131 SER B N 1
ATOM 3320 C CA . SER B 1 131 ? -65.154 0.392 9.642 1.00 34.50 131 SER B CA 1
ATOM 3321 C C . SER B 1 131 ? -65.203 0.100 8.146 1.00 32.38 131 SER B C 1
ATOM 3322 O O . SER B 1 131 ? -65.347 -1.044 7.745 1.00 32.39 131 SER B O 1
ATOM 3325 N N . LEU B 1 132 ? -65.062 1.134 7.325 1.00 28.64 132 LEU B N 1
ATOM 3326 C CA . LEU B 1 132 ? -65.065 0.941 5.880 1.00 32.71 132 LEU B CA 1
ATOM 3327 C C . LEU B 1 132 ? -63.925 0.054 5.388 1.00 29.68 132 LEU B C 1
ATOM 3328 O O . LEU B 1 132 ? -64.116 -0.754 4.488 1.00 32.51 132 LEU B O 1
ATOM 3333 N N . LEU B 1 133 ? -62.726 0.226 5.933 1.00 28.77 133 LEU B N 1
ATOM 3334 C CA . LEU B 1 133 ? -61.607 -0.570 5.453 1.00 32.72 133 LEU B CA 1
ATOM 3335 C C . LEU B 1 133 ? -61.769 -2.029 5.918 1.00 32.31 133 LEU B C 1
ATOM 3336 O O . LEU B 1 133 ? -61.337 -2.952 5.227 1.00 29.45 133 LEU B O 1
ATOM 3341 N N . ASP B 1 134 ? -62.393 -2.223 7.083 1.00 30.04 134 ASP B N 1
ATOM 3342 C CA . ASP B 1 134 ? -62.698 -3.569 7.565 1.00 31.58 134 ASP B CA 1
ATOM 3343 C C . ASP B 1 134 ? -63.696 -4.243 6.616 1.00 30.62 134 ASP B C 1
ATOM 3344 O O . ASP B 1 134 ? -63.525 -5.403 6.254 1.00 31.22 134 ASP B O 1
ATOM 3349 N N . LEU B 1 135 ? -64.748 -3.520 6.247 1.00 31.67 135 LEU B N 1
ATOM 3350 C CA . LEU B 1 135 ? -65.761 -4.061 5.359 1.00 30.79 135 LEU B CA 1
ATOM 3351 C C . LEU B 1 135 ? -65.167 -4.393 4.002 1.00 32.80 135 LEU B C 1
ATOM 3352 O O . LEU B 1 135 ? -65.478 -5.434 3.408 1.00 32.47 135 LEU B O 1
ATOM 3357 N N . MET B 1 136 ? -64.303 -3.510 3.513 1.00 30.21 136 MET B N 1
ATOM 3358 C CA . MET B 1 136 ? -63.649 -3.721 2.232 1.00 30.67 136 MET B CA 1
ATOM 3359 C C . MET B 1 136 ? -62.826 -5.004 2.237 1.00 36.05 136 MET B C 1
ATOM 3360 O O . MET B 1 136 ? -62.783 -5.735 1.251 1.00 32.21 136 MET B O 1
ATOM 3365 N N . THR B 1 137 ? -62.139 -5.248 3.347 1.00 31.27 137 THR B N 1
ATOM 3366 C CA . THR B 1 137 ? -61.298 -6.424 3.487 1.00 33.06 137 THR B CA 1
ATOM 3367 C C . THR B 1 137 ? -62.156 -7.692 3.508 1.00 33.55 137 THR B C 1
ATOM 3368 O O . THR B 1 137 ? -61.836 -8.697 2.864 1.00 31.72 137 THR B O 1
ATOM 3372 N N . ILE B 1 138 ? -63.256 -7.629 4.243 1.00 31.35 138 ILE B N 1
ATOM 3373 C CA . ILE B 1 138 ? -64.200 -8.730 4.288 1.00 35.30 138 ILE B CA 1
ATOM 3374 C C . ILE B 1 138 ? -64.806 -8.995 2.911 1.00 37.66 138 ILE B C 1
ATOM 3375 O O . ILE B 1 138 ? -64.863 -10.141 2.456 1.00 32.64 138 ILE B O 1
ATOM 3380 N N . TYR B 1 139 ? -65.234 -7.928 2.243 1.00 31.93 139 TYR B N 1
ATOM 3381 C CA . TYR B 1 139 ? -65.882 -8.051 0.948 1.00 32.66 139 TYR B CA 1
ATOM 3382 C C . TYR B 1 139 ? -64.936 -8.607 -0.107 1.00 36.50 139 TYR B C 1
ATOM 3383 O O . TYR B 1 139 ? -65.360 -9.357 -0.980 1.00 34.84 139 TYR B O 1
ATOM 3392 N N . GLU B 1 140 ? -63.659 -8.237 -0.034 1.00 32.64 140 GLU B N 1
ATOM 3393 C CA . GLU B 1 140 ? -62.672 -8.780 -0.957 1.00 35.14 140 GLU B CA 1
ATOM 3394 C C . GLU B 1 140 ? -62.540 -10.286 -0.776 1.00 41.24 140 GLU B C 1
ATOM 3395 O O . GLU B 1 140 ? -62.251 -11.014 -1.731 1.00 35.64 140 GLU B O 1
ATOM 3401 N N . GLU B 1 141 ? -62.737 -10.751 0.454 1.00 34.02 141 GLU B N 1
ATOM 3402 C CA . GLU B 1 141 ? -62.548 -12.164 0.747 1.00 36.18 141 GLU B CA 1
ATOM 3403 C C . GLU B 1 141 ? -63.727 -13.010 0.268 1.00 34.21 141 GLU B C 1
ATOM 3404 O O . GLU B 1 141 ? -63.532 -14.057 -0.348 1.00 36.45 141 GLU B O 1
ATOM 3410 N N . PHE B 1 142 ? -64.945 -12.542 0.520 1.00 29.60 142 PHE B N 1
ATOM 3411 C CA . PHE B 1 142 ? -66.123 -13.380 0.334 1.00 35.94 142 PHE B CA 1
ATOM 3412 C C . PHE B 1 142 ? -67.116 -12.892 -0.715 1.00 34.30 142 PHE B C 1
ATOM 3413 O O . PHE B 1 142 ? -68.071 -13.601 -1.030 1.00 32.95 142 PHE B O 1
ATOM 3421 N N . ASN B 1 143 ? -66.901 -11.682 -1.227 1.00 36.01 143 ASN B N 1
ATOM 3422 C CA . ASN B 1 143 ? -67.766 -11.079 -2.246 1.00 32.64 143 ASN B CA 1
ATOM 3423 C C . ASN B 1 143 ? -69.205 -10.879 -1.811 1.00 34.59 143 ASN B C 1
ATOM 3424 O O . ASN B 1 143 ? -70.099 -10.728 -2.641 1.00 34.37 143 ASN B O 1
ATOM 3429 N N . THR B 1 144 ? -69.432 -10.864 -0.506 1.00 32.75 144 THR B N 1
ATOM 3430 C CA . THR B 1 144 ? -70.772 -10.655 0.014 1.00 32.09 144 THR B CA 1
ATOM 3431 C C . THR B 1 144 ? -70.612 -10.442 1.496 1.00 33.31 144 THR B C 1
ATOM 3432 O O . THR B 1 144 ? -69.576 -10.800 2.055 1.00 35.51 144 THR B O 1
ATOM 3436 N N . PHE B 1 145 ? -71.627 -9.851 2.116 1.00 30.02 145 PHE B N 1
ATOM 3437 C CA . PHE B 1 145 ? -71.757 -9.809 3.564 1.00 33.90 145 PHE B CA 1
ATOM 3438 C C . PHE B 1 145 ? -72.903 -10.696 4.032 1.00 34.13 145 PHE B C 1
ATOM 3439 O O . PHE B 1 145 ? -73.025 -10.999 5.223 1.00 30.67 145 PHE B O 1
ATOM 3447 N N . LYS B 1 146 ? -73.765 -11.082 3.102 1.00 32.43 146 LYS B N 1
ATOM 3448 C CA . LYS B 1 146 ? -75.003 -11.757 3.463 1.00 35.57 146 LYS B CA 1
ATOM 3449 C C . LYS B 1 146 ? -74.752 -13.179 3.952 1.00 33.66 146 LYS B C 1
ATOM 3450 O O . LYS B 1 146 ? -74.144 -13.986 3.247 1.00 31.92 146 LYS B O 1
ATOM 3456 N N . GLY B 1 147 ? -75.223 -13.478 5.161 1.00 34.13 147 GLY B N 1
ATOM 3457 C CA . GLY B 1 147 ? -75.035 -14.800 5.745 1.00 36.32 147 GLY B CA 1
ATOM 3458 C C . GLY B 1 147 ? -73.637 -15.067 6.299 1.00 39.23 147 GLY B C 1
ATOM 3459 O O . GLY B 1 147 ? -73.329 -16.196 6.689 1.00 34.96 147 GLY B O 1
ATOM 3460 N N . LEU B 1 148 ? -72.768 -14.058 6.324 1.00 33.16 148 LEU B N 1
ATOM 3461 C CA . LEU B 1 148 ? -71.451 -14.256 6.947 1.00 32.54 148 LEU B CA 1
ATOM 3462 C C . LEU B 1 148 ? -71.608 -14.319 8.460 1.00 33.14 148 LEU B C 1
ATOM 3463 O O . LEU B 1 148 ? -72.496 -13.692 9.016 1.00 32.87 148 LEU B O 1
ATOM 3468 N N . THR B 1 149 ? -70.749 -15.087 9.126 1.00 33.10 149 THR B N 1
ATOM 3469 C CA . THR B 1 149 ? -70.677 -15.035 10.576 1.00 35.35 149 THR B CA 1
ATOM 3470 C C . THR B 1 149 ? -69.402 -14.308 10.967 1.00 33.31 149 THR B C 1
ATOM 3471 O O . THR B 1 149 ? -68.306 -14.708 10.594 1.00 32.03 149 THR B O 1
ATOM 3475 N N . VAL B 1 150 ? -69.557 -13.187 11.657 1.00 31.95 150 VAL B N 1
ATOM 3476 C CA . VAL B 1 150 ? -68.403 -12.395 12.038 1.00 30.38 150 VAL B CA 1
ATOM 3477 C C . VAL B 1 150 ? -68.347 -12.339 13.550 1.00 32.00 150 VAL B C 1
ATOM 3478 O O . VAL B 1 150 ? -69.322 -11.982 14.205 1.00 33.00 150 VAL B O 1
ATOM 3482 N N . SER B 1 151 ? -67.205 -12.699 14.113 1.00 31.41 151 SER B N 1
ATOM 3483 C CA . SER B 1 151 ? -67.087 -12.664 15.551 1.00 32.37 151 SER B CA 1
ATOM 3484 C C . SER B 1 151 ? -66.099 -11.577 15.949 1.00 31.17 151 SER B C 1
ATOM 3485 O O . SER B 1 151 ? -65.090 -11.357 15.266 1.00 27.97 151 SER B O 1
ATOM 3488 N N . ILE B 1 152 ? -66.414 -10.884 17.040 1.00 30.24 152 ILE B N 1
ATOM 3489 C CA . ILE B 1 152 ? -65.610 -9.751 17.507 1.00 31.47 152 ILE B CA 1
ATOM 3490 C C . ILE B 1 152 ? -65.239 -10.001 18.963 1.00 30.65 152 ILE B C 1
ATOM 3491 O O . ILE B 1 152 ? -66.084 -10.383 19.761 1.00 31.31 152 ILE B O 1
ATOM 3496 N N . HIS B 1 153 ? -63.967 -9.812 19.300 1.00 31.46 153 HIS B N 1
ATOM 3497 C CA . HIS B 1 153 ? -63.442 -10.352 20.549 1.00 31.92 153 HIS B CA 1
ATOM 3498 C C . HIS B 1 153 ? -62.718 -9.315 21.417 1.00 34.94 153 HIS B C 1
ATOM 3499 O O . HIS B 1 153 ? -61.802 -8.633 20.961 1.00 33.38 153 HIS B O 1
ATOM 3506 N N . GLY B 1 154 ? -63.130 -9.224 22.674 1.00 33.39 154 GLY B N 1
ATOM 3507 C CA . GLY B 1 154 ? -62.395 -8.446 23.649 1.00 35.46 154 GLY B CA 1
ATOM 3508 C C . GLY B 1 154 ? -63.321 -7.597 24.473 1.00 37.49 154 GLY B C 1
ATOM 3509 O O . GLY B 1 154 ? -64.383 -8.063 24.888 1.00 33.16 154 GLY B O 1
ATOM 3510 N N . ASP B 1 155 ? -62.916 -6.350 24.712 1.00 38.08 155 ASP B N 1
ATOM 3511 C CA . ASP B 1 155 ? -63.708 -5.437 25.529 1.00 37.57 155 ASP B CA 1
ATOM 3512 C C . ASP B 1 155 ? -64.759 -4.773 24.656 1.00 39.63 155 ASP B C 1
ATOM 3513 O O . ASP B 1 155 ? -64.588 -3.632 24.216 1.00 40.33 155 ASP B O 1
ATOM 3518 N N . ILE B 1 156 ? -65.847 -5.492 24.411 1.00 38.34 156 ILE B N 1
ATOM 3519 C CA . ILE B 1 156 ? -66.887 -5.016 23.507 1.00 39.46 156 ILE B CA 1
ATOM 3520 C C . ILE B 1 156 ? -67.576 -3.768 24.075 1.00 45.56 156 ILE B C 1
ATOM 3521 O O . ILE B 1 156 ? -67.856 -2.804 23.353 1.00 40.81 156 ILE B O 1
ATOM 3526 N N . LYS B 1 157 ? -67.847 -3.814 25.374 1.00 43.38 157 LYS B N 1
ATOM 3527 C CA . LYS B 1 157 ? -68.538 -2.742 26.083 1.00 52.14 157 LYS B CA 1
ATOM 3528 C C . LYS B 1 157 ? -67.884 -1.371 25.849 1.00 48.50 157 LYS B C 1
ATOM 3529 O O . LYS B 1 157 ? -68.576 -0.386 25.608 1.00 52.76 157 LYS B O 1
ATOM 3535 N N . HIS B 1 158 ? -66.553 -1.321 25.887 1.00 46.35 158 HIS B N 1
ATOM 3536 C CA . HIS B 1 158 ? -65.827 -0.056 25.743 1.00 52.23 158 HIS B CA 1
ATOM 3537 C C . HIS B 1 158 ? -65.179 0.187 24.375 1.00 51.53 158 HIS B C 1
ATOM 3538 O O . HIS B 1 158 ? -64.339 1.076 24.242 1.00 50.23 158 HIS B O 1
ATOM 3545 N N . SER B 1 159 ? -65.550 -0.595 23.367 1.00 47.69 159 SER B N 1
ATOM 3546 C CA . SER B 1 159 ? -65.036 -0.366 22.019 1.00 46.50 159 SER B CA 1
ATOM 3547 C C . SER B 1 159 ? -66.162 0.128 21.125 1.00 53.43 159 SER B C 1
ATOM 3548 O O . SER B 1 159 ? -67.029 -0.657 20.722 1.00 45.61 159 SER B O 1
ATOM 3551 N N . ARG B 1 160 ? -66.172 1.418 20.806 1.00 43.80 160 ARG B N 1
ATOM 3552 C CA . ARG B 1 160 ? -67.273 1.916 19.985 1.00 52.27 160 ARG B CA 1
ATOM 3553 C C . ARG B 1 160 ? -67.117 1.489 18.526 1.00 40.63 160 ARG B C 1
ATOM 3554 O O . ARG B 1 160 ? -68.101 1.398 17.801 1.00 42.28 160 ARG B O 1
ATOM 3562 N N . VAL B 1 161 ? -65.886 1.203 18.112 1.00 41.11 161 VAL B N 1
ATOM 3563 C CA . VAL B 1 161 ? -65.649 0.627 16.794 1.00 44.73 161 VAL B CA 1
ATOM 3564 C C . VAL B 1 161 ? -66.207 -0.808 16.659 1.00 45.63 161 VAL B C 1
ATOM 3565 O O . VAL B 1 161 ? -66.807 -1.149 15.635 1.00 43.11 161 VAL B O 1
ATOM 3569 N N . ALA B 1 162 ? -66.011 -1.646 17.678 1.00 40.45 162 ALA B N 1
ATOM 3570 C CA . ALA B 1 162 ? -66.651 -2.961 17.682 1.00 39.96 162 ALA B CA 1
ATOM 3571 C C . ALA B 1 162 ? -68.156 -2.788 17.526 1.00 37.63 162 ALA B C 1
ATOM 3572 O O . ALA B 1 162 ? -68.791 -3.450 16.710 1.00 38.31 162 ALA B O 1
ATOM 3574 N N . ARG B 1 163 ? -68.726 -1.878 18.302 1.00 39.49 163 ARG B N 1
ATOM 3575 C CA . ARG B 1 163 ? -70.170 -1.708 18.299 1.00 39.94 163 ARG B CA 1
ATOM 3576 C C . ARG B 1 163 ? -70.711 -1.123 16.993 1.00 41.57 163 ARG B C 1
ATOM 3577 O O . ARG B 1 163 ? -71.780 -1.527 16.527 1.00 38.72 163 ARG B O 1
ATOM 3585 N N A SER B 1 164 ? -69.972 -0.184 16.409 0.43 38.61 164 SER B N 1
ATOM 3586 N N B SER B 1 164 ? -69.980 -0.187 16.394 0.57 38.59 164 SER B N 1
ATOM 3587 C CA A SER B 1 164 ? -70.334 0.357 15.107 0.43 39.58 164 SER B CA 1
ATOM 3588 C CA B SER B 1 164 ? -70.394 0.339 15.100 0.57 39.59 164 SER B CA 1
ATOM 3589 C C A SER B 1 164 ? -70.235 -0.725 14.038 0.43 35.95 164 SER B C 1
ATOM 3590 C C B SER B 1 164 ? -70.235 -0.724 14.014 0.57 35.93 164 SER B C 1
ATOM 3591 O O A SER B 1 164 ? -71.112 -0.848 13.190 0.43 35.87 164 SER B O 1
ATOM 3592 O O B SER B 1 164 ? -71.072 -0.835 13.127 0.57 35.84 164 SER B O 1
ATOM 3597 N N . ASN B 1 165 ? -69.158 -1.502 14.081 1.00 35.41 165 ASN B N 1
ATOM 3598 C CA . ASN B 1 165 ? -68.979 -2.616 13.147 1.00 36.39 165 ASN B CA 1
ATOM 3599 C C . ASN B 1 165 ? -70.097 -3.648 13.258 1.00 34.93 165 ASN B C 1
ATOM 3600 O O . ASN B 1 165 ? -70.631 -4.108 12.253 1.00 33.90 165 ASN B O 1
ATOM 3605 N N . ALA B 1 166 ? -70.449 -4.019 14.482 1.00 35.12 166 ALA B N 1
ATOM 3606 C CA . ALA B 1 166 ? -71.529 -4.981 14.686 1.00 37.20 166 ALA B CA 1
ATOM 3607 C C . ALA B 1 166 ? -72.824 -4.459 14.057 1.00 36.52 166 ALA B C 1
ATOM 3608 O O . ALA B 1 166 ? -73.523 -5.164 13.326 1.00 35.83 166 ALA B O 1
ATOM 3610 N N . GLU B 1 167 ? -73.141 -3.206 14.337 1.00 35.04 167 GLU B N 1
ATOM 3611 C CA . GLU B 1 167 ? -74.363 -2.624 13.822 1.00 37.70 167 GLU B CA 1
ATOM 3612 C C . GLU B 1 167 ? -74.386 -2.607 12.291 1.00 36.36 167 GLU B C 1
ATOM 3613 O O . GLU B 1 167 ? -75.369 -3.015 11.679 1.00 36.88 167 GLU B O 1
ATOM 3619 N N . VAL B 1 168 ? -73.309 -2.145 11.661 1.00 32.55 168 VAL B N 1
ATOM 3620 C CA . VAL B 1 168 ? -73.311 -2.059 10.200 1.00 30.64 168 VAL B CA 1
ATOM 3621 C C . VAL B 1 168 ? -73.256 -3.445 9.537 1.00 36.05 168 VAL B C 1
ATOM 3622 O O . VAL B 1 168 ? -73.874 -3.664 8.496 1.00 33.41 168 VAL B O 1
ATOM 3626 N N . LEU B 1 169 ? -72.525 -4.379 10.140 1.00 33.02 169 LEU B N 1
ATOM 3627 C CA . LEU B 1 169 ? -72.471 -5.754 9.625 1.00 32.73 169 LEU B CA 1
ATOM 3628 C C . LEU B 1 169 ? -73.859 -6.377 9.634 1.00 34.67 169 LEU B C 1
ATOM 3629 O O . LEU B 1 169 ? -74.243 -7.088 8.706 1.00 34.60 169 LEU B O 1
ATOM 3634 N N . THR B 1 170 ? -74.605 -6.106 10.695 1.00 34.62 170 THR B N 1
ATOM 3635 C CA . THR B 1 170 ? -75.973 -6.580 10.804 1.00 35.45 170 THR B CA 1
ATOM 3636 C C . THR B 1 170 ? -76.880 -5.955 9.749 1.00 39.24 170 THR B C 1
ATOM 3637 O O . THR B 1 170 ? -77.722 -6.647 9.184 1.00 37.45 170 THR B O 1
ATOM 3641 N N . ARG B 1 171 ? -76.701 -4.661 9.465 1.00 34.97 171 ARG B N 1
ATOM 3642 C CA . ARG B 1 171 ? -77.459 -4.005 8.395 1.00 34.52 171 ARG B CA 1
ATOM 3643 C C . ARG B 1 171 ? -77.131 -4.639 7.059 1.00 32.40 171 ARG B C 1
ATOM 3644 O O . ARG B 1 171 ? -77.983 -4.713 6.182 1.00 36.39 171 ARG B O 1
ATOM 3652 N N . LEU B 1 172 ? -75.885 -5.077 6.896 1.00 30.15 172 LEU B N 1
ATOM 3653 C CA . LEU B 1 172 ? -75.446 -5.672 5.639 1.00 30.81 172 LEU B CA 1
ATOM 3654 C C . LEU B 1 172 ? -75.802 -7.168 5.484 1.00 34.82 172 LEU B C 1
ATOM 3655 O O . LEU B 1 172 ? -75.468 -7.787 4.470 1.00 34.40 172 LEU B O 1
ATOM 3660 N N . GLY B 1 173 ? -76.455 -7.747 6.487 1.00 36.51 173 GLY B N 1
ATOM 3661 C CA . GLY B 1 173 ? -76.950 -9.116 6.383 1.00 37.57 173 GLY B CA 1
ATOM 3662 C C . GLY B 1 173 ? -76.104 -10.184 7.057 1.00 38.09 173 GLY B C 1
ATOM 3663 O O . GLY B 1 173 ? -76.337 -11.388 6.880 1.00 37.42 173 GLY B O 1
ATOM 3664 N N . ALA B 1 174 ? -75.101 -9.759 7.815 1.00 33.78 174 ALA B N 1
ATOM 3665 C CA . ALA B 1 174 ? -74.221 -10.700 8.492 1.00 34.19 174 ALA B CA 1
ATOM 3666 C C . ALA B 1 174 ? -74.718 -11.018 9.896 1.00 37.27 174 ALA B C 1
ATOM 3667 O O . ALA B 1 174 ? -75.550 -10.302 10.454 1.00 37.61 174 ALA B O 1
ATOM 3669 N N . ARG B 1 175 ? -74.196 -12.106 10.451 1.00 36.18 175 ARG B N 1
ATOM 3670 C CA . ARG B 1 175 ? -74.480 -12.511 11.819 1.00 38.97 175 ARG B CA 1
ATOM 3671 C C . ARG B 1 175 ? -73.261 -12.201 12.678 1.00 32.98 175 ARG B C 1
ATOM 3672 O O . ARG B 1 175 ? -72.138 -12.579 12.340 1.00 36.15 175 ARG B O 1
ATOM 3680 N N . VAL B 1 176 ? -73.481 -11.535 13.803 1.00 34.77 176 VAL B N 1
ATOM 3681 C CA . VAL B 1 176 ? -72.368 -11.086 14.626 1.00 35.06 176 VAL B CA 1
ATOM 3682 C C . VAL B 1 176 ? -72.282 -11.854 15.942 1.00 33.80 176 VAL B C 1
ATOM 3683 O O . VAL B 1 176 ? -73.280 -12.007 16.643 1.00 33.45 176 VAL B O 1
ATOM 3687 N N . LEU B 1 177 ? -71.090 -12.353 16.256 1.00 31.83 177 LEU B N 1
ATOM 3688 C CA . LEU B 1 177 ? -70.826 -12.973 17.554 1.00 34.20 177 LEU B CA 1
ATOM 3689 C C . LEU B 1 177 ? -69.810 -12.137 18.329 1.00 33.46 177 LEU B C 1
ATOM 3690 O O . LEU B 1 177 ? -68.949 -11.471 17.737 1.00 33.14 177 LEU B O 1
ATOM 3695 N N . PHE B 1 178 ? -69.914 -12.201 19.652 1.00 32.93 178 PHE B N 1
ATOM 3696 C CA . PHE B 1 178 ? -68.957 -11.589 20.561 1.00 37.25 178 PHE B CA 1
ATOM 3697 C C . PHE B 1 178 ? -68.371 -12.639 21.490 1.00 36.84 178 PHE B C 1
ATOM 3698 O O . PHE B 1 178 ? -69.044 -13.609 21.845 1.00 32.28 178 PHE B O 1
ATOM 3706 N N . SER B 1 179 ? -67.125 -12.437 21.898 1.00 33.04 179 SER B N 1
ATOM 3707 C CA . SER B 1 179 ? -66.552 -13.220 22.986 1.00 32.40 179 SER B CA 1
ATOM 3708 C C . SER B 1 179 ? -65.621 -12.334 23.815 1.00 35.46 179 SER B C 1
ATOM 3709 O O . SER B 1 179 ? -65.213 -11.250 23.377 1.00 34.96 179 SER B O 1
ATOM 3712 N N . GLY B 1 180 ? -65.299 -12.792 25.017 1.00 32.61 180 GLY B N 1
ATOM 3713 C CA . GLY B 1 180 ? -64.383 -12.087 25.893 1.00 30.59 180 GLY B CA 1
ATOM 3714 C C . GLY B 1 180 ? -64.856 -12.195 27.330 1.00 36.71 180 GLY B C 1
ATOM 3715 O O . GLY B 1 180 ? -65.880 -12.832 27.595 1.00 32.92 180 GLY B O 1
ATOM 3716 N N . PRO B 1 181 ? -64.124 -11.570 28.267 1.00 34.43 181 PRO B N 1
ATOM 3717 C CA . PRO B 1 181 ? -64.583 -11.554 29.664 1.00 34.18 181 PRO B CA 1
ATOM 3718 C C . PRO B 1 181 ? -66.044 -11.116 29.744 1.00 35.59 181 PRO B C 1
ATOM 3719 O O . PRO B 1 181 ? -66.429 -10.118 29.132 1.00 40.29 181 PRO B O 1
ATOM 3723 N N . SER B 1 182 ? -66.861 -11.860 30.479 1.00 37.34 182 SER B N 1
ATOM 3724 C CA . SER B 1 182 ? -68.284 -11.545 30.553 1.00 36.36 182 SER B CA 1
ATOM 3725 C C . SER B 1 182 ? -68.538 -10.137 31.097 1.00 40.78 182 SER B C 1
ATOM 3726 O O . SER B 1 182 ? -69.542 -9.505 30.757 1.00 39.66 182 SER B O 1
ATOM 3729 N N . GLU B 1 183 ? -67.623 -9.643 31.925 1.00 36.49 183 GLU B N 1
ATOM 3730 C CA . GLU B 1 183 ? -67.765 -8.313 32.519 1.00 44.17 183 GLU B CA 1
ATOM 3731 C C . GLU B 1 183 ? -67.539 -7.194 31.488 1.00 46.23 183 GLU B C 1
ATOM 3732 O O . GLU B 1 183 ? -67.901 -6.046 31.727 1.00 42.63 183 GLU B O 1
ATOM 3738 N N . TRP B 1 184 ? -66.936 -7.531 30.348 1.00 42.64 184 TRP B N 1
ATOM 3739 C CA . TRP B 1 184 ? -66.674 -6.543 29.298 1.00 41.40 184 TRP B CA 1
ATOM 3740 C C . TRP B 1 184 ? -67.739 -6.588 28.228 1.00 41.53 184 TRP B C 1
ATOM 3741 O O . TRP B 1 184 ? -67.607 -5.941 27.194 1.00 44.68 184 TRP B O 1
ATOM 3752 N N . GLN B 1 185 ? -68.778 -7.378 28.460 1.00 43.87 185 GLN B N 1
ATOM 3753 C CA . GLN B 1 185 ? -69.822 -7.540 27.463 1.00 50.11 185 GLN B CA 1
ATOM 3754 C C . GLN B 1 185 ? -70.949 -6.536 27.652 1.00 62.52 185 GLN B C 1
ATOM 3755 O O . GLN B 1 185 ? -71.255 -6.115 28.772 1.00 59.90 185 GLN B O 1
ATOM 3761 N N . ASP B 1 186 ? -71.551 -6.160 26.531 1.00 64.89 186 ASP B N 1
ATOM 3762 C CA . ASP B 1 186 ? -72.612 -5.166 26.492 1.00 80.96 186 ASP B CA 1
ATOM 3763 C C . ASP B 1 186 ? -73.962 -5.884 26.453 1.00 87.66 186 ASP B C 1
ATOM 3764 O O . ASP B 1 186 ? -74.426 -6.291 25.387 1.00 89.41 186 ASP B O 1
ATOM 3769 N N . GLU B 1 187 ? -74.578 -6.049 27.621 1.00 94.25 187 GLU B N 1
ATOM 3770 C CA . GLU B 1 187 ? -75.836 -6.791 27.740 1.00 100.37 187 GLU B CA 1
ATOM 3771 C C . GLU B 1 187 ? -76.929 -6.233 26.833 1.00 98.68 187 GLU B C 1
ATOM 3772 O O . GLU B 1 187 ? -77.718 -6.985 26.258 1.00 97.14 187 GLU B O 1
ATOM 3778 N N . GLU B 1 188 ? -76.973 -4.909 26.725 1.00 97.29 188 GLU B N 1
ATOM 3779 C CA . GLU B 1 188 ? -77.966 -4.232 25.903 1.00 98.50 188 GLU B CA 1
ATOM 3780 C C . GLU B 1 188 ? -77.864 -4.644 24.437 1.00 97.51 188 GLU B C 1
ATOM 3781 O O . GLU B 1 188 ? -78.855 -4.599 23.703 1.00 97.33 188 GLU B O 1
ATOM 3787 N N . ASN B 1 189 ? -76.667 -5.047 24.014 1.00 94.18 189 ASN B N 1
ATOM 3788 C CA . ASN B 1 189 ? -76.401 -5.250 22.590 1.00 89.90 189 ASN B CA 1
ATOM 3789 C C . ASN B 1 189 ? -77.366 -6.205 21.893 1.00 86.67 189 ASN B C 1
ATOM 3790 O O . ASN B 1 189 ? -77.578 -7.347 22.316 1.00 85.62 189 ASN B O 1
ATOM 3795 N N . THR B 1 190 ? -77.945 -5.703 20.813 1.00 83.00 190 THR B N 1
ATOM 3796 C CA . THR B 1 190 ? -78.945 -6.423 20.053 1.00 80.05 190 THR B CA 1
ATOM 3797 C C . THR B 1 190 ? -78.331 -6.839 18.730 1.00 74.79 190 THR B C 1
ATOM 3798 O O . THR B 1 190 ? -78.975 -7.510 17.916 1.00 77.37 190 THR B O 1
ATOM 3802 N N . PHE B 1 191 ? -77.081 -6.430 18.519 1.00 71.24 191 PHE B N 1
ATOM 3803 C CA . PHE B 1 191 ? -76.365 -6.766 17.293 1.00 68.75 191 PHE B CA 1
ATOM 3804 C C . PHE B 1 191 ? -75.257 -7.762 17.575 1.00 57.40 191 PHE B C 1
ATOM 3805 O O . PHE B 1 191 ? -74.166 -7.615 17.039 1.00 62.94 191 PHE B O 1
ATOM 3813 N N . GLY B 1 192 ? -75.509 -8.762 18.413 1.00 55.96 192 GLY B N 1
ATOM 3814 C CA . GLY B 1 192 ? -74.502 -9.785 18.635 1.00 48.90 192 GLY B CA 1
ATOM 3815 C C . GLY B 1 192 ? -74.842 -10.859 19.651 1.00 49.33 192 GLY B C 1
ATOM 3816 O O . GLY B 1 192 ? -75.488 -10.592 20.661 1.00 53.80 192 GLY B O 1
ATOM 3817 N N . THR B 1 193 ? -74.382 -12.076 19.381 1.00 41.66 193 THR B N 1
ATOM 3818 C CA . THR B 1 193 ? -74.586 -13.206 20.283 1.00 42.82 193 THR B CA 1
ATOM 3819 C C . THR B 1 193 ? -73.275 -13.519 20.985 1.00 35.01 193 THR B C 1
ATOM 3820 O O . THR B 1 193 ? -72.262 -13.747 20.339 1.00 34.38 193 THR B O 1
ATOM 3824 N N . TYR B 1 194 ? -73.300 -13.498 22.311 1.00 34.22 194 TYR B N 1
ATOM 3825 C CA . TYR B 1 194 ? -72.122 -13.791 23.127 1.00 35.76 194 TYR B CA 1
ATOM 3826 C C . TYR B 1 194 ? -71.856 -15.295 23.161 1.00 36.38 194 TYR B C 1
ATOM 3827 O O . TYR B 1 194 ? -72.763 -16.078 23.418 1.00 40.15 194 TYR B O 1
ATOM 3836 N N . VAL B 1 195 ? -70.610 -15.687 22.908 1.00 32.75 195 VAL B N 1
ATOM 3837 C CA . VAL B 1 195 ? -70.210 -17.089 22.891 1.00 35.00 195 VAL B CA 1
ATOM 3838 C C . VAL B 1 195 ? -68.772 -17.164 23.379 1.00 35.32 195 VAL B C 1
ATOM 3839 O O . VAL B 1 195 ? -68.140 -16.129 23.579 1.00 33.54 195 VAL B O 1
ATOM 3843 N N . SER B 1 196 ? -68.256 -18.376 23.581 1.00 29.83 196 SER B N 1
ATOM 3844 C CA . SER B 1 196 ? -66.843 -18.547 23.893 1.00 28.55 196 SER B CA 1
ATOM 3845 C C . SER B 1 196 ? -65.992 -18.427 22.630 1.00 32.78 196 SER B C 1
ATOM 3846 O O . SER B 1 196 ? -66.437 -18.755 21.525 1.00 33.79 196 SER B O 1
ATOM 3849 N N . MET B 1 197 ? -64.759 -17.969 22.800 1.00 29.42 197 MET B N 1
ATOM 3850 C CA . MET B 1 197 ? -63.811 -17.921 21.698 1.00 31.14 197 MET B CA 1
ATOM 3851 C C . MET B 1 197 ? -63.636 -19.309 21.048 1.00 34.27 197 MET B C 1
ATOM 3852 O O . MET B 1 197 ? -63.531 -19.428 19.826 1.00 32.28 197 MET B O 1
ATOM 3857 N N . ASP B 1 198 ? -63.607 -20.349 21.874 1.00 28.41 198 ASP B N 1
ATOM 3858 C CA . ASP B 1 198 ? -63.422 -21.722 21.399 1.00 32.32 198 ASP B CA 1
ATOM 3859 C C . ASP B 1 198 ? -64.552 -22.177 20.484 1.00 30.38 198 ASP B C 1
ATOM 3860 O O . ASP B 1 198 ? -64.336 -22.978 19.577 1.00 32.67 198 ASP B O 1
ATOM 3865 N N . GLU B 1 199 ? -65.753 -21.669 20.731 1.00 29.67 199 GLU B N 1
ATOM 3866 C CA . GLU B 1 199 ? -66.875 -21.884 19.826 1.00 32.55 199 GLU B CA 1
ATOM 3867 C C . GLU B 1 199 ? -66.766 -20.984 18.597 1.00 36.58 199 GLU B C 1
ATOM 3868 O O . GLU B 1 199 ? -66.951 -21.439 17.457 1.00 31.62 199 GLU B O 1
ATOM 3874 N N . ALA B 1 200 ? -66.457 -19.708 18.828 1.00 30.83 200 ALA B N 1
ATOM 3875 C CA . ALA B 1 200 ? -66.464 -18.732 17.743 1.00 33.45 200 ALA B CA 1
ATOM 3876 C C . ALA B 1 200 ? -65.462 -19.066 16.647 1.00 32.18 200 ALA B C 1
ATOM 3877 O O . ALA B 1 200 ? -65.724 -18.806 15.478 1.00 34.30 200 ALA B O 1
ATOM 3879 N N . VAL B 1 201 ? -64.308 -19.625 17.015 1.00 32.68 201 VAL B N 1
ATOM 3880 C CA . VAL B 1 201 ? -63.282 -19.857 16.015 1.00 34.34 201 VAL B CA 1
ATOM 3881 C C . VAL B 1 201 ? -63.746 -20.878 14.994 1.00 35.34 201 VAL B C 1
ATOM 3882 O O . VAL B 1 201 ? -63.279 -20.874 13.863 1.00 32.57 201 VAL B O 1
ATOM 3886 N N . GLU B 1 202 ? -64.669 -21.752 15.381 1.00 33.21 202 GLU B N 1
ATOM 3887 C CA . GLU B 1 202 ? -65.097 -22.800 14.455 1.00 39.01 202 GLU B CA 1
ATOM 3888 C C . GLU B 1 202 ? -66.285 -22.378 13.599 1.00 35.32 202 GLU B C 1
ATOM 3889 O O . GLU B 1 202 ? -66.483 -22.900 12.503 1.00 37.35 202 GLU B O 1
ATOM 3895 N N . SER B 1 203 ? -67.082 -21.442 14.097 1.00 31.78 203 SER B N 1
ATOM 3896 C CA . SER B 1 203 ? -68.279 -21.038 13.363 1.00 37.12 203 SER B CA 1
ATOM 3897 C C . SER B 1 203 ? -68.114 -19.729 12.564 1.00 39.08 203 SER B C 1
ATOM 3898 O O . SER B 1 203 ? -68.975 -19.395 11.754 1.00 35.39 203 SER B O 1
ATOM 3901 N N . SER B 1 204 ? -67.005 -19.012 12.761 1.00 33.43 204 SER B N 1
ATOM 3902 C CA . SER B 1 204 ? -66.817 -17.686 12.134 1.00 33.15 204 SER B CA 1
ATOM 3903 C C . SER B 1 204 ? -66.209 -17.725 10.732 1.00 32.88 204 SER B C 1
ATOM 3904 O O . SER B 1 204 ? -65.309 -18.510 10.462 1.00 34.17 204 SER B O 1
ATOM 3907 N N . ASP B 1 205 ? -66.694 -16.866 9.840 1.00 28.61 205 ASP B N 1
ATOM 3908 C CA . ASP B 1 205 ? -65.976 -16.606 8.583 1.00 31.75 205 ASP B CA 1
ATOM 3909 C C . ASP B 1 205 ? -64.896 -15.537 8.810 1.00 32.25 205 ASP B C 1
ATOM 3910 O O . ASP B 1 205 ? -63.897 -15.481 8.102 1.00 31.52 205 ASP B O 1
ATOM 3915 N N . VAL B 1 206 ? -65.118 -14.690 9.810 1.00 30.59 206 VAL B N 1
ATOM 3916 C CA . VAL B 1 206 ? -64.203 -13.599 10.128 1.00 29.61 206 VAL B CA 1
ATOM 3917 C C . VAL B 1 206 ? -64.041 -13.511 11.636 1.00 30.65 206 VAL B C 1
ATOM 3918 O O . VAL B 1 206 ? -65.026 -13.418 12.371 1.00 30.38 206 VAL B O 1
ATOM 3922 N N . VAL B 1 207 ? -62.796 -13.581 12.091 1.00 29.73 207 VAL B N 1
ATOM 3923 C CA . VAL B 1 207 ? -62.470 -13.416 13.498 1.00 29.74 207 VAL B CA 1
ATOM 3924 C C . VAL B 1 207 ? -61.816 -12.031 13.699 1.00 32.63 207 VAL B C 1
ATOM 3925 O O . VAL B 1 207 ? -60.679 -11.812 13.277 1.00 29.80 207 VAL B O 1
ATOM 3929 N N . MET B 1 208 ? -62.555 -11.094 14.296 1.00 28.30 208 MET B N 1
ATOM 3930 C CA . MET B 1 208 ? -62.062 -9.725 14.474 1.00 32.28 208 MET B CA 1
ATOM 3931 C C . MET B 1 208 ? -61.595 -9.511 15.900 1.00 31.80 208 MET B C 1
ATOM 3932 O O . MET B 1 208 ? -62.394 -9.547 16.833 1.00 31.40 208 MET B O 1
ATOM 3937 N N . LEU B 1 209 ? -60.300 -9.277 16.057 1.00 30.65 209 LEU B N 1
ATOM 3938 C CA . LEU B 1 209 ? -59.718 -9.099 17.377 1.00 31.57 209 LEU B CA 1
ATOM 3939 C C . LEU B 1 209 ? -59.599 -7.624 17.729 1.00 34.18 209 LEU B C 1
ATOM 3940 O O . LEU B 1 209 ? -59.319 -6.794 16.870 1.00 34.76 209 LEU B O 1
ATOM 3945 N N . LEU B 1 210 ? -59.831 -7.306 18.996 1.00 34.58 210 LEU B N 1
ATOM 3946 C CA . LEU B 1 210 ? -59.615 -5.960 19.499 1.00 32.59 210 LEU B CA 1
ATOM 3947 C C . LEU B 1 210 ? -58.301 -5.934 20.285 1.00 36.38 210 LEU B C 1
ATOM 3948 O O . LEU B 1 210 ? -57.887 -6.933 20.881 1.00 31.53 210 LEU B O 1
ATOM 3953 N N . ARG B 1 211 ? -57.634 -4.792 20.276 1.00 34.24 211 ARG B N 1
ATOM 3954 C CA . ARG B 1 211 ? -56.483 -4.596 21.141 1.00 34.63 211 ARG B CA 1
ATOM 3955 C C . ARG B 1 211 ? -56.945 -4.712 22.593 1.00 35.23 211 ARG B C 1
ATOM 3956 O O . ARG B 1 211 ? -57.977 -4.159 22.970 1.00 36.83 211 ARG B O 1
ATOM 3964 N N . ILE B 1 212 ? -56.200 -5.453 23.400 1.00 37.41 212 ILE B N 1
ATOM 3965 C CA . ILE B 1 212 ? -56.504 -5.529 24.821 1.00 44.83 212 ILE B CA 1
ATOM 3966 C C . ILE B 1 212 ? -55.632 -4.489 25.517 1.00 52.46 212 ILE B C 1
ATOM 3967 O O . ILE B 1 212 ? -54.400 -4.580 25.490 1.00 47.54 212 ILE B O 1
ATOM 3972 N N . GLN B 1 213 ? -56.270 -3.485 26.106 1.00 50.70 213 GLN B N 1
ATOM 3973 C CA . GLN B 1 213 ? -55.536 -2.352 26.659 1.00 70.86 213 GLN B CA 1
ATOM 3974 C C . GLN B 1 213 ? -54.935 -2.695 28.007 1.00 79.68 213 GLN B C 1
ATOM 3975 O O . GLN B 1 213 ? -55.671 -2.936 28.967 1.00 82.20 213 GLN B O 1
ATOM 3981 N N . ASN B 1 214 ? -53.604 -2.721 28.081 1.00 85.78 214 ASN B N 1
ATOM 3982 C CA . ASN B 1 214 ? -52.922 -2.738 29.377 1.00 89.22 214 ASN B CA 1
ATOM 3983 C C . ASN B 1 214 ? -53.345 -1.464 30.078 1.00 91.11 214 ASN B C 1
ATOM 3984 O O . ASN B 1 214 ? -53.506 -1.413 31.303 1.00 94.46 214 ASN B O 1
ATOM 3989 N N . GLU B 1 215 ? -53.530 -0.439 29.251 1.00 95.02 215 GLU B N 1
ATOM 3990 C CA . GLU B 1 215 ? -54.143 0.816 29.644 1.00 97.13 215 GLU B CA 1
ATOM 3991 C C . GLU B 1 215 ? -55.502 0.535 30.287 1.00 98.90 215 GLU B C 1
ATOM 3992 O O . GLU B 1 215 ? -55.849 -0.619 30.557 1.00 97.79 215 GLU B O 1
ATOM 3998 N N . ARG B 1 216 ? -56.272 1.590 30.529 1.00 106.52 216 ARG B N 1
ATOM 3999 C CA . ARG B 1 216 ? -57.585 1.439 31.141 1.00 108.61 216 ARG B CA 1
ATOM 4000 C C . ARG B 1 216 ? -57.484 0.507 32.342 1.00 109.56 216 ARG B C 1
ATOM 4001 O O . ARG B 1 216 ? -56.901 0.861 33.371 1.00 106.89 216 ARG B O 1
ATOM 4009 N N . HIS B 1 217 ? -58.041 -0.692 32.190 1.00 106.62 217 HIS B N 1
ATOM 4010 C CA . HIS B 1 217 ? -58.023 -1.700 33.245 1.00 104.82 217 HIS B CA 1
ATOM 4011 C C . HIS B 1 217 ? -58.270 -1.114 34.640 1.00 108.81 217 HIS B C 1
ATOM 4012 O O . HIS B 1 217 ? -57.609 -1.509 35.605 1.00 108.81 217 HIS B O 1
ATOM 4019 N N . GLN B 1 218 ? -59.209 -0.170 34.739 1.00 109.11 218 GLN B N 1
ATOM 4020 C CA . GLN B 1 218 ? -59.664 0.312 36.041 1.00 100.14 218 GLN B CA 1
ATOM 4021 C C . GLN B 1 218 ? -59.917 -0.941 36.869 1.00 102.71 218 GLN B C 1
ATOM 4022 O O . GLN B 1 218 ? -59.139 -1.273 37.770 1.00 102.64 218 GLN B O 1
ATOM 4028 N N . SER B 1 219 ? -60.999 -1.645 36.541 1.00 104.54 219 SER B N 1
ATOM 4029 C CA . SER B 1 219 ? -61.201 -3.013 37.008 1.00 100.89 219 SER B CA 1
ATOM 4030 C C . SER B 1 219 ? -60.472 -3.955 36.046 1.00 103.20 219 SER B C 1
ATOM 4031 O O . SER B 1 219 ? -60.918 -4.187 34.917 1.00 101.74 219 SER B O 1
ATOM 4034 N N . ALA B 1 220 ? -59.344 -4.488 36.501 1.00 101.57 220 ALA B N 1
ATOM 4035 C CA . ALA B 1 220 ? -58.409 -5.167 35.614 1.00 95.42 220 ALA B CA 1
ATOM 4036 C C . ALA B 1 220 ? -58.699 -6.645 35.365 1.00 94.79 220 ALA B C 1
ATOM 4037 O O . ALA B 1 220 ? -58.964 -7.421 36.289 1.00 94.86 220 ALA B O 1
ATOM 4039 N N . VAL B 1 221 ? -58.658 -7.011 34.090 1.00 87.51 221 VAL B N 1
ATOM 4040 C CA . VAL B 1 221 ? -58.506 -8.396 33.682 1.00 69.69 221 VAL B CA 1
ATOM 4041 C C . VAL B 1 221 ? -57.009 -8.579 33.425 1.00 69.25 221 VAL B C 1
ATOM 4042 O O . VAL B 1 221 ? -56.377 -7.714 32.819 1.00 72.29 221 VAL B O 1
ATOM 4046 N N . SER B 1 222 ? -56.430 -9.681 33.896 1.00 58.62 222 SER B N 1
ATOM 4047 C CA . SER B 1 222 ? -54.989 -9.889 33.753 1.00 59.74 222 SER B CA 1
ATOM 4048 C C . SER B 1 222 ? -54.554 -10.090 32.303 1.00 60.20 222 SER B C 1
ATOM 4049 O O . SER B 1 222 ? -55.140 -10.890 31.574 1.00 52.65 222 SER B O 1
ATOM 4052 N N . GLN B 1 223 ? -53.511 -9.374 31.898 1.00 55.63 223 GLN B N 1
ATOM 4053 C CA . GLN B 1 223 ? -52.984 -9.498 30.545 1.00 51.05 223 GLN B CA 1
ATOM 4054 C C . GLN B 1 223 ? -52.116 -10.737 30.390 1.00 50.77 223 GLN B C 1
ATOM 4055 O O . GLN B 1 223 ? -52.044 -11.318 29.307 1.00 47.78 223 GLN B O 1
ATOM 4061 N N . GLU B 1 224 ? -51.451 -11.144 31.464 1.00 48.87 224 GLU B N 1
ATOM 4062 C CA . GLU B 1 224 ? -50.500 -12.253 31.361 1.00 54.53 224 GLU B CA 1
ATOM 4063 C C . GLU B 1 224 ? -51.140 -13.593 30.952 1.00 53.17 224 GLU B C 1
ATOM 4064 O O . GLU B 1 224 ? -50.581 -14.341 30.136 1.00 54.23 224 GLU B O 1
ATOM 4070 N N . GLY B 1 225 ? -52.301 -13.906 31.517 1.00 46.26 225 GLY B N 1
ATOM 4071 C CA . GLY B 1 225 ? -52.963 -15.150 31.152 1.00 46.25 225 GLY B CA 1
ATOM 4072 C C . GLY B 1 225 ? -54.067 -14.967 30.124 1.00 38.66 225 GLY B C 1
ATOM 4073 O O . GLY B 1 225 ? -54.827 -15.900 29.850 1.00 36.51 225 GLY B O 1
ATOM 4074 N N . TYR B 1 226 ? -54.162 -13.772 29.553 1.00 35.95 226 TYR B N 1
ATOM 4075 C CA . TYR B 1 226 ? -55.284 -13.441 28.675 1.00 32.73 226 TYR B CA 1
ATOM 4076 C C . TYR B 1 226 ? -55.317 -14.293 27.410 1.00 33.65 226 TYR B C 1
ATOM 4077 O O . TYR B 1 226 ? -56.380 -14.781 27.026 1.00 33.98 226 TYR B O 1
ATOM 4086 N N . LEU B 1 227 ? -54.166 -14.484 26.765 1.00 29.48 227 LEU B N 1
ATOM 4087 C CA . LEU B 1 227 ? -54.131 -15.211 25.496 1.00 33.22 227 LEU B CA 1
ATOM 4088 C C . LEU B 1 227 ? -54.712 -16.629 25.646 1.00 35.35 227 LEU B C 1
ATOM 4089 O O . LEU B 1 227 ? -55.624 -17.039 24.917 1.00 32.64 227 LEU B O 1
ATOM 4094 N N . ASN B 1 228 ? -54.172 -17.374 26.600 1.00 32.48 228 ASN B N 1
ATOM 4095 C CA . ASN B 1 228 ? -54.642 -18.722 26.875 1.00 33.53 228 ASN B CA 1
ATOM 4096 C C . ASN B 1 228 ? -56.121 -18.750 27.260 1.00 34.16 228 ASN B C 1
ATOM 4097 O O . ASN B 1 228 ? -56.884 -19.573 26.777 1.00 34.11 228 ASN B O 1
ATOM 4102 N N . LYS B 1 229 ? -56.524 -17.832 28.121 1.00 32.63 229 LYS B N 1
ATOM 4103 C CA . LYS B 1 229 ? -57.864 -17.853 28.663 1.00 35.29 229 LYS B CA 1
ATOM 4104 C C . LYS B 1 229 ? -58.915 -17.422 27.630 1.00 35.48 229 LYS B C 1
ATOM 4105 O O . LYS B 1 229 ? -59.958 -18.052 27.504 1.00 33.84 229 LYS B O 1
ATOM 4111 N N . TYR B 1 230 ? -58.630 -16.350 26.892 1.00 34.16 230 TYR B N 1
ATOM 4112 C CA . TYR B 1 230 ? -59.639 -15.691 26.075 1.00 32.13 230 TYR B CA 1
ATOM 4113 C C . TYR B 1 230 ? -59.236 -15.441 24.622 1.00 33.65 230 TYR B C 1
ATOM 4114 O O . TYR B 1 230 ? -60.094 -15.204 23.774 1.00 32.07 230 TYR B O 1
ATOM 4123 N N . GLY B 1 231 ? -57.938 -15.447 24.351 1.00 30.29 231 GLY B N 1
ATOM 4124 C CA . GLY B 1 231 ? -57.418 -14.879 23.121 1.00 28.73 231 GLY B CA 1
ATOM 4125 C C . GLY B 1 231 ? -57.248 -15.872 21.993 1.00 34.83 231 GLY B C 1
ATOM 4126 O O . GLY B 1 231 ? -57.513 -17.074 22.146 1.00 31.76 231 GLY B O 1
ATOM 4127 N N . LEU B 1 232 ? -56.790 -15.378 20.845 1.00 33.13 232 LEU B N 1
ATOM 4128 C CA . LEU B 1 232 ? -56.572 -16.264 19.712 1.00 33.06 232 LEU B CA 1
ATOM 4129 C C . LEU B 1 232 ? -55.225 -16.971 19.816 1.00 32.50 232 LEU B C 1
ATOM 4130 O O . LEU B 1 232 ? -54.206 -16.457 19.359 1.00 31.51 232 LEU B O 1
ATOM 4135 N N . THR B 1 233 ? -55.234 -18.163 20.418 1.00 31.78 233 THR B N 1
ATOM 4136 C CA . THR B 1 233 ? -54.036 -18.978 20.547 1.00 32.49 233 THR B CA 1
ATOM 4137 C C . THR B 1 233 ? -53.782 -19.714 19.232 1.00 32.38 233 THR B C 1
ATOM 4138 O O . THR B 1 233 ? -54.651 -19.771 18.370 1.00 32.83 233 THR B O 1
ATOM 4142 N N . VAL B 1 234 ? -52.603 -20.304 19.094 1.00 29.58 234 VAL B N 1
ATOM 4143 C CA . VAL B 1 234 ? -52.312 -21.139 17.931 1.00 35.38 234 VAL B CA 1
ATOM 4144 C C . VAL B 1 234 ? -53.300 -22.306 17.818 1.00 36.25 234 VAL B C 1
ATOM 4145 O O . VAL B 1 234 ? -53.834 -22.592 16.734 1.00 36.42 234 VAL B O 1
ATOM 4149 N N . GLU B 1 235 ? -53.580 -22.958 18.940 1.00 35.32 235 GLU B N 1
ATOM 4150 C CA . GLU B 1 235 ? -54.505 -24.099 18.930 1.00 34.13 235 GLU B CA 1
ATOM 4151 C C . GLU B 1 235 ? -55.917 -23.678 18.494 1.00 37.00 235 GLU B C 1
ATOM 4152 O O . GLU B 1 235 ? -56.604 -24.406 17.769 1.00 38.39 235 GLU B O 1
ATOM 4158 N N . ARG B 1 236 ? -56.346 -22.490 18.904 1.00 32.14 236 ARG B N 1
ATOM 4159 C CA . ARG B 1 236 ? -57.650 -21.990 18.490 1.00 31.04 236 ARG B CA 1
ATOM 4160 C C . ARG B 1 236 ? -57.651 -21.625 17.017 1.00 33.68 236 ARG B C 1
ATOM 4161 O O . ARG B 1 236 ? -58.596 -21.939 16.302 1.00 32.74 236 ARG B O 1
ATOM 4169 N N . ALA B 1 237 ? -56.599 -20.945 16.563 1.00 34.26 237 ALA B N 1
ATOM 4170 C CA . ALA B 1 237 ? -56.524 -20.543 15.160 1.00 35.08 237 ALA B CA 1
ATOM 4171 C C . ALA B 1 237 ? -56.539 -21.773 14.255 1.00 35.87 237 ALA B C 1
ATOM 4172 O O . ALA B 1 237 ? -57.078 -21.747 13.140 1.00 32.92 237 ALA B O 1
ATOM 4174 N N . GLU B 1 238 ? -55.938 -22.855 14.735 1.00 34.43 238 GLU B N 1
ATOM 4175 C CA . GLU B 1 238 ? -55.857 -24.074 13.935 1.00 39.04 238 GLU B CA 1
ATOM 4176 C C . GLU B 1 238 ? -57.208 -24.759 13.760 1.00 36.65 238 GLU B C 1
ATOM 4177 O O . GLU B 1 238 ? -57.359 -25.625 12.913 1.00 38.52 238 GLU B O 1
ATOM 4183 N N . ARG B 1 239 ? -58.196 -24.334 14.539 1.00 34.00 239 ARG B N 1
ATOM 4184 C CA . ARG B 1 239 ? -59.551 -24.839 14.396 1.00 33.66 239 ARG B CA 1
ATOM 4185 C C . ARG B 1 239 ? -60.462 -23.933 13.575 1.00 37.64 239 ARG B C 1
ATOM 4186 O O . ARG B 1 239 ? -61.631 -24.247 13.383 1.00 32.65 239 ARG B O 1
ATOM 4194 N N . MET B 1 240 ? -59.938 -22.802 13.102 1.00 36.87 240 MET B N 1
ATOM 4195 C CA . MET B 1 240 ? -60.714 -21.950 12.206 1.00 34.80 240 MET B CA 1
ATOM 4196 C C . MET B 1 240 ? -61.001 -22.697 10.907 1.00 34.87 240 MET B C 1
ATOM 4197 O O . MET B 1 240 ? -60.233 -23.559 10.500 1.00 34.61 240 MET B O 1
ATOM 4202 N N . LYS B 1 241 ? -62.104 -22.347 10.256 1.00 36.44 241 LYS B N 1
ATOM 4203 C CA . LYS B 1 241 ? -62.429 -22.909 8.953 1.00 40.41 241 LYS B CA 1
ATOM 4204 C C . LYS B 1 241 ? -61.396 -22.503 7.913 1.00 39.54 241 LYS B C 1
ATOM 4205 O O . LYS B 1 241 ? -60.667 -21.526 8.087 1.00 34.67 241 LYS B O 1
ATOM 4211 N N . ARG B 1 242 ? -61.344 -23.255 6.824 1.00 32.47 242 ARG B N 1
ATOM 4212 C CA . ARG B 1 242 ? -60.259 -23.117 5.868 1.00 35.03 242 ARG B CA 1
ATOM 4213 C C . ARG B 1 242 ? -60.218 -21.783 5.147 1.00 29.60 242 ARG B C 1
ATOM 4214 O O . ARG B 1 242 ? -59.152 -21.317 4.782 1.00 34.27 242 ARG B O 1
ATOM 4222 N N . HIS B 1 243 ? -61.381 -21.175 4.959 1.00 30.99 243 HIS B N 1
ATOM 4223 C CA A HIS B 1 243 ? -61.382 -19.887 4.265 0.48 35.92 243 HIS B CA 1
ATOM 4224 C CA B HIS B 1 243 ? -61.576 -19.916 4.250 0.52 36.01 243 HIS B CA 1
ATOM 4225 C C . HIS B 1 243 ? -61.668 -18.709 5.193 1.00 35.58 243 HIS B C 1
ATOM 4226 O O . HIS B 1 243 ? -61.870 -17.583 4.733 1.00 34.44 243 HIS B O 1
ATOM 4239 N N . ALA B 1 244 ? -61.624 -18.949 6.504 1.00 29.94 244 ALA B N 1
ATOM 4240 C CA . ALA B 1 244 ? -61.859 -17.863 7.466 1.00 32.90 244 ALA B CA 1
ATOM 4241 C C . ALA B 1 244 ? -60.645 -16.961 7.623 1.00 34.43 244 ALA B C 1
ATOM 4242 O O . ALA B 1 244 ? -59.525 -17.372 7.332 1.00 32.92 244 ALA B O 1
ATOM 4244 N N . ILE B 1 245 ? -60.867 -15.731 8.088 1.00 32.73 245 ILE B N 1
ATOM 4245 C CA . ILE B 1 245 ? -59.770 -14.769 8.210 1.00 31.99 245 ILE B CA 1
ATOM 4246 C C . ILE B 1 245 ? -59.682 -14.104 9.585 1.00 31.32 245 ILE B C 1
ATOM 4247 O O . ILE B 1 245 ? -60.666 -14.023 10.327 1.00 29.58 245 ILE B O 1
ATOM 4252 N N . ILE B 1 246 ? -58.488 -13.620 9.907 1.00 29.59 246 ILE B N 1
ATOM 4253 C CA . ILE B 1 246 ? -58.252 -12.921 11.160 1.00 29.22 246 ILE B CA 1
ATOM 4254 C C . ILE B 1 246 ? -58.043 -11.447 10.848 1.00 31.80 246 ILE B C 1
ATOM 4255 O O . ILE B 1 246 ? -57.266 -11.097 9.958 1.00 28.97 246 ILE B O 1
ATOM 4260 N N . MET B 1 247 ? -58.730 -10.593 11.596 1.00 29.74 247 MET B N 1
ATOM 4261 C CA . MET B 1 247 ? -58.609 -9.146 11.443 1.00 30.26 247 MET B CA 1
ATOM 4262 C C . MET B 1 247 ? -58.270 -8.488 12.785 1.00 33.37 247 MET B C 1
ATOM 4263 O O . MET B 1 247 ? -58.557 -9.045 13.860 1.00 32.33 247 MET B O 1
ATOM 4268 N N . HIS B 1 248 ? -57.659 -7.312 12.715 1.00 29.39 248 HIS B N 1
ATOM 4269 C CA . HIS B 1 248 ? -57.264 -6.544 13.899 1.00 28.78 248 HIS B CA 1
ATOM 4270 C C . HIS B 1 248 ? -56.988 -5.113 13.408 1.00 33.74 248 HIS B C 1
ATOM 4271 O O . HIS B 1 248 ? -56.259 -4.930 12.435 1.00 32.80 248 HIS B O 1
ATOM 4278 N N . PRO B 1 249 ? -57.575 -4.094 14.058 1.00 34.57 249 PRO B N 1
ATOM 4279 C CA . PRO B 1 249 ? -57.340 -2.712 13.582 1.00 36.23 249 PRO B CA 1
ATOM 4280 C C . PRO B 1 249 ? -55.915 -2.199 13.811 1.00 35.57 249 PRO B C 1
ATOM 4281 O O . PRO B 1 249 ? -55.518 -1.225 13.166 1.00 37.17 249 PRO B O 1
ATOM 4285 N N . ALA B 1 250 ? -55.165 -2.853 14.699 1.00 32.24 250 ALA B N 1
ATOM 4286 C CA . ALA B 1 250 ? -53.836 -2.402 15.100 1.00 37.03 250 ALA B CA 1
ATOM 4287 C C . ALA B 1 250 ? -53.910 -1.101 15.926 1.00 38.51 250 ALA B C 1
ATOM 4288 O O . ALA B 1 250 ? -54.880 -0.356 15.826 1.00 37.57 250 ALA B O 1
ATOM 4290 N N . PRO B 1 251 ? -52.890 -0.835 16.757 1.00 37.15 251 PRO B N 1
ATOM 4291 C CA . PRO B 1 251 ? -51.700 -1.672 16.930 1.00 37.46 251 PRO B CA 1
ATOM 4292 C C . PRO B 1 251 ? -52.010 -2.948 17.695 1.00 40.37 251 PRO B C 1
ATOM 4293 O O . PRO B 1 251 ? -52.920 -2.984 18.516 1.00 37.21 251 PRO B O 1
ATOM 4297 N N . VAL B 1 252 ? -51.228 -3.982 17.421 1.00 36.14 252 VAL B N 1
ATOM 4298 C CA . VAL B 1 252 ? -51.427 -5.281 18.013 1.00 38.45 252 VAL B CA 1
ATOM 4299 C C . VAL B 1 252 ? -50.618 -5.441 19.293 1.00 43.01 252 VAL B C 1
ATOM 4300 O O . VAL B 1 252 ? -49.420 -5.153 19.340 1.00 40.64 252 VAL B O 1
ATOM 4304 N N . ASN B 1 253 ? -51.291 -5.896 20.336 1.00 37.05 253 ASN B N 1
ATOM 4305 C CA . ASN B 1 253 ? -50.630 -6.245 21.574 1.00 39.60 253 ASN B CA 1
ATOM 4306 C C . ASN B 1 253 ? -50.248 -7.724 21.505 1.00 38.91 253 ASN B C 1
ATOM 4307 O O . ASN B 1 253 ? -50.978 -8.599 21.982 1.00 39.50 253 ASN B O 1
ATOM 4312 N N . ARG B 1 254 ? -49.113 -8.005 20.873 1.00 38.15 254 ARG B N 1
ATOM 4313 C CA . ARG B 1 254 ? -48.710 -9.382 20.603 1.00 41.49 254 ARG B CA 1
ATOM 4314 C C . ARG B 1 254 ? -48.549 -10.196 21.889 1.00 42.49 254 ARG B C 1
ATOM 4315 O O . ARG B 1 254 ? -47.923 -9.746 22.848 1.00 38.95 254 ARG B O 1
ATOM 4323 N N . GLY B 1 255 ? -49.127 -11.393 21.909 1.00 39.06 255 GLY B N 1
ATOM 4324 C CA . GLY B 1 255 ? -49.035 -12.251 23.079 1.00 36.29 255 GLY B CA 1
ATOM 4325 C C . GLY B 1 255 ? -50.184 -12.017 24.035 1.00 36.19 255 GLY B C 1
ATOM 4326 O O . GLY B 1 255 ? -50.275 -12.657 25.088 1.00 36.95 255 GLY B O 1
ATOM 4327 N N . VAL B 1 256 ? -51.073 -11.096 23.673 1.00 33.65 256 VAL B N 1
ATOM 4328 C CA . VAL B 1 256 ? -52.245 -10.838 24.498 1.00 35.18 256 VAL B CA 1
ATOM 4329 C C . VAL B 1 256 ? -53.544 -11.243 23.782 1.00 36.08 256 VAL B C 1
ATOM 4330 O O . VAL B 1 256 ? -54.081 -12.314 24.055 1.00 35.21 256 VAL B O 1
ATOM 4334 N N . GLU B 1 257 ? -54.052 -10.432 22.859 1.00 36.21 257 GLU B N 1
ATOM 4335 C CA . GLU B 1 257 ? -55.265 -10.853 22.149 1.00 32.69 257 GLU B CA 1
ATOM 4336 C C . GLU B 1 257 ? -54.980 -11.962 21.143 1.00 29.53 257 GLU B C 1
ATOM 4337 O O . GLU B 1 257 ? -55.895 -12.659 20.697 1.00 33.15 257 GLU B O 1
ATOM 4343 N N . ILE B 1 258 ? -53.714 -12.124 20.783 1.00 29.63 258 ILE B N 1
ATOM 4344 C CA . ILE B 1 258 ? -53.358 -13.045 19.712 1.00 30.53 258 ILE B CA 1
ATOM 4345 C C . ILE B 1 258 ? -51.955 -13.586 19.914 1.00 32.22 258 ILE B C 1
ATOM 4346 O O . ILE B 1 258 ? -51.080 -12.886 20.420 1.00 36.80 258 ILE B O 1
ATOM 4351 N N . ASP B 1 259 ? -51.729 -14.833 19.526 1.00 31.82 259 ASP B N 1
ATOM 4352 C CA . ASP B 1 259 ? -50.375 -15.358 19.547 1.00 36.23 259 ASP B CA 1
ATOM 4353 C C . ASP B 1 259 ? -49.499 -14.575 18.577 1.00 38.53 259 ASP B C 1
ATOM 4354 O O . ASP B 1 259 ? -49.913 -14.251 17.468 1.00 36.62 259 ASP B O 1
ATOM 4359 N N . ASP B 1 260 ? -48.271 -14.307 18.998 1.00 37.40 260 ASP B N 1
ATOM 4360 C CA . ASP B 1 260 ? -47.326 -13.538 18.204 1.00 38.62 260 ASP B CA 1
ATOM 4361 C C . ASP B 1 260 ? -47.115 -14.106 16.788 1.00 44.09 260 ASP B C 1
ATOM 4362 O O . ASP B 1 260 ? -46.951 -13.349 15.825 1.00 40.17 260 ASP B O 1
ATOM 4367 N N . SER B 1 261 ? -47.129 -15.432 16.663 1.00 36.91 261 SER B N 1
ATOM 4368 C CA . SER B 1 261 ? -46.858 -16.089 15.386 1.00 38.58 261 SER B CA 1
ATOM 4369 C C . SER B 1 261 ? -48.020 -16.013 14.398 1.00 36.96 261 SER B C 1
ATOM 4370 O O . SER B 1 261 ? -47.876 -16.399 13.239 1.00 37.49 261 SER B O 1
ATOM 4373 N N . LEU B 1 262 ? -49.173 -15.539 14.853 1.00 35.53 262 LEU B N 1
ATOM 4374 C CA . LEU B 1 262 ? -50.354 -15.513 14.001 1.00 36.44 262 LEU B CA 1
ATOM 4375 C C . LEU B 1 262 ? -50.565 -14.168 13.265 1.00 35.81 262 LEU B C 1
ATOM 4376 O O . LEU B 1 262 ? -51.317 -14.104 12.284 1.00 36.66 262 LEU B O 1
ATOM 4381 N N . VAL B 1 263 ? -49.917 -13.110 13.731 1.00 34.70 263 VAL B N 1
ATOM 4382 C CA . VAL B 1 263 ? -50.115 -11.775 13.140 1.00 31.48 263 VAL B CA 1
ATOM 4383 C C . VAL B 1 263 ? -49.904 -11.779 11.623 1.00 31.58 263 VAL B C 1
ATOM 4384 O O . VAL B 1 263 ? -50.690 -11.186 10.884 1.00 29.60 263 VAL B O 1
ATOM 4388 N N . GLU B 1 264 ? -48.870 -12.482 11.163 1.00 33.34 264 GLU B N 1
ATOM 4389 C CA . GLU B 1 264 ? -48.624 -12.651 9.728 1.00 33.44 264 GLU B CA 1
ATOM 4390 C C . GLU B 1 264 ? -48.773 -14.098 9.231 1.00 37.78 264 GLU B C 1
ATOM 4391 O O . GLU B 1 264 ? -48.028 -14.558 8.371 1.00 46.93 264 GLU B O 1
ATOM 4397 N N . SER B 1 265 ? -49.760 -14.806 9.756 1.00 40.32 265 SER B N 1
ATOM 4398 C CA . SER B 1 265 ? -50.013 -16.162 9.315 1.00 40.70 265 SER B CA 1
ATOM 4399 C C . SER B 1 265 ? -50.920 -16.131 8.090 1.00 40.37 265 SER B C 1
ATOM 4400 O O . SER B 1 265 ? -51.429 -15.076 7.703 1.00 36.08 265 SER B O 1
ATOM 4403 N N . GLU B 1 266 ? -51.122 -17.303 7.502 1.00 35.87 266 GLU B N 1
ATOM 4404 C CA . GLU B 1 266 ? -51.908 -17.484 6.282 1.00 42.85 266 GLU B CA 1
ATOM 4405 C C . GLU B 1 266 ? -53.322 -16.875 6.306 1.00 33.76 266 GLU B C 1
ATOM 4406 O O . GLU B 1 266 ? -53.752 -16.301 5.324 1.00 33.33 266 GLU B O 1
ATOM 4412 N N . LYS B 1 267 ? -54.044 -17.023 7.416 1.00 34.05 267 LYS B N 1
ATOM 4413 C CA . LYS B 1 267 ? -55.419 -16.522 7.523 1.00 34.22 267 LYS B CA 1
ATOM 4414 C C . LYS B 1 267 ? -55.496 -15.047 7.977 1.00 32.66 267 LYS B C 1
ATOM 4415 O O . LYS B 1 267 ? -56.562 -14.447 7.978 1.00 30.37 267 LYS B O 1
ATOM 4421 N N . SER B 1 268 ? -54.367 -14.478 8.365 1.00 30.44 268 SER B N 1
ATOM 4422 C CA . SER B 1 268 ? -54.340 -13.080 8.811 1.00 32.88 268 SER B CA 1
ATOM 4423 C C . SER B 1 268 ? -54.486 -12.103 7.646 1.00 32.26 268 SER B C 1
ATOM 4424 O O . SER B 1 268 ? -53.800 -12.230 6.625 1.00 31.29 268 SER B O 1
ATOM 4427 N N . ARG B 1 269 ? -55.376 -11.127 7.809 1.00 32.14 269 ARG B N 1
ATOM 4428 C CA . ARG B 1 269 ? -55.507 -10.016 6.862 1.00 31.40 269 ARG B CA 1
ATOM 4429 C C . ARG B 1 269 ? -55.168 -8.674 7.528 1.00 31.30 269 ARG B C 1
ATOM 4430 O O . ARG B 1 269 ? -55.505 -7.621 7.017 1.00 31.00 269 ARG B O 1
ATOM 4438 N N . ILE B 1 270 ? -54.489 -8.728 8.663 1.00 31.20 270 ILE B N 1
ATOM 4439 C CA . ILE B 1 270 ? -54.155 -7.534 9.435 1.00 33.22 270 ILE B CA 1
ATOM 4440 C C . ILE B 1 270 ? -53.403 -6.479 8.634 1.00 30.25 270 ILE B C 1
ATOM 4441 O O . ILE B 1 270 ? -53.804 -5.318 8.621 1.00 28.80 270 ILE B O 1
ATOM 4446 N N . PHE B 1 271 ? -52.338 -6.862 7.942 1.00 33.09 271 PHE B N 1
ATOM 4447 C CA . PHE B 1 271 ? -51.628 -5.873 7.126 1.00 35.15 271 PHE B CA 1
ATOM 4448 C C . PHE B 1 271 ? -52.340 -5.536 5.824 1.00 33.77 271 PHE B C 1
ATOM 4449 O O . PHE B 1 271 ? -52.210 -4.426 5.312 1.00 33.44 271 PHE B O 1
ATOM 4457 N N . LYS B 1 272 ? -53.125 -6.475 5.302 1.00 30.86 272 LYS B N 1
ATOM 4458 C CA . LYS B 1 272 ? -53.963 -6.160 4.150 1.00 29.10 272 LYS B CA 1
ATOM 4459 C C . LYS B 1 272 ? -54.977 -5.051 4.478 1.00 30.19 272 LYS B C 1
ATOM 4460 O O . LYS B 1 272 ? -55.245 -4.189 3.645 1.00 30.44 272 LYS B O 1
ATOM 4466 N N . GLN B 1 273 ? -55.539 -5.080 5.683 1.00 29.86 273 GLN B N 1
ATOM 4467 C CA . GLN B 1 273 ? -56.439 -4.012 6.132 1.00 30.32 273 GLN B CA 1
ATOM 4468 C C . GLN B 1 273 ? -55.768 -2.644 5.969 1.00 28.53 273 GLN B C 1
ATOM 4469 O O . GLN B 1 273 ? -56.377 -1.700 5.500 1.00 28.34 273 GLN B O 1
ATOM 4475 N N . MET B 1 274 ? -54.498 -2.557 6.352 1.00 31.22 274 MET B N 1
ATOM 4476 C CA . MET B 1 274 ? -53.793 -1.287 6.318 1.00 35.37 274 MET B CA 1
ATOM 4477 C C . MET B 1 274 ? -53.555 -0.832 4.886 1.00 33.73 274 MET B C 1
ATOM 4478 O O . MET B 1 274 ? -53.637 0.357 4.601 1.00 31.52 274 MET B O 1
ATOM 4483 N N . LYS B 1 275 ? -53.261 -1.778 3.992 1.00 30.14 275 LYS B N 1
ATOM 4484 C CA . LYS B 1 275 ? -53.171 -1.479 2.565 1.00 31.26 275 LYS B CA 1
ATOM 4485 C C . LYS B 1 275 ? -54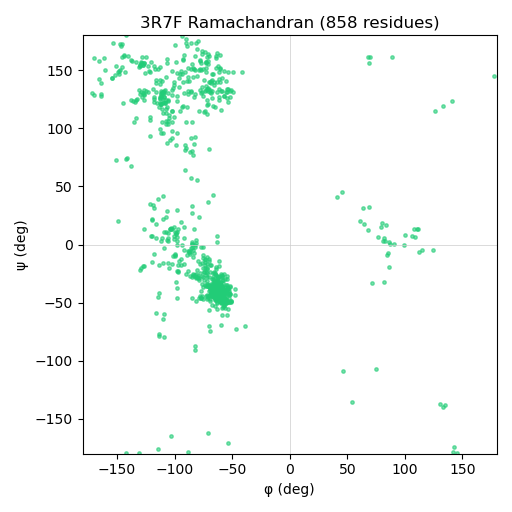.480 -0.882 2.086 1.00 30.15 275 LYS B C 1
ATOM 4486 O O . LYS B 1 275 ? -54.494 0.133 1.368 1.00 32.42 275 LYS B O 1
ATOM 4492 N N . ASN B 1 276 ? -55.582 -1.524 2.468 1.00 26.86 276 ASN B N 1
ATOM 4493 C CA . ASN B 1 276 ? -56.911 -1.101 2.028 1.00 28.77 276 ASN B CA 1
ATOM 4494 C C . ASN B 1 276 ? -57.321 0.262 2.552 1.00 29.91 276 ASN B C 1
ATOM 4495 O O . ASN B 1 276 ? -58.100 0.977 1.906 1.00 29.80 276 ASN B O 1
ATOM 4500 N N . GLY B 1 277 ? -56.834 0.604 3.744 1.00 28.87 277 GLY B N 1
ATOM 4501 C CA . GLY B 1 277 ? -57.174 1.881 4.351 1.00 28.35 277 GLY B CA 1
ATOM 4502 C C . GLY B 1 277 ? -56.856 3.062 3.442 1.00 29.85 277 GLY B C 1
ATOM 4503 O O . GLY B 1 277 ? -57.625 4.012 3.371 1.00 29.51 277 GLY B O 1
ATOM 4504 N N . VAL B 1 278 ? -55.724 3.012 2.745 1.00 30.42 278 VAL B N 1
ATOM 4505 C CA . VAL B 1 278 ? -55.361 4.119 1.861 1.00 31.28 278 VAL B CA 1
ATOM 4506 C C . VAL B 1 278 ? -56.417 4.345 0.780 1.00 32.39 278 VAL B C 1
ATOM 4507 O O . VAL B 1 278 ? -56.836 5.470 0.538 1.00 31.02 278 VAL B O 1
ATOM 4511 N N . PHE B 1 279 ? -56.850 3.268 0.132 1.00 31.29 279 PHE B N 1
ATOM 4512 C CA . PHE B 1 279 ? -57.805 3.375 -0.978 1.00 30.42 279 PHE B CA 1
ATOM 4513 C C . PHE B 1 279 ? -59.214 3.733 -0.512 1.00 28.28 279 PHE B C 1
ATOM 4514 O O . PHE B 1 279 ? -59.928 4.475 -1.183 1.00 30.43 279 PHE B O 1
ATOM 4522 N N . ILE B 1 280 ? -59.613 3.213 0.647 1.00 27.52 280 ILE B N 1
ATOM 4523 C CA . ILE B 1 280 ? -60.871 3.631 1.269 1.00 28.07 280 ILE B CA 1
ATOM 4524 C C . ILE B 1 280 ? -60.844 5.141 1.518 1.00 27.41 280 ILE B C 1
ATOM 4525 O O . ILE B 1 280 ? -61.831 5.850 1.257 1.00 30.20 280 ILE B O 1
ATOM 4530 N N . ARG B 1 281 ? -59.709 5.650 2.001 1.00 28.85 281 ARG B N 1
ATOM 4531 C CA . ARG B 1 281 ? -59.615 7.078 2.314 1.00 30.51 281 ARG B CA 1
ATOM 4532 C C . ARG B 1 281 ? -59.554 7.956 1.047 1.00 28.12 281 ARG B C 1
ATOM 4533 O O . ARG B 1 281 ? -60.131 9.050 0.997 1.00 30.75 281 ARG B O 1
ATOM 4541 N N . MET B 1 282 ? -58.896 7.463 0.007 1.00 30.16 282 MET B N 1
ATOM 4542 C CA . MET B 1 282 ? -58.998 8.114 -1.306 1.00 32.97 282 MET B CA 1
ATOM 4543 C C . MET B 1 282 ? -60.446 8.151 -1.758 1.00 30.95 282 MET B C 1
ATOM 4544 O O . MET B 1 282 ? -60.942 9.190 -2.181 1.00 30.82 282 MET B O 1
ATOM 4549 N N . ALA B 1 283 ? -61.148 7.025 -1.648 1.00 27.31 283 ALA B N 1
ATOM 4550 C CA . ALA B 1 283 ? -62.552 6.998 -2.084 1.00 28.20 283 ALA B CA 1
ATOM 4551 C C . ALA B 1 283 ? -63.432 7.967 -1.283 1.00 29.30 283 ALA B C 1
ATOM 4552 O O . ALA B 1 283 ? -64.348 8.602 -1.821 1.00 31.56 283 ALA B O 1
ATOM 4554 N N . VAL B 1 284 ? -63.177 8.067 0.018 1.00 28.46 284 VAL B N 1
ATOM 4555 C CA . VAL B 1 284 ? -63.994 8.933 0.862 1.00 23.28 284 VAL B CA 1
ATOM 4556 C C . VAL B 1 284 ? -63.725 10.410 0.508 1.00 26.05 284 VAL B C 1
ATOM 4557 O O . VAL B 1 284 ? -64.615 11.258 0.538 1.00 30.18 284 VAL B O 1
ATOM 4561 N N . ILE B 1 285 ? -62.480 10.707 0.171 1.00 28.45 285 ILE B N 1
ATOM 4562 C CA . ILE B 1 285 ? -62.125 12.057 -0.229 1.00 29.82 285 ILE B CA 1
ATOM 4563 C C . ILE B 1 285 ? -62.766 12.403 -1.573 1.00 35.12 285 ILE B C 1
ATOM 4564 O O . ILE B 1 285 ? -63.257 13.510 -1.750 1.00 31.19 285 ILE B O 1
ATOM 4569 N N . GLN B 1 286 ? -62.774 11.457 -2.516 1.00 30.42 286 GLN B N 1
ATOM 4570 C CA . GLN B 1 286 ? -63.429 11.704 -3.806 1.00 36.01 286 GLN B CA 1
ATOM 4571 C C . GLN B 1 286 ? -64.920 11.911 -3.629 1.00 35.88 286 GLN B C 1
ATOM 4572 O O . GLN B 1 286 ? -65.519 12.772 -4.273 1.00 36.63 286 GLN B O 1
ATOM 4578 N N . ARG B 1 287 ? -65.524 11.124 -2.748 1.00 29.87 287 ARG B N 1
ATOM 4579 C CA . ARG B 1 287 ? -66.931 11.326 -2.408 1.00 31.61 287 ARG B CA 1
ATOM 4580 C C . ARG B 1 287 ? -67.160 12.741 -1.848 1.00 37.54 287 ARG B C 1
ATOM 4581 O O . ARG B 1 287 ? -68.141 13.416 -2.183 1.00 34.96 287 ARG B O 1
ATOM 4589 N N . ALA B 1 288 ? -66.243 13.195 -1.000 1.00 34.37 288 ALA B N 1
ATOM 4590 C CA . ALA B 1 288 ? -66.390 14.502 -0.347 1.00 35.99 288 ALA B CA 1
ATOM 4591 C C . ALA B 1 288 ? -66.357 15.650 -1.358 1.00 36.53 288 ALA B C 1
ATOM 4592 O O . ALA B 1 288 ? -67.061 16.629 -1.199 1.00 38.46 288 ALA B O 1
ATOM 4594 N N . LEU B 1 289 ? -65.525 15.509 -2.384 1.00 36.77 289 LEU B N 1
ATOM 4595 C CA . LEU B 1 289 ? -65.213 16.607 -3.287 1.00 38.22 289 LEU B CA 1
ATOM 4596 C C . LEU B 1 289 ? -65.813 16.451 -4.682 1.00 45.84 289 LEU B C 1
ATOM 4597 O O . LEU B 1 289 ? -65.456 17.191 -5.594 1.00 45.08 289 LEU B O 1
ATOM 4602 N N . GLN B 1 290 ? -66.708 15.485 -4.853 1.00 48.65 290 GLN B N 1
ATOM 4603 C CA . GLN B 1 290 ? -67.313 15.235 -6.163 1.00 57.22 290 GLN B CA 1
ATOM 4604 C C . GLN B 1 290 ? -68.262 16.366 -6.553 1.00 69.62 290 GLN B C 1
ATOM 4605 O O . GLN B 1 290 ? -68.993 16.896 -5.710 1.00 68.13 290 GLN B O 1
ATOM 4611 N N . THR B 1 291 ? -68.227 16.743 -7.830 1.00 73.12 291 THR B N 1
ATOM 4612 C CA . THR B 1 291 ? -69.091 17.803 -8.356 1.00 81.08 291 THR B CA 1
ATOM 4613 C C . THR B 1 291 ? -70.115 17.258 -9.358 1.00 87.79 291 THR B C 1
ATOM 4614 O O . THR B 1 291 ? -70.552 16.105 -9.263 1.00 82.56 291 THR B O 1
ATOM 4618 N N . MET C 1 1 ? -30.658 -6.409 0.651 1.00 72.80 1 MET C N 1
ATOM 4619 C CA . MET C 1 1 ? -31.323 -5.139 0.357 1.00 70.12 1 MET C CA 1
ATOM 4620 C C . MET C 1 1 ? -30.459 -3.936 0.762 1.00 66.34 1 MET C C 1
ATOM 4621 O O . MET C 1 1 ? -29.652 -4.021 1.700 1.00 63.00 1 MET C O 1
ATOM 4626 N N . LYS C 1 2 ? -30.631 -2.818 0.054 1.00 65.26 2 LYS C N 1
ATOM 4627 C CA . LYS C 1 2 ? -29.728 -1.680 0.212 1.00 50.98 2 LYS C CA 1
ATOM 4628 C C . LYS C 1 2 ? -30.078 -0.719 1.355 1.00 47.15 2 LYS C C 1
ATOM 4629 O O . LYS C 1 2 ? -30.258 0.491 1.159 1.00 43.24 2 LYS C O 1
ATOM 4635 N N . HIS C 1 3 ? -30.152 -1.286 2.550 1.00 41.68 3 HIS C N 1
ATOM 4636 C CA . HIS C 1 3 ? -30.183 -0.523 3.776 1.00 43.54 3 HIS C CA 1
ATOM 4637 C C . HIS C 1 3 ? -28.881 0.233 3.884 1.00 45.96 3 HIS C C 1
ATOM 4638 O O . HIS C 1 3 ? -27.907 -0.064 3.184 1.00 42.25 3 HIS C O 1
ATOM 4645 N N . LEU C 1 4 ? -28.869 1.212 4.775 1.00 42.52 4 LEU C N 1
ATOM 4646 C CA . LEU C 1 4 ? -27.637 1.843 5.198 1.00 41.67 4 LEU C CA 1
ATOM 4647 C C . LEU C 1 4 ? -27.706 1.961 6.708 1.00 44.96 4 LEU C C 1
ATOM 4648 O O . LEU C 1 4 ? -28.433 2.806 7.239 1.00 42.27 4 LEU C O 1
ATOM 4653 N N . THR C 1 5 ? -26.952 1.114 7.397 1.00 37.63 5 THR C N 1
ATOM 4654 C CA . THR C 1 5 ? -26.987 1.064 8.848 1.00 42.94 5 THR C CA 1
ATOM 4655 C C . THR C 1 5 ? -25.667 1.506 9.475 1.00 41.60 5 THR C C 1
ATOM 4656 O O . THR C 1 5 ? -25.652 2.230 10.469 1.00 43.03 5 THR C O 1
ATOM 4660 N N . THR C 1 6 ? -24.559 1.067 8.886 1.00 44.03 6 THR C N 1
ATOM 4661 C CA . THR C 1 6 ? -23.241 1.269 9.473 1.00 45.92 6 THR C CA 1
ATOM 4662 C C . THR C 1 6 ? -22.179 1.416 8.385 1.00 47.26 6 THR C C 1
ATOM 4663 O O . THR C 1 6 ? -22.285 0.813 7.313 1.00 47.65 6 THR C O 1
ATOM 4667 N N . MET C 1 7 ? -21.160 2.227 8.653 1.00 44.94 7 MET C N 1
ATOM 4668 C CA . MET C 1 7 ? -20.073 2.410 7.690 1.00 47.24 7 MET C CA 1
ATOM 4669 C C . MET C 1 7 ? -19.311 1.086 7.457 1.00 47.61 7 MET C C 1
ATOM 4670 O O . MET C 1 7 ? -18.799 0.842 6.364 1.00 45.29 7 MET C O 1
ATOM 4675 N N . SER C 1 8 ? -19.261 0.237 8.481 1.00 41.12 8 SER C N 1
ATOM 4676 C CA . SER C 1 8 ? -18.605 -1.076 8.389 1.00 51.90 8 SER C CA 1
ATOM 4677 C C . SER C 1 8 ? -19.137 -1.972 7.272 1.00 54.87 8 SER C C 1
ATOM 4678 O O . SER C 1 8 ? -18.406 -2.812 6.751 1.00 56.76 8 SER C O 1
ATOM 4681 N N . GLU C 1 9 ? -20.411 -1.807 6.925 1.00 52.60 9 GLU C N 1
ATOM 4682 C CA . GLU C 1 9 ? -21.068 -2.670 5.947 1.00 54.00 9 GLU C CA 1
ATOM 4683 C C . GLU C 1 9 ? -20.792 -2.209 4.516 1.00 54.41 9 GLU C C 1
ATOM 4684 O O . GLU C 1 9 ? -21.207 -2.856 3.554 1.00 55.98 9 GLU C O 1
ATOM 4690 N N . LEU C 1 10 ? -20.103 -1.082 4.373 1.00 46.66 10 LEU C N 1
ATOM 4691 C CA . LEU C 1 10 ? -19.757 -0.580 3.046 1.00 50.05 10 LEU C CA 1
ATOM 4692 C C . LEU C 1 10 ? -18.306 -0.893 2.712 1.00 52.35 10 LEU C C 1
ATOM 4693 O O . LEU C 1 10 ? -17.420 -0.685 3.538 1.00 52.35 10 LEU C O 1
ATOM 4698 N N . SER C 1 11 ? -18.063 -1.381 1.499 1.00 52.74 11 SER C N 1
ATOM 4699 C CA . SER C 1 11 ? -16.701 -1.532 1.000 1.00 56.37 11 SER C CA 1
ATOM 4700 C C . SER C 1 11 ? -16.135 -0.149 0.684 1.00 56.07 11 SER C C 1
ATOM 4701 O O . SER C 1 11 ? -16.899 0.790 0.458 1.00 49.46 11 SER C O 1
ATOM 4704 N N . THR C 1 12 ? -14.809 -0.017 0.663 1.00 52.30 12 THR C N 1
ATOM 4705 C CA . THR C 1 12 ? -14.200 1.263 0.309 1.00 50.36 12 THR C CA 1
ATOM 4706 C C . THR C 1 12 ? -14.610 1.683 -1.093 1.00 51.17 12 THR C C 1
ATOM 4707 O O . THR C 1 12 ? -14.627 2.871 -1.410 1.00 51.59 12 THR C O 1
ATOM 4711 N N . GLU C 1 13 ? -14.952 0.713 -1.933 1.00 49.55 13 GLU C N 1
ATOM 4712 C CA . GLU C 1 13 ? -15.358 1.030 -3.298 1.00 54.70 13 GLU C CA 1
ATOM 4713 C C . GLU C 1 13 ? -16.781 1.579 -3.344 1.00 47.86 13 GLU C C 1
ATOM 4714 O O . GLU C 1 13 ? -17.099 2.418 -4.181 1.00 49.10 13 GLU C O 1
ATOM 4720 N N . GLU C 1 14 ? -17.635 1.084 -2.455 1.00 46.20 14 GLU C N 1
ATOM 4721 C CA . GLU C 1 14 ? -19.013 1.553 -2.369 1.00 51.28 14 GLU C CA 1
ATOM 4722 C C . GLU C 1 14 ? -19.010 2.986 -1.847 1.00 43.80 14 GLU C C 1
ATOM 4723 O O . GLU C 1 14 ? -19.743 3.842 -2.337 1.00 45.00 14 GLU C O 1
ATOM 4729 N N . ILE C 1 15 ? -18.169 3.239 -0.853 1.00 42.21 15 ILE C N 1
ATOM 4730 C CA . ILE C 1 15 ? -18.017 4.581 -0.308 1.00 45.08 15 ILE C CA 1
ATOM 4731 C C . ILE C 1 15 ? -17.596 5.571 -1.391 1.00 49.83 15 ILE C C 1
ATOM 4732 O O . ILE C 1 15 ? -18.175 6.654 -1.516 1.00 43.67 15 ILE C O 1
ATOM 4737 N N . LYS C 1 16 ? -16.605 5.194 -2.195 1.00 47.24 16 LYS C N 1
ATOM 4738 C CA . LYS C 1 16 ? -16.116 6.094 -3.234 1.00 45.41 16 LYS C CA 1
ATOM 4739 C C . LYS C 1 16 ? -17.161 6.303 -4.318 1.00 46.28 16 LYS C C 1
ATOM 4740 O O . LYS C 1 16 ? -17.270 7.394 -4.873 1.00 48.20 16 LYS C O 1
ATOM 4746 N N . ASP C 1 17 ? -17.930 5.258 -4.614 1.00 43.64 17 ASP C N 1
ATOM 4747 C CA . ASP C 1 17 ? -19.026 5.377 -5.574 1.00 49.65 17 ASP C CA 1
ATOM 4748 C C . ASP C 1 17 ? -20.117 6.331 -5.077 1.00 43.80 17 ASP C C 1
ATOM 4749 O O . ASP C 1 17 ? -20.590 7.183 -5.823 1.00 45.72 17 ASP C O 1
ATOM 4754 N N . LEU C 1 18 ? -20.513 6.179 -3.816 1.00 45.13 18 LEU C N 1
ATOM 4755 C CA . LEU C 1 18 ? -21.486 7.088 -3.210 1.00 44.85 18 LEU C CA 1
ATOM 4756 C C . LEU C 1 18 ? -21.019 8.538 -3.262 1.00 41.40 18 LEU C C 1
ATOM 4757 O O . LEU C 1 18 ? -21.784 9.428 -3.631 1.00 44.38 18 LEU C O 1
ATOM 4762 N N . LEU C 1 19 ? -19.763 8.779 -2.896 1.00 43.67 19 LEU C N 1
ATOM 4763 C CA . LEU C 1 19 ? -19.226 10.139 -2.907 1.00 45.82 19 LEU C CA 1
ATOM 4764 C C . LEU C 1 19 ? -19.271 10.717 -4.307 1.00 45.73 19 LEU C C 1
ATOM 4765 O O . LEU C 1 19 ? -19.582 11.893 -4.504 1.00 40.99 19 LEU C O 1
ATOM 4770 N N . GLN C 1 20 ? -18.961 9.878 -5.286 1.00 44.18 20 GLN C N 1
ATOM 4771 C CA . GLN C 1 20 ? -18.950 10.320 -6.668 1.00 48.25 20 GLN C CA 1
ATOM 4772 C C . GLN C 1 20 ? -20.356 10.624 -7.172 1.00 47.32 20 GLN C C 1
ATOM 4773 O O . GLN C 1 20 ? -20.572 11.630 -7.855 1.00 47.98 20 GLN C O 1
ATOM 4779 N N . THR C 1 21 ? -21.308 9.751 -6.853 1.00 44.41 21 THR C N 1
ATOM 4780 C CA . THR C 1 21 ? -22.704 10.018 -7.197 1.00 45.86 21 THR C CA 1
ATOM 4781 C C . THR C 1 21 ? -23.148 11.348 -6.579 1.00 43.39 21 THR C C 1
ATOM 4782 O O . THR C 1 21 ? -23.727 12.202 -7.257 1.00 45.53 21 THR C O 1
ATOM 4786 N N . ALA C 1 22 ? -22.856 11.530 -5.293 1.00 39.59 22 ALA C N 1
ATOM 4787 C CA . ALA C 1 22 ? -23.215 12.770 -4.606 1.00 41.65 22 ALA C CA 1
ATOM 4788 C C . ALA C 1 22 ? -22.592 13.974 -5.296 1.00 46.79 22 ALA C C 1
ATOM 4789 O O . ALA C 1 22 ? -23.248 15.005 -5.483 1.00 42.05 22 ALA C O 1
ATOM 4791 N N . GLN C 1 23 ? -21.320 13.845 -5.671 1.00 46.35 23 GLN C N 1
ATOM 4792 C CA . GLN C 1 23 ? -20.617 14.946 -6.326 1.00 48.65 23 GLN C CA 1
ATOM 4793 C C . GLN C 1 23 ? -21.306 15.287 -7.646 1.00 44.04 23 GLN C C 1
ATOM 4794 O O . GLN C 1 23 ? -21.478 16.453 -7.983 1.00 49.60 23 GLN C O 1
ATOM 4800 N N . GLU C 1 24 ? -21.722 14.260 -8.381 1.00 48.62 24 GLU C N 1
ATOM 4801 C CA . GLU C 1 24 ? -22.468 14.468 -9.619 1.00 49.48 24 GLU C CA 1
ATOM 4802 C C . GLU C 1 24 ? -23.822 15.143 -9.377 1.00 52.84 24 GLU C C 1
ATOM 4803 O O . GLU C 1 24 ? -24.244 15.989 -10.160 1.00 52.10 24 GLU C O 1
ATOM 4809 N N . LEU C 1 25 ? -24.496 14.770 -8.290 1.00 48.74 25 LEU C N 1
ATOM 4810 C CA . LEU C 1 25 ? -25.778 15.376 -7.941 1.00 48.18 25 LEU C CA 1
ATOM 4811 C C . LEU C 1 25 ? -25.594 16.829 -7.541 1.00 48.37 25 LEU C C 1
ATOM 4812 O O . LEU C 1 25 ? -26.376 17.694 -7.926 1.00 47.86 25 LEU C O 1
ATOM 4817 N N . LYS C 1 26 ? -24.553 17.084 -6.756 1.00 47.35 26 LYS C N 1
ATOM 4818 C CA . LYS C 1 26 ? -24.204 18.429 -6.337 1.00 48.13 26 LYS C CA 1
ATOM 4819 C C . LYS C 1 26 ? -23.963 19.306 -7.566 1.00 55.93 26 LYS C C 1
ATOM 4820 O O . LYS C 1 26 ? -24.264 20.503 -7.560 1.00 53.10 26 LYS C O 1
ATOM 4826 N N . SER C 1 27 ? -23.434 18.691 -8.622 1.00 54.53 27 SER C N 1
ATOM 4827 C CA . SER C 1 27 ? -23.111 19.400 -9.858 1.00 63.77 27 SER C CA 1
ATOM 4828 C C . SER C 1 27 ? -24.343 19.711 -10.701 1.00 66.91 27 SER C C 1
ATOM 4829 O O . SER C 1 27 ? -24.274 20.529 -11.613 1.00 64.81 27 SER C O 1
ATOM 4832 N N . GLY C 1 28 ? -25.462 19.049 -10.411 1.00 66.10 28 GLY C N 1
ATOM 4833 C CA . GLY C 1 28 ? -26.717 19.383 -11.066 1.00 64.08 28 GLY C CA 1
ATOM 4834 C C . GLY C 1 28 ? -27.409 18.237 -11.780 1.00 65.70 28 GLY C C 1
ATOM 4835 O O . GLY C 1 28 ? -28.519 18.399 -12.293 1.00 72.64 28 GLY C O 1
ATOM 4836 N N . LYS C 1 29 ? -26.755 17.080 -11.824 1.00 63.84 29 LYS C N 1
ATOM 4837 C CA . LYS C 1 29 ? -27.359 15.880 -12.400 1.00 66.48 29 LYS C CA 1
ATOM 4838 C C . LYS C 1 29 ? -28.699 15.570 -11.723 1.00 68.38 29 LYS C C 1
ATOM 4839 O O . LYS C 1 29 ? -28.842 15.716 -10.510 1.00 70.23 29 LYS C O 1
ATOM 4845 N N . THR C 1 30 ? -29.682 15.139 -12.502 1.00 69.36 30 THR C N 1
ATOM 4846 C CA . THR C 1 30 ? -30.989 14.821 -11.940 1.00 67.46 30 THR C CA 1
ATOM 4847 C C . THR C 1 30 ? -31.799 13.925 -12.860 1.00 73.01 30 THR C C 1
ATOM 4848 O O . THR C 1 30 ? -31.645 13.973 -14.083 1.00 77.76 30 THR C O 1
ATOM 4852 N N . ASP C 1 31 ? -32.655 13.102 -12.265 1.00 64.96 31 ASP C N 1
ATOM 4853 C CA . ASP C 1 31 ? -33.614 12.318 -13.029 1.00 63.05 31 ASP C CA 1
ATOM 4854 C C . ASP C 1 31 ? -34.918 12.162 -12.250 1.00 61.85 31 ASP C C 1
ATOM 4855 O O . ASP C 1 31 ? -35.011 12.558 -11.085 1.00 58.20 31 ASP C O 1
ATOM 4860 N N . ASN C 1 32 ? -35.922 11.592 -12.907 1.00 60.10 32 ASN C N 1
ATOM 4861 C CA . ASN C 1 32 ? -37.255 11.479 -12.334 1.00 60.49 32 ASN C CA 1
ATOM 4862 C C . ASN C 1 32 ? -37.609 10.050 -11.988 1.00 56.82 32 ASN C C 1
ATOM 4863 O O . ASN C 1 32 ? -38.783 9.714 -11.886 1.00 57.57 32 ASN C O 1
ATOM 4868 N N . GLN C 1 33 ? -36.596 9.209 -11.811 1.00 54.10 33 GLN C N 1
ATOM 4869 C CA . GLN C 1 33 ? -36.827 7.801 -11.527 1.00 54.54 33 GLN C CA 1
ATOM 4870 C C . GLN C 1 33 ? -37.584 7.555 -10.216 1.00 54.92 33 GLN C C 1
ATOM 4871 O O . GLN C 1 33 ? -38.283 6.553 -10.089 1.00 56.83 33 GLN C O 1
ATOM 4877 N N . LEU C 1 34 ? -37.450 8.449 -9.242 1.00 46.30 34 LEU C N 1
ATOM 4878 C CA . LEU C 1 34 ? -38.084 8.209 -7.945 1.00 47.94 34 LEU C CA 1
ATOM 4879 C C . LEU C 1 34 ? -39.306 9.085 -7.726 1.00 46.47 34 LEU C C 1
ATOM 4880 O O . LEU C 1 34 ? -39.899 9.083 -6.647 1.00 43.77 34 LEU C O 1
ATOM 4885 N N . THR C 1 35 ? -39.686 9.826 -8.759 1.00 44.81 35 THR C N 1
ATOM 4886 C CA . THR C 1 35 ? -40.783 10.772 -8.644 1.00 47.46 35 THR C CA 1
ATOM 4887 C C . THR C 1 35 ? -42.077 10.099 -8.184 1.00 42.68 35 THR C C 1
ATOM 4888 O O . THR C 1 35 ? -42.505 9.098 -8.754 1.00 43.05 35 THR C O 1
ATOM 4892 N N . GLY C 1 36 ? -42.685 10.645 -7.134 1.00 42.54 36 GLY C N 1
ATOM 4893 C CA . GLY C 1 36 ? -43.938 10.119 -6.631 1.00 42.60 36 GLY C CA 1
ATOM 4894 C C . GLY C 1 36 ? -43.785 8.969 -5.643 1.00 43.13 36 GLY C C 1
ATOM 4895 O O . GLY C 1 36 ? -44.770 8.532 -5.053 1.00 41.14 36 GLY C O 1
ATOM 4896 N N . LYS C 1 37 ? -42.565 8.468 -5.464 1.00 37.81 37 LYS C N 1
ATOM 4897 C CA . LYS C 1 37 ? -42.328 7.440 -4.457 1.00 38.01 37 LYS C CA 1
ATOM 4898 C C . LYS C 1 37 ? -42.421 8.062 -3.080 1.00 36.55 37 LYS C C 1
ATOM 4899 O O . LYS C 1 37 ? -42.355 9.275 -2.953 1.00 36.32 37 LYS C O 1
ATOM 4905 N N . PHE C 1 38 ? -42.620 7.245 -2.052 1.00 35.00 38 PHE C N 1
ATOM 4906 C CA . PHE C 1 38 ? -42.854 7.778 -0.710 1.00 32.45 38 PHE C CA 1
ATOM 4907 C C . PHE C 1 38 ? -41.701 7.471 0.225 1.00 31.65 38 PHE C C 1
ATOM 4908 O O . PHE C 1 38 ? -41.232 6.338 0.295 1.00 34.19 38 PHE C O 1
ATOM 4916 N N . ALA C 1 39 ? -41.243 8.491 0.943 1.00 29.90 39 ALA C N 1
ATOM 4917 C CA . ALA C 1 39 ? -40.253 8.308 1.992 1.00 30.69 39 ALA C CA 1
ATOM 4918 C C . ALA C 1 39 ? -40.870 8.687 3.338 1.00 33.72 39 ALA C C 1
ATOM 4919 O O . ALA C 1 39 ? -41.612 9.672 3.426 1.00 35.35 39 ALA C O 1
ATOM 4921 N N . ALA C 1 40 ? -40.576 7.906 4.375 1.00 32.61 40 ALA C N 1
ATOM 4922 C CA . ALA C 1 40 ? -40.994 8.243 5.736 1.00 33.73 40 ALA C CA 1
ATOM 4923 C C . ALA C 1 40 ? -39.787 8.573 6.596 1.00 33.99 40 ALA C C 1
ATOM 4924 O O . ALA C 1 40 ? -38.845 7.796 6.691 1.00 33.26 40 ALA C O 1
ATOM 4926 N N . ASN C 1 41 ? -39.829 9.737 7.223 1.00 30.12 41 ASN C N 1
ATOM 4927 C CA . ASN C 1 41 ? -38.789 10.175 8.135 1.00 31.58 41 ASN C CA 1
ATOM 4928 C C . ASN C 1 41 ? -39.270 9.976 9.557 1.00 37.45 41 ASN C C 1
ATOM 4929 O O . ASN C 1 41 ? -40.113 10.730 10.040 1.00 35.95 41 ASN C O 1
ATOM 4934 N N . LEU C 1 42 ? -38.740 8.950 10.209 1.00 34.66 42 LEU C N 1
ATOM 4935 C CA . LEU C 1 42 ? -39.116 8.592 11.569 1.00 40.33 42 LEU C CA 1
ATOM 4936 C C . LEU C 1 42 ? -38.033 9.026 12.528 1.00 38.89 42 LEU C C 1
ATOM 4937 O O . LEU C 1 42 ? -37.100 8.275 12.800 1.00 38.33 42 LEU C O 1
ATOM 4942 N N . PHE C 1 43 ? -38.151 10.244 13.032 1.00 40.56 43 PHE C N 1
ATOM 4943 C CA . PHE C 1 43 ? -37.176 10.769 13.964 1.00 41.72 43 PHE C CA 1
ATOM 4944 C C . PHE C 1 43 ? -37.718 10.700 15.384 1.00 47.82 43 PHE C C 1
ATOM 4945 O O . PHE C 1 43 ? -38.502 11.543 15.803 1.00 51.29 43 PHE C O 1
ATOM 4953 N N . PHE C 1 44 ? -37.317 9.654 16.099 1.00 47.81 44 PHE C N 1
ATOM 4954 C CA . PHE C 1 44 ? -37.722 9.449 17.485 1.00 55.32 44 PHE C CA 1
ATOM 4955 C C . PHE C 1 44 ? -36.845 10.235 18.457 1.00 60.78 44 PHE C C 1
ATOM 4956 O O . PHE C 1 44 ? -37.119 10.281 19.651 1.00 62.65 44 PHE C O 1
ATOM 4964 N N . GLU C 1 45 ? -35.785 10.842 17.937 1.00 56.34 45 GLU C N 1
ATOM 4965 C CA . GLU C 1 45 ? -34.946 11.741 18.719 1.00 52.55 45 GLU C CA 1
ATOM 4966 C C . GLU C 1 45 ? -34.772 12.997 17.901 1.00 56.68 45 GLU C C 1
ATOM 4967 O O . GLU C 1 45 ? -34.849 12.947 16.673 1.00 55.48 45 GLU C O 1
ATOM 4973 N N . PRO C 1 46 ? -34.549 14.133 18.575 1.00 56.84 46 PRO C N 1
ATOM 4974 C CA . PRO C 1 46 ? -34.408 15.447 17.943 1.00 53.25 46 PRO C CA 1
ATOM 4975 C C . PRO C 1 46 ? -33.339 15.483 16.846 1.00 49.33 46 PRO C C 1
ATOM 4976 O O . PRO C 1 46 ? -32.336 14.772 16.926 1.00 46.82 46 PRO C O 1
ATOM 4980 N N . SER C 1 47 ? -33.555 16.326 15.842 1.00 47.91 47 SER C N 1
ATOM 4981 C CA . SER C 1 47 ? -32.594 16.517 14.768 1.00 49.07 47 SER C CA 1
ATOM 4982 C C . SER C 1 47 ? -32.938 17.756 13.969 1.00 51.90 47 SER C C 1
ATOM 4983 O O . SER C 1 47 ? -34.113 18.043 13.742 1.00 49.80 47 SER C O 1
ATOM 4986 N N . THR C 1 48 ? -31.915 18.491 13.537 1.00 50.90 48 THR C N 1
ATOM 4987 C CA . THR C 1 48 ? -32.127 19.615 12.629 1.00 46.95 48 THR C CA 1
ATOM 4988 C C . THR C 1 48 ? -31.457 19.383 11.275 1.00 52.92 48 THR C C 1
ATOM 4989 O O . THR C 1 48 ? -32.121 19.380 10.236 1.00 48.92 48 THR C O 1
ATOM 4993 N N . ARG C 1 49 ? -30.143 19.193 11.283 1.00 46.40 49 ARG C N 1
ATOM 4994 C CA . ARG C 1 49 ? -29.426 18.917 10.046 1.00 46.24 49 ARG C CA 1
ATOM 4995 C C . ARG C 1 49 ? -29.940 17.668 9.341 1.00 39.23 49 ARG C C 1
ATOM 4996 O O . ARG C 1 49 ? -30.354 17.712 8.182 1.00 42.31 49 ARG C O 1
ATOM 5004 N N . THR C 1 50 ? -29.851 16.538 10.025 1.00 39.91 50 THR C N 1
ATOM 5005 C CA . THR C 1 50 ? -30.069 15.261 9.359 1.00 40.31 50 THR C CA 1
ATOM 5006 C C . THR C 1 50 ? -31.500 15.174 8.843 1.00 33.45 50 THR C C 1
ATOM 5007 O O . THR C 1 50 ? -31.742 14.898 7.666 1.00 34.39 50 THR C O 1
ATOM 5011 N N . ARG C 1 51 ? -32.444 15.461 9.726 1.00 35.65 51 ARG C N 1
ATOM 5012 C CA . ARG C 1 51 ? -33.859 15.381 9.391 1.00 36.82 51 ARG C CA 1
ATOM 5013 C C . ARG C 1 51 ? -34.231 16.265 8.193 1.00 36.48 51 ARG C C 1
ATOM 5014 O O . ARG C 1 51 ? -34.847 15.799 7.232 1.00 38.05 51 ARG C O 1
ATOM 5022 N N . PHE C 1 52 ? -33.841 17.534 8.223 1.00 37.07 52 PHE C N 1
ATOM 5023 C CA . PHE C 1 52 ? -34.230 18.440 7.144 1.00 37.24 52 PHE C CA 1
ATOM 5024 C C . PHE C 1 52 ? -33.382 18.264 5.898 1.00 32.52 52 PHE C C 1
ATOM 5025 O O . PHE C 1 52 ? -33.850 18.480 4.788 1.00 34.04 52 PHE C O 1
ATOM 5033 N N . SER C 1 53 ? -32.140 17.841 6.092 1.00 33.81 53 SER C N 1
ATOM 5034 C CA . SER C 1 53 ? -31.283 17.445 4.978 1.00 38.93 53 SER C CA 1
ATOM 5035 C C . SER C 1 53 ? -31.917 16.291 4.201 1.00 33.03 53 SER C C 1
ATOM 5036 O O . SER C 1 53 ? -31.927 16.291 2.964 1.00 34.17 53 SER C O 1
ATOM 5039 N N . PHE C 1 54 ? -32.439 15.297 4.923 1.00 31.86 54 PHE C N 1
ATOM 5040 C CA . PHE C 1 54 ? -33.092 14.158 4.271 1.00 32.24 54 PHE C CA 1
ATOM 5041 C C . PHE C 1 54 ? -34.355 14.618 3.551 1.00 31.17 54 PHE C C 1
ATOM 5042 O O . PHE C 1 54 ? -34.646 14.184 2.438 1.00 34.01 54 PHE C O 1
ATOM 5050 N N . GLU C 1 55 ? -35.107 15.503 4.187 1.00 32.01 55 GLU C N 1
ATOM 5051 C CA . GLU C 1 55 ? -36.354 15.956 3.592 1.00 35.34 55 GLU C CA 1
ATOM 5052 C C . GLU C 1 55 ? -36.092 16.715 2.290 1.00 33.17 55 GLU C C 1
ATOM 5053 O O . GLU C 1 55 ? -36.787 16.509 1.302 1.00 35.64 55 GLU C O 1
ATOM 5059 N N . VAL C 1 56 ? -35.087 17.587 2.286 1.00 34.23 56 VAL C N 1
ATOM 5060 C CA . VAL C 1 56 ? -34.700 18.263 1.043 1.00 31.59 56 VAL C CA 1
ATOM 5061 C C . VAL C 1 56 ? -34.265 17.245 -0.006 1.00 32.77 56 VAL C C 1
ATOM 5062 O O . VAL C 1 56 ? -34.706 17.289 -1.151 1.00 35.18 56 VAL C O 1
ATOM 5066 N N . ALA C 1 57 ? -33.411 16.304 0.397 1.00 34.65 57 ALA C N 1
ATOM 5067 C CA . ALA C 1 57 ? -32.956 15.263 -0.523 1.00 35.03 57 ALA C CA 1
ATOM 5068 C C . ALA C 1 57 ? -34.140 14.527 -1.128 1.00 34.61 57 ALA C C 1
ATOM 5069 O O . ALA C 1 57 ? -34.225 14.355 -2.341 1.00 35.72 57 ALA C O 1
ATOM 5071 N N . GLU C 1 58 ? -35.055 14.075 -0.275 1.00 35.61 58 GLU C N 1
ATOM 5072 C CA . GLU C 1 58 ? -36.237 13.357 -0.754 1.00 33.77 58 GLU C CA 1
ATOM 5073 C C . GLU C 1 58 ? -37.016 14.201 -1.759 1.00 35.95 58 GLU C C 1
ATOM 5074 O O . GLU C 1 58 ? -37.387 13.720 -2.834 1.00 35.54 58 GLU C O 1
ATOM 5080 N N . LYS C 1 59 ? -37.235 15.470 -1.417 1.00 33.35 59 LYS C N 1
ATOM 5081 C CA . LYS C 1 59 ? -38.043 16.346 -2.259 1.00 35.89 59 LYS C CA 1
ATOM 5082 C C . LYS C 1 59 ? -37.320 16.694 -3.549 1.00 40.00 59 LYS C C 1
ATOM 5083 O O . LYS C 1 59 ? -37.944 16.785 -4.600 1.00 37.79 59 LYS C O 1
ATOM 5089 N N . LYS C 1 60 ? -35.997 16.841 -3.485 1.00 37.82 60 LYS C N 1
ATOM 5090 C CA . LYS C 1 60 ? -35.229 17.052 -4.708 1.00 40.04 60 LYS C CA 1
ATOM 5091 C C . LYS C 1 60 ? -35.300 15.832 -5.613 1.00 40.27 60 LYS C C 1
ATOM 5092 O O . LYS C 1 60 ? -35.147 15.952 -6.823 1.00 41.65 60 LYS C O 1
ATOM 5098 N N . LEU C 1 61 ? -35.549 14.655 -5.039 1.00 37.47 61 LEU C N 1
ATOM 5099 C CA . LEU C 1 61 ? -35.691 13.450 -5.861 1.00 36.87 61 LEU C CA 1
ATOM 5100 C C . LEU C 1 61 ? -37.116 13.278 -6.392 1.00 37.26 61 LEU C C 1
ATOM 5101 O O . LEU C 1 61 ? -37.416 12.317 -7.095 1.00 40.02 61 LEU C O 1
ATOM 5106 N N . GLY C 1 62 ? -37.989 14.216 -6.052 1.00 40.00 62 GLY C N 1
ATOM 5107 C CA . GLY C 1 62 ? -39.374 14.167 -6.497 1.00 42.82 62 GLY C CA 1
ATOM 5108 C C . GLY C 1 62 ? -40.274 13.290 -5.631 1.00 43.48 62 GLY C C 1
ATOM 5109 O O . GLY C 1 62 ? -41.375 12.934 -6.044 1.00 40.07 62 GLY C O 1
ATOM 5110 N N . MET C 1 63 ? -39.826 12.952 -4.424 1.00 35.94 63 MET C N 1
ATOM 5111 C CA . MET C 1 63 ? -40.579 12.007 -3.596 1.00 41.87 63 MET C CA 1
ATOM 5112 C C . MET C 1 63 ? -41.624 12.688 -2.717 1.00 41.12 63 MET C C 1
ATOM 5113 O O . MET C 1 63 ? -41.465 13.845 -2.329 1.00 37.00 63 MET C O 1
ATOM 5118 N N . ASN C 1 64 ? -42.686 11.955 -2.396 1.00 36.86 64 ASN C N 1
ATOM 5119 C CA . ASN C 1 64 ? -43.620 12.373 -1.355 1.00 37.97 64 ASN C CA 1
ATOM 5120 C C . ASN C 1 64 ? -43.044 12.019 0.004 1.00 38.10 64 ASN C C 1
ATOM 5121 O O . ASN C 1 64 ? -42.397 10.987 0.166 1.00 36.70 64 ASN C O 1
ATOM 5126 N N . VAL C 1 65 ? -43.305 12.856 0.994 1.00 38.90 65 VAL C N 1
ATOM 5127 C CA . VAL C 1 65 ? -42.654 12.700 2.282 1.00 33.65 65 VAL C CA 1
ATOM 5128 C C . VAL C 1 65 ? -43.660 12.638 3.433 1.00 38.73 65 VAL C C 1
ATOM 5129 O O . VAL C 1 65 ? -44.552 13.472 3.540 1.00 37.41 65 VAL C O 1
ATOM 5133 N N . LEU C 1 66 ? -43.514 11.626 4.280 1.00 36.05 66 LEU C N 1
ATOM 5134 C CA . LEU C 1 66 ? -44.282 11.531 5.512 1.00 37.19 66 LEU C CA 1
ATOM 5135 C C . LEU C 1 66 ? -43.317 11.795 6.646 1.00 39.64 66 LEU C C 1
ATOM 5136 O O . LEU C 1 66 ? -42.275 11.145 6.754 1.00 36.93 66 LEU C O 1
ATOM 5141 N N . ASN C 1 67 ? -43.662 12.739 7.503 1.00 36.50 67 ASN C N 1
ATOM 5142 C CA . ASN C 1 67 ? -42.828 13.043 8.653 1.00 42.08 67 ASN C CA 1
ATOM 5143 C C . ASN C 1 67 ? -43.485 12.587 9.946 1.00 41.95 67 ASN C C 1
ATOM 5144 O O . ASN C 1 67 ? -44.635 12.914 10.209 1.00 40.01 67 ASN C O 1
ATOM 5149 N N . LEU C 1 68 ? -42.754 11.808 10.733 1.00 47.15 68 LEU C N 1
ATOM 5150 C CA . LEU C 1 68 ? -43.158 11.475 12.095 1.00 55.92 68 LEU C CA 1
ATOM 5151 C C . LEU C 1 68 ? -42.193 12.136 13.065 1.00 66.90 68 LEU C C 1
ATOM 5152 O O . LEU C 1 68 ? -41.116 11.597 13.340 1.00 62.71 68 LEU C O 1
ATOM 5157 N N . ASP C 1 69 ? -42.577 13.304 13.573 1.00 69.03 69 ASP C N 1
ATOM 5158 C CA . ASP C 1 69 ? -41.698 14.096 14.432 1.00 78.02 69 ASP C CA 1
ATOM 5159 C C . ASP C 1 69 ? -41.898 13.812 15.919 1.00 82.90 69 ASP C C 1
ATOM 5160 O O . ASP C 1 69 ? -42.985 14.007 16.471 1.00 82.90 69 ASP C O 1
ATOM 5165 N N . GLY C 1 70 ? -40.826 13.339 16.549 1.00 90.41 70 GLY C N 1
ATOM 5166 C CA . GLY C 1 70 ? -40.805 13.076 17.975 1.00 88.36 70 GLY C CA 1
ATOM 5167 C C . GLY C 1 70 ? -41.257 11.677 18.347 1.00 91.05 70 GLY C C 1
ATOM 5168 O O . GLY C 1 70 ? -41.904 10.982 17.551 1.00 85.04 70 GLY C O 1
ATOM 5169 N N . THR C 1 71 ? -40.892 11.263 19.561 1.00 93.74 71 THR C N 1
ATOM 5170 C CA . THR C 1 71 ? -41.501 10.100 20.196 1.00 97.65 71 THR C CA 1
ATOM 5171 C C . THR C 1 71 ? -42.847 10.561 20.759 1.00 107.31 71 THR C C 1
ATOM 5172 O O . THR C 1 71 ? -43.373 9.978 21.712 1.00 107.14 71 THR C O 1
ATOM 5176 N N . SER C 1 72 ? -43.380 11.633 20.170 1.00 106.50 72 SER C N 1
ATOM 5177 C CA . SER C 1 72 ? -44.732 12.090 20.464 1.00 107.56 72 SER C CA 1
ATOM 5178 C C . SER C 1 72 ? -45.655 10.885 20.366 1.00 111.60 72 SER C C 1
ATOM 5179 O O . SER C 1 72 ? -45.399 9.965 19.581 1.00 108.13 72 SER C O 1
ATOM 5182 N N . THR C 1 73 ? -46.718 10.885 21.163 1.00 113.00 73 THR C N 1
ATOM 5183 C CA . THR C 1 73 ? -47.582 9.712 21.280 1.00 111.61 73 THR C CA 1
ATOM 5184 C C . THR C 1 73 ? -48.347 9.394 19.987 1.00 110.20 73 THR C C 1
ATOM 5185 O O . THR C 1 73 ? -49.534 9.064 20.016 1.00 110.61 73 THR C O 1
ATOM 5189 N N . SER C 1 74 ? -47.652 9.494 18.857 1.00 109.09 74 SER C N 1
ATOM 5190 C CA . SER C 1 74 ? -48.183 9.035 17.579 1.00 100.18 74 SER C CA 1
ATOM 5191 C C . SER C 1 74 ? -48.254 7.507 17.585 1.00 99.74 74 SER C C 1
ATOM 5192 O O . SER C 1 74 ? -49.343 6.928 17.630 1.00 97.05 74 SER C O 1
ATOM 5195 N N . VAL C 1 75 ? -47.091 6.858 17.557 1.00 101.82 75 VAL C N 1
ATOM 5196 C CA . VAL C 1 75 ? -47.027 5.396 17.537 1.00 97.48 75 VAL C CA 1
ATOM 5197 C C . VAL C 1 75 ? -46.575 4.841 18.901 1.00 105.23 75 VAL C C 1
ATOM 5198 O O . VAL C 1 75 ? -45.979 3.761 18.994 1.00 97.55 75 VAL C O 1
ATOM 5202 N N . GLN C 1 76 ? -46.898 5.589 19.956 1.00 107.64 76 GLN C N 1
ATOM 5203 C CA . GLN C 1 76 ? -46.434 5.305 21.316 1.00 111.12 76 GLN C CA 1
ATOM 5204 C C . GLN C 1 76 ? -47.277 4.255 22.057 1.00 109.22 76 GLN C C 1
ATOM 5205 O O . GLN C 1 76 ? -47.142 4.089 23.272 1.00 109.30 76 GLN C O 1
ATOM 5211 N N . LYS C 1 77 ? -48.136 3.541 21.331 1.00 105.42 77 LYS C N 1
ATOM 5212 C CA . LYS C 1 77 ? -49.040 2.573 21.964 1.00 99.15 77 LYS C CA 1
ATOM 5213 C C . LYS C 1 77 ? -48.417 1.186 22.183 1.00 92.91 77 LYS C C 1
ATOM 5214 O O . LYS C 1 77 ? -49.125 0.178 22.233 1.00 88.16 77 LYS C O 1
ATOM 5220 N N . GLY C 1 78 ? -47.094 1.145 22.328 1.00 90.97 78 GLY C N 1
ATOM 5221 C CA . GLY C 1 78 ? -46.392 -0.100 22.592 1.00 80.35 78 GLY C CA 1
ATOM 5222 C C . GLY C 1 78 ? -46.114 -0.930 21.348 1.00 75.17 78 GLY C C 1
ATOM 5223 O O . GLY C 1 78 ? -45.620 -2.059 21.444 1.00 74.33 78 GLY C O 1
ATOM 5224 N N . GLU C 1 79 ? -46.431 -0.378 20.179 1.00 59.93 79 GLU C N 1
ATOM 5225 C CA . GLU C 1 79 ? -46.212 -1.079 18.917 1.00 59.51 79 GLU C CA 1
ATOM 5226 C C . GLU C 1 79 ? -44.714 -1.344 18.699 1.00 53.85 79 GLU C C 1
ATOM 5227 O O . GLU C 1 79 ? -43.893 -0.445 18.870 1.00 56.04 79 GLU C O 1
ATOM 5233 N N . THR C 1 80 ? -44.355 -2.577 18.348 1.00 49.61 80 THR C N 1
ATOM 5234 C CA . THR C 1 80 ? -42.967 -2.882 17.995 1.00 47.18 80 THR C CA 1
ATOM 5235 C C . THR C 1 80 ? -42.550 -2.039 16.791 1.00 47.29 80 THR C C 1
ATOM 5236 O O . THR C 1 80 ? -43.389 -1.646 15.970 1.00 43.57 80 THR C O 1
ATOM 5240 N N . LEU C 1 81 ? -41.259 -1.754 16.696 1.00 45.55 81 LEU C N 1
ATOM 5241 C CA . LEU C 1 81 ? -40.732 -0.973 15.592 1.00 45.45 81 LEU C CA 1
ATOM 5242 C C . LEU C 1 81 ? -40.941 -1.740 14.291 1.00 45.32 81 LEU C C 1
ATOM 5243 O O . LEU C 1 81 ? -41.221 -1.148 13.248 1.00 40.71 81 LEU C O 1
ATOM 5248 N N . TYR C 1 82 ? -40.824 -3.061 14.365 1.00 40.52 82 TYR C N 1
ATOM 5249 C CA . TYR C 1 82 ? -41.103 -3.914 13.215 1.00 43.55 82 TYR C CA 1
ATOM 5250 C C . TYR C 1 82 ? -42.521 -3.694 12.673 1.00 38.39 82 TYR C C 1
ATOM 5251 O O . TYR C 1 82 ? -42.717 -3.571 11.472 1.00 37.65 82 TYR C O 1
ATOM 5260 N N . ASP C 1 83 ? -43.505 -3.647 13.563 1.00 39.07 83 ASP C N 1
ATOM 5261 C CA . ASP C 1 83 ? -44.888 -3.446 13.150 1.00 39.46 83 ASP C CA 1
ATOM 5262 C C . ASP C 1 83 ? -45.083 -2.046 12.556 1.00 37.45 83 ASP C C 1
ATOM 5263 O O . ASP C 1 83 ? -45.877 -1.856 11.628 1.00 35.59 83 ASP C O 1
ATOM 5268 N N . THR C 1 84 ? -44.365 -1.076 13.104 1.00 33.58 84 THR C N 1
ATOM 5269 C CA . THR C 1 84 ? -44.410 0.294 12.585 1.00 37.11 84 THR C CA 1
ATOM 5270 C C . THR C 1 84 ? -43.948 0.328 11.141 1.00 31.90 84 THR C C 1
ATOM 5271 O O . THR C 1 84 ? -44.611 0.899 10.281 1.00 34.99 84 THR C O 1
ATOM 5275 N N . ILE C 1 85 ? -42.818 -0.315 10.870 1.00 35.55 85 ILE C N 1
ATOM 5276 C CA . ILE C 1 85 ? -42.289 -0.376 9.512 1.00 35.15 85 ILE C CA 1
ATOM 5277 C C . ILE C 1 85 ? -43.212 -1.154 8.566 1.00 37.94 85 ILE C C 1
ATOM 5278 O O . ILE C 1 85 ? -43.448 -0.724 7.441 1.00 33.40 85 ILE C O 1
ATOM 5283 N N . ARG C 1 86 ? -43.713 -2.309 9.008 1.00 33.98 86 ARG C N 1
ATOM 5284 C CA . ARG C 1 86 ? -44.615 -3.105 8.178 1.00 32.22 86 ARG C CA 1
ATOM 5285 C C . ARG C 1 86 ? -45.882 -2.314 7.870 1.00 32.85 86 ARG C C 1
ATOM 5286 O O . ARG C 1 86 ? -46.449 -2.412 6.783 1.00 34.88 86 ARG C O 1
ATOM 5294 N N . THR C 1 87 ? -46.330 -1.534 8.846 1.00 30.59 87 THR C N 1
ATOM 5295 C CA . THR C 1 87 ? -47.452 -0.623 8.647 1.00 30.70 87 THR C CA 1
ATOM 5296 C C . THR C 1 87 ? -47.132 0.381 7.524 1.00 29.13 87 THR C C 1
ATOM 5297 O O . THR C 1 87 ? -47.915 0.570 6.604 1.00 27.71 87 THR C O 1
ATOM 5301 N N . LEU C 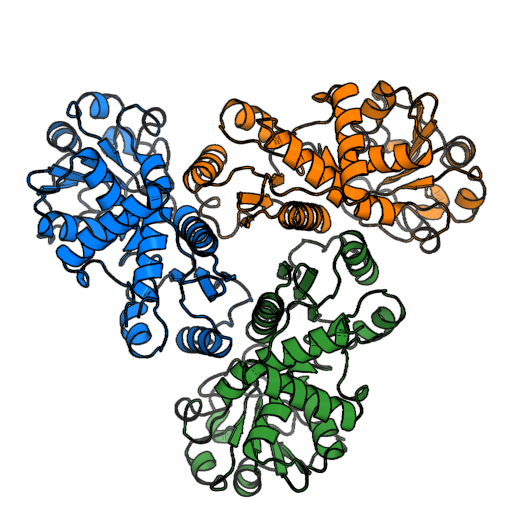1 88 ? -45.966 1.005 7.595 1.00 31.52 88 LEU C N 1
ATOM 5302 C CA . LEU C 1 88 ? -45.557 1.959 6.558 1.00 34.27 88 LEU C CA 1
ATOM 5303 C C . LEU C 1 88 ? -45.468 1.307 5.177 1.00 33.37 88 LEU C C 1
ATOM 5304 O O . LEU C 1 88 ? -45.914 1.892 4.181 1.00 31.60 88 LEU C O 1
ATOM 5309 N N . GLU C 1 89 ? -44.898 0.101 5.114 1.00 31.38 89 GLU C N 1
ATOM 5310 C CA . GLU C 1 89 ? -44.900 -0.670 3.872 1.00 32.84 89 GLU C CA 1
ATOM 5311 C C . GLU C 1 89 ? -46.309 -0.836 3.320 1.00 32.03 89 GLU C C 1
ATOM 5312 O O . GLU C 1 89 ? -46.544 -0.614 2.135 1.00 32.59 89 GLU C O 1
ATOM 5318 N N . SER C 1 90 ? -47.235 -1.262 4.174 1.00 30.40 90 SER C N 1
ATOM 5319 C CA . SER C 1 90 ? -48.625 -1.468 3.762 1.00 30.64 90 SER C CA 1
ATOM 5320 C C . SER C 1 90 ? -49.294 -0.223 3.202 1.00 30.80 90 SER C C 1
ATOM 5321 O O . SER C 1 90 ? -50.119 -0.315 2.288 1.00 33.59 90 SER C O 1
ATOM 5324 N N . ILE C 1 91 ? -48.982 0.948 3.753 1.00 30.65 91 ILE C N 1
ATOM 5325 C CA . ILE C 1 91 ? -49.602 2.153 3.220 1.00 29.56 91 ILE C CA 1
ATOM 5326 C C . ILE C 1 91 ? -48.860 2.721 1.997 1.00 32.15 91 ILE C C 1
ATOM 5327 O O . ILE C 1 91 ? -49.303 3.700 1.400 1.00 35.82 91 ILE C O 1
ATOM 5332 N N . GLY C 1 92 ? -47.739 2.111 1.622 1.00 32.75 92 GLY C N 1
ATOM 5333 C CA . GLY C 1 92 ? -47.070 2.482 0.384 1.00 35.09 92 GLY C CA 1
ATOM 5334 C C . GLY C 1 92 ? -45.731 3.188 0.502 1.00 34.59 92 GLY C C 1
ATOM 5335 O O . GLY C 1 92 ? -45.225 3.740 -0.484 1.00 36.16 92 GLY C O 1
ATOM 5336 N N . VAL C 1 93 ? -45.142 3.169 1.693 1.00 31.81 93 VAL C N 1
ATOM 5337 C CA . VAL C 1 93 ? -43.823 3.760 1.888 1.00 30.34 93 VAL C CA 1
ATOM 5338 C C . VAL C 1 93 ? -42.745 2.898 1.236 1.00 33.52 93 VAL C C 1
ATOM 5339 O O . VAL C 1 93 ? -42.729 1.682 1.414 1.00 34.61 93 VAL C O 1
ATOM 5343 N N . ASP C 1 94 ? -41.850 3.539 0.481 1.00 33.10 94 ASP C N 1
ATOM 5344 C CA . ASP C 1 94 ? -40.808 2.833 -0.271 1.00 36.48 94 ASP C CA 1
ATOM 5345 C C . ASP C 1 94 ? -39.467 2.814 0.459 1.00 36.82 94 ASP C C 1
ATOM 5346 O O . ASP C 1 94 ? -38.629 1.953 0.216 1.00 37.82 94 ASP C O 1
ATOM 5351 N N . VAL C 1 95 ? -39.265 3.768 1.364 1.00 33.60 95 VAL C N 1
ATOM 5352 C CA . VAL C 1 95 ? -38.017 3.835 2.111 1.00 32.58 95 VAL C CA 1
ATOM 5353 C C . VAL C 1 95 ? -38.254 4.545 3.444 1.00 36.76 95 VAL C C 1
ATOM 5354 O O . VAL C 1 95 ? -39.031 5.494 3.516 1.00 33.31 95 VAL C O 1
ATOM 5358 N N A CYS C 1 96 ? -37.591 4.066 4.495 0.54 34.90 96 CYS C N 1
ATOM 5359 N N B CYS C 1 96 ? -37.566 4.096 4.486 0.46 34.91 96 CYS C N 1
ATOM 5360 C CA A CYS C 1 96 ? -37.693 4.667 5.823 0.54 34.88 96 CYS C CA 1
ATOM 5361 C CA B CYS C 1 96 ? -37.730 4.693 5.802 0.46 34.87 96 CYS C CA 1
ATOM 5362 C C A CYS C 1 96 ? -36.367 5.233 6.289 0.54 34.19 96 CYS C C 1
ATOM 5363 C C B CYS C 1 96 ? -36.409 5.198 6.370 0.46 34.19 96 CYS C C 1
ATOM 5364 O O A CYS C 1 96 ? -35.337 4.576 6.181 0.54 33.54 96 CYS C O 1
ATOM 5365 O O B CYS C 1 96 ? -35.423 4.467 6.401 0.46 33.54 96 CYS C O 1
ATOM 5370 N N . VAL C 1 97 ? -36.404 6.451 6.821 1.00 33.53 97 VAL C N 1
ATOM 5371 C CA . VAL C 1 97 ? -35.240 7.057 7.437 1.00 32.56 97 VAL C CA 1
ATOM 5372 C C . VAL C 1 97 ? -35.517 7.116 8.933 1.00 36.41 97 VAL C C 1
ATOM 5373 O O . VAL C 1 97 ? -36.543 7.640 9.352 1.00 37.23 97 VAL C O 1
ATOM 5377 N N . ILE C 1 98 ? -34.605 6.595 9.740 1.00 32.89 98 ILE C N 1
ATOM 5378 C CA . ILE C 1 98 ? -34.886 6.409 11.156 1.00 37.63 98 ILE C CA 1
ATOM 5379 C C . ILE C 1 98 ? -33.768 6.902 12.059 1.00 37.46 98 ILE C C 1
ATOM 5380 O O . ILE C 1 98 ? -32.619 6.501 11.908 1.00 38.26 98 ILE C O 1
ATOM 5385 N N . ARG C 1 99 ? -34.112 7.781 12.993 1.00 40.03 99 ARG C N 1
ATOM 5386 C CA . ARG C 1 99 ? -33.225 8.091 14.103 1.00 40.90 99 ARG C CA 1
ATOM 5387 C C . ARG C 1 99 ? -33.889 7.554 15.359 1.00 43.95 99 ARG C C 1
ATOM 5388 O O . ARG C 1 99 ? -35.026 7.912 15.674 1.00 44.26 99 ARG C O 1
ATOM 5396 N N . HIS C 1 100 ? -33.190 6.674 16.063 1.00 48.79 100 HIS C N 1
ATOM 5397 C CA . HIS C 1 100 ? -33.752 6.018 17.234 1.00 54.48 100 HIS C CA 1
ATOM 5398 C C . HIS C 1 100 ? -32.818 6.157 18.431 1.00 65.74 100 HIS C C 1
ATOM 5399 O O . HIS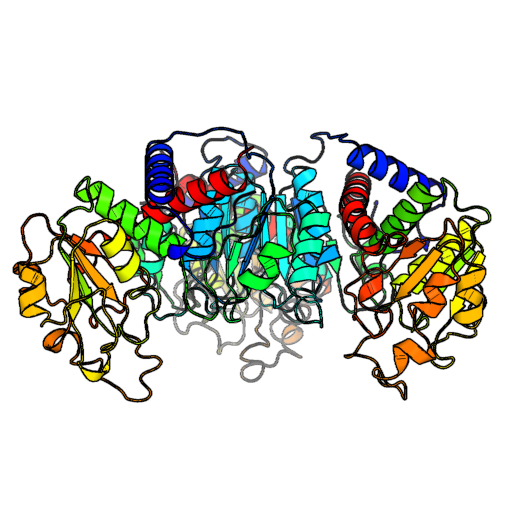 C 1 100 ? -31.632 6.446 18.273 1.00 67.53 100 HIS C O 1
ATOM 5406 N N . SER C 1 101 ? -33.352 5.949 19.629 1.00 72.33 101 SER C N 1
ATOM 5407 C CA . SER C 1 101 ? -32.555 6.079 20.848 1.00 74.34 101 SER C CA 1
ATOM 5408 C C . SER C 1 101 ? -31.697 4.844 21.107 1.00 74.43 101 SER C C 1
ATOM 5409 O O . SER C 1 101 ? -30.636 4.931 21.724 1.00 76.81 101 SER C O 1
ATOM 5412 N N . GLU C 1 102 ? -32.164 3.692 20.641 1.00 72.83 102 GLU C N 1
ATOM 5413 C CA . GLU C 1 102 ? -31.501 2.428 20.945 1.00 81.56 102 GLU C CA 1
ATOM 5414 C C . GLU C 1 102 ? -30.319 2.137 20.016 1.00 81.42 102 GLU C C 1
ATOM 5415 O O . GLU C 1 102 ? -30.460 2.160 18.790 1.00 73.16 102 GLU C O 1
ATOM 5421 N N . ASP C 1 103 ? -29.158 1.860 20.609 1.00 83.43 103 ASP C N 1
ATOM 5422 C CA . ASP C 1 103 ? -27.984 1.440 19.845 1.00 79.75 103 ASP C CA 1
ATOM 5423 C C . ASP C 1 103 ? -28.258 0.133 19.106 1.00 81.18 103 ASP C C 1
ATOM 5424 O O . ASP C 1 103 ? -28.685 -0.857 19.710 1.00 78.73 103 ASP C O 1
ATOM 5429 N N . GLU C 1 104 ? -28.013 0.140 17.798 1.00 76.11 104 GLU C N 1
ATOM 5430 C CA . GLU C 1 104 ? -28.165 -1.057 16.970 1.00 77.78 104 GLU C CA 1
ATOM 5431 C C . GLU C 1 104 ? -29.610 -1.571 16.901 1.00 77.75 104 GLU C C 1
ATOM 5432 O O . GLU C 1 104 ? -29.847 -2.775 16.756 1.00 74.08 104 GLU C O 1
ATOM 5438 N N . TYR C 1 105 ? -30.567 -0.647 16.993 1.00 71.68 105 TYR C N 1
ATOM 5439 C CA . TYR C 1 105 ? -31.977 -0.981 16.825 1.00 74.08 105 TYR C CA 1
ATOM 5440 C C . TYR C 1 105 ? -32.174 -1.693 15.488 1.00 71.43 105 TYR C C 1
ATOM 5441 O O . TYR C 1 105 ? -33.065 -2.531 15.342 1.00 74.28 105 TYR C O 1
ATOM 5450 N N . TYR C 1 106 ? -31.324 -1.351 14.521 1.00 69.83 106 TYR C N 1
ATOM 5451 C CA . TYR C 1 106 ? -31.460 -1.820 13.140 1.00 71.02 106 TYR C CA 1
ATOM 5452 C C . TYR C 1 106 ? -31.118 -3.302 12.911 1.00 68.57 106 TYR C C 1
ATOM 5453 O O . TYR C 1 106 ? -31.586 -3.902 11.944 1.00 65.37 106 TYR C O 1
ATOM 5462 N N . GLU C 1 107 ? -30.301 -3.887 13.784 1.00 72.94 107 GLU C N 1
ATOM 5463 C CA . GLU C 1 107 ? -29.780 -5.239 13.544 1.00 77.51 107 GLU C CA 1
ATOM 5464 C C . GLU C 1 107 ? -30.853 -6.299 13.274 1.00 74.43 107 GLU C C 1
ATOM 5465 O O . GLU C 1 107 ? -30.862 -6.930 12.210 1.00 66.29 107 GLU C O 1
ATOM 5471 N N . GLU C 1 108 ? -31.744 -6.497 14.242 1.00 75.43 108 GLU C N 1
ATOM 5472 C CA . GLU C 1 108 ? -32.863 -7.420 14.078 1.00 76.27 108 GLU C CA 1
ATOM 5473 C C . GLU C 1 108 ? -33.765 -6.948 12.938 1.00 69.68 108 GLU C C 1
ATOM 5474 O O . GLU C 1 108 ? -34.139 -7.721 12.053 1.00 67.58 108 GLU C O 1
ATOM 5480 N N . LEU C 1 109 ? -34.082 -5.660 12.966 1.00 63.57 109 LEU C N 1
ATOM 5481 C CA . LEU C 1 109 ? -35.002 -5.041 12.023 1.00 57.94 109 LEU C CA 1
ATOM 5482 C C . LEU C 1 109 ? -34.677 -5.281 10.544 1.00 56.26 109 LEU C C 1
ATOM 5483 O O . LEU C 1 109 ? -35.549 -5.673 9.771 1.00 50.72 109 LEU C O 1
ATOM 5488 N N . VAL C 1 110 ? -33.428 -5.055 10.144 1.00 56.77 110 VAL C N 1
ATOM 5489 C CA . VAL C 1 110 ? -33.089 -5.030 8.719 1.00 53.07 110 VAL C CA 1
ATOM 5490 C C . VAL C 1 110 ? -33.228 -6.363 7.997 1.00 62.82 110 VAL C C 1
ATOM 5491 O O . VAL C 1 110 ? -33.466 -6.395 6.786 1.00 62.02 110 VAL C O 1
ATOM 5495 N N . SER C 1 111 ? -33.064 -7.465 8.720 1.00 57.90 111 SER C N 1
ATOM 5496 C CA . SER C 1 111 ? -33.263 -8.773 8.113 1.00 60.75 111 SER C CA 1
ATOM 5497 C C . SER C 1 111 ? -34.748 -9.128 8.032 1.00 57.34 111 SER C C 1
ATOM 5498 O O . SER C 1 111 ? -35.136 -10.064 7.329 1.00 63.48 111 SER C O 1
ATOM 5501 N N . GLN C 1 112 ? -35.577 -8.383 8.755 1.00 48.68 112 GLN C N 1
ATOM 5502 C CA . GLN C 1 112 ? -36.994 -8.727 8.875 1.00 48.44 112 GLN C CA 1
ATOM 5503 C C . GLN C 1 112 ? -37.904 -7.936 7.935 1.00 48.83 112 GLN C C 1
ATOM 5504 O O . GLN C 1 112 ? -38.920 -8.450 7.482 1.00 44.01 112 GLN C O 1
ATOM 5510 N N . VAL C 1 113 ? -37.546 -6.684 7.643 1.00 44.60 113 VAL C N 1
ATOM 5511 C CA . VAL C 1 113 ? -38.433 -5.822 6.863 1.00 42.63 113 VAL C CA 1
ATOM 5512 C C . VAL C 1 113 ? -38.217 -5.929 5.357 1.00 44.02 113 VAL C C 1
ATOM 5513 O O . VAL C 1 113 ? -37.250 -6.531 4.904 1.00 45.77 113 VAL C O 1
ATOM 5517 N N . ASN C 1 114 ? -39.118 -5.316 4.589 1.00 37.11 114 ASN C N 1
ATOM 5518 C CA . ASN C 1 114 ? -39.136 -5.465 3.141 1.00 36.47 114 ASN C CA 1
ATOM 5519 C C . ASN C 1 114 ? -38.863 -4.199 2.342 1.00 41.73 114 ASN C C 1
ATOM 5520 O O . ASN C 1 114 ? -38.994 -4.208 1.121 1.00 44.35 114 ASN C O 1
ATOM 5525 N N . ILE C 1 115 ? -38.522 -3.113 3.029 1.00 38.35 115 ILE C N 1
ATOM 5526 C CA . ILE C 1 115 ? -38.122 -1.862 2.373 1.00 39.66 115 ILE C CA 1
ATOM 5527 C C . ILE C 1 115 ? -36.822 -1.408 3.012 1.00 34.19 115 ILE C C 1
ATOM 5528 O O . ILE C 1 115 ? -36.536 -1.772 4.150 1.00 37.56 115 ILE C O 1
ATOM 5533 N N . PRO C 1 116 ? -36.012 -0.633 2.279 1.00 37.22 116 PRO C N 1
ATOM 5534 C CA . PRO C 1 116 ? -34.726 -0.211 2.839 1.00 37.98 116 PRO C CA 1
ATOM 5535 C C . PRO C 1 116 ? -34.856 0.755 4.015 1.00 37.25 116 PRO C C 1
ATOM 5536 O O . PRO C 1 116 ? -35.726 1.631 4.019 1.00 34.23 116 PRO C O 1
ATOM 5540 N N . ILE C 1 117 ? -33.988 0.565 5.004 1.00 36.21 117 ILE C N 1
ATOM 5541 C CA . ILE C 1 117 ? -33.943 1.386 6.201 1.00 35.16 117 ILE C CA 1
ATOM 5542 C C . ILE C 1 117 ? -32.648 2.164 6.162 1.00 39.26 117 ILE C C 1
ATOM 5543 O O . ILE C 1 117 ? -31.563 1.576 6.034 1.00 35.82 117 ILE C O 1
ATOM 5548 N N . LEU C 1 118 ? -32.758 3.484 6.261 1.00 33.48 118 LEU C N 1
ATOM 5549 C CA . LEU C 1 118 ? -31.586 4.343 6.302 1.00 34.64 118 LEU C CA 1
ATOM 5550 C C . LEU C 1 118 ? -31.407 4.881 7.714 1.00 39.10 118 LEU C C 1
ATOM 5551 O O . LEU C 1 118 ? -32.256 5.611 8.235 1.00 37.49 118 LEU C O 1
ATOM 5556 N N . ASN C 1 119 ? -30.294 4.508 8.329 1.00 35.96 119 ASN C N 1
ATOM 5557 C CA . ASN C 1 119 ? -29.981 4.916 9.687 1.00 38.21 119 ASN C CA 1
ATOM 5558 C C . ASN C 1 119 ? -29.544 6.381 9.788 1.00 40.30 119 ASN C C 1
ATOM 5559 O O . ASN C 1 119 ? -28.499 6.761 9.267 1.00 40.54 119 ASN C O 1
ATOM 5564 N N . ALA C 1 120 ? -30.352 7.198 10.463 1.00 39.89 120 ALA C N 1
ATOM 5565 C CA . ALA C 1 120 ? -30.045 8.619 10.643 1.00 37.89 120 ALA C CA 1
ATOM 5566 C C . ALA C 1 120 ? -29.471 8.885 12.027 1.00 37.78 120 ALA C C 1
ATOM 5567 O O . ALA C 1 120 ? -29.408 10.032 12.464 1.00 40.40 120 ALA C O 1
ATOM 5569 N N . GLY C 1 121 ? -29.053 7.820 12.704 1.00 43.12 121 GLY C N 1
ATOM 5570 C CA . GLY C 1 121 ? -28.449 7.919 14.021 1.00 45.67 121 GLY C CA 1
ATOM 5571 C C . GLY C 1 121 ? -29.066 6.900 14.963 1.00 48.59 121 GLY C C 1
ATOM 5572 O O . GLY C 1 121 ? -30.273 6.921 15.188 1.00 47.99 121 GLY C O 1
ATOM 5573 N N . ASP C 1 122 ? -28.253 5.991 15.496 1.00 48.46 122 ASP C N 1
ATOM 5574 C CA . ASP C 1 122 ? -28.748 4.988 16.445 1.00 53.04 122 ASP C CA 1
ATOM 5575 C C . ASP C 1 122 ? -28.006 5.092 17.774 1.00 63.19 122 ASP C C 1
ATOM 5576 O O . ASP C 1 122 ? -26.941 4.498 17.956 1.00 66.42 122 ASP C O 1
ATOM 5581 N N . GLY C 1 123 ? -28.580 5.851 18.703 1.00 70.50 123 GLY C N 1
ATOM 5582 C CA . GLY C 1 123 ? -27.919 6.150 19.961 1.00 76.11 123 GLY C CA 1
ATOM 5583 C C . GLY C 1 123 ? -26.539 6.740 19.724 1.00 77.98 123 GLY C C 1
ATOM 5584 O O . GLY C 1 123 ? -26.365 7.610 18.862 1.00 78.02 123 GLY C O 1
ATOM 5585 N N . CYS C 1 124 ? -25.555 6.261 20.482 1.00 78.09 124 CYS C N 1
ATOM 5586 C CA . CYS C 1 124 ? -24.166 6.686 20.317 1.00 77.88 124 CYS C CA 1
ATOM 5587 C C . CYS C 1 124 ? -23.399 5.717 19.405 1.00 77.63 124 CYS C C 1
ATOM 5588 O O . CYS C 1 124 ? -22.164 5.680 19.423 1.00 74.28 124 CYS C O 1
ATOM 5591 N N . GLY C 1 125 ? -24.134 4.937 18.612 1.00 73.08 125 GLY C N 1
ATOM 5592 C CA . GLY C 1 125 ? -23.532 3.939 17.745 1.00 65.52 125 GLY C CA 1
ATOM 5593 C C . GLY C 1 125 ? -23.010 4.506 16.434 1.00 63.05 125 GLY C C 1
ATOM 5594 O O . GLY C 1 125 ? -21.840 4.879 16.320 1.00 60.18 125 GLY C O 1
ATOM 5595 N N . GLN C 1 126 ? -23.886 4.574 15.439 1.00 51.15 126 GLN C N 1
ATOM 5596 C CA . GLN C 1 126 ? -23.482 4.948 14.092 1.00 50.62 126 GLN C CA 1
ATOM 5597 C C . GLN C 1 126 ? -24.309 6.108 13.548 1.00 47.78 126 GLN C C 1
ATOM 5598 O O . GLN C 1 126 ? -25.435 6.337 13.968 1.00 45.57 126 GLN C O 1
ATOM 5604 N N . HIS C 1 127 ? -23.727 6.824 12.597 1.00 46.13 127 HIS C N 1
ATOM 5605 C CA . HIS C 1 127 ? -24.394 7.904 11.901 1.00 42.00 127 HIS C CA 1
ATOM 5606 C C . HIS C 1 127 ? -23.766 7.958 10.521 1.00 36.53 127 HIS C C 1
ATOM 5607 O O . HIS C 1 127 ? -22.965 8.843 10.235 1.00 36.99 127 HIS C O 1
ATOM 5614 N N . PRO C 1 128 ? -24.097 6.977 9.671 1.00 39.98 128 PRO C N 1
ATOM 5615 C CA . PRO C 1 128 ? -23.405 6.754 8.394 1.00 38.11 128 PRO C CA 1
ATOM 5616 C C . PRO C 1 128 ? -23.506 7.896 7.381 1.00 42.42 128 PRO C C 1
ATOM 5617 O O . PRO C 1 128 ? -22.520 8.124 6.681 1.00 40.40 128 PRO C O 1
ATOM 5621 N N . THR C 1 129 ? -24.644 8.588 7.277 1.00 38.72 129 THR C N 1
ATOM 5622 C CA . THR C 1 129 ? -24.712 9.706 6.339 1.00 33.93 129 THR C CA 1
ATOM 5623 C C . THR C 1 129 ? -23.854 10.879 6.808 1.00 32.86 129 THR C C 1
ATOM 5624 O O . THR C 1 129 ? -23.353 11.645 5.992 1.00 36.51 129 THR C O 1
ATOM 5628 N N . GLN C 1 130 ? -23.660 11.015 8.116 1.00 34.77 130 GLN C N 1
ATOM 5629 C CA . GLN C 1 130 ? -22.719 12.014 8.607 1.00 35.93 130 GLN C CA 1
ATOM 5630 C C . GLN C 1 130 ? -21.282 11.671 8.193 1.00 38.54 130 GLN C C 1
ATOM 5631 O O . GLN C 1 130 ? -20.540 12.538 7.738 1.00 37.64 130 GLN C O 1
ATOM 5637 N N . SER C 1 131 ? -20.884 10.411 8.355 1.00 37.43 131 SER C N 1
ATOM 5638 C CA . SER C 1 131 ? -19.541 9.998 7.938 1.00 39.30 131 SER C CA 1
ATOM 5639 C C . SER C 1 131 ? -19.346 10.234 6.461 1.00 37.00 131 SER C C 1
ATOM 5640 O O . SER C 1 131 ? -18.315 10.767 6.042 1.00 36.67 131 SER C O 1
ATOM 5643 N N . LEU C 1 132 ? -20.335 9.818 5.675 1.00 33.86 132 LEU C N 1
ATOM 5644 C CA . LEU C 1 132 ? -20.259 9.970 4.229 1.00 36.09 132 LEU C CA 1
ATOM 5645 C C . LEU C 1 132 ? -20.121 11.423 3.815 1.00 40.04 132 LEU C C 1
ATOM 5646 O O . LEU C 1 132 ? -19.340 11.732 2.916 1.00 41.21 132 LEU C O 1
ATOM 5651 N N . LEU C 1 133 ? -20.877 12.319 4.451 1.00 36.29 133 LEU C N 1
ATOM 5652 C CA . LEU C 1 133 ? -20.783 13.724 4.076 1.00 38.03 133 LEU C CA 1
ATOM 5653 C C . LEU C 1 133 ? -19.434 14.288 4.555 1.00 39.19 133 LEU C C 1
ATOM 5654 O O . LEU C 1 133 ? -18.829 15.119 3.887 1.00 41.92 133 LEU C O 1
ATOM 5659 N N . ASP C 1 134 ? -18.970 13.828 5.712 1.00 37.51 134 ASP C N 1
ATOM 5660 C CA . ASP C 1 134 ? -17.647 14.209 6.204 1.00 40.80 134 ASP C CA 1
ATOM 5661 C C . ASP C 1 134 ? -16.562 13.786 5.198 1.00 42.32 134 ASP C C 1
ATOM 5662 O O . ASP C 1 134 ? -15.705 14.584 4.804 1.00 39.06 134 ASP C O 1
ATOM 5667 N N . LEU C 1 135 ? -16.622 12.528 4.776 1.00 38.92 135 LEU C N 1
ATOM 5668 C CA . LEU C 1 135 ? -15.665 11.982 3.817 1.00 39.61 135 LEU C CA 1
ATOM 5669 C C . LEU C 1 135 ? -15.695 12.736 2.499 1.00 41.27 135 LEU C C 1
ATOM 5670 O O . LEU C 1 135 ? -14.653 13.043 1.920 1.00 38.49 135 LEU C O 1
ATOM 5675 N N . MET C 1 136 ? -16.898 13.032 2.025 1.00 39.39 136 MET C N 1
ATOM 5676 C CA . MET C 1 136 ? -17.068 13.796 0.802 1.00 39.76 136 MET C CA 1
ATOM 5677 C C . MET C 1 136 ? -16.409 15.166 0.902 1.00 42.67 136 MET C C 1
ATOM 5678 O O . MET C 1 136 ? -15.803 15.649 -0.055 1.00 42.97 136 MET C O 1
ATOM 5683 N N . THR C 1 137 ? -16.548 15.804 2.058 1.00 40.31 137 THR C N 1
ATOM 5684 C CA . THR C 1 137 ? -15.964 17.121 2.270 1.00 39.26 137 THR C CA 1
ATOM 5685 C C . THR C 1 137 ? -14.432 17.037 2.272 1.00 43.64 137 THR C C 1
ATOM 5686 O O . THR C 1 137 ? -13.750 17.871 1.669 1.00 42.49 137 THR C O 1
ATOM 5690 N N . ILE C 1 138 ? -13.906 16.029 2.961 1.00 43.27 138 ILE C N 1
ATOM 5691 C CA . ILE C 1 138 ? -12.467 15.787 3.011 1.00 43.43 138 ILE C CA 1
ATOM 5692 C C . ILE C 1 138 ? -11.920 15.481 1.619 1.00 44.58 138 ILE C C 1
ATOM 5693 O O . ILE C 1 138 ? -10.914 16.061 1.195 1.00 44.85 138 ILE C O 1
ATOM 5698 N N . TYR C 1 139 ? -12.601 14.600 0.892 1.00 41.66 139 TYR C N 1
ATOM 5699 C CA . TYR C 1 139 ? -12.174 14.244 -0.459 1.00 42.46 139 TYR C CA 1
ATOM 5700 C C . TYR C 1 139 ? -12.181 15.428 -1.430 1.00 47.66 139 TYR C C 1
ATOM 5701 O O . TYR C 1 139 ? -11.317 15.521 -2.306 1.00 47.31 139 TYR C O 1
ATOM 5710 N N . GLU C 1 140 ? -13.156 16.322 -1.287 1.00 44.37 140 GLU C N 1
ATOM 5711 C CA . GLU C 1 140 ? -13.232 17.499 -2.145 1.00 42.80 140 GLU C CA 1
ATOM 5712 C C . GLU C 1 140 ? -12.044 18.414 -1.895 1.00 45.77 140 GLU C C 1
ATOM 5713 O O . GLU C 1 140 ? -11.565 19.096 -2.797 1.00 46.66 140 GLU C O 1
ATOM 5719 N N . GLU C 1 141 ? -11.583 18.432 -0.652 1.00 43.58 141 GLU C N 1
ATOM 5720 C CA . GLU C 1 141 ? -10.492 19.303 -0.257 1.00 48.40 141 GLU C CA 1
ATOM 5721 C C . GLU C 1 141 ? -9.132 18.781 -0.744 1.00 49.57 141 GLU C C 1
ATOM 5722 O O . GLU C 1 141 ? -8.322 19.543 -1.258 1.00 48.98 141 GLU C O 1
ATOM 5728 N N . PHE C 1 142 ? -8.898 17.480 -0.588 1.00 45.01 142 PHE C N 1
ATOM 5729 C CA . PHE C 1 142 ? -7.567 16.910 -0.787 1.00 47.62 142 PHE C CA 1
ATOM 5730 C C . PHE C 1 142 ? -7.443 15.966 -1.973 1.00 51.42 142 PHE C C 1
ATOM 5731 O O . PHE C 1 142 ? -6.339 15.691 -2.432 1.00 53.95 142 PHE C O 1
ATOM 5739 N N . ASN C 1 143 ? -8.580 15.488 -2.467 1.00 48.73 143 ASN C N 1
ATOM 5740 C CA . ASN C 1 143 ? -8.634 14.561 -3.596 1.00 48.32 143 ASN C CA 1
ATOM 5741 C C . ASN C 1 143 ? -7.999 13.209 -3.302 1.00 52.47 143 ASN C C 1
ATOM 5742 O O . ASN C 1 143 ? -7.689 12.442 -4.215 1.00 50.49 143 ASN C O 1
ATOM 5747 N N . THR C 1 144 ? -7.826 12.921 -2.016 1.00 47.99 144 THR C N 1
ATOM 5748 C CA . THR C 1 144 ? -7.339 11.625 -1.572 1.00 51.99 144 THR C CA 1
ATOM 5749 C C . THR C 1 144 ? -7.588 11.498 -0.072 1.00 46.27 144 THR C C 1
ATOM 5750 O O . THR C 1 144 ? -7.731 12.507 0.623 1.00 47.35 144 THR C O 1
ATOM 5754 N N . PHE C 1 145 ? -7.642 10.266 0.421 1.00 42.04 145 PHE C N 1
ATOM 5755 C CA . PHE C 1 145 ? -7.643 10.002 1.861 1.00 44.97 145 PHE C CA 1
ATOM 5756 C C . PHE C 1 145 ? -6.269 9.472 2.317 1.00 47.60 145 PHE C C 1
ATOM 5757 O O . PHE C 1 145 ? -5.918 9.507 3.505 1.00 43.96 145 PHE C O 1
ATOM 5765 N N . LYS C 1 146 ? -5.501 8.963 1.362 1.00 46.87 146 LYS C N 1
ATOM 5766 C CA . LYS C 1 146 ? -4.232 8.312 1.669 1.00 50.48 146 LYS C CA 1
ATOM 5767 C C . LYS C 1 146 ? -3.198 9.299 2.194 1.00 41.51 146 LYS C C 1
ATOM 5768 O O . LYS C 1 146 ? -2.931 10.329 1.571 1.00 48.19 146 LYS C O 1
ATOM 5774 N N . GLY C 1 147 ? -2.647 8.991 3.362 1.00 46.62 147 GLY C N 1
ATOM 5775 C CA . GLY C 1 147 ? -1.621 9.820 3.968 1.00 49.00 147 GLY C CA 1
ATOM 5776 C C . GLY C 1 147 ? -2.131 11.047 4.706 1.00 50.24 147 GLY C C 1
ATOM 5777 O O . GLY C 1 147 ? -1.338 11.840 5.209 1.00 44.19 147 GLY C O 1
ATOM 5778 N N . LEU C 1 148 ? -3.449 11.220 4.778 1.00 48.31 148 LEU C N 1
ATOM 5779 C CA . LEU C 1 148 ? -3.997 12.346 5.532 1.00 46.10 148 LEU C CA 1
ATOM 5780 C C . LEU C 1 148 ? -3.931 12.051 7.013 1.00 45.42 148 LEU C C 1
ATOM 5781 O O . LEU C 1 148 ? -4.010 10.899 7.427 1.00 44.67 148 LEU C O 1
ATOM 5786 N N . THR C 1 149 ? -3.791 13.101 7.809 1.00 43.74 149 THR C N 1
ATOM 5787 C CA . THR C 1 149 ? -3.929 12.973 9.248 1.00 46.49 149 THR C CA 1
ATOM 5788 C C . THR C 1 149 ? -5.201 13.713 9.649 1.00 43.08 149 THR C C 1
ATOM 5789 O O . THR C 1 149 ? -5.350 14.902 9.370 1.00 43.05 149 THR C O 1
ATOM 5793 N N . VAL C 1 150 ? -6.131 12.989 10.264 1.00 44.10 150 VAL C N 1
ATOM 5794 C CA . VAL C 1 150 ? -7.394 13.564 10.699 1.00 39.84 150 VAL C CA 1
ATOM 5795 C C . VAL C 1 150 ? -7.486 13.451 12.213 1.00 41.60 150 VAL C C 1
ATOM 5796 O O . VAL C 1 150 ? -7.396 12.362 12.761 1.00 42.77 150 VAL C O 1
ATOM 5800 N N . SER C 1 151 ? -7.654 14.573 12.898 1.00 38.40 151 SER C N 1
ATOM 5801 C CA . SER C 1 151 ? -7.825 14.524 14.344 1.00 40.12 151 SER C CA 1
ATOM 5802 C C . SER C 1 151 ? -9.276 14.841 14.711 1.00 40.43 151 SER C C 1
ATOM 5803 O O . SER C 1 151 ? -9.920 15.669 14.070 1.00 39.04 151 SER C O 1
ATOM 5806 N N . ILE C 1 152 ? -9.771 14.170 15.744 1.00 40.35 152 ILE C N 1
ATOM 5807 C CA . ILE C 1 152 ? -11.165 14.254 16.158 1.00 40.16 152 ILE C CA 1
ATOM 5808 C C . ILE C 1 152 ? -11.166 14.541 17.647 1.00 41.14 152 ILE C C 1
ATOM 5809 O O . ILE C 1 152 ? -10.459 13.886 18.403 1.00 40.53 152 ILE C O 1
ATOM 5814 N N . HIS C 1 153 ? -11.949 15.525 18.072 1.00 37.19 153 HIS C N 1
ATOM 5815 C CA . HIS C 1 153 ? -11.784 16.076 19.409 1.00 38.82 153 HIS C CA 1
ATOM 5816 C C . HIS C 1 153 ? -13.077 16.183 20.212 1.00 38.42 153 HIS C C 1
ATOM 5817 O O . HIS C 1 153 ? -14.082 16.694 19.727 1.00 40.76 153 HIS C O 1
ATOM 5824 N N . GLY C 1 154 ? -13.022 15.736 21.459 1.00 38.55 154 GLY C N 1
ATOM 5825 C CA . GLY C 1 154 ? -14.139 15.882 22.368 1.00 44.17 154 GLY C CA 1
ATOM 5826 C C . GLY C 1 154 ? -14.428 14.591 23.100 1.00 47.09 154 GLY C C 1
ATOM 5827 O O . GLY C 1 154 ? -13.500 13.876 23.509 1.00 43.17 154 GLY C O 1
ATOM 5828 N N . ASP C 1 155 ? -15.716 14.287 23.261 1.00 45.34 155 ASP C N 1
ATOM 5829 C CA . ASP C 1 155 ? -16.133 13.063 23.942 1.00 49.14 155 ASP C CA 1
ATOM 5830 C C . ASP C 1 155 ? -16.125 11.897 22.963 1.00 48.99 155 ASP C C 1
ATOM 5831 O O . ASP C 1 155 ? -17.179 11.471 22.487 1.00 52.73 155 ASP C O 1
ATOM 5836 N N . ILE C 1 156 ? -14.936 11.383 22.665 1.00 47.27 156 ILE C N 1
ATOM 5837 C CA . ILE C 1 156 ? -14.788 10.304 21.695 1.00 48.24 156 ILE C CA 1
ATOM 5838 C C . ILE C 1 156 ? -15.602 9.068 22.095 1.00 53.44 156 ILE C C 1
ATOM 5839 O O . ILE C 1 156 ? -16.242 8.438 21.255 1.00 52.93 156 ILE C O 1
ATOM 5844 N N . LYS C 1 157 ? -15.567 8.732 23.380 1.00 52.13 157 LYS C N 1
ATOM 5845 C CA . LYS C 1 157 ? -16.235 7.539 23.894 1.00 57.85 157 LYS C CA 1
ATOM 5846 C C . LYS C 1 157 ? -17.727 7.474 23.553 1.00 55.90 157 LYS C C 1
ATOM 5847 O O . LYS C 1 157 ? -18.241 6.418 23.201 1.00 54.97 157 LYS C O 1
ATOM 5853 N N . HIS C 1 158 ? -18.416 8.606 23.653 1.00 54.60 158 HIS C N 1
ATOM 5854 C CA . HIS C 1 158 ? -19.864 8.625 23.484 1.00 58.07 158 HIS C CA 1
ATOM 5855 C C . HIS C 1 158 ? -20.322 9.248 22.171 1.00 59.24 158 HIS C C 1
ATOM 5856 O O . HIS C 1 158 ? -21.452 9.723 22.068 1.00 62.13 158 HIS C O 1
ATOM 5863 N N . SER C 1 159 ? -19.458 9.244 21.164 1.00 53.65 159 SER C N 1
ATOM 5864 C CA . SER C 1 159 ? -19.794 9.901 19.908 1.00 53.41 159 SER C CA 1
ATOM 5865 C C . SER C 1 159 ? -20.085 8.909 18.782 1.00 54.90 159 SER C C 1
ATOM 5866 O O . SER C 1 159 ? -19.255 8.059 18.464 1.00 60.09 159 SER C O 1
ATOM 5869 N N . ARG C 1 160 ? -21.266 9.029 18.181 1.00 55.52 160 ARG C N 1
ATOM 5870 C CA . ARG C 1 160 ? -21.625 8.236 17.002 1.00 56.49 160 ARG C CA 1
ATOM 5871 C C . ARG C 1 160 ? -20.859 8.733 15.768 1.00 52.96 160 ARG C C 1
ATOM 5872 O O . ARG C 1 160 ? -20.622 7.988 14.821 1.00 55.97 160 ARG C O 1
ATOM 5880 N N . VAL C 1 161 ? -20.475 10.000 15.783 1.00 47.11 161 VAL C N 1
ATOM 5881 C CA . VAL C 1 161 ? -19.740 10.574 14.666 1.00 51.01 161 VAL C CA 1
ATOM 5882 C C . VAL C 1 161 ? -18.279 10.089 14.690 1.00 54.25 161 VAL C C 1
ATOM 5883 O O . VAL C 1 161 ? -17.740 9.647 13.673 1.00 49.67 161 VAL C O 1
ATOM 5887 N N . ALA C 1 162 ? -17.653 10.155 15.860 1.00 45.56 162 ALA C N 1
ATOM 5888 C CA . ALA C 1 162 ? -16.249 9.789 15.996 1.00 48.96 162 ALA C CA 1
ATOM 5889 C C . ALA C 1 162 ? -16.057 8.308 15.690 1.00 54.23 162 ALA C C 1
ATOM 5890 O O . ALA C 1 162 ? -15.036 7.917 15.123 1.00 53.05 162 ALA C O 1
ATOM 5892 N N . ARG C 1 163 ? -17.063 7.508 16.050 1.00 59.77 163 ARG C N 1
ATOM 5893 C CA . ARG C 1 163 ? -17.076 6.052 15.830 1.00 59.78 163 ARG C CA 1
ATOM 5894 C C . ARG C 1 163 ? -17.227 5.679 14.352 1.00 52.30 163 ARG C C 1
ATOM 5895 O O . ARG C 1 163 ? -16.417 4.947 13.804 1.00 54.40 163 ARG C O 1
ATOM 5903 N N . SER C 1 164 ? -18.285 6.164 13.712 1.00 54.49 164 SER C N 1
ATOM 5904 C CA . SER C 1 164 ? -18.411 6.007 12.273 1.00 52.85 164 SER C CA 1
ATOM 5905 C C . SER C 1 164 ? -17.089 6.400 11.570 1.00 58.80 164 SER C C 1
ATOM 5906 O O . SER C 1 164 ? -16.625 5.703 10.664 1.00 59.93 164 SER C O 1
ATOM 5909 N N . ASN C 1 165 ? -16.481 7.504 12.009 1.00 50.10 165 ASN C N 1
ATOM 5910 C CA . ASN C 1 165 ? -15.381 8.141 11.274 1.00 47.70 165 ASN C CA 1
ATOM 5911 C C . ASN C 1 165 ? -13.979 7.551 11.459 1.00 45.70 165 ASN C C 1
ATOM 5912 O O . ASN C 1 165 ? -13.271 7.336 10.482 1.00 42.72 165 ASN C O 1
ATOM 5917 N N . ALA C 1 166 ? -13.568 7.330 12.703 1.00 44.63 166 ALA C N 1
ATOM 5918 C CA . ALA C 1 166 ? -12.211 6.870 12.982 1.00 46.76 166 ALA C CA 1
ATOM 5919 C C . ALA C 1 166 ? -11.867 5.601 12.186 1.00 48.24 166 ALA C C 1
ATOM 5920 O O . ALA C 1 166 ? -10.894 5.567 11.427 1.00 44.43 166 ALA C O 1
ATOM 5922 N N . GLU C 1 167 ? -12.679 4.564 12.341 1.00 45.14 167 GLU C N 1
ATOM 5923 C CA . GLU C 1 167 ? -12.403 3.313 11.652 1.00 44.18 167 GLU C CA 1
ATOM 5924 C C . GLU C 1 167 ? -12.415 3.443 10.130 1.00 45.44 167 GLU C C 1
ATOM 5925 O O . GLU C 1 167 ? -11.489 2.981 9.460 1.00 44.23 167 GLU C O 1
ATOM 5931 N N . VAL C 1 168 ? -13.443 4.070 9.570 1.00 39.18 168 VAL C N 1
ATOM 5932 C CA . VAL C 1 168 ? -13.503 4.158 8.116 1.00 40.10 168 VAL C CA 1
ATOM 5933 C C . VAL C 1 168 ? -12.346 4.980 7.544 1.00 41.52 168 VAL C C 1
ATOM 5934 O O . VAL C 1 168 ? -11.848 4.677 6.461 1.00 41.83 168 VAL C O 1
ATOM 5938 N N . LEU C 1 169 ? -11.913 6.010 8.270 1.00 42.78 169 LEU C N 1
ATOM 5939 C CA . LEU C 1 169 ? -10.802 6.838 7.802 1.00 42.25 169 LEU C CA 1
ATOM 5940 C C . LEU C 1 169 ? -9.509 6.019 7.682 1.00 44.67 169 LEU C C 1
ATOM 5941 O O . LEU C 1 169 ? -8.767 6.162 6.713 1.00 42.73 169 LEU C O 1
ATOM 5946 N N . THR C 1 170 ? -9.256 5.153 8.658 1.00 41.10 170 THR C N 1
ATOM 5947 C CA . THR C 1 170 ? -8.081 4.291 8.606 1.00 47.58 170 THR C CA 1
ATOM 5948 C C . THR C 1 170 ? -8.187 3.261 7.484 1.00 48.31 170 THR C C 1
ATOM 5949 O O . THR C 1 170 ? -7.197 2.982 6.811 1.00 51.05 170 THR C O 1
ATOM 5953 N N . ARG C 1 171 ? -9.380 2.710 7.267 1.00 48.18 171 ARG C N 1
ATOM 5954 C CA . ARG C 1 171 ? -9.593 1.804 6.137 1.00 46.94 171 ARG C CA 1
ATOM 5955 C C . ARG C 1 171 ? -9.288 2.491 4.807 1.00 48.96 171 ARG C C 1
ATOM 5956 O O . ARG C 1 171 ? -8.872 1.847 3.842 1.00 47.50 171 ARG C O 1
ATOM 5964 N N . LEU C 1 172 ? -9.503 3.801 4.752 1.00 45.85 172 LEU C N 1
ATOM 5965 C CA . LEU C 1 172 ? -9.262 4.550 3.523 1.00 44.87 172 LEU C CA 1
ATOM 5966 C C . LEU C 1 172 ? -7.808 5.030 3.399 1.00 44.89 172 LEU C C 1
ATOM 5967 O O . LEU C 1 172 ? -7.423 5.591 2.375 1.00 47.24 172 LEU C O 1
ATOM 5972 N N . GLY C 1 173 ? -7.006 4.814 4.436 1.00 48.31 173 GLY C N 1
ATOM 5973 C CA . GLY C 1 173 ? -5.584 5.114 4.356 1.00 48.51 173 GLY C CA 1
ATOM 5974 C C . GLY C 1 173 ? -5.129 6.314 5.163 1.00 53.16 173 GLY C C 1
ATOM 5975 O O . GLY C 1 173 ? -3.969 6.728 5.078 1.00 50.21 173 GLY C O 1
ATOM 5976 N N . ALA C 1 174 ? -6.035 6.881 5.952 1.00 48.17 174 ALA C N 1
ATOM 5977 C CA . ALA C 1 174 ? -5.692 8.039 6.762 1.00 43.99 174 ALA C CA 1
ATOM 5978 C C . ALA C 1 174 ? -5.232 7.625 8.157 1.00 44.48 174 ALA C C 1
ATOM 5979 O O . ALA C 1 174 ? -5.513 6.518 8.615 1.00 45.98 174 ALA C O 1
ATOM 5981 N N . ARG C 1 175 ? -4.511 8.524 8.820 1.00 45.25 175 ARG C N 1
ATOM 5982 C CA . ARG C 1 175 ? -4.115 8.348 10.210 1.00 47.89 175 ARG C CA 1
ATOM 5983 C C . ARG C 1 175 ? -5.061 9.182 11.071 1.00 46.07 175 ARG C C 1
ATOM 5984 O O . ARG C 1 175 ? -5.414 10.301 10.705 1.00 46.81 175 ARG C O 1
ATOM 5992 N N . VAL C 1 176 ? -5.465 8.648 12.213 1.00 44.50 176 VAL C N 1
ATOM 5993 C CA . VAL C 1 176 ? -6.440 9.326 13.051 1.00 43.86 176 VAL C CA 1
ATOM 5994 C C . VAL C 1 176 ? -5.866 9.665 14.421 1.00 41.37 176 VAL C C 1
ATOM 5995 O O . VAL C 1 176 ? -5.222 8.837 15.050 1.00 43.19 176 VAL C O 1
ATOM 5999 N N . LEU C 1 177 ? -6.096 10.892 14.873 1.00 40.95 177 LEU C N 1
ATOM 6000 C CA . LEU C 1 177 ? -5.702 11.306 16.214 1.00 44.53 177 LEU C CA 1
ATOM 6001 C C . LEU C 1 177 ? -6.948 11.700 17.017 1.00 42.04 177 LEU C C 1
ATOM 6002 O O . LEU C 1 177 ? -7.945 12.117 16.444 1.00 41.12 177 LEU C O 1
ATOM 6007 N N . PHE C 1 178 ? -6.875 11.578 18.338 1.00 41.54 178 PHE C N 1
ATOM 6008 C CA . PHE C 1 178 ? -7.952 11.986 19.225 1.00 40.47 178 PHE C CA 1
ATOM 6009 C C . PHE C 1 178 ? -7.392 12.949 20.257 1.00 42.43 178 PHE C C 1
ATOM 6010 O O . PHE C 1 178 ? -6.239 12.824 20.664 1.00 42.65 178 PHE C O 1
ATOM 6018 N N . SER C 1 179 ? -8.212 13.895 20.701 1.00 37.80 179 SER C N 1
ATOM 6019 C CA . SER C 1 179 ? -7.865 14.690 21.871 1.00 39.20 179 SER C CA 1
ATOM 6020 C C . SER C 1 179 ? -9.124 15.028 22.647 1.00 40.63 179 SER C C 1
ATOM 6021 O O . SER C 1 179 ? -10.233 14.930 22.124 1.00 44.59 179 SER C O 1
ATOM 6024 N N . GLY C 1 180 ? -8.955 15.397 23.907 1.00 40.71 180 GLY C N 1
ATOM 6025 C CA . GLY C 1 180 ? -10.073 15.788 24.738 1.00 40.00 180 GLY C CA 1
ATOM 6026 C C . GLY C 1 180 ? -9.798 15.327 26.147 1.00 40.03 180 GLY C C 1
ATOM 6027 O O . GLY C 1 180 ? -8.756 14.739 26.400 1.00 43.58 180 GLY C O 1
ATOM 6028 N N . PRO C 1 181 ? -10.726 15.588 27.076 1.00 41.73 181 PRO C N 1
ATOM 6029 C CA . PRO C 1 181 ? -10.530 15.095 28.443 1.00 43.00 181 PRO C CA 1
ATOM 6030 C C . PRO C 1 181 ? -10.221 13.595 28.436 1.00 46.49 181 PRO C C 1
ATOM 6031 O O . PRO C 1 181 ? -10.911 12.820 27.761 1.00 45.25 181 PRO C O 1
ATOM 6035 N N . SER C 1 182 ? -9.187 13.182 29.160 1.00 45.87 182 SER C N 1
ATOM 6036 C CA . SER C 1 182 ? -8.776 11.777 29.125 1.00 47.42 182 SER C CA 1
ATOM 6037 C C . SER C 1 182 ? -9.913 10.874 29.577 1.00 50.44 182 SER C C 1
ATOM 6038 O O . SER C 1 182 ? -9.981 9.710 29.191 1.00 47.42 182 SER C O 1
ATOM 6041 N N . GLU C 1 183 ? -10.805 11.414 30.402 1.00 49.50 183 GLU C N 1
ATOM 6042 C CA . GLU C 1 183 ? -11.918 10.628 30.922 1.00 55.53 183 GLU C CA 1
ATOM 6043 C C . GLU C 1 183 ? -12.931 10.256 29.832 1.00 58.22 183 GLU C C 1
ATOM 6044 O O . GLU C 1 183 ? -13.719 9.329 30.009 1.00 58.86 183 GLU C O 1
ATOM 6050 N N . TRP C 1 184 ? -12.890 10.964 28.703 1.00 51.44 184 TRP C N 1
ATOM 6051 C CA . TRP C 1 184 ? -13.822 10.720 27.599 1.00 49.85 184 TRP C CA 1
ATOM 6052 C C . TRP C 1 184 ? -13.227 9.878 26.481 1.00 52.91 184 TRP C C 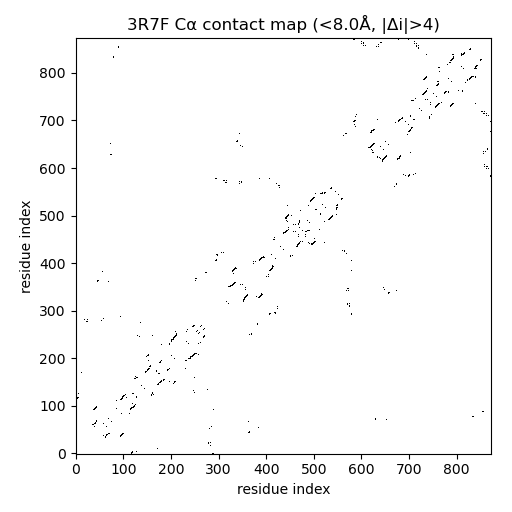1
ATOM 6053 O O . TRP C 1 184 ? -13.815 9.762 25.404 1.00 53.06 184 TRP C O 1
ATOM 6064 N N . GLN C 1 185 ? -12.059 9.299 26.722 1.00 50.99 185 GLN C N 1
ATOM 6065 C CA . GLN C 1 185 ? -11.383 8.544 25.679 1.00 59.36 185 GLN C CA 1
ATOM 6066 C C . GLN C 1 185 ? -11.639 7.048 25.830 1.00 64.54 185 GLN C C 1
ATOM 6067 O O . GLN C 1 185 ? -11.799 6.553 26.945 1.00 65.71 185 GLN C O 1
ATOM 6073 N N . ASP C 1 186 ? -11.691 6.336 24.706 1.00 72.47 186 ASP C N 1
ATOM 6074 C CA . ASP C 1 186 ? -11.725 4.876 24.734 1.00 80.77 186 ASP C CA 1
ATOM 6075 C C . ASP C 1 186 ? -10.423 4.355 25.314 1.00 86.25 186 ASP C C 1
ATOM 6076 O O . ASP C 1 186 ? -9.352 4.585 24.752 1.00 85.13 186 ASP C O 1
ATOM 6081 N N . GLU C 1 187 ? -10.515 3.654 26.438 1.00 94.62 187 GLU C N 1
ATOM 6082 C CA . GLU C 1 187 ? -9.343 3.036 27.041 1.00 100.43 187 GLU C CA 1
ATOM 6083 C C . GLU C 1 187 ? -8.536 2.283 25.983 1.00 102.98 187 GLU C C 1
ATOM 6084 O O . GLU C 1 187 ? -7.304 2.297 26.000 1.00 106.13 187 GLU C O 1
ATOM 6090 N N . GLU C 1 188 ? -9.239 1.638 25.056 1.00 99.25 188 GLU C N 1
ATOM 6091 C CA . GLU C 1 188 ? -8.593 0.793 24.058 1.00 101.88 188 GLU C CA 1
ATOM 6092 C C . GLU C 1 188 ? -9.184 0.961 22.661 1.00 97.97 188 GLU C C 1
ATOM 6093 O O . GLU C 1 188 ? -9.804 0.037 22.131 1.00 98.82 188 GLU C O 1
ATOM 6099 N N . ASN C 1 189 ? -8.995 2.133 22.062 1.00 93.69 189 ASN C N 1
ATOM 6100 C CA . ASN C 1 189 ? -9.352 2.311 20.658 1.00 87.43 189 ASN C CA 1
ATOM 6101 C C . ASN C 1 189 ? -8.175 1.934 19.774 1.00 81.51 189 ASN C C 1
ATOM 6102 O O . ASN C 1 189 ? -7.053 2.400 19.982 1.00 82.53 189 ASN C O 1
ATOM 6107 N N . THR C 1 190 ? -8.432 1.090 18.785 1.00 74.86 190 THR C N 1
ATOM 6108 C CA . THR C 1 190 ? -7.363 0.602 17.927 1.00 76.84 190 THR C CA 1
ATOM 6109 C C . THR C 1 190 ? -7.208 1.451 16.667 1.00 71.45 190 THR C C 1
ATOM 6110 O O . THR C 1 190 ? -6.328 1.193 15.841 1.00 70.65 190 THR C O 1
ATOM 6114 N N . PHE C 1 191 ? -8.048 2.473 16.526 1.00 67.26 191 PHE C N 1
ATOM 6115 C CA . PHE C 1 191 ? -8.074 3.251 15.286 1.00 64.52 191 PHE C CA 1
ATOM 6116 C C . PHE C 1 191 ? -7.436 4.630 15.383 1.00 60.49 191 PHE C C 1
ATOM 6117 O O . PHE C 1 191 ? -7.120 5.231 14.361 1.00 64.44 191 PHE C O 1
ATOM 6125 N N . GLY C 1 192 ? -7.226 5.122 16.598 1.00 55.81 192 GLY C N 1
ATOM 6126 C CA . GLY C 1 192 ? -6.679 6.457 16.761 1.00 53.88 192 GLY C CA 1
ATOM 6127 C C . GLY C 1 192 ? -5.627 6.598 17.839 1.00 53.70 192 GLY C C 1
ATOM 6128 O O . GLY C 1 192 ? -5.554 5.791 18.767 1.00 52.92 192 GLY C O 1
ATOM 6129 N N . THR C 1 193 ? -4.817 7.644 17.716 1.00 46.76 193 THR C N 1
ATOM 6130 C CA . THR C 1 193 ? -3.773 7.933 18.691 1.00 48.53 193 THR C CA 1
ATOM 6131 C C . THR C 1 193 ? -4.156 9.163 19.502 1.00 44.66 193 THR C C 1
ATOM 6132 O O . THR C 1 193 ? -4.373 10.232 18.950 1.00 42.38 193 THR C O 1
ATOM 6136 N N . TYR C 1 194 ? -4.231 9.002 20.814 1.00 41.77 194 TYR C N 1
ATOM 6137 C CA . TYR C 1 194 ? -4.578 10.089 21.708 1.00 43.65 194 TYR C CA 1
ATOM 6138 C C . TYR C 1 194 ? -3.412 11.063 21.883 1.00 47.13 194 TYR C C 1
ATOM 6139 O O . TYR C 1 194 ? -2.292 10.652 22.194 1.00 49.65 194 TYR C O 1
ATOM 6148 N N . VAL C 1 195 ? -3.681 12.350 21.671 1.00 46.33 195 VAL C N 1
ATOM 6149 C CA . VAL C 1 195 ? -2.680 13.400 21.836 1.00 42.87 195 VAL C CA 1
ATOM 6150 C C . VAL C 1 195 ? -3.342 14.637 22.434 1.00 47.68 195 VAL C C 1
ATOM 6151 O O . VAL C 1 195 ? -4.541 14.632 22.711 1.00 45.98 195 VAL C O 1
ATOM 6155 N N . SER C 1 196 ? -2.563 15.695 22.638 1.00 44.08 196 SER C N 1
ATOM 6156 C CA . SER C 1 196 ? -3.121 16.961 23.083 1.00 40.33 196 SER C CA 1
ATOM 6157 C C . SER C 1 196 ? -3.590 17.754 21.866 1.00 40.85 196 SER C C 1
ATOM 6158 O O . SER C 1 196 ? -3.062 17.587 20.761 1.00 42.45 196 SER C O 1
ATOM 6161 N N . MET C 1 197 ? -4.601 18.595 22.058 1.00 41.43 197 MET C N 1
ATOM 6162 C CA . MET C 1 197 ? -5.065 19.484 20.996 1.00 41.63 197 MET C CA 1
ATOM 6163 C C . MET C 1 197 ? -3.887 20.304 20.455 1.00 42.79 197 MET C C 1
ATOM 6164 O O . MET C 1 197 ? -3.771 20.538 19.248 1.00 42.40 197 MET C O 1
ATOM 6169 N N . ASP C 1 198 ? -3.011 20.739 21.354 1.00 40.38 198 ASP C N 1
ATOM 6170 C CA . ASP C 1 198 ? -1.899 21.609 20.961 1.00 44.98 198 ASP C CA 1
ATOM 6171 C C . ASP C 1 198 ? -0.953 20.913 19.992 1.00 42.74 198 ASP C C 1
ATOM 6172 O O . ASP C 1 198 ? -0.384 21.550 19.108 1.00 45.73 198 ASP C O 1
ATOM 6177 N N . GLU C 1 199 ? -0.804 19.604 20.147 1.00 40.86 199 GLU C N 1
ATOM 6178 C CA . GLU C 1 199 ? -0.031 18.816 19.195 1.00 43.42 199 GLU C CA 1
ATOM 6179 C C . GLU C 1 199 ? -0.821 18.564 17.913 1.00 47.39 199 GLU C C 1
ATOM 6180 O O . GLU C 1 199 ? -0.297 18.721 16.804 1.00 44.17 199 GLU C O 1
ATOM 6186 N N . ALA C 1 200 ? -2.084 18.173 18.065 1.00 45.94 200 ALA C N 1
ATOM 6187 C CA . ALA C 1 200 ? -2.896 17.795 16.909 1.00 43.15 200 ALA C CA 1
ATOM 6188 C C . ALA C 1 200 ? -3.047 18.911 15.881 1.00 42.63 200 ALA C C 1
ATOM 6189 O O . ALA C 1 200 ? -3.075 18.638 14.685 1.00 44.84 200 ALA C O 1
ATOM 6191 N N . VAL C 1 201 ? -3.173 20.162 16.326 1.00 42.01 201 VAL C N 1
ATOM 6192 C CA . VAL C 1 201 ? -3.445 21.236 15.371 1.00 44.88 201 VAL C CA 1
ATOM 6193 C C . VAL C 1 201 ? -2.304 21.436 14.388 1.00 48.33 201 VAL C C 1
ATOM 6194 O O . VAL C 1 201 ? -2.516 21.904 13.267 1.00 50.58 201 VAL C O 1
ATOM 6198 N N . GLU C 1 202 ? -1.096 21.077 14.808 1.00 47.74 202 GLU C N 1
ATOM 6199 C CA . GLU C 1 202 ? 0.081 21.280 13.972 1.00 47.63 202 GLU C CA 1
ATOM 6200 C C . GLU C 1 202 ? 0.302 20.111 13.026 1.00 48.97 202 GLU C C 1
ATOM 6201 O O . GLU C 1 202 ? 0.853 20.277 11.939 1.00 50.87 202 GLU C O 1
ATOM 6207 N N . SER C 1 203 ? -0.160 18.934 13.422 1.00 42.38 203 SER C N 1
ATOM 6208 C CA . SER C 1 203 ? 0.072 17.745 12.617 1.00 47.26 203 SER C CA 1
ATOM 6209 C C . SER C 1 203 ? -1.116 17.319 11.744 1.00 54.15 203 SER C C 1
ATOM 6210 O O . SER C 1 203 ? -0.963 16.462 10.874 1.00 50.56 203 SER C O 1
ATOM 6213 N N . SER C 1 204 ? -2.284 17.926 11.949 1.00 46.71 204 SER C N 1
ATOM 6214 C CA . SER C 1 204 ? -3.489 17.487 11.239 1.00 44.43 204 SER C CA 1
ATOM 6215 C C . SER C 1 204 ? -3.698 18.155 9.889 1.00 43.63 204 SER C C 1
ATOM 6216 O O . SER C 1 204 ? -3.413 19.334 9.718 1.00 45.61 204 SER C O 1
ATOM 6219 N N . ASP C 1 205 ? -4.218 17.394 8.934 1.00 40.94 205 ASP C N 1
ATOM 6220 C CA . ASP C 1 205 ? -4.766 17.976 7.714 1.00 42.96 205 ASP C CA 1
ATOM 6221 C C . ASP C 1 205 ? -6.246 18.328 7.912 1.00 46.76 205 ASP C C 1
ATOM 6222 O O . ASP C 1 205 ? -6.792 19.169 7.198 1.00 44.60 205 ASP C O 1
ATOM 6227 N N . VAL C 1 206 ? -6.885 17.669 8.877 1.00 42.45 206 VAL C N 1
ATOM 6228 C CA . VAL C 1 206 ? -8.291 17.918 9.187 1.00 43.93 206 VAL C CA 1
ATOM 6229 C C . VAL C 1 206 ? -8.464 17.978 10.692 1.00 41.53 206 VAL C C 1
ATOM 6230 O O . VAL C 1 206 ? -8.086 17.050 11.402 1.00 42.88 206 VAL C O 1
ATOM 6234 N N . VAL C 1 207 ? -9.003 19.083 11.186 1.00 39.03 207 VAL C N 1
ATOM 6235 C CA . VAL C 1 207 ? -9.331 19.176 12.604 1.00 39.33 207 VAL C CA 1
ATOM 6236 C C . VAL C 1 207 ? -10.847 19.057 12.764 1.00 44.00 207 VAL C C 1
ATOM 6237 O O . VAL C 1 207 ? -11.593 19.965 12.396 1.00 43.93 207 VAL C O 1
ATOM 6241 N N . MET C 1 208 ? -11.301 17.932 13.302 1.00 41.40 208 MET C N 1
ATOM 6242 C CA . MET C 1 208 ? -12.734 17.690 13.410 1.00 45.90 208 MET C CA 1
ATOM 6243 C C . MET C 1 208 ? -13.213 17.806 14.852 1.00 40.25 208 MET C C 1
ATOM 6244 O O . MET C 1 208 ? -12.838 17.015 15.710 1.00 39.86 208 MET C O 1
ATOM 6249 N N . LEU C 1 209 ? -14.029 18.820 15.110 1.00 39.79 209 LEU C N 1
ATOM 6250 C CA . LEU C 1 209 ? -14.534 19.069 16.452 1.00 39.16 209 LEU C CA 1
ATOM 6251 C C . LEU C 1 209 ? -15.892 18.395 16.656 1.00 42.08 209 LEU C C 1
ATOM 6252 O O . LEU C 1 209 ? -16.686 18.284 15.726 1.00 46.16 209 LEU C O 1
ATOM 6257 N N . LEU C 1 210 ? -16.153 17.940 17.872 1.00 40.19 210 LEU C N 1
ATOM 6258 C CA . LEU C 1 210 ? -17.461 17.407 18.206 1.00 40.73 210 LEU C CA 1
ATOM 6259 C C . LEU C 1 210 ? -18.180 18.426 19.081 1.00 46.08 210 LEU C C 1
ATOM 6260 O O . LEU C 1 210 ? -17.541 19.294 19.686 1.00 39.90 210 LEU C O 1
ATOM 6265 N N . ARG C 1 211 ? -19.503 18.326 19.154 1.00 44.01 211 ARG C N 1
ATOM 6266 C CA . ARG C 1 211 ? -20.259 19.195 20.044 1.00 45.92 211 ARG C CA 1
ATOM 6267 C C . ARG C 1 211 ? -19.997 18.787 21.485 1.00 43.14 211 ARG C C 1
ATOM 6268 O O . ARG C 1 211 ? -20.044 17.610 21.813 1.00 44.27 211 ARG C O 1
ATOM 6276 N N . ILE C 1 212 ? -19.701 19.755 22.344 1.00 46.19 212 ILE C N 1
ATOM 6277 C CA . ILE C 1 212 ? -19.565 19.454 23.767 1.00 54.48 212 ILE C CA 1
ATOM 6278 C C . ILE C 1 212 ? -20.903 19.704 24.444 1.00 60.90 212 ILE C C 1
ATOM 6279 O O . ILE C 1 212 ? -21.411 20.826 24.430 1.00 59.36 212 ILE C O 1
ATOM 6284 N N . GLN C 1 213 ? -21.474 18.655 25.021 1.00 68.86 213 GLN C N 1
ATOM 6285 C CA . GLN C 1 213 ? -22.804 18.730 25.625 1.00 81.11 213 GLN C CA 1
ATOM 6286 C C . GLN C 1 213 ? -22.855 19.531 26.937 1.00 86.36 213 GLN C C 1
ATOM 6287 O O . GLN C 1 213 ? -22.170 19.191 27.908 1.00 88.05 213 GLN C O 1
ATOM 6293 N N . ASN C 1 214 ? -23.655 20.600 26.954 1.00 88.60 214 ASN C N 1
ATOM 6294 C CA . ASN C 1 214 ? -24.063 21.231 28.215 1.00 93.66 214 ASN C CA 1
ATOM 6295 C C . ASN C 1 214 ? -25.252 20.452 28.749 1.00 98.86 214 ASN C C 1
ATOM 6296 O O . ASN C 1 214 ? -25.508 20.409 29.956 1.00 100.55 214 ASN C O 1
ATOM 6301 N N . GLU C 1 215 ? -25.974 19.841 27.814 1.00 100.04 215 GLU C N 1
ATOM 6302 C CA . GLU C 1 215 ? -26.835 18.714 28.113 1.00 103.34 215 GLU C CA 1
ATOM 6303 C C . GLU C 1 215 ? -25.897 17.665 28.698 1.00 104.13 215 GLU C C 1
ATOM 6304 O O . GLU C 1 215 ? -24.749 17.557 28.270 1.00 105.51 215 GLU C O 1
ATOM 6310 N N . ARG C 1 216 ? -26.361 16.909 29.686 1.00 108.85 216 ARG C N 1
ATOM 6311 C CA . ARG C 1 216 ? -25.515 15.896 30.311 1.00 108.80 216 ARG C CA 1
ATOM 6312 C C . ARG C 1 216 ? -24.479 16.534 31.249 1.00 111.81 216 ARG C C 1
ATOM 6313 O O . ARG C 1 216 ? -24.828 17.024 32.328 1.00 110.92 216 ARG C O 1
ATOM 6321 N N . HIS C 1 217 ? -23.214 16.544 30.828 1.00 111.85 217 HIS C N 1
ATOM 6322 C CA . HIS C 1 217 ? -22.106 16.891 31.728 1.00 112.04 217 HIS C CA 1
ATOM 6323 C C . HIS C 1 217 ? -21.419 18.256 31.531 1.00 111.92 217 HIS C C 1
ATOM 6324 O O . HIS C 1 217 ? -20.618 18.440 30.607 1.00 107.96 217 HIS C O 1
ATOM 6331 N N . GLN C 1 218 ? -21.750 19.201 32.414 1.00 109.82 218 GLN C N 1
ATOM 6332 C CA . GLN C 1 218 ? -20.890 20.352 32.696 1.00 102.47 218 GLN C CA 1
ATOM 6333 C C . GLN C 1 218 ? -20.285 20.085 34.077 1.00 105.77 218 GLN C C 1
ATOM 6334 O O . GLN C 1 218 ? -19.560 20.915 34.632 1.00 102.47 218 GLN C O 1
ATOM 6340 N N . SER C 1 219 ? -20.598 18.905 34.616 1.00 110.41 219 SER C N 1
ATOM 6341 C CA . SER C 1 219 ? -20.128 18.475 35.934 1.00 114.01 219 SER C CA 1
ATOM 6342 C C . SER C 1 219 ? -18.903 17.562 35.817 1.00 113.67 219 SER C C 1
ATOM 6343 O O . SER C 1 219 ? -17.921 17.733 36.546 1.00 113.12 219 SER C O 1
ATOM 6346 N N . ALA C 1 220 ? -18.970 16.590 34.909 1.00 109.56 220 ALA C N 1
ATOM 6347 C CA . ALA C 1 220 ? -17.806 15.770 34.589 1.00 103.39 220 ALA C CA 1
ATOM 6348 C C . ALA C 1 220 ? -16.689 16.668 34.050 1.00 101.83 220 ALA C C 1
ATOM 6349 O O . ALA C 1 220 ? -15.525 16.534 34.436 1.00 99.80 220 ALA C O 1
ATOM 6351 N N . VAL C 1 221 ? -17.060 17.593 33.165 1.00 97.47 221 VAL C N 1
ATOM 6352 C CA . VAL C 1 221 ? -16.127 18.563 32.591 1.00 89.13 221 VAL C CA 1
ATOM 6353 C C . VAL C 1 221 ? -16.826 19.912 32.370 1.00 86.18 221 VAL C C 1
ATOM 6354 O O . VAL C 1 221 ? -17.829 19.988 31.657 1.00 88.86 221 VAL C O 1
ATOM 6358 N N . SER C 1 222 ? -16.294 20.970 32.980 1.00 74.57 222 SER C N 1
ATOM 6359 C CA . SER C 1 222 ? -16.920 22.292 32.926 1.00 75.93 222 SER C CA 1
ATOM 6360 C C . SER C 1 222 ? -16.787 22.977 31.569 1.00 73.97 222 SER C C 1
ATOM 6361 O O . SER C 1 222 ? -15.716 22.983 30.964 1.00 67.31 222 SER C O 1
ATOM 6364 N N . GLN C 1 223 ? -17.878 23.579 31.107 1.00 70.79 223 GLN C N 1
ATOM 6365 C CA . GLN C 1 223 ? -17.909 24.174 29.778 1.00 65.27 223 GLN C CA 1
ATOM 6366 C C . GLN C 1 223 ? -17.273 25.554 29.710 1.00 62.34 223 GLN C C 1
ATOM 6367 O O . GLN C 1 223 ? -16.781 25.964 28.657 1.00 52.58 223 GLN C O 1
ATOM 6373 N N . GLU C 1 224 ? -17.303 26.273 30.826 1.00 65.01 224 GLU C N 1
ATOM 6374 C CA . GLU C 1 224 ? -16.827 27.651 30.864 1.00 65.39 224 GLU C CA 1
ATOM 6375 C C . GLU C 1 224 ? -15.364 27.798 30.427 1.00 63.99 224 GLU C C 1
ATOM 6376 O O . GLU C 1 224 ? -15.017 28.725 29.686 1.00 63.30 224 GLU C O 1
ATOM 6382 N N . GLY C 1 225 ? -14.512 26.885 30.883 1.00 55.79 225 GLY C N 1
ATOM 6383 C CA . GLY C 1 225 ? -13.098 26.944 30.560 1.00 58.20 225 GLY C CA 1
ATOM 6384 C C . GLY C 1 225 ? -12.662 25.905 29.542 1.00 52.23 225 GLY C C 1
ATOM 6385 O O . GLY C 1 225 ? -11.464 25.731 29.300 1.00 45.91 225 GLY C O 1
ATOM 6386 N N . TYR C 1 226 ? -13.629 25.220 28.938 1.00 45.07 226 TYR C N 1
ATOM 6387 C CA . TYR C 1 226 ? -13.326 24.144 28.000 1.00 43.51 226 TYR C CA 1
ATOM 6388 C C . TYR C 1 226 ? -12.537 24.624 26.794 1.00 43.59 226 TYR C C 1
ATOM 6389 O O . TYR C 1 226 ? -11.582 23.977 26.380 1.00 43.59 226 TYR C O 1
ATOM 6398 N N . LEU C 1 227 ? -12.948 25.746 26.218 1.00 39.08 227 LEU C N 1
ATOM 6399 C CA . LEU C 1 227 ? -12.309 26.242 25.007 1.00 42.45 227 LEU C CA 1
ATOM 6400 C C . LEU C 1 227 ? -10.806 26.460 25.199 1.00 46.78 227 LEU C C 1
ATOM 6401 O O . LEU C 1 227 ? -9.988 25.992 24.404 1.00 42.18 227 LEU C O 1
ATOM 6406 N N . ASN C 1 228 ? -10.454 27.193 26.247 1.00 44.35 228 ASN C N 1
ATOM 6407 C CA . ASN C 1 228 ? -9.057 27.453 26.561 1.00 46.41 228 ASN C CA 1
ATOM 6408 C C . ASN C 1 228 ? -8.306 26.150 26.829 1.00 44.43 228 ASN C C 1
ATOM 6409 O O . ASN C 1 228 ? -7.226 25.918 26.291 1.00 43.46 228 ASN C O 1
ATOM 6414 N N . LYS C 1 229 ? -8.921 25.288 27.631 1.00 45.26 229 LYS C N 1
ATOM 6415 C CA . LYS C 1 229 ? -8.296 24.062 28.095 1.00 44.26 229 LYS C CA 1
ATOM 6416 C C . LYS C 1 229 ? -8.136 22.996 27.014 1.00 44.16 229 LYS C C 1
ATOM 6417 O O . LYS C 1 229 ? -7.056 22.419 26.870 1.00 44.94 229 LYS C O 1
ATOM 6423 N N . TYR C 1 230 ? -9.196 22.756 26.244 1.00 43.57 230 TYR C N 1
ATOM 6424 C CA . TYR C 1 230 ? -9.229 21.634 25.312 1.00 39.83 230 TYR C CA 1
ATOM 6425 C C . TYR C 1 230 ? -9.578 22.022 23.892 1.00 40.64 230 TYR C C 1
ATOM 6426 O O . TYR C 1 230 ? -9.345 21.247 22.960 1.00 41.05 230 TYR C O 1
ATOM 6435 N N . GLY C 1 231 ? -10.166 23.202 23.729 1.00 39.55 231 GLY C N 1
ATOM 6436 C CA . GLY C 1 231 ? -10.857 23.529 22.494 1.00 38.85 231 GLY C CA 1
ATOM 6437 C C . GLY C 1 231 ? -10.017 24.175 21.419 1.00 45.24 231 GLY C C 1
ATOM 6438 O O . GLY C 1 231 ? -8.829 24.453 21.608 1.00 43.33 231 GLY C O 1
ATOM 6439 N N . LEU C 1 232 ? -10.642 24.417 20.274 1.00 39.49 232 LEU C N 1
ATOM 6440 C CA . LEU C 1 232 ? -9.959 25.085 19.185 1.00 41.42 232 LEU C CA 1
ATOM 6441 C C . LEU C 1 232 ? -9.993 26.599 19.384 1.00 42.37 232 LEU C C 1
ATOM 6442 O O . LEU C 1 232 ? -10.883 27.287 18.883 1.00 42.04 232 LEU C O 1
ATOM 6447 N N . THR C 1 233 ? -9.018 27.106 20.133 1.00 42.91 233 THR C N 1
ATOM 6448 C CA . THR C 1 233 ? -8.852 28.540 20.336 1.00 43.12 233 THR C CA 1
ATOM 6449 C C . THR C 1 233 ? -8.294 29.182 19.069 1.00 40.96 233 THR C C 1
ATOM 6450 O O . THR C 1 233 ? -7.815 28.490 18.165 1.00 41.51 233 THR C O 1
ATOM 6454 N N . VAL C 1 234 ? -8.361 30.507 19.005 1.00 42.20 234 VAL C N 1
ATOM 6455 C CA . VAL C 1 234 ? -7.800 31.241 17.876 1.00 41.78 234 VAL C CA 1
ATOM 6456 C C . VAL C 1 234 ? -6.292 30.983 17.779 1.00 41.77 234 VAL C C 1
ATOM 6457 O O . VAL C 1 234 ? -5.751 30.780 16.695 1.00 43.43 234 VAL C O 1
ATOM 6461 N N . GLU C 1 235 ? -5.620 30.993 18.924 1.00 43.54 235 GLU C N 1
ATOM 6462 C CA . GLU C 1 235 ? -4.181 30.750 18.964 1.00 48.20 235 GLU C CA 1
ATOM 6463 C C . GLU C 1 235 ? -3.851 29.358 18.417 1.00 48.39 235 GLU C C 1
ATOM 6464 O O . GLU C 1 235 ? -2.927 29.195 17.618 1.00 47.41 235 GLU C O 1
ATOM 6470 N N . ARG C 1 236 ? -4.622 28.351 18.820 1.00 45.87 236 ARG C N 1
ATOM 6471 C CA . ARG C 1 236 ? -4.411 27.008 18.284 1.00 39.73 236 ARG C CA 1
ATOM 6472 C C . ARG C 1 236 ? -4.697 26.950 16.792 1.00 45.03 236 ARG C C 1
ATOM 6473 O O . ARG C 1 236 ? -3.969 26.302 16.039 1.00 42.79 236 ARG C O 1
ATOM 6481 N N . ALA C 1 237 ? -5.751 27.632 16.355 1.00 42.18 237 ALA C N 1
ATOM 6482 C CA . ALA C 1 237 ? -6.113 27.597 14.943 1.00 46.79 237 ALA C CA 1
ATOM 6483 C C . ALA C 1 237 ? -5.046 28.258 14.071 1.00 44.89 237 ALA C C 1
ATOM 6484 O O . ALA C 1 237 ? -4.815 27.841 12.937 1.00 45.14 237 ALA C O 1
ATOM 6486 N N . GLU C 1 238 ? -4.411 29.300 14.602 1.00 44.19 238 GLU C N 1
ATOM 6487 C CA . GLU C 1 238 ? -3.336 29.985 13.891 1.00 48.17 238 GLU C CA 1
ATOM 6488 C C . GLU C 1 238 ? -2.127 29.069 13.670 1.00 49.36 238 GLU C C 1
ATOM 6489 O O . GLU C 1 238 ? -1.313 29.307 12.777 1.00 50.81 238 GLU C O 1
ATOM 6495 N N . ARG C 1 239 ? -2.016 28.015 14.471 1.00 43.84 239 ARG C N 1
ATOM 6496 C CA . ARG C 1 239 ? -0.942 27.042 14.285 1.00 45.78 239 ARG C CA 1
ATOM 6497 C C . ARG C 1 239 ? -1.278 25.855 13.381 1.00 49.76 239 ARG C C 1
ATOM 6498 O O . ARG C 1 239 ? -0.472 24.935 13.245 1.00 50.42 239 ARG C O 1
ATOM 6506 N N . MET C 1 240 ? -2.454 25.872 12.758 1.00 47.36 240 MET C N 1
ATOM 6507 C CA . MET C 1 240 ? -2.838 24.789 11.857 1.00 49.96 240 MET C CA 1
ATOM 6508 C C . MET C 1 240 ? -2.050 24.879 10.558 1.00 50.55 240 MET C C 1
ATOM 6509 O O . MET C 1 240 ? -1.598 25.954 10.185 1.00 46.98 240 MET C O 1
ATOM 6514 N N . LYS C 1 241 ? -1.903 23.755 9.865 1.00 47.00 241 LYS C N 1
ATOM 6515 C CA . LYS C 1 241 ? -1.230 23.740 8.570 1.00 51.42 241 LYS C CA 1
ATOM 6516 C C . LYS C 1 241 ? -1.960 24.636 7.580 1.00 54.61 241 LYS C C 1
ATOM 6517 O O . LYS C 1 241 ? -3.174 24.815 7.677 1.00 52.19 241 LYS C O 1
ATOM 6523 N N . ARG C 1 242 ? -1.216 25.190 6.626 1.00 54.46 242 ARG C N 1
ATOM 6524 C CA . ARG C 1 242 ? -1.765 26.130 5.650 1.00 58.67 242 ARG C CA 1
ATOM 6525 C C . ARG C 1 242 ? -2.985 25.579 4.912 1.00 52.70 242 ARG C C 1
ATOM 6526 O O . ARG C 1 242 ? -3.935 26.311 4.615 1.00 51.10 242 ARG C O 1
ATOM 6534 N N . HIS C 1 243 ? -2.949 24.288 4.610 1.00 49.56 243 HIS C N 1
ATOM 6535 C CA . HIS C 1 243 ? -3.976 23.656 3.794 1.00 52.16 243 HIS C CA 1
ATOM 6536 C C . HIS C 1 243 ? -5.000 22.874 4.628 1.00 46.87 243 HIS C C 1
ATOM 6537 O O . HIS C 1 243 ? -5.862 22.202 4.076 1.00 47.25 243 HIS C O 1
ATOM 6544 N N . ALA C 1 244 ? -4.897 22.946 5.950 1.00 45.88 244 ALA C N 1
ATOM 6545 C CA . ALA C 1 244 ? -5.760 22.143 6.813 1.00 46.24 244 ALA C CA 1
ATOM 6546 C C . ALA C 1 244 ? -7.176 22.732 6.900 1.00 44.57 244 ALA C C 1
ATOM 6547 O O . ALA C 1 244 ? -7.373 23.915 6.656 1.00 42.58 244 ALA C O 1
ATOM 6549 N N . ILE C 1 245 ? -8.159 21.899 7.228 1.00 45.09 245 ILE C N 1
ATOM 6550 C CA . ILE C 1 245 ? -9.535 22.378 7.377 1.00 40.74 245 ILE C CA 1
ATOM 6551 C C . ILE C 1 245 ? -10.120 22.069 8.749 1.00 40.81 245 ILE C C 1
ATOM 6552 O O . ILE C 1 245 ? -9.697 21.134 9.437 1.00 42.21 245 ILE C O 1
ATOM 6557 N N . ILE C 1 246 ? -11.079 22.895 9.150 1.00 39.76 246 ILE C N 1
ATOM 6558 C CA . ILE C 1 246 ? -11.828 22.678 10.374 1.00 40.82 246 ILE C CA 1
ATOM 6559 C C . ILE C 1 246 ? -13.207 22.107 10.025 1.00 40.93 246 ILE C C 1
ATOM 6560 O O . ILE C 1 246 ? -13.925 22.663 9.193 1.00 40.03 246 ILE C O 1
ATOM 6565 N N . MET C 1 247 ? -13.567 21.007 10.674 1.00 36.87 247 MET C N 1
ATOM 6566 C CA . MET C 1 247 ? -14.874 20.387 10.480 1.00 40.86 247 MET C CA 1
ATOM 6567 C C . MET C 1 247 ? -15.596 20.223 11.813 1.00 39.64 247 MET C C 1
ATOM 6568 O O . MET C 1 247 ? -14.968 20.270 12.875 1.00 38.58 247 MET C O 1
ATOM 6573 N N . HIS C 1 248 ? -16.913 20.029 11.747 1.00 35.98 248 HIS C N 1
ATOM 6574 C CA . HIS C 1 248 ? -17.771 19.943 12.933 1.00 37.70 248 HIS C CA 1
ATOM 6575 C C . HIS C 1 248 ? -19.136 19.462 12.449 1.00 37.57 248 HIS C C 1
ATOM 6576 O O . HIS C 1 248 ? -19.679 20.021 11.496 1.00 36.18 248 HIS C O 1
ATOM 6583 N N . PRO C 1 249 ? -19.692 18.409 13.070 1.00 38.88 249 PRO C N 1
ATOM 6584 C CA . PRO C 1 249 ? -20.953 17.927 12.487 1.00 39.63 249 PRO C CA 1
ATOM 6585 C C . PRO C 1 249 ? -22.155 18.847 12.776 1.00 39.10 249 PRO C C 1
ATOM 6586 O O . PRO C 1 249 ? -23.172 18.730 12.089 1.00 39.46 249 PRO C O 1
ATOM 6590 N N . ALA C 1 250 ? -22.006 19.760 13.737 1.00 38.79 250 ALA C N 1
ATOM 6591 C CA . ALA C 1 250 ? -23.063 20.689 14.161 1.00 40.42 250 ALA C CA 1
ATOM 6592 C C . ALA C 1 250 ? -24.172 19.933 14.901 1.00 44.60 250 ALA C C 1
ATOM 6593 O O . ALA C 1 250 ? -24.249 18.713 14.810 1.00 40.98 250 ALA C O 1
ATOM 6595 N N . PRO C 1 251 ? -24.998 20.647 15.681 1.00 39.25 251 PRO C N 1
ATOM 6596 C CA . PRO C 1 251 ? -24.920 22.090 15.937 1.00 43.33 251 PRO C CA 1
ATOM 6597 C C . PRO C 1 251 ? -23.655 22.471 16.724 1.00 43.02 251 PRO C C 1
ATOM 6598 O O . PRO C 1 251 ? -23.178 21.707 17.569 1.00 42.46 251 PRO C O 1
ATOM 6602 N N . VAL C 1 252 ? -23.120 23.650 16.438 1.00 40.60 252 VAL C N 1
ATOM 6603 C CA . VAL C 1 252 ? -21.913 24.119 17.098 1.00 38.18 252 VAL C CA 1
ATOM 6604 C C . VAL C 1 252 ? -22.251 24.812 18.412 1.00 42.74 252 VAL C C 1
ATOM 6605 O O . VAL C 1 252 ? -23.140 25.661 18.470 1.00 45.98 252 VAL C O 1
ATOM 6609 N N . ASN C 1 253 ? -21.543 24.437 19.468 1.00 39.57 253 ASN C N 1
ATOM 6610 C CA . ASN C 1 253 ? -21.629 25.141 20.740 1.00 43.87 253 ASN C CA 1
ATOM 6611 C C . ASN C 1 253 ? -20.560 26.243 20.773 1.00 43.60 253 ASN C C 1
ATOM 6612 O O . ASN C 1 253 ? -19.480 26.060 21.326 1.00 43.32 253 ASN C O 1
ATOM 6617 N N . ARG C 1 254 ? -20.857 27.374 20.144 1.00 42.29 254 ARG C N 1
ATOM 6618 C CA . ARG C 1 254 ? -19.909 28.479 20.031 1.00 43.08 254 ARG C CA 1
ATOM 6619 C C . ARG C 1 254 ? -19.297 28.901 21.375 1.00 46.21 254 ARG C C 1
ATOM 6620 O O . ARG C 1 254 ? -20.000 29.071 22.370 1.00 45.19 254 ARG C O 1
ATOM 6628 N N . GLY C 1 255 ? -17.978 29.059 21.398 1.00 47.21 255 GLY C N 1
ATOM 6629 C CA . GLY C 1 255 ? -17.279 29.428 22.614 1.00 41.79 255 GLY C CA 1
ATOM 6630 C C . GLY C 1 255 ? -16.981 28.262 23.529 1.00 44.29 255 GLY C C 1
ATOM 6631 O O . GLY C 1 255 ? -16.446 28.449 24.622 1.00 44.59 255 GLY C O 1
ATOM 6632 N N . VAL C 1 256 ? -17.334 27.050 23.104 1.00 39.75 256 VAL C N 1
ATOM 6633 C CA . VAL C 1 256 ? -17.026 25.886 23.922 1.00 40.55 256 VAL C CA 1
ATOM 6634 C C . VAL C 1 256 ? -15.999 24.998 23.228 1.00 44.14 256 VAL C C 1
ATOM 6635 O O . VAL C 1 256 ? -14.827 25.048 23.574 1.00 41.87 256 VAL C O 1
ATOM 6639 N N . GLU C 1 257 ? -16.411 24.217 22.234 1.00 40.77 257 GLU C N 1
ATOM 6640 C CA . GLU C 1 257 ? -15.436 23.402 21.511 1.00 42.11 257 GLU C CA 1
ATOM 6641 C C . GLU C 1 257 ? -14.596 24.227 20.541 1.00 44.97 257 GLU C C 1
ATOM 6642 O O . GLU C 1 257 ? -13.528 23.791 20.120 1.00 40.48 257 GLU C O 1
ATOM 6648 N N . ILE C 1 258 ? -15.089 25.406 20.176 1.00 39.99 258 ILE C N 1
ATOM 6649 C CA . ILE C 1 258 ? -14.438 26.219 19.160 1.00 38.95 258 ILE C CA 1
ATOM 6650 C C . ILE C 1 258 ? -14.664 27.694 19.470 1.00 44.94 258 ILE C C 1
ATOM 6651 O O . ILE C 1 258 ? -15.689 28.055 20.049 1.00 44.44 258 ILE C O 1
ATOM 6656 N N . ASP C 1 259 ? -13.708 28.548 19.102 1.00 43.77 259 ASP C N 1
ATOM 6657 C CA . ASP C 1 259 ? -13.878 29.986 19.288 1.00 43.22 259 ASP C CA 1
ATOM 6658 C C . ASP C 1 259 ? -14.951 30.479 18.332 1.00 42.41 259 ASP C C 1
ATOM 6659 O O . ASP C 1 259 ? -15.000 30.060 17.178 1.00 42.36 259 ASP C O 1
ATOM 6664 N N . ASP C 1 260 ? -15.802 31.381 18.808 1.00 43.45 260 ASP C N 1
ATOM 6665 C CA . ASP C 1 260 ? -16.910 31.880 17.998 1.00 43.87 260 ASP C CA 1
ATOM 6666 C C . ASP C 1 260 ? -16.472 32.384 16.618 1.00 45.10 260 ASP C C 1
ATOM 6667 O O . ASP C 1 260 ? -17.182 32.198 15.622 1.00 41.37 260 ASP C O 1
ATOM 6672 N N . SER C 1 261 ? -15.299 33.012 16.558 1.00 43.82 261 SER C N 1
ATOM 6673 C CA . SER C 1 261 ? -14.810 33.640 15.322 1.00 41.37 261 SER C CA 1
ATOM 6674 C C . SER C 1 261 ? -14.336 32.650 14.264 1.00 42.46 261 SER C C 1
ATOM 6675 O O . SER C 1 261 ? -14.121 33.027 13.113 1.00 41.92 261 SER C O 1
ATOM 6678 N N . LEU C 1 262 ? -14.174 31.384 14.641 1.00 44.16 262 LEU C N 1
ATOM 6679 C CA . LEU C 1 262 ? -13.599 30.398 13.723 1.00 41.25 262 LEU C CA 1
ATOM 6680 C C . LEU C 1 262 ? -14.638 29.636 12.893 1.00 45.62 262 LEU C C 1
ATOM 6681 O O . LEU C 1 262 ? -14.300 29.001 11.882 1.00 42.48 262 LEU C O 1
ATOM 6686 N N . VAL C 1 263 ? -15.897 29.690 13.318 1.00 41.91 263 VAL C N 1
ATOM 6687 C CA . VAL C 1 263 ? -16.929 28.859 12.698 1.00 41.54 263 VAL C CA 1
ATOM 6688 C C . VAL C 1 263 ? -17.035 29.133 11.206 1.00 38.82 263 VAL C C 1
ATOM 6689 O O . VAL C 1 263 ? -17.221 28.216 10.414 1.00 38.13 263 VAL C O 1
ATOM 6693 N N . GLU C 1 264 ? -16.912 30.401 10.826 1.00 40.93 264 GLU C N 1
ATOM 6694 C CA . GLU C 1 264 ? -16.921 30.777 9.416 1.00 46.29 264 GLU C CA 1
ATOM 6695 C C . GLU C 1 264 ? -15.611 31.444 8.966 1.00 50.66 264 GLU C C 1
ATOM 6696 O O . GLU C 1 264 ? -15.610 32.328 8.106 1.00 49.94 264 GLU C O 1
ATOM 6702 N N . SER C 1 265 ? -14.499 31.003 9.540 1.00 49.19 265 SER C N 1
ATOM 6703 C CA . SER C 1 265 ? -13.189 31.475 9.118 1.00 47.92 265 SER C CA 1
ATOM 6704 C C . SER C 1 265 ? -12.771 30.739 7.849 1.00 50.87 265 SER C C 1
ATOM 6705 O O . SER C 1 265 ? -13.462 29.825 7.388 1.00 44.58 265 SER C O 1
ATOM 6708 N N . GLU C 1 266 ? -11.630 31.139 7.298 1.00 45.91 266 GLU C N 1
ATOM 6709 C CA . GLU C 1 266 ? -11.172 30.669 5.995 1.00 45.84 266 GLU C CA 1
ATOM 6710 C C . GLU C 1 266 ? -10.937 29.151 5.889 1.00 44.37 266 GLU C C 1
ATOM 6711 O O . GLU C 1 266 ? -11.136 28.557 4.830 1.00 45.96 266 GLU C O 1
ATOM 6717 N N . LYS C 1 267 ? -10.505 28.523 6.975 1.00 41.59 267 LYS C N 1
ATOM 6718 C CA . LYS C 1 267 ? -10.228 27.087 6.943 1.00 47.19 267 LYS C CA 1
ATOM 6719 C C . LYS C 1 267 ? -11.463 26.249 7.285 1.00 44.27 267 LYS C C 1
ATOM 6720 O O . LYS C 1 267 ? -11.440 25.025 7.153 1.00 43.50 267 LYS C O 1
ATOM 6726 N N . SER C 1 268 ? -12.530 26.903 7.737 1.00 42.73 268 SER C N 1
ATOM 6727 C CA . SER C 1 268 ? -13.727 26.181 8.158 1.00 41.96 268 SER C CA 1
ATOM 6728 C C . SER C 1 268 ? -14.498 25.591 6.984 1.00 42.09 268 SER C C 1
ATOM 6729 O O . SER C 1 268 ? -14.732 26.259 5.979 1.00 42.61 268 SER C O 1
ATOM 6732 N N . ARG C 1 269 ? -14.899 24.330 7.116 1.00 41.09 269 ARG C N 1
ATOM 6733 C CA . ARG C 1 269 ? -15.750 23.711 6.107 1.00 42.36 269 ARG C CA 1
ATOM 6734 C C . ARG C 1 269 ? -17.077 23.267 6.728 1.00 40.14 269 ARG C C 1
ATOM 6735 O O . ARG C 1 269 ? -17.781 22.425 6.178 1.00 40.89 269 ARG C O 1
ATOM 6743 N N . ILE C 1 270 ? -17.411 23.864 7.866 1.00 37.29 270 ILE C N 1
ATOM 6744 C CA . ILE C 1 270 ? -18.560 23.448 8.658 1.00 38.92 270 ILE C CA 1
ATOM 6745 C C . ILE C 1 270 ? -19.873 23.590 7.890 1.00 42.25 270 ILE C C 1
ATOM 6746 O O . ILE C 1 270 ? -20.692 22.671 7.884 1.00 38.21 270 ILE C O 1
ATOM 6751 N N . PHE C 1 271 ? -20.067 24.727 7.226 1.00 42.64 271 PHE C N 1
ATOM 6752 C CA . PHE C 1 271 ? -21.277 24.919 6.431 1.00 39.94 271 PHE C CA 1
ATOM 6753 C C . PHE C 1 271 ? -21.218 24.205 5.086 1.00 42.53 271 PHE C C 1
ATOM 6754 O O . PHE C 1 271 ? -22.251 23.844 4.526 1.00 43.67 271 PHE C O 1
ATOM 6762 N N . LYS C 1 272 ? -20.013 23.954 4.586 1.00 39.83 272 LYS C N 1
ATOM 6763 C CA . LYS C 1 272 ? -19.885 23.144 3.390 1.00 39.62 272 LYS C CA 1
ATOM 6764 C C . LYS C 1 272 ? -20.326 21.695 3.665 1.00 36.73 272 LYS C C 1
ATOM 6765 O O . LYS C 1 272 ? -20.932 21.044 2.813 1.00 36.00 272 LYS C O 1
ATOM 6771 N N . GLN C 1 273 ? -20.021 21.190 4.854 1.00 37.51 273 GLN C N 1
ATOM 6772 C CA . GLN C 1 273 ? -20.481 19.856 5.230 1.00 38.33 273 GLN C CA 1
ATOM 6773 C C . GLN C 1 273 ? -21.998 19.750 5.068 1.00 37.84 273 GLN C C 1
ATOM 6774 O O . GLN C 1 273 ? -22.517 18.781 4.496 1.00 35.73 273 GLN C O 1
ATOM 6780 N N . MET C 1 274 ? -22.701 20.755 5.585 1.00 36.67 274 MET C N 1
ATOM 6781 C CA . MET C 1 274 ? -24.161 20.778 5.536 1.00 36.52 274 MET C CA 1
ATOM 6782 C C . MET C 1 274 ? -24.675 20.836 4.109 1.00 37.31 274 MET C C 1
ATOM 6783 O O . MET C 1 274 ? -25.668 20.194 3.785 1.00 40.64 274 MET C O 1
ATOM 6788 N N . LYS C 1 275 ? -24.002 21.595 3.251 1.00 34.47 275 LYS C N 1
ATOM 6789 C CA . LYS C 1 275 ? -24.350 21.571 1.831 1.00 39.01 275 LYS C CA 1
ATOM 6790 C C . LYS C 1 275 ? -24.234 20.166 1.286 1.00 39.20 275 LYS C C 1
ATOM 6791 O O . LYS C 1 275 ? -25.120 19.687 0.581 1.00 38.28 275 LYS C O 1
ATOM 6797 N N . ASN C 1 276 ? -23.112 19.515 1.595 1.00 37.07 276 ASN C N 1
ATOM 6798 C CA . ASN C 1 276 ? -22.825 18.191 1.052 1.00 39.02 276 ASN C CA 1
ATOM 6799 C C . ASN C 1 276 ? -23.788 17.113 1.558 1.00 36.04 276 ASN C C 1
ATOM 6800 O O . ASN C 1 276 ? -24.039 16.124 0.871 1.00 35.32 276 ASN C O 1
ATOM 6805 N N . GLY C 1 277 ? -24.297 17.294 2.775 1.00 35.23 277 GLY C N 1
ATOM 6806 C CA . GLY C 1 277 ? -25.175 16.300 3.372 1.00 35.04 277 GLY C CA 1
ATOM 6807 C C . GLY C 1 277 ? -26.383 16.000 2.510 1.00 34.65 277 GLY C C 1
ATOM 6808 O O . GLY C 1 277 ? -26.827 14.861 2.430 1.00 36.81 277 GLY C O 1
ATOM 6809 N N . VAL C 1 278 ? -26.921 17.017 1.850 1.00 34.97 278 VAL C N 1
ATOM 6810 C CA . VAL C 1 278 ? -28.101 16.811 1.016 1.00 37.17 278 VAL C CA 1
ATOM 6811 C C . VAL C 1 278 ? -27.807 15.876 -0.149 1.00 36.71 278 VAL C C 1
ATOM 6812 O O . VAL C 1 278 ? -28.592 14.983 -0.452 1.00 35.90 278 VAL C O 1
ATOM 6816 N N . PHE C 1 279 ? -26.673 16.082 -0.807 1.00 37.09 279 PHE C N 1
ATOM 6817 C CA . PHE C 1 279 ? -26.346 15.275 -1.981 1.00 39.05 279 PHE C CA 1
ATOM 6818 C C . PHE C 1 279 ? -25.923 13.851 -1.609 1.00 36.73 279 PHE C C 1
ATOM 6819 O O . PHE C 1 279 ? -26.251 12.896 -2.311 1.00 37.81 279 PHE C O 1
ATOM 6827 N N . ILE C 1 280 ? -25.237 13.711 -0.479 1.00 37.33 280 ILE C N 1
ATOM 6828 C CA . ILE C 1 280 ? -24.949 12.395 0.079 1.00 37.37 280 ILE C CA 1
ATOM 6829 C C . ILE C 1 280 ? -26.250 11.639 0.322 1.00 36.31 280 ILE C C 1
ATOM 6830 O O . ILE C 1 280 ? -26.383 10.462 -0.031 1.00 38.21 280 ILE C O 1
ATOM 6835 N N . ARG C 1 281 ? -27.214 12.318 0.934 1.00 35.31 281 ARG C N 1
ATOM 6836 C CA . ARG C 1 281 ? -28.479 11.673 1.273 1.00 36.13 281 ARG C CA 1
ATOM 6837 C C . ARG C 1 281 ? -29.308 11.323 0.031 1.00 34.78 281 ARG C C 1
ATOM 6838 O O . ARG C 1 281 ? -29.926 10.265 -0.025 1.00 36.66 281 ARG C O 1
ATOM 6846 N N . MET C 1 282 ? -29.279 12.183 -0.984 1.00 36.72 282 MET C N 1
ATOM 6847 C CA . MET C 1 282 ? -29.838 11.813 -2.285 1.00 36.45 282 MET C CA 1
ATOM 6848 C C . MET C 1 282 ? -29.175 10.550 -2.846 1.00 39.72 282 MET C C 1
ATOM 6849 O O . MET C 1 282 ? -29.863 9.633 -3.299 1.00 38.65 282 MET C O 1
ATOM 6854 N N . ALA C 1 283 ? -27.842 10.501 -2.813 1.00 36.60 283 ALA C N 1
ATOM 6855 C CA . ALA C 1 283 ? -27.109 9.338 -3.330 1.00 39.65 283 ALA C CA 1
ATOM 6856 C C . ALA C 1 283 ? -27.472 8.063 -2.571 1.00 36.86 283 ALA C C 1
ATOM 6857 O O . ALA C 1 283 ? -27.654 7.003 -3.161 1.00 36.71 283 ALA C O 1
ATOM 6859 N N . VAL C 1 284 ? -27.561 8.176 -1.250 1.00 36.41 284 VAL C N 1
ATOM 6860 C CA . VAL C 1 284 ? -27.944 7.046 -0.409 1.00 33.68 284 VAL C CA 1
ATOM 6861 C C . VAL C 1 284 ? -29.364 6.552 -0.708 1.00 35.32 284 VAL C C 1
ATOM 6862 O O . VAL C 1 284 ? -29.619 5.347 -0.749 1.00 38.53 284 VAL C O 1
ATOM 6866 N N . ILE C 1 285 ? -30.292 7.479 -0.924 1.00 36.13 285 ILE C N 1
ATOM 6867 C CA . ILE C 1 285 ? -31.659 7.093 -1.256 1.00 36.66 285 ILE C CA 1
ATOM 6868 C C . ILE C 1 285 ? -31.714 6.399 -2.621 1.00 39.68 285 ILE C C 1
ATOM 6869 O O . ILE C 1 285 ? -32.440 5.419 -2.804 1.00 36.34 285 ILE C O 1
ATOM 6874 N N . GLN C 1 286 ? -30.945 6.904 -3.580 1.00 36.89 286 GLN C N 1
ATOM 6875 C CA . GLN C 1 286 ? -30.909 6.288 -4.905 1.00 40.37 286 GLN C CA 1
ATOM 6876 C C . GLN C 1 286 ? -30.338 4.874 -4.834 1.00 40.40 286 GLN C C 1
ATOM 6877 O O . GLN C 1 286 ? -30.836 3.960 -5.491 1.00 39.83 286 GLN C O 1
ATOM 6883 N N . ARG C 1 287 ? -29.286 4.701 -4.041 1.00 37.80 287 ARG C N 1
ATOM 6884 C CA . ARG C 1 287 ? -28.730 3.371 -3.813 1.00 41.23 287 ARG C CA 1
ATOM 6885 C C . ARG C 1 287 ? -29.770 2.461 -3.170 1.00 42.47 287 ARG C C 1
ATOM 6886 O O . ARG C 1 287 ? -29.851 1.270 -3.482 1.00 41.22 287 ARG C O 1
ATOM 6894 N N . ALA C 1 288 ? -30.576 3.021 -2.272 1.00 39.73 288 ALA C N 1
ATOM 6895 C CA . ALA C 1 288 ? -31.585 2.233 -1.570 1.00 37.38 288 ALA C CA 1
ATOM 6896 C C . ALA C 1 288 ? -32.655 1.713 -2.520 1.00 40.15 288 ALA C C 1
ATOM 6897 O O . ALA C 1 288 ? -33.126 0.595 -2.380 1.00 39.48 288 ALA C O 1
ATOM 6899 N N . LEU C 1 289 ? -33.041 2.535 -3.486 1.00 37.38 289 LEU C N 1
ATOM 6900 C CA . LEU C 1 289 ? -34.198 2.223 -4.311 1.00 46.60 289 LEU C CA 1
ATOM 6901 C C . LEU C 1 289 ? -33.823 1.806 -5.738 1.00 51.02 289 LEU C C 1
ATOM 6902 O O . LEU C 1 289 ? -34.697 1.686 -6.593 1.00 50.45 289 LEU C O 1
ATOM 6907 N N . GLN C 1 290 ? -32.534 1.570 -5.982 1.00 53.30 290 GLN C N 1
ATOM 6908 C CA . GLN C 1 290 ? -32.031 1.250 -7.331 1.00 64.37 290 GLN C CA 1
ATOM 6909 C C . GLN C 1 290 ? -32.601 -0.037 -7.940 1.00 67.71 290 GLN C C 1
ATOM 6910 O O . GLN C 1 290 ? -32.803 -1.035 -7.240 1.00 67.67 290 GLN C O 1
ATOM 6916 N N . THR C 1 291 ? -32.842 0.009 -9.252 1.00 79.62 291 THR C N 1
ATOM 6917 C CA . THR C 1 291 ? -33.347 -1.129 -10.039 1.00 86.55 291 THR C CA 1
ATOM 6918 C C . THR C 1 291 ? -34.867 -1.296 -9.936 1.00 88.35 291 THR C C 1
ATOM 6919 O O . THR C 1 291 ? -35.631 -0.456 -10.427 1.00 84.15 291 THR C O 1
#

Secondary structure (DSSP, 8-state):
---B--GGGS-HHHHHHHHHHHHHHHTT----TTTT-EEEEEESS--SHHHHHHHHHHHHTT-EEEEEETTSTTS-SSS-HHHHHHHHHHHT--EEEEE-SSTT-HHHHHHH-SS-EEES--TTS--HHHHHHHHHHHHHHHS--TT-EEEEES--TT-HHHHHHHHHHHHTT-EEEEES-GGGS-TT-SS-EE--HHHHHHH-SEEEE----TTT--SS--STTHHHHHSB-HHHHTTS-TT-EEE--S---BTTTB-GGGTTSTTB-HHHHHHHHHHHHHHHHHHHH--/---B--GGGS-HHHHHHHHHHHHHHHTT---STTTT-EEEEEESS--SHHHHHHHHHHHHTT-EEEEE-SSSSTTTTT--HHHHHHHHHHHT--EEEEE-SSTTHHHHHHHH-SS-EEEEE-TT---HHHHHHHHHHHHHHHS--TT-EEEEES--TT-HHHHHHHHHHHHTT-EEEEES-GGG--TT-SS-EE--HHHHHHH-SEEEEPP--SS--SSPPPSTTHHHHHSB-HHHHTTS-TT-EEE--S---BTTTB-GGGTTSTTB-HHHHHHHHHHHHHHHHHHHH--/---B--GGGS-HHHHHHHHHHHHHHHTT----TTTT-EEEEEESS--SHHHHHHHHHHHHTT-EEEEEESS-TTS-SS--HHHHHHHHHHHT--EEEEEESSTTTHHHHHHH-SS-EEEEEETTS--HHHHHHHHHHHHHHHS--TT-EEEEES-GGG-HHHHHHHHHHHHTT-EEEEES-GGGS-TT-SS-EE--HHHHHHH-SEEEE-PPPSSS-SSSS-STTHHHHHSB-HHHHHTS-TT-EEE--S---BTTTB-GGGTTSTTB-HHHHHHHHHHHHHHHHHHHH--

Nearest PDB structures (foldseek):
  3r7l-assembly2_D  TM=9.770E-01  e=1.145E-51  Bacillus subtilis
  6pnz-assembly1_C  TM=9.607E-01  e=2.051E-36  Staphylococcus aureus subsp. aureus COL
  2at2-assembly1_A  TM=8.953E-01  e=1.336E-38  Bacillus subtilis
  2at2-assembly1_C  TM=8.936E-01  e=3.003E-38  Bacillus subtilis
  1ml4-assembly1_A  TM=8.808E-01  e=6.546E-26  Pyrococcus abyssi

Solvent-accessible surface area: 33464 Å² total; per-residue (Å²): 139,103,16,0,14,29,4,74,76,2,52,42,124,56,0,83,83,9,9,99,37,0,63,61,8,65,95,52,108,104,53,123,120,5,85,39,79,6,0,0,1,0,9,21,60,54,3,2,17,4,31,5,1,0,3,0,0,0,46,86,6,32,9,37,7,0,49,4,48,12,103,47,80,15,19,44,183,76,17,58,35,43,7,2,0,35,1,0,25,11,4,24,3,41,0,0,0,0,17,40,68,85,72,84,4,13,102,90,8,28,97,88,11,90,21,4,1,0,1,0,0,0,14,58,6,20,8,0,0,9,0,0,6,1,1,2,0,1,94,40,54,44,110,49,6,145,68,13,18,0,0,0,7,1,34,6,86,102,16,58,14,1,93,2,1,4,60,2,0,42,90,5,37,9,136,5,5,7,1,5,1,77,101,16,7,16,134,133,53,122,71,19,64,81,22,64,10,58,103,0,0,91,48,0,19,0,0,0,2,8,23,2,42,70,92,146,64,185,48,99,14,67,22,158,37,7,29,120,135,50,1,0,24,60,95,22,12,132,74,13,88,192,130,3,0,2,0,1,14,16,10,9,19,62,33,13,4,0,36,80,72,16,1,84,36,143,41,16,51,1,16,60,2,11,102,0,0,1,30,0,4,10,2,0,0,21,40,10,26,82,184,123,101,40,1,16,15,5,70,127,5,52,46,122,53,0,86,76,8,9,111,37,0,71,67,7,60,93,51,96,107,60,117,133,13,75,39,78,6,0,0,1,0,10,33,64,65,17,19,25,5,43,11,2,0,4,0,0,0,44,95,10,31,9,42,7,0,52,7,81,10,94,37,6,5,30,136,48,57,12,64,32,45,4,0,0,36,0,0,26,12,1,23,4,41,0,0,0,0,45,34,70,91,93,70,4,8,102,116,5,35,98,73,7,93,21,6,0,0,0,0,9,13,33,27,28,35,21,1,0,13,1,0,7,4,2,3,0,0,87,47,55,45,111,47,6,141,67,12,8,0,0,1,7,0,17,0,99,128,23,90,31,1,47,12,7,0,65,2,1,56,93,5,39,10,129,7,4,7,0,6,1,82,105,15,21,25,174,132,26,118,67,26,80,105,22,66,10,59,98,0,0,88,39,0,26,0,0,10,2,19,25,2,44,82,65,178,36,179,85,75,19,75,41,171,37,6,28,117,136,50,2,0,22,55,100,21,7,133,76,12,89,216,150,3,1,1,0,2,35,13,4,10,22,56,32,13,4,0,36,80,75,16,1,85,34,135,38,15,50,0,16,62,4,16,102,0,0,3,34,0,5,12,2,0,0,23,36,1,28,120,180,125,80,16,0,8,23,4,75,74,1,51,47,123,57,0,95,76,11,8,114,45,0,68,77,8,62,95,52,114,100,44,122,144,13,83,39,79,9,0,0,0,0,6,20,62,67,11,12,21,4,7,2,2,0,4,0,0,0,43,88,7,33,9,42,7,0,29,10,68,22,75,73,77,20,18,102,97,69,20,66,35,42,4,8,0,36,5,5,27,10,5,30,3,43,0,0,0,0,22,37,68,88,72,83,5,17,104,107,3,35,97,89,7,93,18,8,0,0,0,0,0,0,16,57,6,20,8,0,0,8,0,0,6,2,0,3,0,0,90,48,55,41,110,52,7,149,70,13,11,0,0,0,8,0,15,6,76,90,14,50,13,1,100,2,1,3,60,2,1,43,88,9,39,9,129,3,5,6,2,6,0,75,92,8,24,49,164,140,49,120,76,21,78,105,23,64,10,61,102,0,0,94,37,0,9,0,0,0,1,8,28,2,67,77,71,188,13,84,113,54,14,61,17,162,40,7,28,118,134,46,2,0,23,58,96,21,11,134,76,14,75,214,88,2,0,2,0,1,15,15,26,11,20,56,33,15,5,0,35,78,72,16,2,83,36,137,44,16,48,1,17,64,3,13,102,0,0,2,31,0,4,10,1,0,0,39,31,11,33,94,189

InterPro domains:
  IPR002082 Aspartate carbamoyltransferase [MF_00001] (1-291)
  IPR002082 Aspartate carbamoyltransferase [TIGR00670] (2-289)
  IPR006130 Aspartate/ornithine carbamoyltransferase [PR00100] (43-62)
  IPR006130 Aspartate/ornithine carbamoyltransferase [PR00100] (127-138)
  IPR006130 Aspartate/ornithine carbamoyltransferase [PR00100] (242-251)
  IPR006130 Aspartate/ornithine carbamoyltransferase [PR00100] (254-277)
  IPR006130 Aspartate/ornithine carbamoyltransferase [PS00097] (43-50)
  IPR006131 Aspartate/ornithine carbamoyltransferase, Asp/Orn-binding domain [PF00185] (146-285)
  IPR006132 Aspartate/ornithine carbamoyltransferase, carbamoyl-P binding [PF02729] (2-140)
  IPR036901 Aspartate/ornithine carbamoyltransferase superfamily [G3DSA:3.40.50.1370] (7-285)
  IPR036901 Aspartate/ornithine carbamoyltransferase superfamily [G3DSA:3.40.50.1370] (127-268)
  IPR036901 Aspartate/ornithine carbamoyltransferase superfamily [SSF53671] (1-289)

Organism: Bacillus subtilis (strain 168) (NCBI:txid224308)

Radius of gyration: 30.31 Å; Cα contacts (8 Å, |Δi|>4): 1760; chains: 3; bounding box: 79×86×50 Å

B-factor: mean 47.81, std 17.84, range [23.28, 120.82]

CATH classification: 3.40.50.1370 (+1 more: 3.40.50.1370)

Foldseek 3Di:
DQAADALVVAAVVNLVVLLVQLVVVLVPDADQPCAAAEEEEEEQDDDDLLRVLLVVLCVSNNYHYHYHHCVDDSHDPPPDPLVVLVVCVVVGHQEYEYAAQAACPCPVSVVPDDHHYYYCYNFPAAHQLLQSLVVSLVCVLPVALAAFEAEEEDLCQGHNNNVSHQVVSVSRHYAYAYEYPPVSDDVVDPRYHYDALLVCQQRHLEYEYEAHDPVPPPDPDDQQCQCVRGAAEPVSNVNHDPSHAYEYQDPHPDPGRYDNVPCPDPRYCHVVSSVSSSSSSSSSVCSRRPD/DDAADFPVPDDVVRLVVLLVQLVVVLVPDADQPCAAAEEEEEELDDDDQLSVLLVLLCVRNNYHYHYHHCPPDCNVPVDDPLNVQVVCVVVGHQEYEYAEQADPSPPVNVVRDDHYYYYCAYNLGGHHLLLSLVVSLVCVQPVALAAAEAEEEELCQRHVSNVSNLVVSVVRHHQYEYEYPPVSDDPPDPSYHYDALLVCQQRHLEYEYEAHDPPPPPVHDDQQCQCVRGAAEPVSNVNHDPSHAYEYSDDHPDNGNYDNVPCPDPRYCHVVSSVSSSSSSSSVVCVRNPD/DQAADALVVDDPVNLVVLLVQLVVVLVPDADQPCAAAEEEEAEQDDDDLLRVLLVLLCVSNNYHYHYDPHVPVPVVPPDDVLVVQVVCVVVGHQEYEYAEQAAPSCVVNVVRDDHYYYYCYHHQAAHQLLQSLVVSLVCVQPVALAAFEAEEEDLCQRHNNNNSHQVVSVVRHYAYEYEYPPVSDDPDDPRYHYDALLVDQQRHLEYEYEAYDPPPDCPVPNQQCQCVRHAAEPVSNVNHDPSHAYEYQDPHPDPGRHDNVPCPDPRYCHVVSSSSSSSSSSSSVCSRNPD

Sequence (873 aa):
MKHLTTMSELSTEEIKDLLQTAQELKSGKTDNQLTGKFAANLFFEPSTRTRFSFEVAEKKLGMNVLNLDGTSTSVQKGETLYDTIRTLESIGVDVCCVIRHSEDEYYEELVSQVNIPILNAGDGCGQHPTQSLLDLMTIYEEFNTFKGLTVSIHGDIKHSRVARSNAEVLTRLGARVLFSGPSEWQDEENTFGTYVSMDEAVESSDVVMLLRIQNERHQSAVSQEGYLNKYGLTVERAERMKRHAIIMHPAPVNRGVEIDDSLVESEKSRIFKQMKNGVFIRMAVIQRALQTMKHLTTMSELSTEEIKDLLQTAQELKSGKTDNQLTGKFAANLFFEPSTRTRFSFEVAEKKLGMNVLNLDGTSTSVQKGETLYDTIRTLESIGVDVCCVIRHSEDEYYEELVSQVNIPILNAGDGCGQHPTQSLLDLMTIYEEFNTFKGLTVSIHGDIKHSRVARSSNAEVLTRLGARVLFSGPSEWQDEENTFGTYVSMDEAVESSDVVMLLRIQNERHQSAVSQEGYLNKYGLTVERAERMKRHHAIIMHPAPVNRGVEIDDSLVESEKSRIFKQMKNGVFIRMAVIQRALQTMKHLTTMSELSTEEIKDLLQTAQELKSGKTDNQLTGKFAANLFFEPSTRTRFSFEVAEKKLGMNVLNLDGTSTSVQKGETLYDTIRTLESIGVDVCCVIRHSEDEYYEELVSQVNIPILNAGDGCGQHPTQSLLDLMTIYEEFNTFKGLTVSIHGDIKHSRVARSNAEVLTRLGARVLFSGPSEWQDEENTFGTYVSMDEAVESSDVVMLLRIQNERHQSAVSQEGYLNKYGLTVERAERMKRHAIIMHPAPVNRGV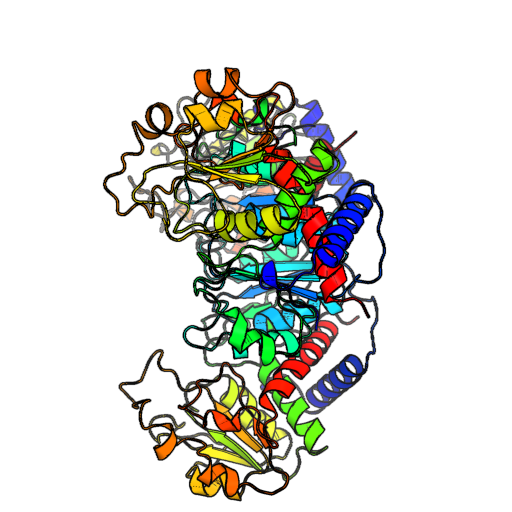EIDDSLVESEKSRIFKQMKNGVFIRMAVIQRALQT